Protein AF-0000000083948237 (afdb_homodimer)

Structure (mmCIF, N/CA/C/O backbone):
data_AF-0000000083948237-model_v1
#
loop_
_entity.id
_entity.type
_entity.pdbx_description
1 polymer 'Response regulator PleD'
#
loop_
_atom_site.group_PDB
_atom_site.id
_atom_site.type_symbol
_atom_site.label_atom_id
_atom_site.label_alt_id
_atom_site.label_comp_id
_atom_site.label_asym_id
_atom_site.label_entity_id
_atom_site.label_seq_id
_atom_site.pdbx_PDB_ins_code
_atom_site.Cartn_x
_atom_site.Cartn_y
_atom_site.Cartn_z
_atom_site.occupancy
_atom_site.B_iso_or_equiv
_atom_site.auth_seq_id
_atom_site.auth_comp_id
_atom_site.auth_asym_id
_atom_site.auth_atom_id
_atom_site.pdbx_PDB_model_num
ATOM 1 N N . MET A 1 1 ? 56.25 39.688 20.953 1 40.59 1 MET A N 1
ATOM 2 C CA . MET A 1 1 ? 55.594 38.75 20.031 1 40.59 1 MET A CA 1
ATOM 3 C C . MET A 1 1 ? 54.125 38.594 20.375 1 40.59 1 MET A C 1
ATOM 5 O O . MET A 1 1 ? 53.781 38.281 21.516 1 40.59 1 MET A O 1
ATOM 9 N N . ASP A 1 2 ? 53.219 39.25 19.672 1 49.72 2 ASP A N 1
ATOM 10 C CA . ASP A 1 2 ? 51.844 39.656 20.016 1 49.72 2 ASP A CA 1
ATOM 11 C C . ASP A 1 2 ? 50.938 38.438 20.062 1 49.72 2 ASP A C 1
ATOM 13 O O . ASP A 1 2 ? 50.938 37.625 19.141 1 49.72 2 ASP A O 1
ATOM 17 N N . PHE A 1 3 ? 50.406 38.031 21.172 1 62.66 3 PHE A N 1
ATOM 18 C CA . PHE A 1 3 ? 49.531 36.938 21.578 1 62.66 3 PHE A CA 1
ATOM 19 C C . PHE A 1 3 ? 48.281 36.875 20.672 1 62.66 3 PHE A C 1
ATOM 21 O O . PHE A 1 3 ? 47.75 35.781 20.422 1 62.66 3 PHE A O 1
ATOM 28 N N . ARG A 1 4 ? 47.906 37.906 20.078 1 65.44 4 ARG A N 1
ATOM 29 C CA . ARG A 1 4 ? 46.75 37.906 19.203 1 65.44 4 ARG A CA 1
ATOM 30 C C . ARG A 1 4 ? 47.031 37.25 17.875 1 65.44 4 ARG A C 1
ATOM 32 O O . ARG A 1 4 ? 46.219 36.5 17.344 1 65.44 4 ARG A O 1
ATOM 39 N N . LEU A 1 5 ? 48.156 37.469 17.359 1 60.47 5 LEU A N 1
ATOM 40 C CA . LEU A 1 5 ? 48.531 36.844 16.094 1 60.47 5 LEU A CA 1
ATOM 41 C C . LEU A 1 5 ? 48.719 35.344 16.25 1 60.47 5 LEU A C 1
ATOM 43 O O . LEU A 1 5 ? 48.344 34.562 15.367 1 60.47 5 LEU A O 1
ATOM 47 N N . LEU A 1 6 ? 49.094 34.844 17.453 1 60.16 6 LEU A N 1
ATOM 48 C CA . LEU A 1 6 ? 49.219 33.438 17.719 1 60.16 6 LEU A CA 1
ATOM 49 C C . LEU A 1 6 ? 47.844 32.781 17.875 1 60.16 6 LEU A C 1
ATOM 51 O O . LEU A 1 6 ? 47.594 31.688 17.375 1 60.16 6 LEU A O 1
ATOM 55 N N . ALA A 1 7 ? 46.938 33.531 18.453 1 64.5 7 ALA A N 1
ATOM 56 C CA . ALA A 1 7 ? 45.594 33 18.625 1 64.5 7 ALA A CA 1
ATOM 57 C C . ALA A 1 7 ? 44.875 32.938 17.281 1 64.5 7 ALA A C 1
ATOM 59 O O . ALA A 1 7 ? 44.156 31.969 17 1 64.5 7 ALA A O 1
ATOM 60 N N . LEU A 1 8 ? 45.125 33.875 16.453 1 62.09 8 LEU A N 1
ATOM 61 C CA . LEU A 1 8 ? 44.5 33.875 15.133 1 62.09 8 LEU A CA 1
ATOM 62 C C . LEU A 1 8 ? 45.125 32.812 14.25 1 62.09 8 LEU A C 1
ATOM 64 O O . LEU A 1 8 ? 44.438 32.156 13.477 1 62.09 8 LEU A O 1
ATOM 68 N N . SER A 1 9 ? 46.375 32.594 14.375 1 60.81 9 SER A N 1
ATOM 69 C CA . SER A 1 9 ? 47.031 31.547 13.617 1 60.81 9 SER A CA 1
ATOM 70 C C . SER A 1 9 ? 46.594 30.172 14.078 1 60.81 9 SER A C 1
ATOM 72 O O . SER A 1 9 ? 46.406 29.266 13.266 1 60.81 9 SER A O 1
ATOM 74 N N . LEU A 1 10 ? 46.375 30.031 15.367 1 59.34 10 LEU A N 1
ATOM 75 C CA . LEU A 1 10 ? 45.906 28.766 15.891 1 59.34 10 LEU A CA 1
ATOM 76 C C . LEU A 1 10 ? 44.469 28.516 15.469 1 59.34 10 LEU A C 1
ATOM 78 O O . LEU A 1 10 ? 44.094 27.375 15.164 1 59.34 10 LEU A O 1
ATOM 82 N N . LEU A 1 11 ? 43.719 29.531 15.375 1 58.75 11 LEU A N 1
ATOM 83 C CA . LEU A 1 11 ? 42.344 29.406 14.914 1 58.75 11 LEU A CA 1
ATOM 84 C C . LEU A 1 11 ? 42.281 29.078 13.422 1 58.75 11 LEU A C 1
ATOM 86 O O . LEU A 1 11 ? 41.469 28.25 12.984 1 58.75 11 LEU A O 1
ATOM 90 N N . LEU A 1 12 ? 43.156 29.703 12.703 1 58.56 12 LEU A N 1
ATOM 91 C CA . LEU A 1 12 ? 43.219 29.422 11.273 1 58.56 12 LEU A CA 1
ATOM 92 C C . LEU A 1 12 ? 43.781 28.016 11.016 1 58.56 12 LEU A C 1
ATOM 94 O O . LEU A 1 12 ? 43.312 27.344 10.094 1 58.56 12 LEU A O 1
ATOM 98 N N . TRP A 1 13 ? 44.656 27.609 11.828 1 56.72 13 TRP A N 1
ATOM 99 C CA . TRP A 1 13 ? 45.188 26.266 11.703 1 56.72 13 TRP A CA 1
ATOM 100 C C . TRP A 1 13 ? 44.156 25.219 12.086 1 56.72 13 TRP A C 1
ATOM 102 O O . TRP A 1 13 ? 44 24.188 11.422 1 56.72 13 TRP A O 1
ATOM 112 N N . SER A 1 14 ? 43.406 25.516 13.117 1 57.5 14 SER A N 1
ATOM 113 C CA . SER A 1 14 ? 42.344 24.578 13.516 1 57.5 14 SER A CA 1
ATOM 114 C C . SER A 1 14 ? 41.25 24.516 12.461 1 57.5 14 SER A C 1
ATOM 116 O O . SER A 1 14 ? 40.719 23.438 12.164 1 57.5 14 SER A O 1
ATOM 118 N N . PHE A 1 15 ? 41 25.656 11.875 1 60.38 15 PHE A N 1
ATOM 119 C CA . PHE A 1 15 ? 40 25.703 10.82 1 60.38 15 PHE A CA 1
ATOM 120 C C . PHE A 1 15 ? 40.5 24.969 9.57 1 60.38 15 PHE A C 1
ATOM 122 O O . PHE A 1 15 ? 39.719 24.281 8.906 1 60.38 15 PHE A O 1
ATOM 129 N N . SER A 1 16 ? 41.75 25.109 9.266 1 58.94 16 SER A N 1
ATOM 130 C CA . SER A 1 16 ? 42.312 24.438 8.102 1 58.94 16 SER A CA 1
ATOM 131 C C . SER A 1 16 ? 42.344 22.922 8.305 1 58.94 16 SER A C 1
ATOM 133 O O . SER A 1 16 ? 42.125 22.172 7.363 1 58.94 16 SER A O 1
ATOM 135 N N . CYS A 1 17 ? 42.531 22.531 9.508 1 59.34 17 CYS A N 1
ATOM 136 C CA . CYS A 1 17 ? 42.562 21.094 9.797 1 59.34 17 CYS A CA 1
ATOM 137 C C . CYS A 1 17 ? 41.188 20.484 9.695 1 59.34 17 CYS A C 1
ATOM 139 O O . CYS A 1 17 ? 41.031 19.391 9.164 1 59.34 17 CYS A O 1
ATOM 141 N N . VAL A 1 18 ? 40.219 21.281 10.109 1 61.94 18 VAL A N 1
ATOM 142 C CA . VAL A 1 18 ? 38.844 20.781 10.07 1 61.94 18 VAL A CA 1
ATOM 143 C C . VAL A 1 18 ? 38.375 20.688 8.625 1 61.94 18 VAL A C 1
ATOM 145 O O . VAL A 1 18 ? 37.719 19.734 8.242 1 61.94 18 VAL A O 1
ATOM 148 N N . LEU A 1 19 ? 38.781 21.688 7.852 1 63.91 19 LEU A N 1
ATOM 149 C CA . LEU A 1 19 ? 38.406 21.688 6.449 1 63.91 19 LEU A CA 1
ATOM 150 C C . LEU A 1 19 ? 39.094 20.578 5.684 1 63.91 19 LEU A C 1
ATOM 152 O O . LEU A 1 19 ? 38.5 19.938 4.812 1 63.91 19 LEU A O 1
ATOM 156 N N . TRP A 1 20 ? 40.312 20.359 6.039 1 71.44 20 TRP A N 1
ATOM 157 C CA . TRP A 1 20 ? 41.062 19.281 5.391 1 71.44 20 TRP A CA 1
ATOM 158 C C . TRP A 1 20 ? 40.469 17.922 5.746 1 71.44 20 TRP A C 1
ATOM 160 O O . TRP A 1 20 ? 40.344 17.047 4.883 1 71.44 20 TRP A O 1
ATOM 170 N N . ALA A 1 21 ? 39.969 17.812 6.906 1 73.31 21 ALA A N 1
ATOM 171 C CA . ALA A 1 21 ? 39.375 16.562 7.34 1 73.31 21 ALA A CA 1
ATOM 172 C C . ALA A 1 21 ? 38.031 16.328 6.648 1 73.31 21 ALA A C 1
ATOM 174 O O . ALA A 1 21 ? 37.719 15.203 6.262 1 73.31 21 ALA A O 1
ATOM 175 N N . ALA A 1 22 ? 37.375 17.406 6.402 1 76.06 22 ALA A N 1
ATOM 176 C CA . ALA A 1 22 ? 36.094 17.281 5.742 1 76.06 22 ALA A CA 1
ATOM 177 C C . ALA A 1 22 ? 36.25 16.859 4.285 1 76.06 22 ALA A C 1
ATOM 179 O O . ALA A 1 22 ? 35.5 16.016 3.793 1 76.06 22 ALA A O 1
ATOM 180 N N . GLU A 1 23 ? 37.25 17.375 3.695 1 81.88 23 GLU A N 1
ATOM 181 C CA . GLU A 1 23 ? 37.5 17.016 2.305 1 81.88 23 GLU A CA 1
ATOM 182 C C . GLU A 1 23 ? 37.969 15.578 2.186 1 81.88 23 GLU A C 1
ATOM 184 O O . GLU A 1 23 ? 37.625 14.875 1.235 1 81.88 23 GLU A O 1
ATOM 189 N N . ARG A 1 24 ? 38.719 15.172 3.119 1 85.62 24 ARG A N 1
ATOM 190 C CA . ARG A 1 24 ? 39.188 13.789 3.143 1 85.62 24 ARG A CA 1
ATOM 191 C C . ARG A 1 24 ? 38.031 12.828 3.342 1 85.62 24 ARG A C 1
ATOM 193 O O . ARG A 1 24 ? 37.969 11.766 2.717 1 85.62 24 ARG A O 1
ATOM 200 N N . LEU A 1 25 ? 37.156 13.195 4.145 1 90.19 25 LEU A N 1
ATOM 201 C CA . LEU A 1 25 ? 35.969 12.352 4.406 1 90.19 25 LEU A CA 1
ATOM 202 C C . LEU A 1 25 ? 35.062 12.297 3.189 1 90.19 25 LEU A C 1
ATOM 204 O O . LEU A 1 25 ? 34.469 11.258 2.898 1 90.19 25 LEU A O 1
ATOM 208 N N . ASP A 1 26 ? 35 13.375 2.473 1 89.31 26 ASP A N 1
ATOM 209 C CA . ASP A 1 26 ? 34.156 13.383 1.27 1 89.31 26 ASP A CA 1
ATOM 210 C C . ASP A 1 26 ? 34.75 12.484 0.187 1 89.31 26 ASP A C 1
ATOM 212 O O . ASP A 1 26 ? 34.031 11.797 -0.526 1 89.31 26 ASP A O 1
ATOM 216 N N . THR A 1 27 ? 36.031 12.531 0.095 1 90.25 27 THR A N 1
ATOM 217 C CA . THR A 1 27 ? 36.688 11.641 -0.846 1 90.25 27 THR A CA 1
ATOM 218 C C . THR A 1 27 ? 36.5 10.18 -0.432 1 90.25 27 THR A C 1
ATOM 220 O O . THR A 1 27 ? 36.312 9.305 -1.281 1 90.25 27 THR A O 1
ATOM 223 N N . LEU A 1 28 ? 36.562 9.969 0.805 1 93.31 28 LEU A N 1
ATOM 224 C CA . LEU A 1 28 ? 36.375 8.625 1.342 1 93.31 28 LEU A CA 1
ATOM 225 C C . LEU A 1 28 ? 34.969 8.117 1.076 1 93.31 28 LEU A C 1
ATOM 227 O O . LEU A 1 28 ? 34.75 6.918 0.863 1 93.31 28 LEU A O 1
ATOM 231 N N . ALA A 1 29 ? 34.031 9 1.037 1 92.38 29 ALA A N 1
ATOM 232 C CA . ALA A 1 29 ? 32.656 8.617 0.755 1 92.38 29 ALA A CA 1
ATOM 233 C C . ALA A 1 29 ? 32.531 8 -0.635 1 92.38 29 ALA A C 1
ATOM 235 O O . ALA A 1 29 ? 31.766 7.047 -0.831 1 92.38 29 ALA A O 1
ATOM 236 N N . ASN A 1 30 ? 33.25 8.492 -1.553 1 89.44 30 ASN A N 1
ATOM 237 C CA . ASN A 1 30 ? 33.25 7.934 -2.898 1 89.44 30 ASN A CA 1
ATOM 238 C C . ASN A 1 30 ? 34.031 6.613 -2.955 1 89.44 30 ASN A C 1
ATOM 240 O O . ASN A 1 30 ? 33.594 5.664 -3.611 1 89.44 30 ASN A O 1
ATOM 244 N N . THR A 1 31 ? 35.125 6.617 -2.264 1 94.31 31 THR A N 1
ATOM 245 C CA . THR A 1 31 ? 35.969 5.43 -2.23 1 94.31 31 THR A CA 1
ATOM 246 C C . THR A 1 31 ? 35.219 4.25 -1.613 1 94.31 31 THR A C 1
ATOM 248 O O . THR A 1 31 ? 35.438 3.1 -2.004 1 94.31 31 THR A O 1
ATOM 251 N N . LEU A 1 32 ? 34.375 4.547 -0.78 1 95.56 32 LEU A N 1
ATOM 252 C CA . LEU A 1 32 ? 33.594 3.527 -0.081 1 95.56 32 LEU A CA 1
ATOM 253 C C . LEU A 1 32 ? 32.844 2.641 -1.07 1 95.56 32 LEU A C 1
ATOM 255 O O . LEU A 1 32 ? 32.781 1.423 -0.887 1 95.56 32 LEU A O 1
ATOM 259 N N . TYR A 1 33 ? 32.281 3.219 -2.115 1 95.12 33 TYR A N 1
ATOM 260 C CA . TYR A 1 33 ? 31.5 2.471 -3.09 1 95.12 33 TYR A CA 1
ATOM 261 C C . TYR A 1 33 ? 32.375 1.895 -4.184 1 95.12 33 TYR A C 1
ATOM 263 O O . TYR A 1 33 ? 32.125 0.805 -4.695 1 95.12 33 TYR A O 1
ATOM 271 N N . GLN A 1 34 ? 33.531 2.58 -4.469 1 95.31 34 GLN A N 1
ATOM 272 C CA . GLN A 1 34 ? 34.406 2.188 -5.562 1 95.31 34 GLN A CA 1
ATOM 273 C C . GLN A 1 34 ? 35.375 1.104 -5.117 1 95.31 34 GLN A C 1
ATOM 275 O O . GLN A 1 34 ? 35.656 0.173 -5.875 1 95.31 34 GLN A O 1
ATOM 280 N N . TYR A 1 35 ? 35.875 1.271 -3.926 1 95.88 35 TYR A N 1
ATOM 281 C CA . TYR A 1 35 ? 36.875 0.378 -3.361 1 95.88 35 TYR A CA 1
ATOM 282 C C . TYR A 1 35 ? 36.625 0.15 -1.874 1 95.88 35 TYR A C 1
ATOM 284 O O . TYR A 1 35 ? 37.406 0.619 -1.032 1 95.88 35 TYR A O 1
ATOM 292 N N . PRO A 1 36 ? 35.719 -0.761 -1.571 1 95.62 36 PRO A N 1
ATOM 293 C CA . PRO A 1 36 ? 35.281 -0.907 -0.177 1 95.62 36 PRO A CA 1
ATOM 294 C C . PRO A 1 36 ? 36.406 -1.412 0.729 1 95.62 36 PRO A C 1
ATOM 296 O O . PRO A 1 36 ? 36.531 -0.957 1.868 1 95.62 36 PRO A O 1
ATOM 299 N N . THR A 1 37 ? 37.25 -2.34 0.298 1 95 37 THR A N 1
ATOM 300 C CA . THR A 1 37 ? 38.344 -2.861 1.107 1 95 37 THR A CA 1
ATOM 301 C C . THR A 1 37 ? 39.344 -1.764 1.418 1 95 37 THR A C 1
ATOM 303 O O . THR A 1 37 ? 39.812 -1.647 2.553 1 95 37 THR A O 1
ATOM 306 N N . LEU A 1 38 ? 39.656 -1.02 0.444 1 94.5 38 LEU A N 1
ATOM 307 C CA . LEU A 1 38 ? 40.562 0.109 0.637 1 94.5 38 LEU A CA 1
ATOM 308 C C . LEU A 1 38 ? 39.969 1.133 1.591 1 94.5 38 LEU A C 1
ATOM 310 O O . LEU A 1 38 ? 40.656 1.667 2.457 1 94.5 38 LEU A O 1
ATOM 314 N N . ALA A 1 39 ? 38.719 1.422 1.376 1 95.69 39 ALA A N 1
ATOM 315 C CA . ALA A 1 39 ? 38.031 2.391 2.225 1 95.69 39 ALA A CA 1
ATOM 316 C C . ALA A 1 39 ? 38.062 1.953 3.688 1 95.69 39 ALA A C 1
ATOM 318 O O . ALA A 1 39 ? 38.25 2.777 4.586 1 95.69 39 ALA A O 1
ATOM 319 N N . LEU A 1 40 ? 37.812 0.67 3.939 1 95.38 40 LEU A N 1
ATOM 320 C CA . LEU A 1 40 ? 37.812 0.165 5.309 1 95.38 40 LEU A CA 1
ATOM 321 C C . LEU A 1 40 ? 39.188 0.355 5.957 1 95.38 40 LEU A C 1
ATOM 323 O O . LEU A 1 40 ? 39.281 0.705 7.137 1 95.38 40 LEU A O 1
ATOM 327 N N . THR A 1 41 ? 40.25 0.146 5.223 1 94.06 41 THR A N 1
ATOM 328 C CA . THR A 1 41 ? 41.594 0.36 5.723 1 94.06 41 THR A CA 1
ATOM 329 C C . THR A 1 41 ? 41.812 1.826 6.086 1 94.06 41 THR A C 1
ATOM 331 O O . THR A 1 41 ? 42.375 2.133 7.133 1 94.06 41 THR A O 1
ATOM 334 N N . GLN A 1 42 ? 41.344 2.684 5.207 1 94.25 42 GLN A N 1
ATOM 335 C CA . GLN A 1 42 ? 41.469 4.117 5.445 1 94.25 42 GLN A CA 1
ATOM 336 C C . GLN A 1 42 ? 40.656 4.551 6.66 1 94.25 42 GLN A C 1
ATOM 338 O O . GLN A 1 42 ? 41.094 5.398 7.441 1 94.25 42 GLN A O 1
ATOM 343 N N . ILE A 1 43 ? 39.5 3.99 6.805 1 95.12 43 ILE A N 1
ATOM 344 C CA . ILE A 1 43 ? 38.656 4.301 7.938 1 95.12 43 ILE A CA 1
ATOM 345 C C . ILE A 1 43 ? 39.344 3.896 9.242 1 95.12 43 ILE A C 1
ATOM 347 O O . ILE A 1 43 ? 39.344 4.664 10.203 1 95.12 43 ILE A O 1
ATOM 351 N N . ASN A 1 44 ? 39.906 2.711 9.25 1 93.31 44 ASN A N 1
ATOM 352 C CA . ASN A 1 44 ? 40.594 2.215 10.438 1 93.31 44 ASN A CA 1
ATOM 353 C C . ASN A 1 44 ? 41.781 3.092 10.805 1 93.31 44 ASN A C 1
ATOM 355 O O . ASN A 1 44 ? 42.062 3.311 11.984 1 93.31 44 ASN A O 1
ATOM 359 N N . GLU A 1 45 ? 42.438 3.613 9.82 1 91.44 45 GLU A N 1
ATOM 360 C CA . GLU A 1 45 ? 43.562 4.516 10.055 1 91.44 45 GLU A CA 1
ATOM 361 C C . GLU A 1 45 ? 43.094 5.836 10.656 1 91.44 45 GLU A C 1
ATOM 363 O O . GLU A 1 45 ? 43.719 6.363 11.578 1 91.44 45 GLU A O 1
ATOM 368 N N . LEU A 1 46 ? 41.969 6.328 10.117 1 91.19 46 LEU A N 1
ATOM 369 C CA . LEU A 1 46 ? 41.438 7.594 10.602 1 91.19 46 LEU A CA 1
ATOM 370 C C . LEU A 1 46 ? 40.906 7.449 12.016 1 91.19 46 LEU A C 1
ATOM 372 O O . LEU A 1 46 ? 40.938 8.391 12.812 1 91.19 46 LEU A O 1
ATOM 376 N N . GLU A 1 47 ? 40.375 6.301 12.312 1 90 47 GLU A N 1
ATOM 377 C CA . GLU A 1 47 ? 39.844 6.043 13.648 1 90 47 GLU A CA 1
ATOM 378 C C . GLU A 1 47 ? 40.938 6.086 14.703 1 90 47 GLU A C 1
ATOM 380 O O . GLU A 1 47 ? 40.688 6.449 15.852 1 90 47 GLU A O 1
ATOM 385 N N . ARG A 1 48 ? 42.188 5.707 14.297 1 87.44 48 ARG A N 1
ATOM 386 C CA . ARG A 1 48 ? 43.312 5.754 15.219 1 87.44 48 ARG A CA 1
ATOM 387 C C . ARG A 1 48 ? 43.719 7.191 15.523 1 87.44 48 ARG A C 1
ATOM 389 O O . ARG A 1 48 ? 44.281 7.477 16.594 1 87.44 48 ARG A O 1
ATOM 396 N N . GLN A 1 49 ? 43.375 8.086 14.609 1 84.19 49 GLN A N 1
ATOM 397 C CA . GLN A 1 49 ? 43.656 9.5 14.797 1 84.19 49 GLN A CA 1
ATOM 398 C C . GLN A 1 49 ? 42.406 10.266 15.234 1 84.19 49 GLN A C 1
ATOM 400 O O . GLN A 1 49 ? 42.219 11.43 14.859 1 84.19 49 GLN A O 1
ATOM 405 N N . ALA A 1 50 ? 41.531 9.648 15.922 1 80.5 50 ALA A N 1
ATOM 406 C CA . ALA A 1 50 ? 40.188 10.18 16.25 1 80.5 50 ALA A CA 1
ATOM 407 C C . ALA A 1 50 ? 40.312 11.438 17.094 1 80.5 50 ALA A C 1
ATOM 409 O O . ALA A 1 50 ? 39.406 12.281 17.078 1 80.5 50 ALA A O 1
ATOM 410 N N . SER A 1 51 ? 41.375 11.562 17.859 1 78.44 51 SER A N 1
ATOM 411 C CA . SER A 1 51 ? 41.531 12.703 18.75 1 78.44 51 SER A CA 1
ATOM 412 C C . SER A 1 51 ? 41.625 14.008 17.969 1 78.44 51 SER A C 1
ATOM 414 O O . SER A 1 51 ? 41.344 15.086 18.5 1 78.44 51 SER A O 1
ATOM 416 N N . GLU A 1 52 ? 41.812 13.953 16.672 1 80.12 52 GLU A N 1
ATOM 417 C CA . GLU A 1 52 ? 41.969 15.133 15.828 1 80.12 52 GLU A CA 1
ATOM 418 C C . GLU A 1 52 ? 40.625 15.477 15.133 1 80.12 52 GLU A C 1
ATOM 420 O O . GLU A 1 52 ? 40.531 16.516 14.492 1 80.12 52 GLU A O 1
ATOM 425 N N . LEU A 1 53 ? 39.656 14.672 15.352 1 87.25 53 LEU A N 1
ATOM 426 C CA . LEU A 1 53 ? 38.375 14.852 14.656 1 87.25 53 LEU A CA 1
ATOM 427 C C . LEU A 1 53 ? 37.312 15.359 15.609 1 87.25 53 LEU A C 1
ATOM 429 O O . LEU A 1 53 ? 37.375 15.117 16.812 1 87.25 53 LEU A O 1
ATOM 433 N N . SER A 1 54 ? 36.375 16.125 15.078 1 88.12 54 SER A N 1
ATOM 434 C CA . SER A 1 54 ? 35.219 16.547 15.859 1 88.12 54 SER A CA 1
ATOM 435 C C . SER A 1 54 ? 34.312 15.359 16.172 1 88.12 54 SER A C 1
ATOM 437 O O . SER A 1 54 ? 34.438 14.305 15.539 1 88.12 54 SER A O 1
ATOM 439 N N . GLN A 1 55 ? 33.469 15.492 17.141 1 89.25 55 GLN A N 1
ATOM 440 C CA . GLN A 1 55 ? 32.531 14.43 17.5 1 89.25 55 GLN A CA 1
ATOM 441 C C . GLN A 1 55 ? 31.609 14.078 16.328 1 89.25 55 GLN A C 1
ATOM 443 O O . GLN A 1 55 ? 31.281 12.906 16.125 1 89.25 55 GLN A O 1
ATOM 448 N N . ALA A 1 56 ? 31.219 15.055 15.578 1 91.31 56 ALA A N 1
ATOM 449 C CA . ALA A 1 56 ? 30.391 14.828 14.398 1 91.31 56 ALA A CA 1
ATOM 450 C C . ALA A 1 56 ? 31.156 14.047 13.336 1 91.31 56 ALA A C 1
ATOM 452 O O . ALA A 1 56 ? 30.594 13.188 12.656 1 91.31 56 ALA A O 1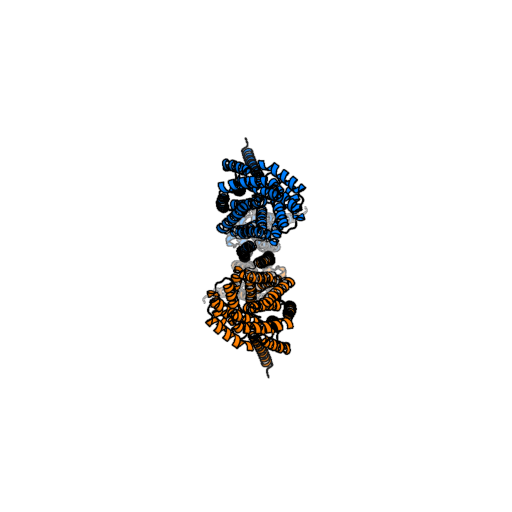
ATOM 453 N N . GLN A 1 57 ? 32.438 14.352 13.258 1 92 57 GLN A N 1
ATOM 454 C CA . GLN A 1 57 ? 33.25 13.672 12.266 1 92 57 GLN A CA 1
ATOM 455 C C . GLN A 1 57 ? 33.531 12.227 12.672 1 92 57 GLN A C 1
ATOM 457 O O . GLN A 1 57 ? 33.562 11.336 11.82 1 92 57 GLN A O 1
ATOM 462 N N . VAL A 1 58 ? 33.656 12 13.898 1 93.19 58 VAL A N 1
ATOM 463 C CA . VAL A 1 58 ? 33.844 10.641 14.398 1 93.19 58 VAL A CA 1
ATOM 464 C C . VAL A 1 58 ? 32.562 9.82 14.141 1 93.19 58 VAL A C 1
ATOM 466 O O . VAL A 1 58 ? 32.625 8.656 13.758 1 93.19 58 VAL A O 1
ATOM 469 N N . LEU A 1 59 ? 31.453 10.43 14.32 1 94.62 59 LEU A N 1
ATOM 470 C CA . LEU A 1 59 ? 30.188 9.766 14.047 1 94.62 59 LEU A CA 1
ATOM 471 C C . LEU A 1 59 ? 30.031 9.469 12.562 1 94.62 59 LEU A C 1
ATOM 473 O O . LEU A 1 59 ? 29.531 8.414 12.188 1 94.62 59 LEU A O 1
ATOM 477 N N . ARG A 1 60 ? 30.469 10.383 11.758 1 95.38 60 ARG A N 1
ATOM 478 C CA . ARG A 1 60 ? 30.438 10.18 10.312 1 95.38 60 ARG A CA 1
ATOM 479 C C . ARG A 1 60 ? 31.344 9.023 9.906 1 95.38 60 ARG A C 1
ATOM 481 O O . ARG A 1 60 ? 31 8.234 9.023 1 95.38 60 ARG A O 1
ATOM 488 N N . LEU A 1 61 ? 32.438 8.969 10.578 1 94.44 61 LEU A N 1
ATOM 489 C CA . LEU A 1 61 ? 33.375 7.871 10.312 1 94.44 61 LEU A CA 1
ATOM 490 C C . LEU A 1 61 ? 32.75 6.531 10.695 1 94.44 61 LEU A C 1
ATOM 492 O O . LEU A 1 61 ? 32.969 5.523 10.023 1 94.44 61 LEU A O 1
ATOM 496 N N . GLN A 1 62 ? 32.062 6.508 11.734 1 95.62 62 GLN A N 1
ATOM 497 C CA . GLN A 1 62 ? 31.344 5.301 12.141 1 95.62 62 GLN A CA 1
ATOM 498 C C . GLN A 1 62 ? 30.312 4.898 11.094 1 95.62 62 GLN A C 1
ATOM 500 O O . GLN A 1 62 ? 30.109 3.709 10.828 1 95.62 62 GLN A O 1
ATOM 505 N N . LEU A 1 63 ? 29.656 5.867 10.547 1 97.19 63 LEU A N 1
ATOM 506 C CA . LEU A 1 63 ? 28.703 5.613 9.469 1 97.19 63 LEU A CA 1
ATOM 507 C C . LEU A 1 63 ? 29.406 5.004 8.258 1 97.19 63 LEU A C 1
ATOM 509 O O . LEU A 1 63 ? 28.875 4.082 7.633 1 97.19 63 LEU A O 1
ATOM 513 N N . PHE A 1 64 ? 30.562 5.547 7.969 1 97.5 64 PHE A N 1
ATOM 514 C CA . PHE A 1 64 ? 31.344 5.008 6.863 1 97.5 64 PHE A CA 1
ATOM 515 C C . PHE A 1 64 ? 31.734 3.557 7.129 1 97.5 64 PHE A C 1
ATOM 517 O O . PHE A 1 64 ? 31.688 2.721 6.227 1 97.5 64 PHE A O 1
ATOM 524 N N . LYS A 1 65 ? 32.094 3.311 8.305 1 96.62 65 LYS A N 1
ATOM 525 C CA . LYS A 1 65 ? 32.438 1.941 8.664 1 96.62 65 LYS A CA 1
ATOM 526 C C . LYS A 1 65 ? 31.234 1.009 8.523 1 96.62 65 LYS A C 1
ATOM 528 O O . LYS A 1 65 ? 31.375 -0.134 8.086 1 96.62 65 LYS A O 1
ATOM 533 N N . CYS A 1 66 ? 30.125 1.474 8.945 1 97.31 66 CYS A N 1
ATOM 534 C CA . CYS A 1 66 ? 28.891 0.703 8.773 1 97.31 66 CYS A CA 1
ATOM 535 C C . CYS A 1 66 ? 28.672 0.338 7.312 1 97.31 66 CYS A C 1
ATOM 537 O O . CYS A 1 66 ? 28.422 -0.824 6.988 1 97.31 66 CYS A O 1
ATOM 539 N N . GLU A 1 67 ? 28.781 1.31 6.438 1 96.62 67 GLU A N 1
ATOM 540 C CA . GLU A 1 67 ? 28.609 1.084 5.008 1 96.62 67 GLU A CA 1
ATOM 541 C C . GLU A 1 67 ? 29.672 0.123 4.465 1 96.62 67 GLU A C 1
ATOM 543 O O . GLU A 1 67 ? 29.359 -0.733 3.633 1 96.62 67 GLU A O 1
ATOM 548 N N . ALA A 1 68 ? 30.859 0.333 4.918 1 96.44 68 ALA A N 1
ATOM 549 C CA . ALA A 1 68 ? 31.938 -0.553 4.48 1 96.44 68 ALA A CA 1
ATOM 550 C C . ALA A 1 68 ? 31.641 -2 4.863 1 96.44 68 ALA A C 1
ATOM 552 O O . ALA A 1 68 ? 31.859 -2.916 4.062 1 96.44 68 ALA A O 1
ATOM 553 N N . LEU A 1 69 ? 31.219 -2.205 6.047 1 95.56 69 LEU A N 1
ATOM 554 C CA . LEU A 1 69 ? 30.875 -3.545 6.512 1 95.56 69 LEU A CA 1
ATOM 555 C C . LEU A 1 69 ? 29.75 -4.145 5.668 1 95.56 69 LEU A C 1
ATOM 557 O O . LEU A 1 69 ? 29.781 -5.332 5.336 1 95.56 69 LEU A O 1
ATOM 561 N N . LEU A 1 70 ? 28.812 -3.355 5.277 1 95 70 LEU A N 1
ATOM 562 C CA . LEU A 1 70 ? 27.734 -3.801 4.414 1 95 70 LEU A CA 1
ATOM 563 C C . LEU A 1 70 ? 28.266 -4.281 3.068 1 95 70 LEU A C 1
ATOM 565 O O . LEU A 1 70 ? 27.891 -5.363 2.6 1 95 70 LEU A O 1
ATOM 569 N N . GLN A 1 71 ? 29.078 -3.467 2.527 1 93.19 71 GLN A N 1
ATOM 570 C CA . GLN A 1 71 ? 29.625 -3.785 1.21 1 93.19 71 GLN A CA 1
ATOM 571 C C . GLN A 1 71 ? 30.453 -5.062 1.25 1 93.19 71 GLN A C 1
ATOM 573 O O . GLN A 1 71 ? 30.484 -5.816 0.276 1 93.19 71 GLN A O 1
ATOM 578 N N . LEU A 1 72 ? 31.016 -5.285 2.379 1 93.75 72 LEU A N 1
ATOM 579 C CA . LEU A 1 72 ? 31.906 -6.426 2.504 1 93.75 72 LEU A CA 1
ATOM 580 C C . LEU A 1 72 ? 31.172 -7.641 3.059 1 93.75 72 LEU A C 1
ATOM 582 O O . LEU A 1 72 ? 31.766 -8.703 3.248 1 93.75 72 LEU A O 1
ATOM 586 N N . GLY A 1 73 ? 29.922 -7.504 3.396 1 92.56 73 GLY A N 1
ATOM 587 C CA . GLY A 1 73 ? 29.047 -8.641 3.672 1 92.56 73 GLY A CA 1
ATOM 588 C C . GLY A 1 73 ? 28.891 -8.922 5.152 1 92.56 73 GLY A C 1
ATOM 589 O O . GLY A 1 73 ? 28.266 -9.906 5.535 1 92.56 73 GLY A O 1
ATOM 590 N N . ASP A 1 74 ? 29.5 -8.141 5.961 1 94.19 74 ASP A N 1
ATOM 591 C CA . ASP A 1 74 ? 29.328 -8.32 7.398 1 94.19 74 ASP A CA 1
ATOM 592 C C . ASP A 1 74 ? 28.094 -7.574 7.898 1 94.19 74 ASP A C 1
ATOM 594 O O . ASP A 1 74 ? 28.203 -6.617 8.664 1 94.19 74 ASP A O 1
ATOM 598 N N . ASN A 1 75 ? 26.969 -8.109 7.598 1 94.62 75 ASN A N 1
ATO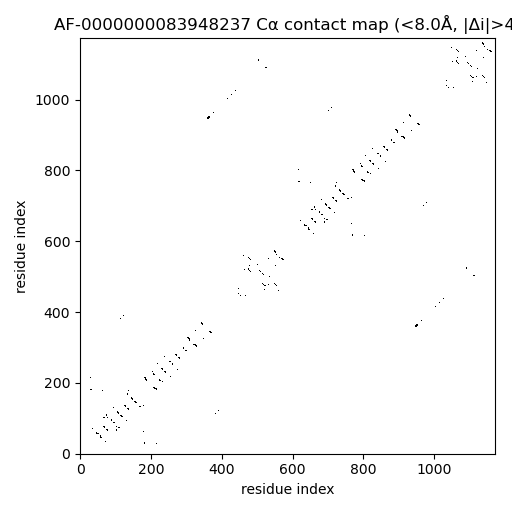M 599 C CA . ASN A 1 75 ? 25.688 -7.445 7.855 1 94.62 75 ASN A CA 1
ATOM 600 C C . ASN A 1 75 ? 25.375 -7.406 9.344 1 94.62 75 ASN A C 1
ATOM 602 O O . ASN A 1 75 ? 24.812 -6.43 9.836 1 94.62 75 ASN A O 1
ATOM 606 N N . GLY A 1 76 ? 25.703 -8.492 10.07 1 95 76 GLY A N 1
ATOM 607 C CA . GLY A 1 76 ? 25.469 -8.492 11.5 1 95 76 GLY A CA 1
ATOM 608 C C . GLY A 1 76 ? 26.234 -7.395 12.227 1 95 76 GLY A C 1
ATOM 609 O O . GLY A 1 76 ? 25.656 -6.676 13.055 1 95 76 GLY A O 1
ATOM 610 N N . ALA A 1 77 ? 27.438 -7.262 11.875 1 95.62 77 ALA A N 1
ATOM 611 C CA . ALA A 1 77 ? 28.281 -6.223 12.469 1 95.62 77 ALA A CA 1
ATOM 612 C C . ALA A 1 77 ? 27.781 -4.832 12.086 1 95.62 77 ALA A C 1
ATOM 614 O O . ALA A 1 77 ? 27.844 -3.898 12.891 1 95.62 77 ALA A O 1
ATOM 615 N N . ALA A 1 78 ? 27.328 -4.695 10.883 1 96.94 78 ALA A N 1
ATOM 616 C CA . ALA A 1 78 ? 26.812 -3.414 10.414 1 96.94 78 ALA A CA 1
ATOM 617 C C . ALA A 1 78 ? 25.578 -3 11.219 1 96.94 78 ALA A C 1
ATOM 619 O O . ALA A 1 78 ? 25.438 -1.833 11.594 1 96.94 78 ALA A O 1
ATOM 620 N N . ILE A 1 79 ? 24.703 -3.938 11.477 1 97.06 79 ILE A N 1
ATOM 621 C CA . ILE A 1 79 ? 23.484 -3.656 12.25 1 97.06 79 ILE A CA 1
ATOM 622 C C . ILE A 1 79 ? 23.875 -3.182 13.648 1 97.06 79 ILE A C 1
ATOM 624 O O . ILE A 1 79 ? 23.359 -2.17 14.133 1 97.06 79 ILE A O 1
ATOM 628 N N . ASN A 1 80 ? 24.812 -3.91 14.266 1 96.31 80 ASN A N 1
ATOM 629 C CA . ASN A 1 80 ? 25.266 -3.541 15.602 1 96.31 80 ASN A CA 1
ATOM 630 C C . ASN A 1 80 ? 25.875 -2.148 15.617 1 96.31 80 ASN A C 1
ATOM 632 O O . ASN A 1 80 ? 25.594 -1.346 16.516 1 96.31 80 ASN A O 1
ATOM 636 N N . LEU A 1 81 ? 26.656 -1.919 14.688 1 96.62 81 LEU A N 1
ATOM 637 C CA . LEU A 1 81 ? 27.328 -0.624 14.602 1 96.62 81 LEU A CA 1
ATOM 638 C C . LEU A 1 81 ? 26.312 0.491 14.344 1 96.62 81 LEU A C 1
ATOM 640 O O . LEU A 1 81 ? 26.469 1.595 14.875 1 96.62 81 LEU A O 1
ATOM 644 N N . ALA A 1 82 ? 25.375 0.237 13.469 1 97.62 82 ALA A N 1
ATOM 645 C CA . ALA A 1 82 ? 24.344 1.225 13.172 1 97.62 82 ALA A CA 1
ATOM 646 C C . ALA A 1 82 ? 23.531 1.55 14.422 1 97.62 82 ALA A C 1
ATOM 648 O O . ALA A 1 82 ? 23.188 2.711 14.656 1 97.62 82 ALA A O 1
ATOM 649 N N . GLU A 1 83 ? 23.203 0.548 15.227 1 96.19 83 GLU A N 1
ATOM 650 C CA . GLU A 1 83 ? 22.453 0.766 16.453 1 96.19 83 GLU A CA 1
ATOM 651 C C . GLU A 1 83 ? 23.234 1.621 17.438 1 96.19 83 GLU A C 1
ATOM 653 O O . GLU A 1 83 ? 22.688 2.529 18.062 1 96.19 83 GLU A O 1
ATOM 658 N N . LEU A 1 84 ? 24.469 1.351 17.547 1 95.31 84 LEU A N 1
ATOM 659 C CA . LEU A 1 84 ? 25.344 2.156 18.391 1 95.31 84 LEU A CA 1
ATOM 660 C C . LEU A 1 84 ? 25.453 3.584 17.859 1 95.31 84 LEU A C 1
ATOM 662 O O . LEU A 1 84 ? 25.484 4.539 18.641 1 95.31 84 LEU A O 1
ATOM 666 N N . GLY A 1 85 ? 25.562 3.666 16.562 1 96 85 GLY A N 1
ATOM 667 C CA . GLY A 1 85 ? 25.609 4.984 15.945 1 96 85 GLY A CA 1
ATOM 668 C C . GLY A 1 85 ? 24.375 5.812 16.203 1 96 85 GLY A C 1
ATOM 669 O O . GLY A 1 85 ? 24.469 7.016 16.469 1 96 85 GLY A O 1
ATOM 670 N N . GLU A 1 86 ? 23.219 5.215 16.125 1 94.88 86 GLU A N 1
ATOM 671 C CA . GLU A 1 86 ? 21.969 5.898 16.422 1 94.88 86 GLU A CA 1
ATOM 672 C C . GLU A 1 86 ? 21.938 6.418 17.859 1 94.88 86 GLU A C 1
ATOM 674 O O . GLU A 1 86 ? 21.5 7.543 18.109 1 94.88 86 GLU A O 1
ATOM 679 N N . ALA A 1 87 ? 22.391 5.574 18.781 1 92.81 87 ALA A N 1
ATOM 680 C CA . ALA A 1 87 ? 22.438 5.973 20.188 1 92.81 87 ALA A CA 1
ATOM 681 C C . ALA A 1 87 ? 23.375 7.156 20.391 1 92.81 87 ALA A C 1
ATOM 683 O O . ALA A 1 87 ? 23.062 8.094 21.125 1 92.81 87 ALA A O 1
ATOM 684 N N . ARG A 1 88 ? 24.469 7.117 19.812 1 93.94 88 ARG A N 1
ATOM 685 C CA . ARG A 1 88 ? 25.453 8.195 19.922 1 93.94 88 ARG A CA 1
ATOM 686 C C . ARG A 1 88 ? 24.922 9.477 19.297 1 93.94 88 ARG A C 1
ATOM 688 O O . ARG A 1 88 ? 25.172 10.578 19.797 1 93.94 88 ARG A O 1
ATOM 695 N N . ALA A 1 89 ? 24.25 9.32 18.125 1 94.31 89 ALA A N 1
ATOM 696 C CA . ALA A 1 89 ? 23.656 10.477 17.469 1 94.31 89 ALA A CA 1
ATOM 697 C C . ALA A 1 89 ? 22.672 11.188 18.406 1 94.31 89 ALA A C 1
ATOM 699 O O . ALA A 1 89 ? 22.625 12.414 18.453 1 94.31 89 ALA A O 1
ATOM 700 N N . LYS A 1 90 ? 21.969 10.453 19.141 1 90.62 90 LYS A N 1
ATOM 701 C CA . LYS A 1 90 ? 21.031 11.016 20.094 1 90.62 90 LYS A CA 1
ATOM 702 C C . LYS A 1 90 ? 21.766 11.719 21.234 1 90.62 90 LYS A C 1
ATOM 704 O O . LYS A 1 90 ? 21.375 12.805 21.656 1 90.62 90 LYS A O 1
ATOM 709 N N . GLN A 1 91 ? 22.766 11.117 21.75 1 91.56 91 GLN A N 1
ATOM 710 C CA . GLN A 1 91 ? 23.562 11.672 22.828 1 91.56 91 GLN A CA 1
ATOM 711 C C . GLN A 1 91 ? 24.188 13.008 22.422 1 91.56 91 GLN A C 1
ATOM 713 O O . GLN A 1 91 ? 24.25 13.938 23.234 1 91.56 91 GLN A O 1
ATOM 718 N N . LEU A 1 92 ? 24.578 13.086 21.188 1 92.81 92 LEU A N 1
ATOM 719 C CA . LEU A 1 92 ? 25.25 14.273 20.688 1 92.81 92 LEU A CA 1
ATOM 720 C C . LEU A 1 92 ? 24.25 15.289 20.141 1 92.81 92 LEU A C 1
ATOM 722 O O . LEU A 1 92 ? 24.641 16.344 19.625 1 92.81 92 LEU A O 1
ATOM 726 N N . ARG A 1 93 ? 22.938 15.016 20.125 1 91.31 93 ARG A N 1
ATOM 727 C CA . ARG A 1 93 ? 21.844 15.852 19.625 1 91.31 93 ARG A CA 1
ATOM 728 C C . ARG A 1 93 ? 22.016 16.125 18.141 1 91.31 93 ARG A C 1
ATOM 730 O O . ARG A 1 93 ? 21.844 17.266 17.688 1 91.31 93 ARG A O 1
ATOM 737 N N . LEU A 1 94 ? 22.562 15.117 17.438 1 93.31 94 LEU A N 1
ATOM 738 C CA . LEU A 1 94 ? 22.641 15.133 15.984 1 93.31 94 LEU A CA 1
ATOM 739 C C . LEU A 1 94 ? 21.547 14.266 15.375 1 93.31 94 LEU A C 1
ATOM 741 O O . LEU A 1 94 ? 21.844 13.273 14.703 1 93.31 94 LEU A O 1
ATOM 745 N N . GLU A 1 95 ? 20.375 14.688 15.438 1 88.62 95 GLU A N 1
ATOM 746 C CA . GLU A 1 95 ? 19.203 13.898 15.062 1 88.62 95 GLU A CA 1
ATOM 747 C C . GLU A 1 95 ? 19.172 13.633 13.562 1 88.62 95 GLU A C 1
ATOM 749 O O . GLU A 1 95 ? 18.625 12.625 13.109 1 88.62 95 GLU A O 1
ATOM 754 N N . GLN A 1 96 ? 19.828 14.477 12.836 1 91.69 96 GLN A N 1
ATOM 755 C CA . GLN A 1 96 ? 19.828 14.312 11.391 1 91.69 96 GLN A CA 1
ATOM 756 C C . GLN A 1 96 ? 20.609 13.07 10.977 1 91.69 96 GLN A C 1
ATOM 758 O O . GLN A 1 96 ? 20.375 12.5 9.914 1 91.69 96 GLN A O 1
ATOM 763 N N . ALA A 1 97 ? 21.469 12.609 11.844 1 95.19 97 ALA A N 1
ATOM 764 C CA . ALA A 1 97 ? 22.328 11.469 11.516 1 95.19 97 ALA A CA 1
ATOM 765 C C . ALA A 1 97 ? 21.562 10.156 11.672 1 95.19 97 ALA A C 1
ATOM 767 O O . ALA A 1 97 ? 21.984 9.117 11.164 1 95.19 97 ALA A O 1
ATOM 768 N N . ASP A 1 98 ? 20.469 10.211 12.32 1 94.19 98 ASP A N 1
ATOM 769 C CA . ASP A 1 98 ? 19.672 9.008 12.602 1 94.19 98 ASP A CA 1
ATOM 770 C C . ASP A 1 98 ? 19.234 8.336 11.305 1 94.19 98 ASP A C 1
ATOM 772 O O . ASP A 1 98 ? 19.266 7.105 11.203 1 94.19 98 ASP A O 1
ATOM 776 N N . SER A 1 99 ? 18.844 9.125 10.344 1 95.69 99 SER A N 1
ATOM 777 C CA . SER A 1 99 ? 18.344 8.578 9.086 1 95.69 99 SER A CA 1
ATOM 778 C C . SER A 1 99 ? 19.422 7.754 8.383 1 95.69 99 SER A C 1
ATOM 780 O O . SER A 1 99 ? 19.109 6.711 7.789 1 95.69 99 SER A O 1
ATOM 782 N N . TYR A 1 100 ? 20.625 8.148 8.469 1 97.94 100 TYR A N 1
ATOM 783 C CA . TYR A 1 100 ? 21.719 7.457 7.797 1 97.94 100 TYR A CA 1
ATOM 784 C C . TYR A 1 100 ? 21.969 6.09 8.422 1 97.94 100 TYR A C 1
ATOM 786 O O . TYR A 1 100 ? 22.188 5.105 7.707 1 97.94 100 TYR A O 1
ATOM 794 N N . PHE A 1 101 ? 21.922 6.047 9.68 1 97.81 101 PHE A N 1
ATOM 795 C CA . PHE A 1 101 ? 22.141 4.777 10.367 1 97.81 101 PHE A CA 1
ATOM 796 C C . PHE A 1 101 ? 20.953 3.85 10.172 1 97.81 101 PHE A C 1
ATOM 798 O O . PHE A 1 101 ? 21.109 2.631 10.094 1 97.81 101 PHE A O 1
ATOM 805 N N . GLN A 1 102 ? 19.766 4.383 10.086 1 96.75 102 GLN A N 1
ATOM 806 C CA . GLN A 1 102 ? 18.594 3.578 9.758 1 96.75 102 GLN A CA 1
ATOM 807 C C . GLN A 1 102 ? 18.719 2.957 8.367 1 96.75 102 GLN A C 1
ATOM 809 O O . GLN A 1 102 ? 18.328 1.805 8.164 1 96.75 102 GLN A O 1
ATOM 814 N N . ILE A 1 103 ? 19.219 3.744 7.48 1 97.69 103 ILE A N 1
ATOM 815 C CA . ILE A 1 103 ? 19.406 3.256 6.121 1 97.69 103 ILE A CA 1
ATOM 816 C C . ILE A 1 103 ? 20.406 2.102 6.125 1 97.69 103 ILE A C 1
ATOM 818 O O . ILE A 1 103 ? 20.219 1.096 5.441 1 97.69 103 ILE A O 1
ATOM 822 N N . CYS A 1 104 ? 21.453 2.279 6.891 1 97.94 104 CYS A N 1
ATOM 823 C CA . CYS A 1 104 ? 22.453 1.223 7 1 97.94 104 CYS A CA 1
ATOM 824 C C . CYS A 1 104 ? 21.828 -0.06 7.543 1 97.94 104 CYS A C 1
ATOM 826 O O . CYS A 1 104 ? 22.062 -1.142 6.996 1 97.94 104 CYS A O 1
ATOM 828 N N . ARG A 1 105 ? 21.062 0.026 8.539 1 97.38 105 ARG A N 1
ATOM 829 C CA . ARG A 1 105 ? 20.375 -1.141 9.078 1 97.38 105 ARG A CA 1
ATOM 830 C C . ARG A 1 105 ? 19.422 -1.746 8.055 1 97.38 105 ARG A C 1
ATOM 832 O O . ARG A 1 105 ? 19.359 -2.969 7.906 1 97.38 105 ARG A O 1
ATOM 839 N N . ALA A 1 106 ? 18.719 -0.884 7.402 1 96.19 106 ALA A N 1
ATOM 840 C CA . ALA A 1 106 ? 17.75 -1.341 6.406 1 96.19 106 ALA A CA 1
ATOM 841 C C . ALA A 1 106 ? 18.438 -2.162 5.316 1 96.19 106 ALA A C 1
ATOM 843 O O . ALA A 1 106 ? 17.938 -3.209 4.91 1 96.19 106 ALA A O 1
ATOM 844 N N . ASP A 1 107 ? 19.531 -1.678 4.867 1 96.44 107 ASP A N 1
ATOM 845 C CA . ASP A 1 107 ? 20.281 -2.385 3.828 1 96.44 107 ASP A CA 1
ATOM 846 C C . ASP A 1 107 ? 20.766 -3.744 4.328 1 96.44 107 ASP A C 1
ATOM 848 O O . ASP A 1 107 ? 20.734 -4.73 3.59 1 96.44 107 ASP A O 1
ATOM 852 N N . ALA A 1 108 ? 21.219 -3.736 5.555 1 96.44 108 ALA A N 1
ATOM 853 C CA . ALA A 1 108 ? 21.656 -4.992 6.156 1 96.44 108 ALA A CA 1
ATOM 854 C C . ALA A 1 108 ? 20.516 -6.004 6.219 1 96.44 108 ALA A C 1
ATOM 856 O O . ALA A 1 108 ? 20.703 -7.176 5.875 1 96.44 108 ALA A O 1
ATOM 857 N N . TYR A 1 109 ? 19.359 -5.586 6.594 1 94.25 109 TYR A N 1
ATOM 858 C CA . TYR A 1 109 ? 18.219 -6.477 6.68 1 94.25 109 TYR A CA 1
ATOM 859 C C . TYR A 1 109 ? 17.797 -6.953 5.293 1 94.25 109 TYR A C 1
ATOM 861 O O . TYR A 1 109 ? 17.344 -8.094 5.133 1 94.25 109 TYR A O 1
ATOM 869 N N . ALA A 1 110 ? 17.859 -6.09 4.355 1 93.12 110 ALA A N 1
ATOM 870 C CA . ALA A 1 110 ? 17.562 -6.504 2.986 1 93.12 110 ALA A CA 1
ATOM 871 C C . ALA A 1 110 ? 18.484 -7.637 2.547 1 93.12 110 ALA A C 1
ATOM 873 O O . ALA A 1 110 ? 18.047 -8.578 1.883 1 93.12 110 ALA A O 1
ATOM 874 N N . ASN A 1 111 ? 19.781 -7.504 2.914 1 91.38 111 ASN A N 1
ATOM 875 C CA . ASN A 1 111 ? 20.75 -8.539 2.572 1 91.38 111 ASN A CA 1
ATOM 876 C C . ASN A 1 111 ? 20.422 -9.859 3.25 1 91.38 111 ASN A C 1
ATOM 878 O O . ASN A 1 111 ? 20.797 -10.93 2.754 1 91.38 111 ASN A O 1
ATOM 882 N N . PHE A 1 112 ? 19.766 -9.812 4.379 1 89.5 112 PHE A N 1
ATOM 883 C CA . PHE A 1 112 ? 19.297 -11.016 5.055 1 89.5 112 PHE A CA 1
ATOM 884 C C . PHE A 1 112 ? 17.953 -11.469 4.484 1 89.5 112 PHE A C 1
ATOM 886 O O . PHE A 1 112 ? 17.312 -12.383 5.023 1 89.5 112 PHE A O 1
ATOM 893 N N . ASP A 1 113 ? 17.5 -10.766 3.463 1 87.94 113 ASP A N 1
ATOM 894 C CA . ASP A 1 113 ? 16.203 -11.023 2.83 1 87.94 113 ASP A CA 1
ATOM 895 C C . ASP A 1 113 ? 15.062 -10.797 3.811 1 87.94 113 ASP A C 1
ATOM 897 O O . ASP A 1 113 ? 14.055 -11.508 3.766 1 87.94 113 ASP A O 1
ATOM 901 N N . ASP A 1 114 ? 15.312 -10 4.773 1 88.19 114 ASP A N 1
ATOM 902 C CA . ASP A 1 114 ? 14.258 -9.531 5.668 1 88.19 114 ASP A CA 1
ATOM 903 C C . ASP A 1 114 ? 13.664 -8.211 5.176 1 88.19 114 ASP A C 1
ATOM 905 O O . ASP A 1 114 ? 13.977 -7.145 5.711 1 88.19 114 ASP A O 1
ATOM 909 N N . LEU A 1 115 ? 12.781 -8.336 4.305 1 85.88 115 LEU A N 1
ATOM 910 C CA . LEU A 1 115 ? 12.234 -7.172 3.607 1 85.88 115 LEU A CA 1
ATOM 911 C C . LEU A 1 115 ? 11.297 -6.387 4.516 1 85.88 115 LEU A C 1
ATOM 913 O O . LEU A 1 115 ? 11.18 -5.168 4.387 1 85.88 115 LEU A O 1
ATOM 917 N N . LYS A 1 116 ? 10.633 -7.051 5.395 1 81.5 116 LYS A N 1
ATOM 918 C CA . LYS A 1 116 ? 9.727 -6.387 6.316 1 81.5 116 LYS A CA 1
ATOM 919 C C . LYS A 1 116 ? 10.453 -5.332 7.148 1 81.5 116 LYS A C 1
ATOM 921 O O . LYS A 1 116 ? 10.047 -4.168 7.172 1 81.5 116 LYS A O 1
ATOM 926 N N . GLN A 1 117 ? 11.492 -5.715 7.711 1 87.94 117 GLN A N 1
ATOM 927 C CA . GLN A 1 11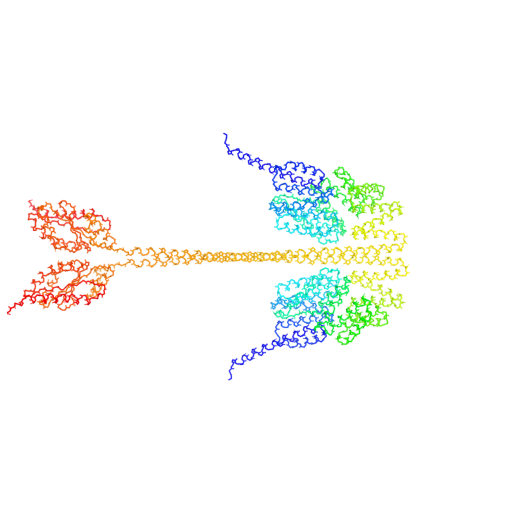7 ? 12.258 -4.793 8.547 1 87.94 117 GLN A CA 1
ATOM 928 C C . GLN A 1 117 ? 12.953 -3.73 7.695 1 87.94 117 GLN A C 1
ATOM 930 O O . GLN A 1 117 ? 13.008 -2.561 8.078 1 87.94 117 GLN A O 1
ATOM 935 N N . SER A 1 118 ? 13.438 -4.16 6.59 1 92.75 118 SER A N 1
ATOM 936 C CA . SER A 1 118 ? 14.156 -3.238 5.715 1 92.75 118 SER A CA 1
ATOM 937 C C . SER A 1 118 ? 13.25 -2.1 5.254 1 92.75 118 SER A C 1
ATOM 939 O O . SER A 1 118 ? 13.602 -0.925 5.398 1 92.75 118 SER A O 1
ATOM 941 N N . LEU A 1 119 ? 12.148 -2.424 4.812 1 86.94 119 LEU A N 1
ATOM 942 C CA . LEU A 1 119 ? 11.242 -1.422 4.262 1 86.94 119 LEU A CA 1
ATOM 943 C C . LEU A 1 119 ? 10.711 -0.506 5.363 1 86.94 119 LEU A C 1
ATOM 945 O O . LEU A 1 119 ? 10.539 0.696 5.145 1 86.94 119 LEU A O 1
ATOM 949 N N . LEU A 1 120 ? 10.469 -1.049 6.527 1 82.88 120 LEU A N 1
ATOM 950 C CA . LEU A 1 120 ? 10.023 -0.242 7.66 1 82.88 120 LEU A CA 1
ATOM 951 C C . LEU A 1 120 ? 11.078 0.801 8.023 1 82.88 120 LEU A C 1
ATOM 953 O O . LEU A 1 120 ? 10.75 1.969 8.25 1 82.88 120 LEU A O 1
ATOM 957 N N . LEU A 1 121 ? 12.219 0.349 8.07 1 90.56 121 LEU A N 1
ATOM 958 C CA . LEU A 1 121 ? 13.312 1.243 8.422 1 90.56 121 LEU A CA 1
ATOM 959 C C . LEU A 1 121 ? 13.516 2.303 7.34 1 90.56 121 LEU A C 1
ATOM 961 O O . LEU A 1 121 ? 13.797 3.463 7.652 1 90.56 121 LEU A O 1
ATOM 965 N N . LEU A 1 122 ? 13.391 1.948 6.102 1 92.25 122 LEU A N 1
ATOM 966 C CA . LEU A 1 122 ? 13.578 2.895 5.004 1 92.25 122 LEU A CA 1
ATOM 967 C C . LEU A 1 122 ? 12.492 3.969 5.031 1 92.25 122 LEU A C 1
ATOM 969 O O . LEU A 1 122 ? 12.773 5.148 4.801 1 92.25 122 LEU A O 1
ATOM 973 N N . ASP A 1 123 ? 11.328 3.621 5.324 1 84.19 123 ASP A N 1
ATOM 974 C CA . ASP A 1 123 ? 10.242 4.598 5.43 1 84.19 123 ASP A CA 1
ATOM 975 C C . ASP A 1 123 ? 10.508 5.59 6.559 1 84.19 123 ASP A C 1
ATOM 977 O O . ASP A 1 123 ? 10.289 6.793 6.402 1 84.19 123 ASP A O 1
ATOM 981 N N . GLY A 1 124 ? 10.914 5.004 7.633 1 84.06 124 GLY A N 1
ATOM 982 C CA . GLY A 1 124 ? 11.297 5.871 8.734 1 84.06 124 GLY A CA 1
ATOM 983 C C . GLY A 1 124 ? 12.43 6.82 8.391 1 84.06 124 GLY A C 1
ATOM 984 O O . GLY A 1 124 ? 12.391 8 8.742 1 84.06 124 GLY A O 1
ATOM 985 N N . ALA A 1 125 ? 13.359 6.328 7.723 1 92.44 125 ALA A N 1
ATOM 986 C CA . ALA A 1 125 ? 14.516 7.133 7.328 1 92.44 125 ALA A CA 1
ATOM 987 C C . ALA A 1 125 ? 14.109 8.242 6.367 1 92.44 125 ALA A C 1
ATOM 989 O O . ALA A 1 125 ? 14.625 9.359 6.438 1 92.44 125 ALA A O 1
ATOM 990 N N . ILE A 1 126 ? 13.266 7.941 5.441 1 88.56 126 ILE A N 1
ATOM 991 C CA . ILE A 1 126 ? 12.797 8.922 4.469 1 88.56 126 ILE A CA 1
ATOM 992 C C . ILE A 1 126 ? 12.07 10.055 5.188 1 88.56 126 ILE A C 1
ATOM 994 O O . ILE A 1 126 ? 12.328 11.234 4.918 1 88.56 126 ILE A O 1
ATOM 998 N N . GLU A 1 127 ? 11.289 9.703 6.102 1 81.19 127 GLU A N 1
ATOM 999 C CA . GLU A 1 127 ? 10.562 10.711 6.879 1 81.19 127 GLU A CA 1
ATOM 1000 C C . GLU A 1 127 ? 11.523 11.594 7.668 1 81.19 127 GLU A C 1
ATOM 1002 O O . GLU A 1 127 ? 11.375 12.82 7.68 1 81.19 127 GLU A O 1
ATOM 1007 N N . GLN A 1 128 ? 12.414 10.977 8.281 1 85.31 128 GLN A N 1
ATOM 1008 C CA . GLN A 1 128 ? 13.391 11.727 9.07 1 85.31 128 GLN A CA 1
ATOM 1009 C C . GLN A 1 128 ? 14.258 12.602 8.18 1 85.31 128 GLN A C 1
ATOM 1011 O O . GLN A 1 128 ? 14.586 13.734 8.547 1 85.31 128 GLN A O 1
ATOM 1016 N N . ALA A 1 129 ? 14.625 12.07 7.062 1 91.38 129 ALA A N 1
ATOM 1017 C CA . ALA A 1 129 ? 15.445 12.836 6.125 1 91.38 129 ALA A CA 1
ATOM 1018 C C . ALA A 1 129 ? 14.703 14.078 5.637 1 91.38 129 ALA A C 1
ATOM 1020 O O . ALA A 1 129 ? 15.297 15.141 5.477 1 91.38 129 ALA A O 1
ATOM 1021 N N . LYS A 1 130 ? 13.477 13.938 5.395 1 82.75 130 LYS A N 1
ATOM 1022 C CA . LYS A 1 130 ? 12.656 15.078 4.98 1 82.75 130 LYS A CA 1
ATOM 1023 C C . LYS A 1 130 ? 12.531 16.094 6.113 1 82.75 130 LYS A C 1
ATOM 1025 O O . LYS A 1 130 ? 12.688 17.297 5.891 1 82.75 130 LYS A O 1
ATOM 1030 N N . ARG A 1 131 ? 12.297 15.609 7.297 1 79.44 131 ARG A N 1
ATOM 1031 C CA . ARG A 1 131 ? 12.109 16.453 8.469 1 79.44 131 ARG A CA 1
ATOM 1032 C C . ARG A 1 131 ? 13.352 17.297 8.75 1 79.44 131 ARG A C 1
ATOM 1034 O O . ARG A 1 131 ? 13.242 18.469 9.117 1 79.44 131 ARG A O 1
ATOM 1041 N N . HIS A 1 132 ? 14.453 16.672 8.57 1 89.06 132 HIS A N 1
ATOM 1042 C CA . HIS A 1 132 ? 15.695 17.359 8.922 1 89.06 132 HIS A CA 1
ATOM 1043 C C . HIS A 1 132 ? 16.391 17.906 7.676 1 89.06 132 HIS A C 1
ATOM 1045 O O . HIS A 1 132 ? 17.547 18.297 7.734 1 89.06 132 HIS A O 1
ATOM 1051 N N . ASN A 1 133 ? 15.75 17.859 6.523 1 88.19 133 ASN A N 1
ATOM 1052 C CA . ASN A 1 133 ? 16.25 18.391 5.258 1 88.19 133 ASN A CA 1
ATOM 1053 C C . ASN A 1 133 ? 17.625 17.797 4.914 1 88.19 133 ASN A C 1
ATOM 1055 O O . ASN A 1 133 ? 18.594 18.531 4.707 1 88.19 133 ASN A O 1
ATOM 1059 N N . GLN A 1 134 ? 17.641 16.453 4.848 1 94.25 134 GLN A N 1
ATOM 1060 C CA . GLN A 1 134 ? 18.844 15.703 4.516 1 94.25 134 GLN A CA 1
ATOM 1061 C C . GLN A 1 134 ? 18.719 15.047 3.143 1 94.25 134 GLN A C 1
ATOM 1063 O O . GLN A 1 134 ? 18.438 13.852 3.041 1 94.25 134 GLN A O 1
ATOM 1068 N N . PRO A 1 135 ? 19.031 15.742 2.09 1 93.25 135 PRO A N 1
ATOM 1069 C CA . PRO A 1 135 ? 18.891 15.172 0.748 1 93.25 135 PRO A CA 1
ATOM 1070 C C . PRO A 1 135 ? 19.812 13.984 0.509 1 93.25 135 PRO A C 1
ATOM 1072 O O . PRO A 1 135 ? 19.469 13.062 -0.235 1 93.25 135 PRO A O 1
ATOM 1075 N N . GLN A 1 136 ? 20.969 13.961 1.109 1 96.94 136 GLN A N 1
ATOM 1076 C CA . GLN A 1 136 ? 21.891 12.844 0.941 1 96.94 136 GLN A CA 1
ATOM 1077 C C . GLN A 1 136 ? 21.281 11.547 1.466 1 96.94 136 GLN A C 1
ATOM 1079 O O . GLN A 1 136 ? 21.328 10.516 0.79 1 96.94 136 GLN A O 1
ATOM 1084 N N . ALA A 1 137 ? 20.672 11.586 2.604 1 97.06 137 ALA A N 1
ATOM 1085 C CA . ALA A 1 137 ? 19.984 10.422 3.168 1 97.06 137 ALA A CA 1
ATOM 1086 C C . ALA A 1 137 ? 18.734 10.078 2.365 1 97.06 137 ALA A C 1
ATOM 1088 O O . ALA A 1 137 ? 18.422 8.898 2.156 1 97.06 137 ALA A O 1
ATOM 1089 N N . LEU A 1 138 ? 18.047 11.102 1.934 1 94.44 138 LEU A N 1
ATOM 1090 C CA . LEU A 1 138 ? 16.797 10.906 1.209 1 94.44 138 LEU A CA 1
ATOM 1091 C C . LEU A 1 138 ? 17.031 10.164 -0.1 1 94.44 138 LEU A C 1
ATOM 1093 O O . LEU A 1 138 ? 16.312 9.211 -0.417 1 94.44 138 LEU A O 1
ATOM 1097 N N . VAL A 1 139 ? 18 10.57 -0.784 1 95.44 139 VAL A N 1
ATOM 1098 C CA . VAL A 1 139 ? 18.312 9.938 -2.062 1 95.44 139 VAL A CA 1
ATOM 1099 C C . VAL A 1 139 ? 18.688 8.477 -1.84 1 95.44 139 VAL A C 1
ATOM 1101 O O . VAL A 1 139 ? 18.219 7.594 -2.568 1 95.44 139 VAL A O 1
ATOM 1104 N N . ASN A 1 140 ? 19.469 8.188 -0.865 1 97.31 140 ASN A N 1
ATOM 1105 C CA . ASN A 1 140 ? 19.906 6.82 -0.609 1 97.31 140 ASN A CA 1
ATOM 1106 C C . ASN A 1 140 ? 18.734 5.926 -0.185 1 97.31 140 ASN A C 1
ATOM 1108 O O . ASN A 1 140 ? 18.641 4.785 -0.64 1 97.31 140 ASN A O 1
ATOM 1112 N N . ALA A 1 141 ? 17.953 6.453 0.672 1 96.06 141 ALA A N 1
ATOM 1113 C CA . ALA A 1 141 ? 16.797 5.688 1.138 1 96.06 141 ALA A CA 1
ATOM 1114 C C . ALA A 1 141 ? 15.828 5.406 -0.007 1 96.06 141 ALA A C 1
ATOM 1116 O O . ALA A 1 141 ? 15.328 4.289 -0.137 1 96.06 141 ALA A O 1
ATOM 1117 N N . LEU A 1 142 ? 15.594 6.398 -0.81 1 91.88 142 LEU A N 1
ATOM 1118 C CA . LEU A 1 142 ? 14.703 6.242 -1.95 1 91.88 142 LEU A CA 1
ATOM 1119 C C . LEU A 1 142 ? 15.266 5.238 -2.951 1 91.88 142 LEU A C 1
ATOM 1121 O O . LEU A 1 142 ? 14.523 4.422 -3.504 1 91.88 142 LEU A O 1
ATOM 1125 N N . ARG A 1 143 ? 16.5 5.348 -3.154 1 96.5 143 ARG A N 1
ATOM 1126 C CA . ARG A 1 143 ? 17.141 4.418 -4.074 1 96.5 143 ARG A CA 1
ATOM 1127 C C . ARG A 1 143 ? 16.984 2.977 -3.598 1 96.5 143 ARG A C 1
ATOM 1129 O O . ARG A 1 143 ? 16.547 2.111 -4.359 1 96.5 143 ARG A O 1
ATOM 1136 N N . LEU A 1 144 ? 17.359 2.73 -2.367 1 96.62 144 LEU A N 1
ATOM 1137 C CA . LEU A 1 144 ? 17.281 1.381 -1.817 1 96.62 144 LEU A CA 1
ATOM 1138 C C . LEU A 1 144 ? 15.852 0.865 -1.814 1 96.62 144 LEU A C 1
ATOM 1140 O O . LEU A 1 144 ? 15.602 -0.299 -2.139 1 96.62 144 LEU A O 1
ATOM 1144 N N . LYS A 1 145 ? 14.953 1.706 -1.47 1 91.44 145 LYS A N 1
ATOM 1145 C CA . LYS A 1 145 ? 13.547 1.318 -1.488 1 91.44 145 LYS A CA 1
ATOM 1146 C C . LYS A 1 145 ? 13.086 0.99 -2.906 1 91.44 145 LYS A C 1
ATOM 1148 O O . LYS A 1 145 ? 12.391 -0.003 -3.123 1 91.44 145 LYS A O 1
ATOM 1153 N N . GLY A 1 146 ? 13.461 1.871 -3.812 1 89.75 146 GLY A N 1
ATOM 1154 C CA . GLY A 1 146 ? 13.125 1.615 -5.203 1 89.75 146 GLY A CA 1
ATOM 1155 C C . GLY A 1 146 ? 13.656 0.288 -5.711 1 89.75 146 GLY A C 1
ATOM 1156 O O . GLY A 1 146 ? 12.953 -0.432 -6.43 1 89.75 146 GLY A O 1
ATOM 1157 N N . GLN A 1 147 ? 14.844 -0.011 -5.332 1 94.31 147 GLN A N 1
ATOM 1158 C CA . GLN A 1 147 ? 15.438 -1.284 -5.719 1 94.31 147 GLN A CA 1
ATOM 1159 C C . GLN A 1 147 ? 14.664 -2.459 -5.125 1 94.31 147 GLN A C 1
ATOM 1161 O O . GLN A 1 147 ? 14.383 -3.438 -5.82 1 94.31 147 GLN A O 1
ATOM 1166 N N . LEU A 1 148 ? 14.375 -2.348 -3.879 1 89.56 148 LEU A N 1
ATOM 1167 C CA . LEU A 1 148 ? 13.656 -3.42 -3.201 1 89.56 148 LEU A CA 1
ATOM 1168 C C . LEU A 1 148 ? 12.25 -3.588 -3.781 1 89.56 148 LEU A C 1
ATOM 1170 O O . LEU A 1 148 ? 11.789 -4.715 -3.975 1 89.56 148 LEU A O 1
ATOM 1174 N N . GLU A 1 149 ? 11.617 -2.484 -4.102 1 82.88 149 GLU A N 1
ATOM 1175 C CA . GLU A 1 149 ? 10.289 -2.525 -4.715 1 82.88 149 GLU A CA 1
ATOM 1176 C C . GLU A 1 149 ? 10.344 -3.166 -6.098 1 82.88 149 GLU A C 1
ATOM 1178 O O . GLU A 1 149 ? 9.43 -3.906 -6.477 1 82.88 149 GLU A O 1
ATOM 1183 N N . ASN A 1 150 ? 11.352 -2.848 -6.797 1 86.19 150 ASN A N 1
ATOM 1184 C CA . ASN A 1 150 ? 11.547 -3.502 -8.086 1 86.19 150 ASN A CA 1
ATOM 1185 C C . ASN A 1 150 ? 11.664 -5.016 -7.934 1 86.19 150 ASN A C 1
ATOM 1187 O O . ASN A 1 150 ? 11.031 -5.77 -8.672 1 86.19 150 ASN A O 1
ATOM 1191 N N . ASP A 1 151 ? 12.453 -5.398 -6.969 1 83.94 151 ASP A N 1
ATOM 1192 C CA . ASP A 1 151 ? 12.672 -6.82 -6.734 1 83.94 151 ASP A CA 1
ATOM 1193 C C . ASP A 1 151 ? 11.359 -7.52 -6.367 1 83.94 151 ASP A C 1
ATOM 1195 O O . ASP A 1 151 ? 11.18 -8.703 -6.656 1 83.94 151 ASP A O 1
ATOM 1199 N N . LEU A 1 152 ? 10.492 -6.766 -5.859 1 73.56 152 LEU A N 1
ATOM 1200 C CA . LEU A 1 152 ? 9.219 -7.32 -5.41 1 73.56 152 LEU A CA 1
ATOM 1201 C C . LEU A 1 152 ? 8.164 -7.23 -6.512 1 73.56 152 LEU A C 1
ATOM 1203 O O . LEU A 1 152 ? 7.031 -7.672 -6.332 1 73.56 152 LEU A O 1
ATOM 1207 N N . GLY A 1 153 ? 8.562 -6.555 -7.598 1 74.38 153 GLY A N 1
ATOM 1208 C CA . GLY A 1 153 ? 7.652 -6.449 -8.727 1 74.38 153 GLY A CA 1
ATOM 1209 C C . GLY A 1 153 ? 6.711 -5.262 -8.625 1 74.38 153 GLY A C 1
ATOM 1210 O O . GLY A 1 153 ? 5.746 -5.164 -9.383 1 74.38 153 GLY A O 1
ATOM 1211 N N . ASN A 1 154 ? 6.957 -4.465 -7.672 1 74.31 154 ASN A N 1
ATOM 1212 C CA . ASN A 1 154 ? 6.184 -3.234 -7.547 1 74.31 154 ASN A CA 1
ATOM 1213 C C . ASN A 1 154 ? 6.777 -2.117 -8.406 1 74.31 154 ASN A C 1
ATOM 1215 O O . ASN A 1 154 ? 7.312 -1.143 -7.875 1 74.31 154 ASN A O 1
ATOM 1219 N N . TYR A 1 155 ? 6.508 -2.191 -9.625 1 74.31 155 TYR A N 1
ATOM 1220 C CA . TYR A 1 155 ? 7.234 -1.355 -10.578 1 74.31 155 TYR A CA 1
ATOM 1221 C C . TYR A 1 155 ? 6.777 0.096 -10.484 1 74.31 155 TYR A C 1
ATOM 1223 O O . TYR A 1 155 ? 7.582 1.018 -10.625 1 74.31 155 TYR A O 1
ATOM 1231 N N . GLY A 1 156 ? 5.562 0.304 -10.297 1 70 156 GLY A N 1
ATOM 1232 C CA . GLY A 1 156 ? 5.07 1.667 -10.188 1 70 156 GLY A CA 1
ATOM 1233 C C . GLY A 1 156 ? 5.707 2.443 -9.055 1 70 156 GLY A C 1
ATOM 1234 O O . GLY A 1 156 ? 6.188 3.561 -9.25 1 70 156 GLY A O 1
ATOM 1235 N N . THR A 1 157 ? 5.766 1.853 -7.875 1 73.5 157 THR A N 1
ATOM 1236 C CA . THR A 1 157 ? 6.375 2.48 -6.707 1 73.5 157 THR A CA 1
ATOM 1237 C C . THR A 1 157 ? 7.879 2.656 -6.914 1 73.5 157 THR A C 1
ATOM 1239 O O . THR A 1 157 ? 8.445 3.672 -6.508 1 73.5 157 THR A O 1
ATOM 1242 N N . ALA A 1 158 ? 8.422 1.674 -7.508 1 84.06 158 ALA A N 1
ATOM 1243 C CA . ALA A 1 158 ? 9.852 1.734 -7.773 1 84.06 158 ALA A CA 1
ATOM 1244 C C . ALA A 1 158 ? 10.195 2.912 -8.68 1 84.06 158 ALA A C 1
ATOM 1246 O O . ALA A 1 158 ? 11.164 3.635 -8.438 1 84.06 158 ALA A O 1
ATOM 1247 N N . ILE A 1 159 ? 9.422 3.117 -9.75 1 79.5 159 ILE A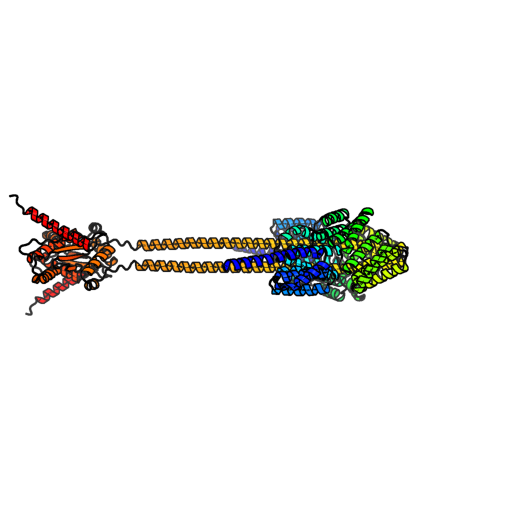 N 1
ATOM 1248 C CA . ILE A 1 159 ? 9.656 4.207 -10.688 1 79.5 159 ILE A CA 1
ATOM 1249 C C . ILE A 1 159 ? 9.539 5.547 -9.969 1 79.5 159 ILE A C 1
ATOM 1251 O O . ILE A 1 159 ? 10.367 6.438 -10.164 1 79.5 159 ILE A O 1
ATOM 1255 N N . GLU A 1 160 ? 8.586 5.676 -9.156 1 75.44 160 GLU A N 1
ATOM 1256 C CA . GLU A 1 160 ? 8.367 6.926 -8.438 1 75.44 160 GLU A CA 1
ATOM 1257 C C . GLU A 1 160 ? 9.531 7.238 -7.504 1 75.44 160 GLU A C 1
ATOM 1259 O O . GLU A 1 160 ? 10.031 8.367 -7.48 1 75.44 160 GLU A O 1
ATOM 1264 N N . ASP A 1 161 ? 9.875 6.266 -6.656 1 85.38 161 ASP A N 1
ATOM 1265 C CA . ASP A 1 161 ? 10.961 6.461 -5.707 1 85.38 161 ASP A CA 1
ATOM 1266 C C . ASP A 1 161 ? 12.266 6.801 -6.426 1 85.38 161 ASP A C 1
ATOM 1268 O O . ASP A 1 161 ? 12.969 7.734 -6.035 1 85.38 161 ASP A O 1
ATOM 1272 N N . LEU A 1 162 ? 12.57 6.086 -7.527 1 90.44 162 LEU A N 1
ATOM 1273 C CA . LEU A 1 162 ? 13.828 6.293 -8.234 1 90.44 162 LEU A CA 1
ATOM 1274 C C . LEU A 1 162 ? 13.812 7.613 -8.992 1 90.44 162 LEU A C 1
ATOM 1276 O O . LEU A 1 162 ? 14.836 8.297 -9.07 1 90.44 162 LEU A O 1
ATOM 1280 N N . ARG A 1 163 ? 12.727 7.965 -9.594 1 83.75 163 ARG A N 1
ATOM 1281 C CA . ARG A 1 163 ? 12.617 9.258 -10.258 1 83.75 163 ARG A CA 1
ATOM 1282 C C . ARG A 1 163 ? 12.789 10.398 -9.266 1 83.75 163 ARG A C 1
ATOM 1284 O O . ARG A 1 163 ? 13.453 11.398 -9.555 1 83.75 163 ARG A O 1
ATOM 1291 N N . LEU A 1 164 ? 12.141 10.211 -8.125 1 83.5 164 LEU A N 1
ATOM 1292 C CA . LEU A 1 164 ? 12.289 11.219 -7.078 1 83.5 164 LEU A CA 1
ATOM 1293 C C . LEU A 1 164 ? 13.742 11.32 -6.617 1 83.5 164 LEU A C 1
ATOM 1295 O O . LEU A 1 164 ? 14.25 12.414 -6.383 1 83.5 164 LEU A O 1
ATOM 1299 N N . ALA A 1 165 ? 14.359 10.227 -6.414 1 92.31 165 ALA A N 1
ATOM 1300 C CA . ALA A 1 165 ? 15.773 10.219 -6.043 1 92.31 165 ALA A CA 1
ATOM 1301 C C . ALA A 1 165 ? 16.609 10.977 -7.07 1 92.31 165 ALA A C 1
ATOM 1303 O O . ALA A 1 165 ? 17.5 11.758 -6.707 1 92.31 165 ALA A O 1
ATOM 1304 N N . LEU A 1 166 ? 16.344 10.781 -8.359 1 88.75 166 LEU A N 1
ATOM 1305 C CA . LEU A 1 166 ? 17.078 11.445 -9.43 1 88.75 166 LEU A CA 1
ATOM 1306 C C . LEU A 1 166 ? 16.812 12.945 -9.438 1 88.75 166 LEU A C 1
ATOM 1308 O O . LEU A 1 166 ? 17.719 13.742 -9.688 1 88.75 166 LEU A O 1
ATOM 1312 N N . ASP A 1 167 ? 15.586 13.312 -9.156 1 82.44 167 ASP A N 1
ATOM 1313 C CA . ASP A 1 167 ? 15.203 14.719 -9.117 1 82.44 167 ASP A CA 1
ATOM 1314 C C . ASP A 1 167 ? 15.898 15.445 -7.973 1 82.44 167 ASP A C 1
ATOM 1316 O O . ASP A 1 167 ? 16.25 16.625 -8.094 1 82.44 167 ASP A O 1
ATOM 1320 N N . ILE A 1 168 ? 16.078 14.742 -6.863 1 88.88 168 ILE A N 1
ATOM 1321 C CA . ILE A 1 168 ? 16.625 15.344 -5.652 1 88.88 168 ILE A CA 1
ATOM 1322 C C . ILE A 1 168 ? 18.156 15.289 -5.688 1 88.88 168 ILE A C 1
ATOM 1324 O O . ILE A 1 168 ? 18.828 16.031 -4.969 1 88.88 168 ILE A O 1
ATOM 1328 N N . TYR A 1 169 ? 18.781 14.5 -6.504 1 93.06 169 TYR A N 1
ATOM 1329 C CA . TYR A 1 169 ? 20.203 14.195 -6.461 1 93.06 169 TYR A CA 1
ATOM 1330 C C . TYR A 1 169 ? 21.031 15.461 -6.574 1 93.06 169 TYR A C 1
ATOM 1332 O O . TYR A 1 169 ? 22.047 15.617 -5.875 1 93.06 169 TYR A O 1
ATOM 1340 N N . PRO A 1 170 ? 20.578 16.469 -7.422 1 88.81 170 PRO A N 1
ATOM 1341 C CA . PRO A 1 170 ? 21.406 17.688 -7.516 1 88.81 170 PRO A CA 1
ATOM 1342 C C . PRO A 1 170 ? 21.484 18.438 -6.195 1 88.81 170 PRO A C 1
ATOM 1344 O O . PRO A 1 170 ? 22.453 19.172 -5.961 1 88.81 170 PRO A O 1
ATOM 1347 N N . ASP A 1 171 ? 20.594 18.188 -5.285 1 87.88 171 ASP A N 1
ATOM 1348 C CA . ASP A 1 171 ? 20.531 18.906 -4.02 1 87.88 171 ASP A CA 1
ATOM 1349 C C . ASP A 1 171 ? 21.516 18.328 -3.006 1 87.88 171 ASP A C 1
ATOM 1351 O O . ASP A 1 171 ? 21.797 18.953 -1.976 1 87.88 171 ASP A O 1
ATOM 1355 N N . ILE A 1 172 ? 22.188 17.219 -3.279 1 93.12 172 ILE A N 1
ATOM 1356 C CA . ILE A 1 172 ? 23.062 16.562 -2.305 1 93.12 172 ILE A CA 1
ATOM 1357 C C . ILE A 1 172 ? 24.297 17.438 -2.053 1 93.12 172 ILE A C 1
ATOM 1359 O O . ILE A 1 172 ? 24.828 17.453 -0.945 1 93.12 172 ILE A O 1
ATOM 1363 N N . SER A 1 173 ? 24.641 18.172 -3.086 1 89.81 173 SER A N 1
ATOM 1364 C CA . SER A 1 173 ? 25.859 18.984 -2.988 1 89.81 173 SER A CA 1
ATOM 1365 C C . SER A 1 173 ? 25.625 20.219 -2.141 1 89.81 173 SER A C 1
ATOM 1367 O O . SER A 1 173 ? 26.578 20.812 -1.627 1 89.81 173 SER A O 1
ATOM 1369 N N . SER A 1 174 ? 24.359 20.562 -1.979 1 87.62 174 SER A N 1
ATOM 1370 C CA . SER A 1 174 ? 24.047 21.797 -1.241 1 87.62 174 SER A CA 1
ATOM 1371 C C . SER A 1 174 ? 23.906 21.516 0.252 1 87.62 174 SER A C 1
ATOM 1373 O O . SER A 1 174 ? 23.875 22.438 1.061 1 87.62 174 SER A O 1
ATOM 1375 N N . GLN A 1 175 ? 24.016 20.203 0.616 1 91.06 175 GLN A N 1
ATOM 1376 C CA . GLN A 1 175 ? 23.828 19.844 2.018 1 91.06 175 GLN A CA 1
ATOM 1377 C C . GLN A 1 175 ? 25.109 20.062 2.816 1 91.06 175 GLN A C 1
ATOM 1379 O O . GLN A 1 175 ? 26.188 19.641 2.404 1 91.06 175 GLN A O 1
ATOM 1384 N N . ASN A 1 176 ? 24.859 20.906 3.99 1 87.44 176 ASN A N 1
ATOM 1385 C CA . ASN A 1 176 ? 25.938 21.125 4.957 1 87.44 176 ASN A CA 1
ATOM 1386 C C . ASN A 1 176 ? 25.438 20.922 6.391 1 87.44 176 ASN A C 1
ATOM 1388 O O . ASN A 1 176 ? 24.453 21.531 6.797 1 87.44 176 ASN A O 1
ATOM 1392 N N . PRO A 1 177 ? 26.219 20.016 7.152 1 88.81 177 PRO A N 1
ATOM 1393 C CA . PRO A 1 177 ? 27.375 19.172 6.859 1 88.81 177 PRO A CA 1
ATOM 1394 C C . PRO A 1 177 ? 27.016 17.953 6.004 1 88.81 177 PRO A C 1
ATOM 1396 O O . PRO A 1 177 ? 25.859 17.531 5.984 1 88.81 177 PRO A O 1
ATOM 1399 N N . SER A 1 178 ? 28.078 17.406 5.332 1 92.75 178 SER A N 1
ATOM 1400 C CA . SER A 1 178 ? 27.906 16.203 4.52 1 92.75 178 SER A CA 1
ATOM 1401 C C . SER A 1 178 ? 28 14.945 5.371 1 92.75 178 SER A C 1
ATOM 1403 O O . SER A 1 178 ? 28.719 14.906 6.363 1 92.75 178 SER A O 1
ATOM 1405 N N . TRP A 1 179 ? 27.281 14.031 5 1 95.5 179 TRP A N 1
ATOM 1406 C CA . TRP A 1 179 ? 27.312 12.727 5.648 1 95.5 179 TRP A CA 1
ATOM 1407 C C . TRP A 1 179 ? 27.656 11.625 4.648 1 95.5 179 TRP A C 1
ATOM 1409 O O . TRP A 1 179 ? 28.812 11.492 4.238 1 95.5 179 TRP A O 1
ATOM 1419 N N . LEU A 1 180 ? 26.719 10.906 4.094 1 96.06 180 LEU A N 1
ATOM 1420 C CA . LEU A 1 180 ? 26.969 9.852 3.113 1 96.06 180 LEU A CA 1
ATOM 1421 C C . LEU A 1 180 ? 25.875 9.844 2.041 1 96.06 180 LEU A C 1
ATOM 1423 O O . LEU A 1 180 ? 24.703 10.047 2.344 1 96.06 180 LEU A O 1
ATOM 1427 N N . TRP A 1 181 ? 26.297 9.68 0.828 1 94.5 181 TRP A N 1
ATOM 1428 C CA . TRP A 1 181 ? 25.375 9.578 -0.294 1 94.5 181 TRP A CA 1
ATOM 1429 C C . TRP A 1 181 ? 25.844 8.516 -1.285 1 94.5 181 TRP A C 1
ATOM 1431 O O . TRP A 1 181 ? 27.031 8.219 -1.377 1 94.5 181 TRP A O 1
ATOM 1441 N N . PRO A 1 182 ? 24.922 7.891 -1.987 1 95.75 182 PRO A N 1
ATOM 1442 C CA . PRO A 1 182 ? 25.312 6.926 -3.016 1 95.75 182 PRO A CA 1
ATOM 1443 C C . PRO A 1 182 ? 25.781 7.594 -4.309 1 95.75 182 PRO A C 1
ATOM 1445 O O . PRO A 1 182 ? 25.375 8.727 -4.598 1 95.75 182 PRO A O 1
ATOM 1448 N N . PRO A 1 183 ? 26.594 6.914 -5.086 1 95.62 183 PRO A N 1
ATOM 1449 C CA . PRO A 1 183 ? 26.938 7.449 -6.406 1 95.62 183 PRO A CA 1
ATOM 1450 C C . PRO A 1 183 ? 25.719 7.582 -7.328 1 95.62 183 PRO A C 1
ATOM 1452 O O . PRO A 1 183 ? 24.844 6.723 -7.312 1 95.62 183 PRO A O 1
ATOM 1455 N N . LEU A 1 184 ? 25.75 8.625 -8.141 1 95.56 184 LEU A N 1
ATOM 1456 C CA . LEU A 1 184 ? 24.688 8.812 -9.125 1 95.56 184 LEU A CA 1
ATOM 1457 C C . LEU A 1 184 ? 24.609 7.609 -10.062 1 95.56 184 LEU A C 1
ATOM 1459 O O . LEU A 1 184 ? 23.516 7.234 -10.5 1 95.56 184 LEU A O 1
ATOM 1463 N N . ALA A 1 185 ? 25.703 7.023 -10.273 1 96.88 185 ALA A N 1
ATOM 1464 C CA . ALA A 1 185 ? 25.797 5.84 -11.125 1 96.88 185 ALA A CA 1
ATOM 1465 C C . ALA A 1 185 ? 24.875 4.727 -10.625 1 96.88 185 ALA A C 1
ATOM 1467 O O . ALA A 1 185 ? 24.25 4.031 -11.422 1 96.88 185 ALA A O 1
ATOM 1468 N N . TYR A 1 186 ? 24.844 4.559 -9.344 1 96.94 186 TYR A N 1
ATOM 1469 C CA . TYR A 1 186 ? 24.016 3.506 -8.773 1 96.94 186 TYR A CA 1
ATOM 1470 C C . TYR A 1 186 ? 22.531 3.842 -8.914 1 96.94 186 TYR A C 1
ATOM 1472 O O . TYR A 1 186 ? 21.703 2.949 -9.094 1 96.94 186 TYR A O 1
ATOM 1480 N N . VAL A 1 187 ? 22.156 5.078 -8.836 1 96.06 187 VAL A N 1
ATOM 1481 C CA . VAL A 1 187 ? 20.766 5.461 -9.031 1 96.06 187 VAL A CA 1
ATOM 1482 C C . VAL A 1 187 ? 20.328 5.156 -10.469 1 96.06 187 VAL A C 1
ATOM 1484 O O . VAL A 1 187 ? 19.281 4.57 -10.695 1 96.06 187 VAL A O 1
ATOM 1487 N N . TYR A 1 188 ? 21.172 5.531 -11.391 1 95.69 188 TYR A N 1
ATOM 1488 C CA . TYR A 1 188 ? 20.906 5.191 -12.789 1 95.69 188 TYR A CA 1
ATOM 1489 C C . TYR A 1 188 ? 20.875 3.68 -12.984 1 95.69 188 TYR A C 1
ATOM 1491 O O . TYR A 1 188 ? 20.047 3.166 -13.727 1 95.69 188 TYR A O 1
ATOM 1499 N N . GLY A 1 189 ? 21.812 3.014 -12.336 1 97.44 189 GLY A N 1
ATOM 1500 C CA . GLY A 1 189 ? 21.828 1.562 -12.414 1 97.44 189 GLY A CA 1
ATOM 1501 C C . GLY A 1 189 ? 20.547 0.919 -11.93 1 97.44 189 GLY A C 1
ATOM 1502 O O . GLY A 1 189 ? 20.031 -0.012 -12.562 1 97.44 189 GLY A O 1
ATOM 1503 N N . ASP A 1 190 ? 20.047 1.396 -10.805 1 97.12 190 ASP A N 1
ATOM 1504 C CA . ASP A 1 190 ? 18.797 0.873 -10.266 1 97.12 190 ASP A CA 1
ATOM 1505 C C . ASP A 1 190 ? 17.625 1.164 -11.195 1 97.12 190 ASP A C 1
ATOM 1507 O O . ASP A 1 190 ? 16.719 0.337 -11.344 1 97.12 190 ASP A O 1
ATOM 1511 N N . MET A 1 191 ? 17.625 2.318 -11.805 1 93.19 191 MET A N 1
ATOM 1512 C CA . MET A 1 191 ? 16.609 2.627 -12.805 1 93.19 191 MET A CA 1
ATOM 1513 C C . MET A 1 191 ? 16.703 1.671 -13.992 1 93.19 191 MET A C 1
ATOM 1515 O O . MET A 1 191 ? 15.695 1.217 -14.516 1 93.19 191 MET A O 1
ATOM 1519 N N . ALA A 1 192 ? 17.891 1.419 -14.398 1 95.81 192 ALA A N 1
ATOM 1520 C CA . ALA A 1 192 ? 18.109 0.479 -15.492 1 95.81 192 ALA A CA 1
ATOM 1521 C C . ALA A 1 192 ? 17.578 -0.905 -15.148 1 95.81 192 ALA A C 1
ATOM 1523 O O . ALA A 1 192 ? 16.953 -1.566 -15.984 1 95.81 192 ALA A O 1
ATOM 1524 N N . SER A 1 193 ? 17.922 -1.328 -13.945 1 96.38 193 SER A N 1
ATOM 1525 C CA . SER A 1 193 ? 17.422 -2.619 -13.484 1 96.38 193 SER A CA 1
ATOM 1526 C C . SER A 1 193 ? 15.891 -2.666 -13.523 1 96.38 193 SER A C 1
ATOM 1528 O O . SER A 1 193 ? 15.305 -3.686 -13.891 1 96.38 193 SER A O 1
ATOM 1530 N N . LEU A 1 194 ? 15.281 -1.589 -13.125 1 90.81 194 LEU A N 1
ATOM 1531 C CA . LEU A 1 194 ? 13.828 -1.484 -13.164 1 90.81 194 LEU A CA 1
ATOM 1532 C C . LEU A 1 194 ? 13.312 -1.583 -14.594 1 90.81 194 LEU A C 1
ATOM 1534 O O . LEU A 1 194 ? 12.344 -2.299 -14.859 1 90.81 194 LEU A O 1
ATOM 1538 N N . MET A 1 195 ? 13.938 -0.878 -15.523 1 89.62 195 MET A N 1
ATOM 1539 C CA . MET A 1 195 ? 13.523 -0.916 -16.922 1 89.62 195 MET A CA 1
ATOM 1540 C C . MET A 1 195 ? 13.711 -2.312 -17.516 1 89.62 195 MET A C 1
ATOM 1542 O O . MET A 1 195 ? 12.891 -2.771 -18.297 1 89.62 195 MET A O 1
ATOM 1546 N N . TYR A 1 196 ? 14.75 -2.951 -17.094 1 92.44 196 TYR A N 1
ATOM 1547 C CA . TYR A 1 196 ? 14.977 -4.332 -17.5 1 92.44 196 TYR A CA 1
ATOM 1548 C C . TYR A 1 196 ? 13.852 -5.238 -17.031 1 92.44 196 TYR A C 1
ATOM 1550 O O . TYR A 1 196 ? 13.336 -6.059 -17.797 1 92.44 196 TYR A O 1
ATOM 1558 N N . SER A 1 197 ? 13.445 -5.082 -15.773 1 88.19 197 SER A N 1
ATOM 1559 C CA . SER A 1 197 ? 12.414 -5.922 -15.164 1 88.19 197 SER A CA 1
ATOM 1560 C C . SER A 1 197 ? 11.062 -5.715 -15.844 1 88.19 197 SER A C 1
ATOM 1562 O O . SER A 1 197 ? 10.258 -6.641 -15.93 1 88.19 197 SER A O 1
ATOM 1564 N N . THR A 1 198 ? 10.852 -4.531 -16.375 1 81.06 198 THR A N 1
ATOM 1565 C CA . THR A 1 198 ? 9.586 -4.227 -17.031 1 81.06 198 THR A CA 1
ATOM 1566 C C . THR A 1 198 ? 9.648 -4.57 -18.516 1 81.06 198 THR A C 1
ATOM 1568 O O . THR A 1 198 ? 8.664 -4.406 -19.234 1 81.06 198 THR A O 1
ATOM 1571 N N . GLY A 1 199 ? 10.828 -4.965 -19 1 86.94 199 GLY A N 1
ATOM 1572 C CA . GLY A 1 199 ? 10.984 -5.422 -20.375 1 86.94 199 GLY A CA 1
ATOM 1573 C C . GLY A 1 199 ? 11.391 -4.316 -21.328 1 86.94 199 GLY A C 1
ATOM 1574 O O . GLY A 1 199 ? 11.516 -4.543 -22.531 1 86.94 199 GLY A O 1
ATOM 1575 N N . ASP A 1 200 ? 11.539 -3.17 -20.828 1 89.88 200 ASP A N 1
ATOM 1576 C CA . ASP A 1 200 ? 11.992 -2.061 -21.656 1 89.88 200 ASP A CA 1
ATOM 1577 C C . ASP A 1 200 ? 13.516 -2.045 -21.766 1 89.88 200 ASP A C 1
ATOM 1579 O O . ASP A 1 200 ? 14.18 -1.212 -21.156 1 89.88 200 ASP A O 1
ATOM 1583 N N . LEU A 1 201 ? 14.062 -2.812 -22.641 1 93 201 LEU A N 1
ATOM 1584 C CA . LEU A 1 201 ? 15.5 -3.031 -22.75 1 93 201 LEU A CA 1
ATOM 1585 C C . LEU A 1 201 ? 16.203 -1.794 -23.312 1 93 201 LEU A C 1
ATOM 1587 O O . LEU A 1 201 ? 17.344 -1.52 -22.969 1 93 201 LEU A O 1
ATOM 1591 N N . ARG A 1 202 ? 15.469 -1.072 -24.156 1 89.62 202 ARG A N 1
ATOM 1592 C CA . ARG A 1 202 ? 16.062 0.144 -24.719 1 89.62 202 ARG A CA 1
ATOM 1593 C C . ARG A 1 202 ? 16.344 1.167 -23.625 1 89.62 202 ARG A C 1
ATOM 1595 O O . ARG A 1 202 ? 17.422 1.747 -23.578 1 89.62 202 ARG A O 1
ATOM 1602 N N . GLN A 1 203 ? 15.414 1.365 -22.75 1 91.94 203 GLN A N 1
ATOM 1603 C CA . GLN A 1 203 ? 15.594 2.303 -21.641 1 91.94 203 GLN A CA 1
ATOM 1604 C C . GLN A 1 203 ? 16.609 1.773 -20.625 1 91.94 203 GLN A C 1
ATOM 1606 O O . GLN A 1 203 ? 17.344 2.549 -20.016 1 91.94 203 GLN A O 1
ATOM 1611 N N . ALA A 1 204 ? 16.578 0.473 -20.391 1 95.81 204 ALA A N 1
ATOM 1612 C CA . ALA A 1 204 ? 17.594 -0.111 -19.516 1 95.81 204 ALA A CA 1
ATOM 1613 C C . ALA A 1 204 ? 19 0.211 -20.016 1 95.81 204 ALA A C 1
ATOM 1615 O O . ALA A 1 204 ? 19.844 0.65 -19.25 1 95.81 204 ALA A O 1
ATOM 1616 N N . ALA A 1 205 ? 19.172 0.069 -21.344 1 95.62 205 ALA A N 1
ATOM 1617 C CA . ALA A 1 205 ? 20.469 0.358 -21.953 1 95.62 205 ALA A CA 1
ATOM 1618 C C . ALA A 1 205 ? 20.797 1.844 -21.844 1 95.62 205 ALA A C 1
ATOM 1620 O O . ALA A 1 205 ? 21.953 2.211 -21.609 1 95.62 205 ALA A O 1
ATOM 1621 N N . TYR A 1 206 ? 19.844 2.633 -22.031 1 93.38 206 TYR A N 1
ATOM 1622 C CA . TYR A 1 206 ? 20.016 4.078 -21.953 1 93.38 206 TYR A CA 1
ATOM 1623 C C . TYR A 1 206 ? 20.5 4.496 -20.578 1 93.38 206 TYR A C 1
ATOM 1625 O O . TYR A 1 206 ? 21.484 5.23 -20.453 1 93.38 206 TYR A O 1
ATOM 1633 N N . TYR A 1 207 ? 19.859 4.02 -19.562 1 95.5 207 TYR A N 1
ATOM 1634 C CA . TYR A 1 207 ? 20.234 4.398 -18.203 1 95.5 207 TYR A CA 1
ATOM 1635 C C . TYR A 1 207 ? 21.594 3.826 -17.812 1 95.5 207 TYR A C 1
ATOM 1637 O O . TYR A 1 207 ? 22.344 4.445 -17.062 1 95.5 207 TYR A O 1
ATOM 1645 N N . LEU A 1 208 ? 21.891 2.676 -18.312 1 97.44 208 LEU A N 1
ATOM 1646 C CA . LEU A 1 208 ? 23.219 2.111 -18.031 1 97.44 208 LEU A CA 1
ATOM 1647 C C . LEU A 1 208 ? 24.312 2.943 -18.703 1 97.44 208 LEU A C 1
ATOM 1649 O O . LEU A 1 208 ? 25.406 3.088 -18.141 1 97.44 208 LEU A O 1
ATOM 1653 N N . LYS A 1 209 ? 24 3.441 -19.875 1 96.25 209 LYS A N 1
ATOM 1654 C CA . LYS A 1 209 ? 24.953 4.344 -20.516 1 96.25 209 LYS A CA 1
ATOM 1655 C C . LYS A 1 209 ? 25.172 5.602 -19.672 1 96.25 209 LYS A C 1
ATOM 1657 O O . LYS A 1 209 ? 26.312 6.027 -19.469 1 96.25 209 LYS A O 1
ATOM 1662 N N . LEU A 1 210 ? 24.094 6.172 -19.219 1 95.19 210 LEU A N 1
ATOM 1663 C CA . LEU A 1 210 ? 24.203 7.332 -18.344 1 95.19 210 LEU A CA 1
ATOM 1664 C C . LEU A 1 210 ? 25.031 7.008 -17.109 1 95.19 210 LEU A C 1
ATOM 1666 O O . LEU A 1 210 ? 25.859 7.812 -16.688 1 95.19 210 LEU A O 1
ATOM 1670 N N . ALA A 1 211 ? 24.797 5.805 -16.531 1 97.38 211 ALA A N 1
ATOM 1671 C CA . ALA A 1 211 ? 25.5 5.379 -15.32 1 97.38 211 ALA A CA 1
ATOM 1672 C C . ALA A 1 211 ? 27 5.262 -15.578 1 97.38 211 ALA A C 1
ATOM 1674 O O . ALA A 1 211 ? 27.812 5.75 -14.789 1 97.38 211 ALA A O 1
ATOM 1675 N N . LEU A 1 212 ? 27.344 4.719 -16.672 1 97.38 212 LEU A N 1
ATOM 1676 C CA . LEU A 1 212 ? 28.734 4.453 -17 1 97.38 212 LEU A CA 1
ATOM 1677 C C . LEU A 1 212 ? 29.453 5.742 -17.375 1 97.38 212 LEU A C 1
ATOM 1679 O O . LEU A 1 212 ? 30.688 5.82 -17.297 1 97.38 212 LEU A O 1
ATOM 1683 N N . ASP A 1 213 ? 28.703 6.762 -17.766 1 96.38 213 ASP A N 1
ATOM 1684 C CA . ASP A 1 213 ? 29.297 8.031 -18.188 1 96.38 213 ASP A CA 1
ATOM 1685 C C . ASP A 1 213 ? 29.531 8.953 -17 1 96.38 213 ASP A C 1
ATOM 1687 O O . ASP A 1 213 ? 30.172 10 -17.141 1 96.38 213 ASP A O 1
ATOM 1691 N N . THR A 1 214 ? 29.062 8.531 -15.852 1 94.69 214 THR A N 1
ATOM 1692 C CA . THR A 1 214 ? 29.297 9.359 -14.672 1 94.69 214 THR A CA 1
ATOM 1693 C C . THR A 1 214 ? 30.766 9.273 -14.227 1 94.69 214 THR A C 1
ATOM 1695 O O . THR A 1 214 ? 31.422 8.25 -14.43 1 94.69 214 THR A O 1
ATOM 1698 N N . ASP A 1 215 ? 31.219 10.32 -13.531 1 92.06 215 ASP A N 1
ATOM 1699 C CA . ASP A 1 215 ? 32.594 10.359 -13.047 1 92.06 215 ASP A CA 1
ATOM 1700 C C . ASP A 1 215 ? 32.812 9.367 -11.914 1 92.06 215 ASP A C 1
ATOM 1702 O O . ASP A 1 215 ? 33.938 8.93 -11.672 1 92.06 215 ASP A O 1
ATOM 1706 N N . GLU A 1 216 ? 31.812 8.953 -11.312 1 92.12 216 GLU A N 1
ATOM 1707 C CA . GLU A 1 216 ? 31.906 8.078 -10.148 1 92.12 216 GLU A CA 1
ATOM 1708 C C . GLU A 1 216 ? 31.953 6.613 -10.555 1 92.12 216 GLU A C 1
ATOM 1710 O O . GLU A 1 216 ? 32.188 5.734 -9.727 1 92.12 216 GLU A O 1
ATOM 1715 N N . ALA A 1 217 ? 31.797 6.344 -11.828 1 96 217 ALA A N 1
ATOM 1716 C CA . ALA A 1 217 ? 31.781 4.965 -12.305 1 96 217 ALA A CA 1
ATOM 1717 C C . ALA A 1 217 ? 33.188 4.422 -12.445 1 96 217 ALA A C 1
ATOM 1719 O O . ALA A 1 217 ? 33.719 4.289 -13.562 1 96 217 ALA A O 1
ATOM 1720 N N . LYS A 1 218 ? 33.781 4.09 -11.367 1 95.81 218 LYS A N 1
ATOM 1721 C CA . LYS A 1 218 ? 35.125 3.518 -11.289 1 95.81 218 LYS A CA 1
ATOM 1722 C C . LYS A 1 218 ? 35.156 2.314 -10.352 1 95.81 218 LYS A C 1
ATOM 1724 O O . LYS A 1 218 ? 34.25 2.145 -9.523 1 95.81 218 LYS A O 1
ATOM 1729 N N . GLY A 1 219 ? 36.125 1.403 -10.555 1 95.75 219 GLY A N 1
ATOM 1730 C CA . GLY A 1 219 ? 36.312 0.262 -9.672 1 95.75 219 GLY A CA 1
ATOM 1731 C C . GLY A 1 219 ? 35.125 -0.679 -9.664 1 95.75 219 GLY A C 1
ATOM 1732 O O . GLY A 1 219 ? 34.656 -1.098 -10.719 1 95.75 219 GLY A O 1
ATOM 1733 N N . LYS A 1 220 ? 34.656 -0.976 -8.484 1 96.06 220 LYS A N 1
ATOM 1734 C CA . LYS A 1 220 ? 33.562 -1.911 -8.312 1 96.06 220 LYS A CA 1
ATOM 1735 C C . LYS A 1 220 ? 32.281 -1.386 -8.977 1 96.06 220 LYS A C 1
ATOM 1737 O O . LYS A 1 220 ? 31.531 -2.154 -9.57 1 96.06 220 LYS A O 1
ATOM 1742 N N . VAL A 1 221 ? 32.062 -0.062 -8.852 1 96.81 221 VAL A N 1
ATOM 1743 C CA . VAL A 1 221 ? 30.875 0.547 -9.414 1 96.81 221 VAL A CA 1
ATOM 1744 C C . VAL A 1 221 ? 30.828 0.3 -10.922 1 96.81 221 VAL A C 1
ATOM 1746 O O . VAL A 1 221 ? 29.812 -0.144 -11.453 1 96.81 221 VAL A O 1
ATOM 1749 N N . ARG A 1 222 ? 31.922 0.533 -11.555 1 97.12 222 ARG A N 1
ATOM 1750 C CA . ARG A 1 222 ? 31.984 0.32 -13 1 97.12 222 ARG A CA 1
ATOM 1751 C C . ARG A 1 222 ? 31.859 -1.161 -13.336 1 97.12 222 ARG A C 1
ATOM 1753 O O . ARG A 1 222 ? 31.172 -1.526 -14.297 1 97.12 222 ARG A O 1
ATOM 1760 N N . HIS A 1 223 ? 32.531 -1.983 -12.609 1 97.5 223 HIS A N 1
ATOM 1761 C CA . HIS A 1 223 ? 32.5 -3.428 -12.805 1 97.5 223 HIS A CA 1
ATOM 1762 C C . HIS A 1 223 ? 31.047 -3.93 -12.789 1 97.5 223 HIS A C 1
ATOM 1764 O O . HIS A 1 223 ? 30.625 -4.637 -13.711 1 97.5 223 HIS A O 1
ATOM 1770 N N . VAL A 1 224 ? 30.312 -3.576 -11.773 1 96.88 224 VAL A N 1
ATOM 1771 C CA . VAL A 1 224 ? 28.938 -4.039 -11.586 1 96.88 224 VAL A CA 1
ATOM 1772 C C . VAL A 1 224 ? 28.047 -3.496 -12.711 1 96.88 224 VAL A C 1
ATOM 1774 O O . VAL A 1 224 ? 27.219 -4.223 -13.258 1 96.88 224 VAL A O 1
ATOM 1777 N N . LEU A 1 225 ? 28.234 -2.258 -13.039 1 97.88 225 LEU A N 1
ATOM 1778 C CA . LEU A 1 225 ? 27.438 -1.636 -14.086 1 97.88 225 LEU A CA 1
ATOM 1779 C C . LEU A 1 225 ? 27.703 -2.285 -15.438 1 97.88 225 LEU A C 1
ATOM 1781 O O . LEU A 1 225 ? 26.781 -2.441 -16.25 1 97.88 225 LEU A O 1
ATOM 1785 N N . LEU A 1 226 ? 28.922 -2.639 -15.68 1 98 226 LEU A N 1
ATOM 1786 C CA . LEU A 1 226 ? 29.266 -3.311 -16.922 1 98 226 LEU A CA 1
ATOM 1787 C C . LEU A 1 226 ? 28.609 -4.688 -17 1 98 226 LEU A C 1
ATOM 1789 O O . LEU A 1 226 ? 28.172 -5.109 -18.078 1 98 226 LEU A O 1
ATOM 1793 N N . LEU A 1 227 ? 28.641 -5.359 -15.914 1 97.62 227 LEU A N 1
ATOM 1794 C CA . LEU A 1 227 ? 27.969 -6.652 -15.891 1 97.62 227 LEU A CA 1
ATOM 1795 C C . LEU A 1 227 ? 26.469 -6.5 -16.188 1 97.62 227 LEU A C 1
ATOM 1797 O O . LEU A 1 227 ? 25.906 -7.293 -16.938 1 97.62 227 LEU A O 1
ATOM 1801 N N . MET A 1 228 ? 25.844 -5.535 -15.594 1 97.5 228 MET A N 1
ATOM 1802 C CA . MET A 1 228 ? 24.438 -5.258 -15.867 1 97.5 228 MET A CA 1
ATOM 1803 C C . MET A 1 228 ? 24.219 -4.969 -17.344 1 97.5 228 MET A C 1
ATOM 1805 O O . MET A 1 228 ? 23.266 -5.477 -17.953 1 97.5 228 MET A O 1
ATOM 1809 N N . ALA A 1 229 ? 25.109 -4.184 -17.875 1 97.56 229 ALA A N 1
ATOM 1810 C CA . ALA A 1 229 ? 25 -3.822 -19.281 1 97.56 229 ALA A CA 1
ATOM 1811 C C . ALA A 1 229 ? 25.156 -5.051 -20.172 1 97.56 229 ALA A C 1
ATOM 1813 O O . ALA A 1 229 ? 24.484 -5.168 -21.203 1 97.56 229 ALA A O 1
ATOM 1814 N N . ALA A 1 230 ? 26.047 -5.898 -19.766 1 97.69 230 ALA A N 1
ATOM 1815 C CA . ALA A 1 230 ? 26.234 -7.133 -20.531 1 97.69 230 ALA A CA 1
ATOM 1816 C C . ALA A 1 230 ? 24.969 -7.98 -20.516 1 97.69 230 ALA A C 1
ATOM 1818 O O . ALA A 1 230 ? 24.594 -8.562 -21.547 1 97.69 230 ALA A O 1
ATOM 1819 N N . ARG A 1 231 ? 24.344 -8.062 -19.422 1 96.25 231 ARG A N 1
ATOM 1820 C CA . ARG A 1 231 ? 23.109 -8.82 -19.297 1 96.25 231 ARG A CA 1
ATOM 1821 C C . ARG A 1 231 ? 22.016 -8.219 -20.188 1 96.25 231 ARG A C 1
ATOM 1823 O O . ARG A 1 231 ? 21.25 -8.945 -20.828 1 96.25 231 ARG A O 1
ATOM 1830 N N . VAL A 1 232 ? 21.891 -6.902 -20.188 1 96 232 VAL A N 1
ATOM 1831 C CA . VAL A 1 232 ? 20.906 -6.215 -21.016 1 96 232 VAL A CA 1
ATOM 1832 C C . VAL A 1 232 ? 21.203 -6.469 -22.484 1 96 232 VAL A C 1
ATOM 1834 O O . VAL A 1 232 ? 20.281 -6.703 -23.281 1 96 232 VAL A O 1
ATOM 1837 N N . ALA A 1 233 ? 22.453 -6.434 -22.844 1 96.38 233 ALA A N 1
ATOM 1838 C CA . ALA A 1 233 ? 22.844 -6.707 -24.234 1 96.38 233 ALA A CA 1
ATOM 1839 C C . ALA A 1 233 ? 22.469 -8.125 -24.641 1 96.38 233 ALA A C 1
ATOM 1841 O O . ALA A 1 233 ? 22.016 -8.359 -25.766 1 96.38 233 ALA A O 1
ATOM 1842 N N . LEU A 1 234 ? 22.672 -9.023 -23.766 1 95.38 234 LEU A N 1
ATOM 1843 C CA . LEU A 1 234 ? 22.281 -10.406 -24.031 1 95.38 234 LEU A CA 1
ATOM 1844 C C . LEU A 1 234 ? 20.781 -10.516 -24.281 1 95.38 234 LEU A C 1
ATOM 1846 O O . LEU A 1 234 ? 20.344 -11.234 -25.172 1 95.38 234 LEU A O 1
ATOM 1850 N N . ALA A 1 235 ? 20.047 -9.859 -23.438 1 93.94 235 ALA A N 1
ATOM 1851 C CA . ALA A 1 235 ? 18.594 -9.883 -23.562 1 93.94 235 ALA A CA 1
ATOM 1852 C C . ALA A 1 235 ? 18.156 -9.273 -24.891 1 93.94 235 ALA A C 1
ATOM 1854 O O . ALA A 1 235 ? 17.125 -9.656 -25.453 1 93.94 235 ALA A O 1
ATOM 1855 N N . GLN A 1 236 ? 18.984 -8.406 -25.422 1 93.5 236 GLN A N 1
ATOM 1856 C CA . GLN A 1 236 ? 18.719 -7.781 -26.719 1 93.5 236 GLN A CA 1
ATOM 1857 C C . GLN A 1 236 ? 19.266 -8.625 -27.859 1 93.5 236 GLN A C 1
ATOM 1859 O O . GLN A 1 236 ? 19.281 -8.188 -29.016 1 93.5 236 GLN A O 1
ATOM 1864 N N . GLU A 1 237 ? 19.859 -9.789 -27.562 1 93.75 237 GLU A N 1
ATOM 1865 C CA . GLU A 1 237 ? 20.438 -10.734 -28.516 1 93.75 237 GLU A CA 1
ATOM 1866 C C . GLU A 1 237 ? 21.625 -10.117 -29.25 1 93.75 237 GLU A C 1
ATOM 1868 O O . GLU A 1 237 ? 21.859 -10.422 -30.422 1 93.75 237 GLU A O 1
ATOM 1873 N N . ASP A 1 238 ? 22.172 -9.18 -28.609 1 94.56 238 ASP A N 1
ATOM 1874 C CA . ASP A 1 238 ? 23.406 -8.602 -29.125 1 94.56 238 ASP A CA 1
ATOM 1875 C C . ASP A 1 238 ? 24.625 -9.258 -28.469 1 94.56 238 ASP A C 1
ATOM 1877 O O . ASP A 1 238 ? 25.25 -8.68 -27.578 1 94.56 238 ASP A O 1
ATOM 1881 N N . MET A 1 239 ? 25.094 -10.305 -29 1 94.25 239 MET A N 1
ATOM 1882 C CA . MET A 1 239 ? 26.141 -11.133 -28.406 1 94.25 239 MET A CA 1
ATOM 1883 C C . MET A 1 239 ? 27.484 -10.43 -28.453 1 94.25 239 MET A C 1
ATOM 1885 O O . MET A 1 239 ? 28.297 -10.562 -27.547 1 94.25 239 MET A O 1
ATOM 1889 N N . ALA A 1 240 ? 27.719 -9.727 -29.469 1 94.75 240 ALA A N 1
ATOM 1890 C CA . ALA A 1 240 ? 29 -9.039 -29.625 1 94.75 240 ALA A CA 1
ATOM 1891 C C . ALA A 1 240 ? 29.188 -7.977 -28.547 1 94.75 240 ALA A C 1
ATOM 1893 O O . ALA A 1 240 ? 30.25 -7.883 -27.938 1 94.75 240 ALA A O 1
ATOM 1894 N N . GLN A 1 241 ? 28.203 -7.188 -28.391 1 95.75 241 GLN A N 1
ATOM 1895 C CA . GLN A 1 241 ? 28.266 -6.156 -27.344 1 95.75 241 GLN A CA 1
ATOM 1896 C C . GLN A 1 241 ? 28.375 -6.777 -25.969 1 95.75 241 GLN A C 1
ATOM 1898 O O . GLN A 1 241 ? 29.125 -6.281 -25.109 1 95.75 241 GLN A O 1
ATOM 1903 N N . ALA A 1 242 ? 27.609 -7.785 -25.688 1 96.69 242 ALA A N 1
ATOM 1904 C CA . ALA A 1 242 ? 27.688 -8.484 -24.406 1 96.69 242 ALA A CA 1
ATOM 1905 C C . ALA A 1 242 ? 29.109 -8.969 -24.141 1 96.69 242 ALA A C 1
ATOM 1907 O O . ALA A 1 242 ? 29.609 -8.836 -23.031 1 96.69 242 ALA A O 1
ATOM 1908 N N . ASP A 1 243 ? 29.703 -9.5 -25.156 1 95.56 243 ASP A N 1
ATOM 1909 C CA . ASP A 1 243 ? 31.062 -10 -25.031 1 95.56 243 ASP A CA 1
ATOM 1910 C C . ASP A 1 243 ? 32.031 -8.867 -24.703 1 95.56 243 ASP A C 1
ATOM 1912 O O . ASP A 1 243 ? 32.906 -9.016 -23.844 1 95.56 243 ASP A O 1
ATOM 1916 N N . SER A 1 244 ? 31.938 -7.809 -25.422 1 97.25 244 SER A N 1
ATOM 1917 C CA . SER A 1 244 ? 32.812 -6.66 -25.203 1 97.25 244 SER A CA 1
ATOM 1918 C C . SER A 1 244 ? 32.656 -6.105 -23.797 1 97.25 244 SER A C 1
ATOM 1920 O O . SER A 1 244 ? 33.656 -5.84 -23.109 1 97.25 244 SER A O 1
ATOM 1922 N N . LEU A 1 245 ? 31.453 -5.938 -23.406 1 97.75 245 LEU A N 1
ATOM 1923 C CA . LEU A 1 245 ? 31.172 -5.398 -22.078 1 97.75 245 LEU A CA 1
ATOM 1924 C C . LEU A 1 245 ? 31.656 -6.344 -20.984 1 97.75 245 LEU A C 1
ATOM 1926 O O . LEU A 1 245 ? 32.219 -5.898 -19.984 1 97.75 245 LEU A O 1
ATOM 1930 N N . LEU A 1 246 ? 31.438 -7.629 -21.188 1 97.56 246 LEU A N 1
ATOM 1931 C CA . LEU A 1 246 ? 31.906 -8.625 -20.234 1 97.56 246 LEU A CA 1
ATOM 1932 C C . LEU A 1 246 ? 33.438 -8.594 -20.109 1 97.56 246 LEU A C 1
ATOM 1934 O O . LEU A 1 246 ? 33.969 -8.688 -19 1 97.56 246 LEU A O 1
ATOM 1938 N N . LYS A 1 247 ? 34.062 -8.477 -21.234 1 97.25 247 LYS A N 1
ATOM 1939 C CA . LYS A 1 247 ? 35.531 -8.391 -21.234 1 97.25 247 LYS A CA 1
ATOM 1940 C C . LYS A 1 247 ? 36 -7.172 -20.438 1 97.25 247 LYS A C 1
ATOM 1942 O O . LYS A 1 247 ? 36.969 -7.262 -19.672 1 97.25 247 LYS A O 1
ATOM 1947 N N . GLN A 1 248 ? 35.375 -6.066 -20.688 1 97.69 248 GLN A N 1
ATOM 1948 C CA . GLN A 1 248 ? 35.719 -4.852 -19.953 1 97.69 248 GLN A CA 1
ATOM 1949 C C . GLN A 1 248 ? 35.531 -5.035 -18.453 1 97.69 248 GLN A C 1
ATOM 1951 O O . GLN A 1 248 ? 36.344 -4.566 -17.656 1 97.69 248 GLN A O 1
ATOM 1956 N N . SER A 1 249 ? 34.438 -5.684 -18.125 1 97.81 249 SER A N 1
ATOM 1957 C CA . SER A 1 249 ? 34.156 -5.922 -16.703 1 97.81 249 SER A CA 1
ATOM 1958 C C . SER A 1 249 ? 35.219 -6.832 -16.078 1 97.81 249 SER A C 1
ATOM 1960 O O . SER A 1 249 ? 35.688 -6.586 -14.969 1 97.81 249 SER A O 1
ATOM 1962 N N . LYS A 1 250 ? 35.625 -7.863 -16.734 1 97.06 250 LYS A N 1
ATOM 1963 C CA . LYS A 1 250 ? 36.594 -8.836 -16.234 1 97.06 250 LYS A CA 1
ATOM 1964 C C . LYS A 1 250 ? 37.938 -8.195 -15.992 1 97.06 250 LYS A C 1
ATOM 1966 O O . LYS A 1 250 ? 38.656 -8.586 -15.078 1 97.06 250 LYS A O 1
ATOM 1971 N N . ILE A 1 251 ? 38.25 -7.203 -16.781 1 97.06 251 ILE A N 1
ATOM 1972 C CA . ILE A 1 251 ? 39.5 -6.477 -16.641 1 97.06 251 ILE A CA 1
ATOM 1973 C C . ILE A 1 251 ? 39.531 -5.801 -15.266 1 97.06 251 ILE A C 1
ATOM 1975 O O . ILE A 1 251 ? 40.625 -5.625 -14.688 1 97.06 251 ILE A O 1
ATOM 1979 N N . LEU A 1 252 ? 38.406 -5.555 -14.688 1 96.81 252 LEU A N 1
ATOM 1980 C CA . LEU A 1 252 ? 38.312 -4.816 -13.438 1 96.81 252 LEU A CA 1
ATOM 1981 C C . LEU A 1 252 ? 38.281 -5.766 -12.242 1 96.81 252 LEU A C 1
ATOM 1983 O O . LEU A 1 252 ? 38.281 -5.324 -11.094 1 96.81 252 LEU A O 1
ATOM 1987 N N . LEU A 1 253 ? 38.344 -7.059 -12.398 1 96.31 253 LEU A N 1
ATOM 1988 C CA . LEU A 1 253 ? 38.219 -8.047 -11.336 1 96.31 253 LEU A CA 1
ATOM 1989 C C . LEU A 1 253 ? 39.312 -7.891 -10.297 1 96.31 253 LEU A C 1
ATOM 1991 O O . LEU A 1 253 ? 39.062 -8.039 -9.094 1 96.31 253 LEU A O 1
ATOM 1995 N N . PRO A 1 254 ? 40.5 -7.496 -10.727 1 94.19 254 PRO A N 1
ATOM 1996 C CA . PRO A 1 254 ? 41.562 -7.34 -9.742 1 94.19 254 PRO A CA 1
ATOM 1997 C C . PRO A 1 254 ? 41.312 -6.191 -8.766 1 94.19 254 PRO A C 1
ATOM 1999 O O . PRO A 1 254 ? 41.906 -6.137 -7.691 1 94.19 254 PRO A O 1
ATOM 2002 N N . GLU A 1 255 ? 40.406 -5.328 -9.148 1 93.31 255 GLU A N 1
ATOM 2003 C CA . GLU A 1 255 ? 40.094 -4.184 -8.297 1 93.31 255 GLU A CA 1
ATOM 2004 C C . GLU A 1 255 ? 39.094 -4.562 -7.203 1 93.31 255 GLU A C 1
ATOM 2006 O O . GLU A 1 255 ? 38.875 -3.799 -6.262 1 93.31 255 GLU A O 1
ATOM 2011 N N . ILE A 1 256 ? 38.531 -5.742 -7.312 1 93.44 256 ILE A N 1
ATOM 2012 C CA . ILE A 1 256 ? 37.625 -6.238 -6.301 1 93.44 256 ILE A CA 1
ATOM 2013 C C . ILE A 1 256 ? 38.406 -6.887 -5.16 1 93.44 256 ILE A C 1
ATOM 2015 O O . ILE A 1 256 ? 39.094 -7.895 -5.359 1 93.44 256 ILE A O 1
ATOM 2019 N N . GLY A 1 257 ? 38.281 -6.359 -4.023 1 86.88 257 GLY A N 1
ATOM 2020 C CA . GLY A 1 257 ? 39.25 -6.652 -2.982 1 86.88 257 GLY A CA 1
ATOM 2021 C C . GLY A 1 257 ? 38.812 -7.773 -2.061 1 86.88 257 GLY A C 1
ATOM 2022 O O . GLY A 1 257 ? 39.656 -8.445 -1.453 1 86.88 257 GLY A O 1
ATOM 2023 N N . SER A 1 258 ? 37.531 -8.047 -1.878 1 92.19 258 SER A N 1
ATOM 2024 C CA . SER A 1 258 ? 37.094 -9.047 -0.902 1 92.19 258 SER A CA 1
ATOM 2025 C C . SER A 1 258 ? 36.656 -10.336 -1.585 1 92.19 258 SER A C 1
ATOM 2027 O O . SER A 1 258 ? 36.125 -10.312 -2.686 1 92.19 258 SER A O 1
ATOM 2029 N N . PRO A 1 259 ? 36.938 -11.492 -0.875 1 93.81 259 PRO A N 1
ATOM 2030 C CA . PRO A 1 259 ? 36.5 -12.773 -1.451 1 93.81 259 PRO A CA 1
ATOM 2031 C C . PRO A 1 259 ? 35 -12.836 -1.707 1 93.81 259 PRO A C 1
ATOM 2033 O O . PRO A 1 259 ? 34.562 -13.414 -2.705 1 93.81 259 PRO A O 1
ATOM 2036 N N . LEU A 1 260 ? 34.281 -12.289 -0.835 1 94.75 260 LEU A N 1
ATOM 2037 C CA . LEU A 1 260 ? 32.844 -12.328 -1.005 1 94.75 260 LEU A CA 1
ATOM 2038 C C . LEU A 1 260 ? 32.406 -11.523 -2.227 1 94.75 260 LEU A C 1
ATOM 2040 O O . LEU A 1 260 ? 31.562 -11.969 -3.008 1 94.75 260 LEU A O 1
ATOM 2044 N N . GLU A 1 261 ? 32.906 -10.359 -2.367 1 94.75 261 GLU A N 1
ATOM 2045 C CA . GLU A 1 261 ? 32.594 -9.539 -3.535 1 94.75 261 GLU A CA 1
ATOM 2046 C C . GLU A 1 261 ? 33 -10.25 -4.828 1 94.75 261 GLU A C 1
ATOM 2048 O O . GLU A 1 261 ? 32.312 -10.172 -5.832 1 94.75 261 GLU A O 1
ATOM 2053 N N . LEU A 1 262 ? 34.125 -10.867 -4.746 1 95.56 262 LEU A N 1
ATOM 2054 C CA . LEU A 1 262 ? 34.594 -11.617 -5.91 1 95.56 262 LEU A CA 1
ATOM 2055 C C . LEU A 1 262 ? 33.625 -12.766 -6.223 1 95.56 262 LEU A C 1
ATOM 2057 O O . LEU A 1 262 ? 33.312 -13.016 -7.391 1 95.56 262 LEU A O 1
ATOM 2061 N N . ALA A 1 263 ? 33.281 -13.469 -5.164 1 96.94 263 ALA A N 1
ATOM 2062 C CA . ALA A 1 263 ? 32.312 -14.562 -5.355 1 96.94 263 ALA A CA 1
ATOM 2063 C C . ALA A 1 263 ? 31.047 -14.062 -6.008 1 96.94 263 ALA A C 1
ATOM 2065 O O . ALA A 1 263 ? 30.5 -14.719 -6.898 1 96.94 263 ALA A O 1
ATOM 2066 N N . ASN A 1 264 ? 30.531 -12.961 -5.555 1 95.88 264 ASN A N 1
ATOM 2067 C CA . ASN A 1 264 ? 29.344 -12.367 -6.156 1 95.88 264 ASN A CA 1
ATOM 2068 C C . ASN A 1 264 ? 29.562 -12.039 -7.633 1 95.88 264 ASN A C 1
ATOM 2070 O O . ASN A 1 264 ? 28.672 -12.266 -8.461 1 95.88 264 ASN A O 1
ATOM 2074 N N . SER A 1 265 ? 30.703 -11.477 -7.941 1 96.69 265 SER A N 1
ATOM 2075 C CA . SER A 1 265 ? 31.047 -11.172 -9.32 1 96.69 265 SER A CA 1
ATOM 2076 C C . SER A 1 265 ? 31.125 -12.438 -10.172 1 96.69 265 SER A C 1
ATOM 2078 O O . SER A 1 265 ? 30.594 -12.477 -11.281 1 96.69 265 SER A O 1
ATOM 2080 N N . TYR A 1 266 ? 31.781 -13.43 -9.602 1 97.69 266 TYR A N 1
ATOM 2081 C CA . TYR A 1 266 ? 31.922 -14.688 -10.328 1 97.69 266 TYR A CA 1
ATOM 2082 C C . TYR A 1 266 ? 30.547 -15.289 -10.625 1 97.69 266 TYR A C 1
ATOM 2084 O O . TYR A 1 266 ? 30.312 -15.812 -11.719 1 97.69 266 TYR A O 1
ATOM 2092 N N . SER A 1 267 ? 29.672 -15.25 -9.688 1 97.31 267 SER A N 1
ATOM 2093 C CA . SER A 1 267 ? 28.328 -15.773 -9.891 1 97.31 267 SER A CA 1
ATOM 2094 C C . SER A 1 267 ? 27.609 -15.039 -11.023 1 97.31 267 SER A C 1
ATOM 2096 O O . SER A 1 267 ? 26.969 -15.664 -11.867 1 97.31 267 SER A O 1
ATOM 2098 N N . GLN A 1 268 ? 27.75 -13.758 -11.039 1 96.25 268 GLN A N 1
ATOM 2099 C CA . GLN A 1 268 ? 27.109 -12.969 -12.078 1 96.25 268 GLN A CA 1
ATOM 2100 C C . GLN A 1 268 ? 27.719 -13.242 -13.445 1 96.25 268 GLN A C 1
ATOM 2102 O O . GLN A 1 268 ? 27.016 -13.344 -14.445 1 96.25 268 GLN A O 1
ATOM 2107 N N . ILE A 1 269 ? 29 -13.297 -13.492 1 97.5 269 ILE A N 1
ATOM 2108 C CA . ILE A 1 269 ? 29.688 -13.609 -14.742 1 97.5 269 ILE A CA 1
ATOM 2109 C C . ILE A 1 269 ? 29.281 -15 -15.219 1 97.5 269 ILE A C 1
ATOM 2111 O O . ILE A 1 269 ? 29.094 -15.219 -16.422 1 97.5 269 ILE A O 1
ATOM 2115 N N . ALA A 1 270 ? 29.172 -15.906 -14.258 1 97.5 270 ALA A N 1
ATOM 2116 C CA . ALA A 1 270 ? 28.781 -17.266 -14.602 1 97.5 270 ALA A CA 1
ATOM 2117 C C . ALA A 1 270 ? 27.406 -17.297 -15.273 1 97.5 270 ALA A C 1
ATOM 2119 O O . ALA A 1 270 ? 27.172 -18.062 -16.203 1 97.5 270 ALA A O 1
ATOM 2120 N N . VAL A 1 271 ? 26.5 -16.516 -14.789 1 96 271 VAL A N 1
ATOM 2121 C CA . VAL A 1 271 ? 25.172 -16.422 -15.383 1 96 271 VAL A CA 1
ATOM 2122 C C . VAL A 1 271 ? 25.281 -15.984 -16.844 1 96 271 VAL A C 1
ATOM 2124 O O . VAL A 1 271 ? 24.625 -16.547 -17.719 1 96 271 VAL A O 1
ATOM 2127 N N . ILE A 1 272 ? 26.094 -14.992 -17.094 1 95.94 272 ILE A N 1
ATOM 2128 C CA . ILE A 1 272 ? 26.266 -14.453 -18.438 1 95.94 272 ILE A CA 1
ATOM 2129 C C . ILE A 1 272 ? 26.938 -15.492 -19.328 1 95.94 272 ILE A C 1
ATOM 2131 O O . ILE A 1 272 ? 26.531 -15.711 -20.469 1 95.94 272 ILE A O 1
ATOM 2135 N N . GLU A 1 273 ? 27.922 -16.141 -18.797 1 96.81 273 GLU A N 1
ATOM 2136 C CA . GLU A 1 273 ? 28.641 -17.156 -19.547 1 96.81 273 GLU A CA 1
ATOM 2137 C C . GLU A 1 273 ? 27.734 -18.344 -19.875 1 96.81 273 GLU A C 1
ATOM 2139 O O . GLU A 1 273 ? 27.828 -18.938 -20.953 1 96.81 273 GLU A O 1
ATOM 2144 N N . LEU A 1 274 ? 26.938 -18.719 -18.969 1 96.12 274 LEU A N 1
ATOM 2145 C CA . LEU A 1 274 ? 25.969 -19.781 -19.219 1 96.12 274 LEU A CA 1
ATOM 2146 C C . LEU A 1 274 ? 25.047 -19.406 -20.375 1 96.12 274 LEU A C 1
ATOM 2148 O O . LEU A 1 274 ? 24.797 -20.219 -21.266 1 96.12 274 LEU A O 1
ATOM 2152 N N . ALA A 1 275 ? 24.562 -18.203 -20.344 1 94 275 ALA A N 1
ATOM 2153 C CA . ALA A 1 275 ? 23.672 -17.734 -21.391 1 94 275 ALA A CA 1
ATOM 2154 C C . ALA A 1 275 ? 24.375 -17.719 -22.75 1 94 275 ALA A C 1
ATOM 2156 O O . ALA A 1 275 ? 23.734 -17.906 -23.797 1 94 275 ALA A O 1
ATOM 2157 N N . ARG A 1 276 ? 25.625 -17.578 -22.719 1 93.31 276 ARG A N 1
ATOM 2158 C CA . ARG A 1 276 ? 26.438 -17.531 -23.938 1 93.31 276 ARG A CA 1
ATOM 2159 C C . ARG A 1 276 ? 26.828 -18.938 -24.391 1 93.31 276 ARG A C 1
ATOM 2161 O O . ARG A 1 276 ? 27.453 -19.094 -25.438 1 93.31 276 ARG A O 1
ATOM 2168 N N . GLY A 1 277 ? 26.516 -19.953 -23.609 1 93.5 277 GLY A N 1
ATOM 2169 C CA . GLY A 1 277 ? 26.797 -21.328 -23.984 1 93.5 277 GLY A CA 1
ATOM 2170 C C . GLY A 1 277 ? 28.156 -21.812 -23.516 1 93.5 277 GLY A C 1
ATOM 2171 O O . GLY A 1 277 ? 28.578 -22.922 -23.859 1 93.5 277 GLY A O 1
ATOM 2172 N N . ARG A 1 278 ? 28.844 -20.984 -22.812 1 95.94 278 ARG A N 1
ATOM 2173 C CA . ARG A 1 278 ? 30.141 -21.375 -22.281 1 95.94 278 ARG A CA 1
ATOM 2174 C C . ARG A 1 278 ? 30.016 -22.047 -20.922 1 95.94 278 ARG A C 1
ATOM 2176 O O . ARG A 1 278 ? 30.422 -21.469 -19.906 1 95.94 278 ARG A O 1
ATOM 2183 N N . THR A 1 279 ? 29.656 -23.25 -20.859 1 97.44 279 THR A N 1
ATOM 2184 C CA . THR A 1 279 ? 29.25 -23.953 -19.656 1 97.44 279 THR A CA 1
ATOM 2185 C C . THR A 1 279 ? 30.469 -24.297 -18.797 1 97.44 279 THR A C 1
ATOM 2187 O O . THR A 1 279 ? 30.391 -24.328 -17.562 1 97.44 279 THR A O 1
ATOM 2190 N N . GLU A 1 280 ? 31.625 -24.562 -19.406 1 97.38 280 GLU A N 1
ATOM 2191 C CA . GLU A 1 280 ? 32.812 -24.906 -18.641 1 97.38 280 GLU A CA 1
ATOM 2192 C C . GLU A 1 280 ? 33.281 -23.734 -17.797 1 97.38 280 GLU A C 1
ATOM 2194 O O . GLU A 1 280 ? 33.625 -23.922 -16.625 1 97.38 280 GLU A O 1
ATOM 2199 N N . ILE A 1 281 ? 33.344 -22.594 -18.406 1 97.38 281 ILE A N 1
ATOM 2200 C CA . ILE A 1 281 ? 33.75 -21.391 -17.688 1 97.38 281 ILE A CA 1
ATOM 2201 C C . ILE A 1 281 ? 32.75 -21.094 -16.578 1 97.38 281 ILE A C 1
ATOM 2203 O O . ILE A 1 281 ? 33.125 -20.781 -15.453 1 97.38 281 ILE A O 1
ATOM 2207 N N . ALA A 1 282 ? 31.469 -21.156 -16.906 1 97.94 282 ALA A N 1
ATOM 2208 C CA . ALA A 1 282 ? 30.422 -20.938 -15.914 1 97.94 282 ALA A CA 1
ATOM 2209 C C . ALA A 1 282 ? 30.562 -21.906 -14.742 1 97.94 282 ALA A C 1
ATOM 2211 O O . ALA A 1 282 ? 30.406 -21.5 -13.586 1 97.94 282 ALA A O 1
ATOM 2212 N N . ASP A 1 283 ? 30.828 -23.141 -15.047 1 98.06 283 ASP A N 1
ATOM 2213 C CA . ASP A 1 283 ? 31 -24.188 -14.039 1 98.06 283 ASP A CA 1
ATOM 2214 C C . ASP A 1 283 ? 32.125 -23.844 -13.062 1 98.06 283 ASP A C 1
ATOM 2216 O O . ASP A 1 283 ? 31.938 -23.922 -11.852 1 98.06 283 ASP A O 1
ATOM 2220 N N . GLU A 1 284 ? 33.188 -23.453 -13.602 1 97.94 284 GLU A N 1
ATOM 2221 C CA . GLU A 1 284 ? 34.344 -23.094 -12.781 1 97.94 284 GLU A CA 1
ATOM 2222 C C . GLU A 1 284 ? 34.031 -21.906 -11.875 1 97.94 284 GLU A C 1
ATOM 2224 O O . GLU A 1 284 ? 34.344 -21.922 -10.68 1 97.94 284 GLU A O 1
ATOM 2229 N N . LEU A 1 285 ? 33.5 -20.891 -12.438 1 98.06 285 LEU A N 1
ATOM 2230 C CA . LEU A 1 285 ? 33.219 -19.672 -11.703 1 98.06 285 LEU A CA 1
ATOM 2231 C C . LEU A 1 285 ? 32.188 -19.922 -10.594 1 98.06 285 LEU A C 1
ATOM 2233 O O . LEU A 1 285 ? 32.375 -19.438 -9.469 1 98.06 285 LEU A O 1
ATOM 2237 N N . VAL A 1 286 ? 31.141 -20.703 -10.875 1 98.25 286 VAL A N 1
ATOM 2238 C CA . VAL A 1 286 ? 30.125 -21.016 -9.867 1 98.25 286 VAL A CA 1
ATOM 2239 C C . VAL A 1 286 ? 30.75 -21.844 -8.75 1 98.25 286 VAL A C 1
ATOM 2241 O O . VAL A 1 286 ? 30.438 -21.641 -7.574 1 98.25 286 VAL A O 1
ATOM 2244 N N . GLY A 1 287 ? 31.594 -22.75 -9.164 1 97.75 287 GLY A N 1
ATOM 2245 C CA . GLY A 1 287 ? 32.281 -23.562 -8.172 1 97.75 287 GLY A CA 1
ATOM 2246 C C . GLY A 1 287 ? 33.094 -22.734 -7.18 1 97.75 287 GLY A C 1
ATOM 2247 O O . GLY A 1 287 ? 33.031 -22.969 -5.973 1 97.75 287 GLY A O 1
ATOM 2248 N N . ILE A 1 288 ? 33.812 -21.75 -7.676 1 97.62 288 ILE A N 1
ATOM 2249 C CA . ILE A 1 288 ? 34.594 -20.875 -6.82 1 97.62 288 ILE A CA 1
ATOM 2250 C C . ILE A 1 288 ? 33.656 -20.078 -5.91 1 97.62 288 ILE A C 1
ATOM 2252 O O . ILE A 1 288 ? 33.938 -19.922 -4.715 1 97.62 288 ILE A O 1
ATOM 2256 N N . ALA A 1 289 ? 32.594 -19.578 -6.496 1 97.94 289 ALA A N 1
ATOM 2257 C CA . ALA A 1 289 ? 31.641 -18.797 -5.715 1 97.94 289 ALA A CA 1
ATOM 2258 C C . ALA A 1 289 ? 31.016 -19.641 -4.598 1 97.94 289 ALA A C 1
ATOM 2260 O O . ALA A 1 289 ? 30.906 -19.172 -3.457 1 97.94 289 ALA A O 1
ATOM 2261 N N . LEU A 1 290 ? 30.641 -20.859 -4.906 1 98 290 LEU A N 1
ATOM 2262 C CA . LEU A 1 290 ? 30.016 -21.75 -3.941 1 98 290 LEU A CA 1
ATOM 2263 C C . LEU A 1 290 ? 30.953 -22.016 -2.762 1 98 290 LEU A C 1
ATOM 2265 O O . LEU A 1 290 ? 30.516 -22.016 -1.608 1 98 290 LEU A O 1
ATOM 2269 N N . GLN A 1 291 ? 32.156 -22.219 -3.049 1 97.56 291 GLN A N 1
ATOM 2270 C CA . GLN A 1 291 ? 33.156 -22.453 -1.998 1 97.56 291 GLN A CA 1
ATOM 2271 C C . GLN A 1 291 ? 33.25 -21.266 -1.064 1 97.56 291 GLN A C 1
ATOM 2273 O O . GLN A 1 291 ? 33.344 -21.422 0.156 1 97.56 291 GLN A O 1
ATOM 2278 N N . THR A 1 292 ? 33.281 -20.141 -1.648 1 97.25 292 THR A N 1
ATOM 2279 C CA . THR A 1 292 ? 33.406 -18.906 -0.86 1 97.25 292 THR A CA 1
ATOM 2280 C C . THR A 1 292 ? 32.156 -18.719 -0.007 1 97.25 292 THR A C 1
ATOM 2282 O O . THR A 1 292 ? 32.25 -18.375 1.175 1 97.25 292 THR A O 1
ATOM 2285 N N . TYR A 1 293 ? 30.938 -18.891 -0.606 1 96.94 293 TYR A N 1
ATOM 2286 C CA . TYR A 1 293 ? 29.688 -18.734 0.125 1 96.94 293 TYR A CA 1
ATOM 2287 C C . TYR A 1 293 ? 29.594 -19.703 1.289 1 96.94 293 TYR A C 1
ATOM 2289 O O . TYR A 1 293 ? 29.141 -19.344 2.375 1 96.94 293 TYR A O 1
ATOM 2297 N N . GLU A 1 294 ? 30.031 -20.922 1.101 1 96.06 294 GLU A N 1
ATOM 2298 C CA . GLU A 1 294 ? 30.031 -21.938 2.148 1 96.06 294 GLU A CA 1
ATOM 2299 C C . GLU A 1 294 ? 30.969 -21.562 3.285 1 96.06 294 GLU A C 1
ATOM 2301 O O . GLU A 1 294 ? 30.594 -21.609 4.457 1 96.06 294 GLU A O 1
ATOM 2306 N N . LYS A 1 295 ? 32.156 -21.156 2.893 1 94.81 295 LYS A N 1
ATOM 2307 C CA . LYS A 1 295 ? 33.188 -20.797 3.877 1 94.81 295 LYS A CA 1
ATOM 2308 C C . LYS A 1 295 ? 32.75 -19.594 4.715 1 94.81 295 LYS A C 1
ATOM 2310 O O . LYS A 1 295 ? 33.031 -19.516 5.906 1 94.81 295 LYS A O 1
ATOM 2315 N N . GLN A 1 296 ? 32.062 -18.75 4.086 1 93.56 296 GLN A N 1
ATOM 2316 C CA . GLN A 1 296 ? 31.703 -17.516 4.77 1 93.56 296 GLN A CA 1
ATOM 2317 C C . GLN A 1 296 ? 30.297 -17.594 5.352 1 93.56 296 GLN A C 1
ATOM 2319 O O . GLN A 1 296 ? 29.766 -16.625 5.895 1 93.56 296 GLN A O 1
ATOM 2324 N N . GLY A 1 297 ? 29.672 -18.656 5.23 1 92.5 297 GLY A N 1
ATOM 2325 C CA . GLY A 1 297 ? 28.375 -18.891 5.828 1 92.5 297 GLY A CA 1
ATOM 2326 C C . GLY A 1 297 ? 27.266 -18.078 5.191 1 92.5 297 GLY A C 1
ATOM 2327 O O . GLY A 1 297 ? 26.344 -17.609 5.875 1 92.5 297 GLY A O 1
ATOM 2328 N N . LYS A 1 298 ? 27.391 -17.766 3.855 1 93.88 298 LYS A N 1
ATOM 2329 C CA . LYS A 1 298 ? 26.344 -17.047 3.137 1 93.88 298 LYS A CA 1
ATOM 2330 C C . LYS A 1 298 ? 25.312 -18 2.551 1 93.88 298 LYS A C 1
ATOM 2332 O O . LYS A 1 298 ? 25.375 -18.328 1.362 1 93.88 298 LYS A O 1
ATOM 2337 N N . VAL A 1 299 ? 24.312 -18.312 3.346 1 93.88 299 VAL A N 1
ATOM 2338 C CA . VAL A 1 299 ? 23.422 -19.422 3.07 1 93.88 299 VAL A CA 1
ATOM 2339 C C . VAL A 1 299 ? 22.531 -19.094 1.882 1 93.88 299 VAL A C 1
ATOM 2341 O O . VAL A 1 299 ? 22.25 -19.953 1.045 1 93.88 299 VAL A O 1
ATOM 2344 N N . ASN A 1 300 ? 22.016 -17.906 1.782 1 93.31 300 ASN A N 1
ATOM 2345 C CA . ASN A 1 300 ? 21.141 -17.531 0.667 1 93.31 300 ASN A CA 1
ATOM 2346 C C . ASN A 1 300 ? 21.906 -17.547 -0.659 1 93.31 300 ASN A C 1
ATOM 2348 O O . ASN A 1 300 ? 21.391 -18.062 -1.657 1 93.31 300 ASN A O 1
ATOM 2352 N N . ASN A 1 301 ? 23.078 -16.984 -0.603 1 94.75 301 ASN A N 1
ATOM 2353 C CA . ASN A 1 301 ? 23.906 -16.969 -1.799 1 94.75 301 ASN A CA 1
ATOM 2354 C C . ASN A 1 301 ? 24.281 -18.391 -2.232 1 94.75 301 ASN A C 1
ATOM 2356 O O . ASN A 1 301 ? 24.328 -18.688 -3.43 1 94.75 301 ASN A O 1
ATOM 2360 N N . TYR A 1 302 ? 24.547 -19.172 -1.241 1 96.69 302 TYR A N 1
ATOM 2361 C CA . TYR A 1 302 ? 24.891 -20.562 -1.529 1 96.69 302 TYR A CA 1
ATOM 2362 C C . TYR A 1 302 ? 23.734 -21.266 -2.225 1 96.69 302 TYR A C 1
ATOM 2364 O O . TYR A 1 302 ? 23.938 -21.984 -3.211 1 96.69 302 TYR A O 1
ATOM 2372 N N . MET A 1 303 ? 22.562 -21.062 -1.736 1 96.94 303 MET A N 1
ATOM 2373 C CA . MET A 1 303 ? 21.359 -21.656 -2.328 1 96.94 303 MET A CA 1
ATOM 2374 C C . MET A 1 303 ? 21.188 -21.203 -3.77 1 96.94 303 MET A C 1
ATOM 2376 O O . MET A 1 303 ? 20.969 -22.016 -4.668 1 96.94 303 MET A O 1
ATOM 2380 N N . ARG A 1 304 ? 21.328 -19.938 -4.043 1 96.88 304 ARG A N 1
ATOM 2381 C CA . ARG A 1 304 ? 21.156 -19.375 -5.379 1 96.88 304 ARG A CA 1
ATOM 2382 C C . ARG A 1 304 ? 22.25 -19.875 -6.328 1 96.88 304 ARG A C 1
ATOM 2384 O O . ARG A 1 304 ? 21.969 -20.172 -7.492 1 96.88 304 ARG A O 1
ATOM 2391 N N . ALA A 1 305 ? 23.453 -19.969 -5.789 1 97.5 305 ALA A N 1
ATOM 2392 C CA . ALA A 1 305 ? 24.547 -20.484 -6.594 1 97.5 305 ALA A CA 1
ATOM 2393 C C . ALA A 1 305 ? 24.359 -21.969 -6.891 1 97.5 305 ALA A C 1
ATOM 2395 O O . ALA A 1 305 ? 24.734 -22.453 -7.965 1 97.5 305 ALA A O 1
ATOM 2396 N N . THR A 1 306 ? 23.812 -22.688 -5.926 1 98.19 306 THR A N 1
ATOM 2397 C CA . THR A 1 306 ? 23.5 -24.094 -6.164 1 98.19 306 THR A CA 1
ATOM 2398 C C . THR A 1 306 ? 22.484 -24.234 -7.305 1 98.19 306 THR A C 1
ATOM 2400 O O . THR A 1 306 ? 22.641 -25.109 -8.164 1 98.19 306 THR A O 1
ATOM 2403 N N . ARG A 1 307 ? 21.5 -23.438 -7.281 1 98 307 ARG A N 1
ATOM 2404 C CA . ARG A 1 307 ? 20.531 -23.422 -8.367 1 98 307 ARG A CA 1
ATOM 2405 C C . ARG A 1 307 ? 21.188 -23.109 -9.703 1 98 307 ARG A C 1
ATOM 2407 O O . ARG A 1 307 ? 20.875 -23.719 -10.719 1 98 307 ARG A O 1
ATOM 2414 N N . LEU A 1 308 ? 22.109 -22.156 -9.664 1 97.69 308 LEU A N 1
ATOM 2415 C CA . LEU A 1 308 ? 22.859 -21.797 -10.875 1 97.69 308 LEU A CA 1
ATOM 2416 C C . LEU A 1 308 ? 23.703 -22.969 -11.359 1 97.69 308 LEU A C 1
ATOM 2418 O O . LEU A 1 308 ? 23.766 -23.25 -12.555 1 97.69 308 LEU A O 1
ATOM 2422 N N . LEU A 1 309 ? 24.375 -23.625 -10.453 1 98.25 309 LEU A N 1
ATOM 2423 C CA . LEU A 1 309 ? 25.156 -24.797 -10.805 1 98.25 309 LEU A CA 1
ATOM 2424 C C . LEU A 1 309 ? 24.281 -25.875 -11.438 1 98.25 309 LEU A C 1
ATOM 2426 O O . LEU A 1 309 ? 24.703 -26.547 -12.375 1 98.25 309 LEU A O 1
ATOM 2430 N N . ALA A 1 310 ? 23.125 -26.031 -10.867 1 98.25 310 ALA A N 1
ATOM 2431 C CA . ALA A 1 310 ? 22.172 -26.984 -11.43 1 98.25 310 ALA A CA 1
ATOM 2432 C C . ALA A 1 310 ? 21.875 -26.672 -12.891 1 98.25 310 ALA A C 1
ATOM 2434 O O . ALA A 1 310 ? 21.859 -27.578 -13.734 1 98.25 310 ALA A O 1
ATOM 2435 N N . ARG A 1 311 ? 21.625 -25.469 -13.164 1 97.69 311 ARG A N 1
ATOM 2436 C CA . ARG A 1 311 ? 21.344 -25.047 -14.539 1 97.69 311 ARG A CA 1
ATOM 2437 C C . ARG A 1 311 ? 22.531 -25.297 -15.445 1 97.69 311 ARG A C 1
ATOM 2439 O O . ARG A 1 311 ? 22.375 -25.672 -16.609 1 97.69 311 ARG A O 1
ATOM 2446 N N . VAL A 1 312 ? 23.734 -25.078 -14.961 1 97.94 312 VAL A N 1
ATOM 2447 C CA . VAL A 1 312 ? 24.953 -25.328 -15.719 1 97.94 312 VAL A CA 1
ATOM 2448 C C . VAL A 1 312 ? 25.047 -26.828 -16.031 1 97.94 312 VAL A C 1
ATOM 2450 O O . VAL A 1 312 ? 25.359 -27.203 -17.172 1 97.94 312 VAL A O 1
ATOM 2453 N N . ARG A 1 313 ? 24.781 -27.625 -15.055 1 98 313 ARG A N 1
ATOM 2454 C CA . ARG A 1 313 ? 24.844 -29.062 -15.25 1 98 313 ARG A CA 1
ATOM 2455 C C . ARG A 1 313 ? 23.828 -29.531 -16.297 1 98 313 ARG A C 1
ATOM 2457 O O . ARG A 1 313 ? 24.141 -30.375 -17.125 1 98 313 ARG A O 1
ATOM 2464 N N . LEU A 1 314 ? 22.672 -29.031 -16.188 1 96.94 314 LEU A N 1
ATOM 2465 C CA . LEU A 1 314 ? 21.641 -29.391 -17.172 1 96.94 314 LEU A CA 1
ATOM 2466 C C . LEU A 1 314 ? 22.062 -28.969 -18.578 1 96.94 314 LEU A C 1
ATOM 2468 O O . LEU A 1 314 ? 21.844 -29.719 -19.531 1 96.94 314 LEU A O 1
ATOM 2472 N N . ALA A 1 315 ? 22.641 -27.828 -18.688 1 96.31 315 ALA A N 1
ATOM 2473 C CA . ALA A 1 315 ? 23.125 -27.359 -19.984 1 96.31 315 ALA A CA 1
ATOM 2474 C C . ALA A 1 315 ? 24.25 -28.25 -20.516 1 96.31 315 ALA A C 1
ATOM 2476 O O . ALA A 1 315 ? 24.438 -28.391 -21.719 1 96.31 315 ALA A O 1
ATOM 2477 N N . GLN A 1 316 ? 24.969 -28.906 -19.609 1 97.19 316 GLN A N 1
ATOM 2478 C CA . GLN A 1 316 ? 26.031 -29.828 -19.953 1 97.19 316 GLN A CA 1
ATOM 2479 C C . GLN A 1 316 ? 25.484 -31.234 -20.219 1 97.19 316 GLN A C 1
ATOM 2481 O O . GLN A 1 316 ? 26.25 -32.188 -20.375 1 97.19 316 GLN A O 1
ATOM 2486 N N . ARG A 1 317 ? 24.172 -31.391 -20.141 1 95.56 317 ARG A N 1
ATOM 2487 C CA . ARG A 1 317 ? 23.469 -32.656 -20.391 1 95.56 317 ARG A CA 1
ATOM 2488 C C . ARG A 1 317 ? 23.75 -33.656 -19.297 1 95.56 317 ARG A C 1
ATOM 2490 O O . ARG A 1 317 ? 23.75 -34.875 -19.547 1 95.56 317 ARG A O 1
ATOM 2497 N N . ASN A 1 318 ? 24.188 -33.125 -18.234 1 96.94 318 ASN A N 1
ATOM 2498 C CA . ASN A 1 318 ? 24.234 -33.938 -17.016 1 96.94 318 ASN A CA 1
ATOM 2499 C C . ASN A 1 318 ? 22.938 -33.844 -16.219 1 96.94 318 ASN A C 1
ATOM 2501 O O . ASN A 1 318 ? 22.922 -33.25 -15.133 1 96.94 318 ASN A O 1
ATOM 2505 N N . ASP A 1 319 ? 21.938 -34.5 -16.609 1 96.25 319 ASP A N 1
ATOM 2506 C CA . ASP A 1 319 ? 20.578 -34.344 -16.109 1 96.25 319 ASP A CA 1
ATOM 2507 C C . ASP A 1 319 ? 20.453 -34.844 -14.672 1 96.25 319 ASP A C 1
ATOM 2509 O O . ASP A 1 319 ? 19.797 -34.219 -13.844 1 96.25 319 ASP A O 1
ATOM 2513 N N . ASP A 1 320 ? 21.109 -35.938 -14.367 1 96.69 320 ASP A N 1
ATOM 2514 C CA . ASP A 1 320 ? 20.984 -36.531 -13.031 1 96.69 320 ASP A CA 1
ATOM 2515 C C . ASP A 1 320 ? 21.5 -35.562 -11.961 1 96.69 320 ASP A C 1
ATOM 2517 O O . ASP A 1 320 ? 20.797 -35.281 -10.984 1 96.69 320 ASP A O 1
ATOM 2521 N N . GLU A 1 321 ? 22.656 -35.031 -12.242 1 97.25 321 GLU A N 1
ATOM 2522 C CA . GLU A 1 321 ? 23.219 -34.094 -11.273 1 97.25 321 GLU A CA 1
ATOM 2523 C C . GLU A 1 321 ? 22.453 -32.781 -11.266 1 97.25 321 GLU A C 1
ATOM 2525 O O . GLU A 1 321 ? 22.266 -32.188 -10.203 1 97.25 321 GLU A O 1
ATOM 2530 N N . GLY A 1 322 ? 22.078 -32.312 -12.414 1 97.88 322 GLY A N 1
ATOM 2531 C CA . GLY A 1 322 ? 21.344 -31.062 -12.516 1 97.88 322 GLY A CA 1
ATOM 2532 C C . GLY A 1 322 ? 20.047 -31.062 -11.727 1 97.88 322 GLY A C 1
ATOM 2533 O O . GLY A 1 322 ? 19.781 -30.156 -10.938 1 97.88 322 GLY A O 1
ATOM 2534 N N . ILE A 1 323 ? 19.266 -32.125 -11.891 1 97.31 323 ILE A N 1
ATOM 2535 C CA . ILE A 1 323 ? 17.984 -32.219 -11.211 1 97.31 323 ILE A CA 1
ATOM 2536 C C . ILE A 1 323 ? 18.203 -32.375 -9.711 1 97.31 323 ILE A C 1
ATOM 2538 O O . ILE A 1 323 ? 17.438 -31.844 -8.898 1 97.31 323 ILE A O 1
ATOM 2542 N N . ARG A 1 324 ? 19.203 -33.188 -9.367 1 97.56 324 ARG A N 1
ATOM 2543 C CA . ARG A 1 324 ? 19.516 -33.375 -7.953 1 97.56 324 ARG A CA 1
ATOM 2544 C C . ARG A 1 324 ? 19.844 -32.031 -7.293 1 97.56 324 ARG A C 1
ATOM 2546 O O . ARG A 1 324 ? 19.375 -31.75 -6.195 1 97.56 324 ARG A O 1
ATOM 2553 N N . LEU A 1 325 ? 20.641 -31.25 -7.977 1 98 325 LEU A N 1
ATOM 2554 C CA . LEU A 1 325 ? 21.031 -29.938 -7.457 1 98 325 LEU A CA 1
ATOM 2555 C C . LEU A 1 325 ? 19.828 -29 -7.391 1 98 325 LEU A C 1
ATOM 2557 O O . LEU A 1 325 ? 19.719 -28.203 -6.461 1 98 325 LEU A O 1
ATOM 2561 N N . LEU A 1 326 ? 18.953 -29.016 -8.375 1 97.88 326 LEU A N 1
ATOM 2562 C CA . LEU A 1 326 ? 17.734 -28.219 -8.328 1 97.88 326 LEU A CA 1
ATOM 2563 C C . LEU A 1 326 ? 16.875 -28.578 -7.117 1 97.88 326 LEU A C 1
ATOM 2565 O O . LEU A 1 326 ? 16.359 -27.703 -6.43 1 97.88 326 LEU A O 1
ATOM 2569 N N . MET A 1 327 ? 16.766 -29.859 -6.895 1 97.56 327 MET A N 1
ATOM 2570 C CA . MET A 1 327 ? 15.984 -30.312 -5.75 1 97.56 327 MET A CA 1
ATOM 2571 C C . MET A 1 327 ? 16.625 -29.875 -4.438 1 97.56 327 MET A C 1
ATOM 2573 O O . MET A 1 327 ? 15.93 -29.484 -3.5 1 97.56 327 MET A O 1
ATOM 2577 N N . GLN A 1 328 ? 17.906 -29.969 -4.441 1 97.62 328 GLN A N 1
ATOM 2578 C CA . GLN A 1 328 ? 18.641 -29.5 -3.271 1 97.62 328 GLN A CA 1
ATOM 2579 C C . GLN A 1 328 ? 18.391 -28 -3.035 1 97.62 328 GLN A C 1
ATOM 2581 O O . GLN A 1 328 ? 18.125 -27.594 -1.904 1 97.62 328 GLN A O 1
ATOM 2586 N N . ALA A 1 329 ? 18.484 -27.203 -4.078 1 97.81 329 ALA A N 1
ATOM 2587 C CA . ALA A 1 329 ? 18.25 -25.766 -3.975 1 97.81 329 ALA A CA 1
ATOM 2588 C C . ALA A 1 329 ? 16.828 -25.469 -3.504 1 97.81 329 ALA A C 1
ATOM 2590 O O . ALA A 1 329 ? 16.609 -24.562 -2.711 1 97.81 329 ALA A O 1
ATOM 2591 N N . ALA A 1 330 ? 15.852 -26.219 -4.012 1 97.5 330 ALA A N 1
ATOM 2592 C CA . ALA A 1 330 ? 14.461 -26.031 -3.605 1 97.5 330 ALA A CA 1
ATOM 2593 C C . ALA A 1 330 ? 14.281 -26.328 -2.119 1 97.5 330 ALA A C 1
ATOM 2595 O O . ALA A 1 330 ? 13.578 -25.609 -1.415 1 97.5 330 ALA A O 1
ATOM 2596 N N . GLN A 1 331 ? 14.898 -27.391 -1.667 1 97 331 GLN A N 1
ATOM 2597 C CA . GLN A 1 331 ? 14.828 -27.766 -0.258 1 97 331 GLN A CA 1
ATOM 2598 C C . GLN A 1 331 ? 15.461 -26.688 0.625 1 97 331 GLN A C 1
ATOM 2600 O O . GLN A 1 331 ? 14.93 -26.359 1.686 1 97 331 GLN A O 1
ATOM 2605 N N . GLN A 1 332 ? 16.594 -26.219 0.156 1 96.62 332 GLN A N 1
ATOM 2606 C CA . GLN A 1 332 ? 17.266 -25.156 0.892 1 96.62 332 GLN A CA 1
ATOM 2607 C C . GLN A 1 332 ? 16.391 -23.906 0.973 1 96.62 332 GLN A C 1
ATOM 2609 O O . GLN A 1 332 ? 16.312 -23.266 2.023 1 96.62 332 GLN A O 1
ATOM 2614 N N . ALA A 1 333 ? 15.773 -23.516 -0.122 1 96.19 333 ALA A N 1
ATOM 2615 C CA . ALA A 1 333 ? 14.883 -22.344 -0.148 1 96.19 333 ALA A CA 1
ATOM 2616 C C . ALA A 1 333 ? 13.719 -22.531 0.824 1 96.19 333 ALA A C 1
ATOM 2618 O O . ALA A 1 333 ? 13.305 -21.578 1.487 1 96.19 333 ALA A O 1
ATOM 2619 N N . GLU A 1 334 ? 13.195 -23.703 0.939 1 95.62 334 GLU A N 1
ATOM 2620 C CA . GLU A 1 334 ? 12.109 -24.016 1.867 1 95.62 334 GLU A CA 1
ATOM 2621 C C . GLU A 1 334 ? 12.57 -23.859 3.316 1 95.62 334 GLU A C 1
ATOM 2623 O O . GLU A 1 334 ? 11.844 -23.312 4.148 1 95.62 334 GLU A O 1
ATOM 2628 N N . GLN A 1 335 ? 13.758 -24.375 3.584 1 94.88 335 GLN A N 1
ATOM 2629 C CA . GLN A 1 335 ? 14.305 -24.297 4.934 1 94.88 335 GLN A CA 1
ATOM 2630 C C . GLN A 1 335 ? 14.531 -22.844 5.352 1 94.88 335 GLN A C 1
ATOM 2632 O O . GLN A 1 335 ? 14.352 -22.5 6.523 1 94.88 335 GLN A O 1
ATOM 2637 N N . LEU A 1 336 ? 14.93 -22.094 4.355 1 92.12 336 LEU A N 1
ATOM 2638 C CA . LEU A 1 336 ? 15.195 -20.688 4.621 1 92.12 336 LEU A CA 1
ATOM 2639 C C . LEU A 1 336 ? 13.906 -19.875 4.594 1 92.12 336 LEU A C 1
ATOM 2641 O O . LEU A 1 336 ? 13.922 -18.656 4.82 1 92.12 336 LEU A O 1
ATOM 2645 N N . GLN A 1 337 ? 12.703 -20.5 4.242 1 90.38 337 GLN A N 1
ATOM 2646 C CA . GLN A 1 337 ? 11.383 -19.875 4.191 1 90.38 337 GLN A CA 1
ATOM 2647 C C . GLN A 1 337 ? 11.344 -18.734 3.184 1 90.38 337 GLN A C 1
ATOM 2649 O O . GLN A 1 337 ? 10.797 -17.672 3.467 1 90.38 337 GLN A O 1
ATOM 2654 N N . LEU A 1 338 ? 12.039 -18.953 2.051 1 91 338 LEU A N 1
ATOM 2655 C CA . LEU A 1 338 ? 12.008 -18 0.941 1 91 338 LEU A CA 1
ATOM 2656 C C . LEU A 1 338 ? 11.078 -18.484 -0.163 1 91 338 LEU A C 1
ATOM 2658 O O . LEU A 1 338 ? 11.523 -19.109 -1.127 1 91 338 LEU A O 1
ATOM 2662 N N . ALA A 1 339 ? 9.805 -18.078 -0.033 1 90.75 339 ALA A N 1
ATOM 2663 C CA . ALA A 1 339 ? 8.75 -18.625 -0.882 1 90.75 339 ALA A CA 1
ATOM 2664 C C . ALA A 1 339 ? 8.969 -18.25 -2.344 1 90.75 339 ALA A C 1
ATOM 2666 O O . ALA A 1 339 ? 8.648 -19.031 -3.248 1 90.75 339 ALA A O 1
ATOM 2667 N N . ASP A 1 340 ? 9.477 -17.094 -2.611 1 89.5 340 ASP A N 1
ATOM 2668 C CA . ASP A 1 340 ? 9.719 -16.672 -3.984 1 89.5 340 ASP A CA 1
ATOM 2669 C C . ASP A 1 340 ? 10.805 -17.516 -4.641 1 89.5 340 ASP A C 1
ATOM 2671 O O . ASP A 1 340 ? 10.711 -17.844 -5.824 1 89.5 340 ASP A O 1
ATOM 2675 N N . GLU A 1 341 ? 11.805 -17.812 -3.854 1 93.38 341 GLU A N 1
ATOM 2676 C CA . GLU A 1 341 ? 12.898 -18.656 -4.348 1 93.38 341 GLU A CA 1
ATOM 2677 C C . GLU A 1 341 ? 12.43 -20.078 -4.582 1 93.38 341 GLU A C 1
ATOM 2679 O O . GLU A 1 341 ? 12.875 -20.75 -5.523 1 93.38 341 GLU A O 1
ATOM 2684 N N . VAL A 1 342 ? 11.57 -20.547 -3.713 1 96.19 342 VAL A N 1
ATOM 2685 C CA . VAL A 1 342 ? 10.992 -21.875 -3.912 1 96.19 342 VAL A CA 1
ATOM 2686 C C . VAL A 1 342 ? 10.195 -21.906 -5.211 1 96.19 342 VAL A C 1
ATOM 2688 O O . VAL A 1 342 ? 10.344 -22.828 -6.02 1 96.19 342 VAL A O 1
ATOM 2691 N N . ALA A 1 343 ? 9.367 -20.891 -5.395 1 95.19 343 ALA A N 1
ATOM 2692 C CA . ALA A 1 343 ? 8.531 -20.812 -6.59 1 95.19 343 ALA A CA 1
ATOM 2693 C C . ALA A 1 343 ? 9.375 -20.828 -7.859 1 95.19 343 ALA A C 1
ATOM 2695 O O . ALA A 1 343 ? 9.078 -21.578 -8.797 1 95.19 343 ALA A O 1
ATOM 2696 N N . TYR A 1 344 ? 10.422 -20.109 -7.859 1 93.88 344 TYR A N 1
ATOM 2697 C CA . TYR A 1 344 ? 11.289 -20.016 -9.031 1 93.88 344 TYR A CA 1
ATOM 2698 C C . TYR A 1 344 ? 11.984 -21.344 -9.305 1 93.88 344 TYR A C 1
ATOM 2700 O O . TYR A 1 344 ? 12.023 -21.797 -10.453 1 93.88 344 TYR A O 1
ATOM 2708 N N . THR A 1 345 ? 12.5 -21.969 -8.266 1 97.44 345 THR A N 1
ATOM 2709 C CA . THR A 1 345 ? 13.219 -23.219 -8.438 1 97.44 345 THR A CA 1
ATOM 2710 C C . THR A 1 345 ? 12.281 -24.328 -8.898 1 97.44 345 THR A C 1
ATOM 2712 O O . THR A 1 345 ? 12.625 -25.109 -9.773 1 97.44 345 THR A O 1
ATOM 2715 N N . GLN A 1 346 ? 11.148 -24.359 -8.328 1 97.44 346 GLN A N 1
ATOM 2716 C CA . GLN A 1 346 ? 10.172 -25.359 -8.734 1 97.44 346 GLN A CA 1
ATOM 2717 C C . GLN A 1 346 ? 9.719 -25.141 -10.172 1 97.44 346 GLN A C 1
ATOM 2719 O O . GLN A 1 346 ? 9.438 -26.094 -10.891 1 97.44 346 GLN A O 1
ATOM 2724 N N . GLN A 1 347 ? 9.633 -23.938 -10.555 1 96.44 347 GLN A N 1
ATOM 2725 C CA . GLN A 1 347 ? 9.312 -23.641 -11.953 1 96.44 347 GLN A CA 1
ATOM 2726 C C . GLN A 1 347 ? 10.383 -24.203 -12.883 1 96.44 347 GLN A C 1
ATOM 2728 O O . GLN A 1 347 ? 10.062 -24.75 -13.938 1 96.44 347 GLN A O 1
ATOM 2733 N N . LEU A 1 348 ? 11.617 -24.047 -12.516 1 96.62 348 LEU A N 1
ATOM 2734 C CA . LEU A 1 348 ? 12.703 -24.609 -13.312 1 96.62 348 LEU A CA 1
ATOM 2735 C C . LEU A 1 348 ? 12.594 -26.125 -13.406 1 96.62 348 LEU A C 1
ATOM 2737 O O . LEU A 1 348 ? 12.812 -26.703 -14.477 1 96.62 348 LEU A O 1
ATOM 2741 N N . ILE A 1 349 ? 12.273 -26.797 -12.312 1 97.38 349 ILE A N 1
ATOM 2742 C CA . ILE A 1 349 ? 12.094 -28.234 -12.281 1 97.38 349 ILE A CA 1
ATOM 2743 C C . ILE A 1 349 ? 10.945 -28.641 -13.203 1 97.38 349 ILE A C 1
ATOM 2745 O O . ILE A 1 349 ? 11.07 -29.578 -13.984 1 97.38 349 ILE A O 1
ATOM 2749 N N . SER A 1 350 ? 9.891 -27.875 -13.094 1 97.38 350 SER A N 1
ATOM 2750 C CA . SER A 1 350 ? 8.734 -28.141 -13.938 1 97.38 350 SER A CA 1
ATOM 2751 C C . SER A 1 350 ? 9.086 -28.016 -15.422 1 97.38 350 SER A C 1
ATOM 2753 O O . SER A 1 350 ? 8.719 -28.875 -16.219 1 97.38 350 SER A O 1
ATOM 2755 N N . ASP A 1 351 ? 9.773 -27.016 -15.797 1 95.94 351 ASP A N 1
ATOM 2756 C CA . ASP A 1 351 ? 10.164 -26.781 -17.188 1 95.94 351 ASP A CA 1
ATOM 2757 C C . ASP A 1 351 ? 11.047 -27.922 -17.703 1 95.94 351 ASP A C 1
ATOM 2759 O O . ASP A 1 351 ? 10.906 -28.344 -18.844 1 95.94 351 ASP A O 1
ATOM 2763 N N . TYR A 1 352 ? 11.969 -28.453 -16.812 1 96.19 352 TYR A N 1
ATOM 2764 C CA . TYR A 1 352 ? 12.859 -29.547 -17.172 1 96.19 352 TYR A CA 1
ATOM 2765 C C . TYR A 1 352 ? 12.062 -30.781 -17.562 1 96.19 352 TYR A C 1
ATOM 2767 O O . TYR A 1 352 ? 12.297 -31.375 -18.625 1 96.19 352 TYR A O 1
ATOM 2775 N N . TYR A 1 353 ? 11.109 -31.109 -16.797 1 96.88 353 TYR A N 1
ATOM 2776 C CA . TYR A 1 353 ? 10.328 -32.312 -17.047 1 96.88 353 TYR A CA 1
ATOM 2777 C C . TYR A 1 353 ? 9.375 -32.125 -18.219 1 96.88 353 TYR A C 1
ATOM 2779 O O . TYR A 1 353 ? 9.148 -33.031 -19.016 1 96.88 353 TYR A O 1
ATOM 2787 N N . ALA A 1 354 ? 8.797 -30.969 -18.328 1 96.38 354 ALA A N 1
ATOM 2788 C CA . ALA A 1 354 ? 7.875 -30.688 -19.438 1 96.38 354 ALA A CA 1
ATOM 2789 C C . ALA A 1 354 ? 8.586 -30.766 -20.781 1 96.38 354 ALA A C 1
ATOM 2791 O O . ALA A 1 354 ? 8.016 -31.281 -21.75 1 96.38 354 ALA A O 1
ATOM 2792 N N . GLU A 1 355 ? 9.812 -30.25 -20.891 1 94.94 355 GLU A N 1
ATOM 2793 C CA . GLU A 1 355 ? 10.594 -30.297 -22.125 1 94.94 355 GLU A CA 1
ATOM 2794 C C . GLU A 1 355 ? 10.883 -31.75 -22.531 1 94.94 355 GLU A C 1
ATOM 2796 O O . GLU A 1 355 ? 11.062 -32.031 -23.719 1 94.94 355 GLU A O 1
ATOM 2801 N N . ARG A 1 356 ? 10.852 -32.656 -21.625 1 95.19 356 ARG A N 1
ATOM 2802 C CA . ARG A 1 356 ? 11.125 -34.062 -21.875 1 95.19 356 ARG A CA 1
ATOM 2803 C C . ARG A 1 356 ? 9.836 -34.875 -21.938 1 95.19 356 ARG A C 1
ATOM 2805 O O . ARG A 1 356 ? 9.859 -36.125 -21.938 1 95.19 356 ARG A O 1
ATOM 2812 N N . ALA A 1 357 ? 8.711 -34.188 -21.859 1 95.69 357 ALA A N 1
ATOM 2813 C CA . ALA A 1 357 ? 7.375 -34.75 -22 1 95.69 357 ALA A CA 1
ATOM 2814 C C . ALA A 1 357 ? 7.043 -35.688 -20.844 1 95.69 357 ALA A C 1
ATOM 2816 O O . ALA A 1 357 ? 6.336 -36.688 -21.016 1 95.69 357 ALA A O 1
ATOM 2817 N N . GLU A 1 358 ? 7.777 -35.562 -19.75 1 96.5 358 GLU A N 1
ATOM 2818 C CA . GLU A 1 358 ? 7.387 -36.188 -18.5 1 96.5 358 GLU A CA 1
ATOM 2819 C C . GLU A 1 358 ? 6.422 -35.312 -17.719 1 96.5 358 GLU A C 1
ATOM 2821 O O . GLU A 1 358 ? 6.836 -34.594 -16.797 1 96.5 358 GLU A O 1
ATOM 2826 N N . PHE A 1 359 ? 5.18 -35.531 -17.938 1 96.69 359 PHE A N 1
ATOM 2827 C CA . PHE A 1 359 ? 4.219 -34.5 -17.547 1 96.69 359 PHE A CA 1
ATOM 2828 C C . PHE A 1 359 ? 3.75 -34.719 -16.109 1 96.69 359 PHE A C 1
ATOM 2830 O O . PHE A 1 359 ? 3.24 -33.812 -15.469 1 96.69 359 PHE A O 1
ATOM 2837 N N . LYS A 1 360 ? 3.857 -35.875 -15.547 1 96.5 360 LYS A N 1
ATOM 2838 C CA . LYS A 1 360 ? 3.463 -36.062 -14.156 1 96.5 360 LYS A CA 1
ATOM 2839 C C . LYS A 1 360 ? 4.363 -35.25 -13.219 1 96.5 360 LYS A C 1
ATOM 2841 O O . LYS A 1 360 ? 3.883 -34.406 -12.469 1 96.5 360 LYS A O 1
ATOM 2846 N N . PRO A 1 361 ? 5.656 -35.5 -13.297 1 96.56 361 PRO A N 1
ATOM 2847 C CA . PRO A 1 361 ? 6.512 -34.688 -12.445 1 96.56 361 PRO A CA 1
ATOM 2848 C C . PRO A 1 361 ? 6.473 -33.188 -12.82 1 96.56 361 PRO A C 1
ATOM 2850 O O . PRO A 1 361 ? 6.617 -32.344 -11.953 1 96.56 361 PRO A O 1
ATOM 2853 N N . ALA A 1 362 ? 6.25 -32.844 -14.062 1 97.25 362 ALA A N 1
ATOM 2854 C CA . ALA A 1 362 ? 6.109 -31.453 -14.484 1 97.25 362 ALA A CA 1
ATOM 2855 C C . ALA A 1 362 ? 4.918 -30.797 -13.797 1 97.25 362 ALA A C 1
ATOM 2857 O O . ALA A 1 362 ? 5.016 -29.672 -13.312 1 97.25 362 ALA A O 1
ATOM 2858 N N . TYR A 1 363 ? 3.846 -31.547 -13.797 1 96.81 363 TYR A N 1
ATOM 2859 C CA . TYR A 1 363 ? 2.631 -31.062 -13.164 1 96.81 363 TYR A CA 1
ATOM 2860 C C . TYR A 1 363 ? 2.836 -30.859 -11.664 1 96.81 363 TYR A C 1
ATOM 2862 O O . TYR A 1 363 ? 2.453 -29.828 -11.109 1 96.81 363 TYR A O 1
ATOM 2870 N N . GLU A 1 364 ? 3.414 -31.812 -11.008 1 96.62 364 GLU A N 1
ATOM 2871 C CA . GLU A 1 364 ? 3.633 -31.75 -9.562 1 96.62 364 GLU A CA 1
ATOM 2872 C C . GLU A 1 364 ? 4.523 -30.562 -9.203 1 96.62 364 GLU A C 1
ATOM 2874 O O . GLU A 1 364 ? 4.23 -29.812 -8.258 1 96.62 364 GLU A O 1
ATOM 2879 N N . ALA A 1 365 ? 5.559 -30.344 -9.953 1 97.06 365 ALA A N 1
ATOM 2880 C CA . ALA A 1 365 ? 6.469 -29.219 -9.711 1 97.06 365 ALA A CA 1
ATOM 2881 C C . ALA A 1 365 ? 5.781 -27.891 -9.977 1 97.06 365 ALA A C 1
ATOM 2883 O O . ALA A 1 365 ? 6 -26.906 -9.25 1 97.06 365 ALA A O 1
ATOM 2884 N N . MET A 1 366 ? 5.004 -27.844 -10.992 1 96.31 366 MET A N 1
ATOM 2885 C CA . MET A 1 366 ? 4.273 -26.625 -11.312 1 96.31 366 MET A CA 1
ATOM 2886 C C . MET A 1 366 ? 3.287 -26.266 -10.203 1 96.31 366 MET A C 1
ATOM 2888 O O . MET A 1 366 ? 3.121 -25.094 -9.867 1 96.31 366 MET A O 1
ATOM 2892 N N . LYS A 1 367 ? 2.617 -27.266 -9.711 1 95.44 367 LYS A N 1
ATOM 2893 C CA . LYS A 1 367 ? 1.691 -27.062 -8.602 1 95.44 367 LYS A CA 1
ATOM 2894 C C . LYS A 1 367 ? 2.412 -26.484 -7.383 1 95.44 367 LYS A C 1
ATOM 2896 O O . LYS A 1 367 ? 1.925 -25.547 -6.75 1 95.44 367 LYS A O 1
ATOM 2901 N N . LEU A 1 368 ? 3.537 -27.047 -7.109 1 95.44 368 LEU A N 1
ATOM 2902 C CA . LEU A 1 368 ? 4.332 -26.547 -5.992 1 95.44 368 LEU A CA 1
ATOM 2903 C C . LEU A 1 368 ? 4.809 -25.125 -6.254 1 95.44 368 LEU A C 1
ATOM 2905 O O . LEU A 1 368 ? 4.836 -24.297 -5.34 1 95.44 368 LEU A O 1
ATOM 2909 N N . ALA A 1 369 ? 5.211 -24.828 -7.484 1 96.06 369 ALA A N 1
ATOM 2910 C CA . ALA A 1 369 ? 5.633 -23.484 -7.859 1 96.06 369 ALA A CA 1
ATOM 2911 C C . ALA A 1 369 ? 4.504 -22.484 -7.648 1 96.06 369 ALA A C 1
ATOM 2913 O O . ALA A 1 369 ? 4.723 -21.391 -7.098 1 96.06 369 ALA A O 1
ATOM 2914 N N . ALA A 1 370 ? 3.365 -22.844 -8.062 1 93.81 370 ALA A N 1
ATOM 2915 C CA . ALA A 1 370 ? 2.203 -21.969 -7.941 1 93.81 370 ALA A CA 1
ATOM 2916 C C . ALA A 1 370 ? 1.854 -21.719 -6.477 1 93.81 370 ALA A C 1
ATOM 2918 O O . ALA A 1 370 ? 1.523 -20.594 -6.094 1 93.81 370 ALA A O 1
ATOM 2919 N N . GLN A 1 371 ? 1.89 -22.75 -5.738 1 92.69 371 GLN A N 1
ATOM 2920 C CA . GLN A 1 371 ? 1.604 -22.625 -4.312 1 92.69 371 GLN A CA 1
ATOM 2921 C C . GLN A 1 371 ? 2.619 -21.703 -3.629 1 92.69 371 GLN A C 1
ATOM 2923 O O . GLN A 1 371 ? 2.25 -20.859 -2.818 1 92.69 371 GLN A O 1
ATOM 2928 N N . ALA A 1 372 ? 3.844 -21.906 -3.936 1 93.5 372 ALA A N 1
ATOM 2929 C CA . ALA A 1 372 ? 4.906 -21.094 -3.357 1 93.5 372 ALA A CA 1
ATOM 2930 C C . ALA A 1 372 ? 4.777 -19.641 -3.799 1 93.5 372 ALA A C 1
ATOM 2932 O O . ALA A 1 372 ? 5.031 -18.719 -3.016 1 93.5 372 ALA A O 1
ATOM 2933 N N . ALA A 1 373 ? 4.457 -19.438 -5.008 1 90.62 373 ALA A N 1
ATOM 2934 C CA . ALA A 1 373 ? 4.258 -18.094 -5.52 1 90.62 373 ALA A CA 1
ATOM 2935 C C . ALA A 1 373 ? 3.123 -17.391 -4.785 1 90.62 373 ALA A C 1
ATOM 2937 O O . ALA A 1 373 ? 3.223 -16.203 -4.465 1 90.62 373 ALA A O 1
ATOM 2938 N N . ALA A 1 374 ? 2.07 -18.094 -4.562 1 86.06 374 ALA A N 1
ATOM 2939 C CA . ALA A 1 374 ? 0.942 -17.547 -3.82 1 86.06 374 ALA A CA 1
ATOM 2940 C C . ALA A 1 374 ? 1.356 -17.156 -2.402 1 86.06 374 ALA A C 1
ATOM 2942 O O . ALA A 1 374 ? 0.951 -16.109 -1.892 1 86.06 374 ALA A O 1
ATOM 2943 N N . GLU A 1 375 ? 2.102 -17.969 -1.839 1 86.56 375 GLU A N 1
ATOM 2944 C CA . GLU A 1 375 ? 2.592 -17.688 -0.493 1 86.56 375 GLU A CA 1
ATOM 2945 C C . GLU A 1 375 ? 3.498 -16.469 -0.484 1 86.56 375 GLU A C 1
ATOM 2947 O O . GLU A 1 375 ? 3.414 -15.633 0.422 1 86.56 375 GLU A O 1
ATOM 2952 N N . ALA A 1 376 ? 4.363 -16.406 -1.419 1 85 376 ALA A N 1
ATOM 2953 C CA . ALA A 1 376 ? 5.254 -15.242 -1.533 1 85 376 ALA A CA 1
ATOM 2954 C C . ALA A 1 376 ? 4.457 -13.953 -1.674 1 85 376 ALA A C 1
ATOM 2956 O O . ALA A 1 376 ? 4.789 -12.938 -1.053 1 85 376 ALA A O 1
ATOM 2957 N N . GLN A 1 377 ? 3.459 -14.023 -2.396 1 79.25 377 GLN A N 1
ATOM 2958 C CA . GLN A 1 377 ? 2.615 -12.852 -2.617 1 79.25 377 GLN A CA 1
ATOM 2959 C C . GLN A 1 377 ? 1.881 -12.453 -1.339 1 79.25 377 GLN A C 1
ATOM 2961 O O . GLN A 1 377 ? 1.747 -11.266 -1.037 1 79.25 377 GLN A O 1
ATOM 2966 N N . LYS A 1 378 ? 1.413 -13.391 -0.69 1 76.06 378 LYS A N 1
ATOM 2967 C CA . LYS A 1 378 ? 0.745 -13.133 0.582 1 76.06 378 LYS A CA 1
ATOM 2968 C C . LYS A 1 378 ? 1.682 -12.43 1.562 1 76.06 378 LYS A C 1
ATOM 2970 O O . LYS A 1 378 ? 1.286 -11.477 2.234 1 76.06 378 LYS A O 1
ATOM 2975 N N . GLN A 1 379 ? 2.865 -12.891 1.655 1 74.38 379 GLN A N 1
ATOM 2976 C CA . GLN A 1 379 ? 3.857 -12.289 2.543 1 74.38 379 GLN A CA 1
ATOM 2977 C C . GLN A 1 379 ? 4.172 -10.859 2.129 1 74.38 379 GLN A C 1
ATOM 2979 O O . GLN A 1 379 ? 4.285 -9.969 2.979 1 74.38 379 GLN A O 1
ATOM 2984 N N . LEU A 1 380 ? 4.266 -10.688 0.875 1 73.94 380 LEU A N 1
ATOM 2985 C CA . LEU A 1 380 ? 4.574 -9.359 0.35 1 73.94 380 LEU A CA 1
ATOM 2986 C C . LEU A 1 380 ? 3.434 -8.383 0.632 1 73.94 380 LEU A C 1
ATOM 2988 O O . LEU A 1 380 ? 3.672 -7.246 1.045 1 73.94 380 LEU A O 1
ATOM 2992 N N . ASN A 1 381 ? 2.262 -8.797 0.425 1 70.38 381 ASN A N 1
ATOM 2993 C CA . ASN A 1 381 ? 1.094 -7.961 0.674 1 70.38 381 ASN A CA 1
ATOM 2994 C C . ASN A 1 381 ? 0.987 -7.574 2.146 1 70.38 381 ASN A C 1
ATOM 2996 O O . ASN A 1 381 ? 0.677 -6.426 2.469 1 70.38 381 ASN A O 1
ATOM 3000 N N . ASN A 1 382 ? 1.267 -8.445 2.934 1 68.12 382 ASN A N 1
ATOM 3001 C CA . ASN A 1 382 ? 1.233 -8.156 4.363 1 68.12 382 ASN A CA 1
ATOM 3002 C C . ASN A 1 382 ? 2.289 -7.125 4.754 1 68.12 382 ASN A C 1
ATOM 3004 O O . ASN A 1 382 ? 2.021 -6.227 5.551 1 68.12 382 ASN A O 1
ATOM 3008 N N . THR A 1 383 ? 3.387 -7.25 4.203 1 67.44 383 THR A N 1
ATOM 3009 C CA . THR A 1 383 ? 4.473 -6.316 4.488 1 67.44 383 THR A CA 1
ATOM 3010 C C . THR A 1 383 ? 4.125 -4.918 3.988 1 67.44 383 THR A C 1
ATOM 3012 O O . THR A 1 383 ? 4.336 -3.932 4.695 1 67.44 383 THR A O 1
ATOM 3015 N N . ARG A 1 384 ? 3.65 -4.805 2.885 1 66.38 384 ARG A N 1
ATOM 3016 C CA . ARG A 1 384 ? 3.285 -3.514 2.311 1 66.38 384 ARG A CA 1
ATOM 3017 C C . ARG A 1 384 ? 2.188 -2.84 3.127 1 66.38 384 ARG A C 1
ATOM 3019 O O . ARG A 1 384 ? 2.232 -1.63 3.359 1 66.38 384 ARG A O 1
ATOM 3026 N N . PHE A 1 385 ? 1.255 -3.521 3.5 1 62.84 385 PHE A N 1
ATOM 3027 C CA . PHE A 1 385 ? 0.166 -2.977 4.301 1 62.84 385 PHE A CA 1
ATOM 3028 C C . PHE A 1 385 ? 0.694 -2.387 5.605 1 62.84 385 PHE A C 1
ATOM 3030 O O . PHE A 1 385 ? 0.293 -1.29 6 1 62.84 385 PHE A O 1
ATOM 3037 N N . MET A 1 386 ? 1.598 -3.125 6.141 1 60.66 386 MET A N 1
ATOM 3038 C CA . MET A 1 386 ? 2.156 -2.645 7.402 1 60.66 386 MET A CA 1
ATOM 3039 C C . MET A 1 386 ? 2.949 -1.359 7.188 1 60.66 386 MET A C 1
ATOM 3041 O O . MET A 1 386 ? 2.922 -0.462 8.031 1 60.66 386 MET A O 1
ATOM 3045 N N . GLN A 1 387 ? 3.578 -1.27 6.113 1 65.44 387 GLN A N 1
ATOM 3046 C CA . GLN A 1 387 ? 4.355 -0.082 5.773 1 65.44 387 GLN A CA 1
ATOM 3047 C C . GLN A 1 387 ? 3.447 1.13 5.578 1 65.44 387 GLN A C 1
ATOM 3049 O O . GLN A 1 387 ? 3.721 2.207 6.109 1 65.44 387 GLN A O 1
ATOM 3054 N N . TYR A 1 388 ? 2.445 1.002 4.852 1 61 388 TYR A N 1
ATOM 3055 C CA . TYR A 1 388 ? 1.541 2.115 4.586 1 61 388 TYR A CA 1
ATOM 3056 C C . TYR A 1 388 ? 0.832 2.559 5.859 1 61 388 TYR A C 1
ATOM 3058 O O . TYR A 1 388 ? 0.662 3.756 6.098 1 61 388 TYR A O 1
ATOM 3066 N N . LYS A 1 389 ? 0.523 1.595 6.598 1 58.16 389 LYS A N 1
ATOM 3067 C CA . LYS A 1 389 ? -0.11 1.911 7.875 1 58.16 389 LYS A CA 1
ATOM 3068 C C . LYS A 1 389 ? 0.819 2.736 8.766 1 58.16 389 LYS A C 1
ATOM 3070 O O . LYS A 1 389 ? 0.386 3.699 9.398 1 58.16 389 LYS A O 1
ATOM 3075 N N . ALA A 1 390 ? 1.994 2.316 8.75 1 56.69 390 ALA A N 1
ATOM 3076 C CA . ALA A 1 390 ? 2.973 3.041 9.555 1 56.69 390 ALA A CA 1
ATOM 3077 C C . ALA A 1 390 ? 3.135 4.477 9.062 1 56.69 390 ALA A C 1
ATOM 3079 O O . ALA A 1 390 ? 3.203 5.41 9.859 1 56.69 390 ALA A O 1
ATOM 3080 N N . ARG A 1 391 ? 3.109 4.672 7.863 1 62.75 391 ARG A N 1
ATOM 3081 C CA . ARG A 1 391 ? 3.279 5.992 7.273 1 62.75 391 ARG A CA 1
ATOM 3082 C C . ARG A 1 391 ? 2.061 6.871 7.535 1 62.75 391 ARG A C 1
ATOM 3084 O O . ARG A 1 391 ? 2.197 8.055 7.852 1 62.75 391 ARG A O 1
ATOM 3091 N N . LEU A 1 392 ? 0.93 6.359 7.359 1 56.5 392 LEU A N 1
ATOM 3092 C CA . LEU A 1 392 ? -0.307 7.094 7.602 1 56.5 392 LEU A CA 1
ATOM 3093 C C . LEU A 1 392 ? -0.422 7.504 9.062 1 56.5 392 LEU A C 1
ATOM 3095 O O . LEU A 1 392 ? -0.831 8.625 9.367 1 56.5 392 LEU A O 1
ATOM 3099 N N . SER A 1 393 ? -0.022 6.602 9.867 1 55.94 393 SER A N 1
ATOM 3100 C CA . SER A 1 393 ? -0.056 6.895 11.289 1 55.94 393 SER A CA 1
ATOM 3101 C C . SER A 1 393 ? 0.913 8.016 11.648 1 55.94 393 SER A C 1
ATOM 3103 O O . SER A 1 393 ? 0.595 8.883 12.469 1 55.94 393 SER A O 1
ATOM 3105 N N . GLN A 1 394 ? 2.008 7.984 11.062 1 59.09 394 GLN A N 1
ATOM 3106 C CA . GLN A 1 394 ? 2.998 9.031 11.297 1 59.09 394 GLN A CA 1
ATOM 3107 C C . GLN A 1 394 ? 2.496 10.383 10.812 1 59.09 394 GLN A C 1
ATOM 3109 O O . GLN A 1 394 ? 2.662 11.398 11.492 1 59.09 394 GLN A O 1
ATOM 3114 N N . GLN A 1 395 ? 1.91 10.383 9.711 1 59.91 395 GLN A N 1
ATOM 3115 C CA . GLN A 1 395 ? 1.386 11.633 9.164 1 59.91 395 GLN A CA 1
ATOM 3116 C C . GLN A 1 395 ? 0.246 12.172 10.023 1 59.91 395 GLN A C 1
ATOM 3118 O O . GLN A 1 395 ? 0.122 13.383 10.211 1 59.91 395 GLN A O 1
ATOM 3123 N N . GLU A 1 396 ? -0.549 11.297 10.453 1 57.47 396 GLU A N 1
ATOM 3124 C CA . GLU A 1 396 ? -1.632 11.695 11.344 1 57.47 396 GLU A CA 1
ATOM 3125 C C . GLU A 1 396 ? -1.088 12.281 12.648 1 57.47 396 GLU A C 1
ATOM 3127 O O . GLU A 1 396 ? -1.618 13.273 13.156 1 57.47 396 GLU A O 1
ATOM 3132 N N . GLN A 1 397 ? -0.06 11.68 13.102 1 57.62 397 GLN A N 1
ATOM 3133 C CA . GLN A 1 397 ? 0.566 12.195 14.312 1 57.62 397 GLN A CA 1
ATOM 3134 C C . GLN A 1 397 ? 1.166 13.578 14.07 1 57.62 397 GLN A C 1
ATOM 3136 O O . GLN A 1 397 ? 1.046 14.469 14.914 1 57.62 397 GLN A O 1
ATOM 3141 N N . LEU A 1 398 ? 1.734 13.711 12.977 1 60.59 398 LEU A N 1
ATOM 3142 C CA . LEU A 1 398 ? 2.316 15.008 12.625 1 60.59 398 LEU A CA 1
ATOM 3143 C C . LEU A 1 398 ? 1.235 16.078 12.5 1 60.59 398 LEU A C 1
ATOM 3145 O O . LEU A 1 398 ? 1.439 17.219 12.898 1 60.59 398 LEU A O 1
ATOM 3149 N N . GLN A 1 399 ? 0.158 15.734 11.984 1 60.59 399 GLN A N 1
ATOM 3150 C CA . GLN A 1 399 ? -0.96 16.656 11.867 1 60.59 399 GLN A CA 1
ATOM 3151 C C . GLN A 1 399 ? -1.481 17.078 13.242 1 60.59 399 GLN A C 1
ATOM 3153 O O . GLN A 1 399 ? -1.775 18.25 13.477 1 60.59 399 GLN A O 1
ATOM 3158 N N . VAL A 1 400 ? -1.571 16.031 14.016 1 59.72 400 VAL A N 1
ATOM 3159 C CA . VAL A 1 400 ? -2.041 16.312 15.375 1 59.72 400 VAL A CA 1
ATOM 3160 C C . VAL A 1 400 ? -1.048 17.234 16.078 1 59.72 400 VAL A C 1
ATOM 3162 O O . VAL A 1 400 ? -1.445 18.188 16.766 1 59.72 400 VAL A O 1
ATOM 3165 N N . GLU A 1 401 ? 0.204 16.969 15.898 1 61.53 401 GLU A N 1
ATOM 3166 C CA . GLU A 1 401 ? 1.245 17.781 16.516 1 61.53 401 GLU A CA 1
ATOM 3167 C C . GLU A 1 401 ? 1.237 19.203 15.953 1 61.53 401 GLU A C 1
ATOM 3169 O O . GLU A 1 401 ? 1.382 20.172 16.703 1 61.53 401 GLU A O 1
ATOM 3174 N N . THR A 1 402 ? 1.08 19.234 14.742 1 61.16 402 THR A N 1
ATOM 3175 C CA . THR A 1 402 ? 1.026 20.531 14.102 1 61.16 402 THR A CA 1
ATOM 3176 C C . THR A 1 402 ? -0.184 21.328 14.594 1 61.16 402 THR A C 1
ATOM 3178 O O . THR A 1 402 ? -0.083 22.531 14.852 1 61.16 402 THR A O 1
ATOM 3181 N N . GLN A 1 403 ? -1.281 20.625 14.688 1 59.78 403 GLN A N 1
ATOM 3182 C CA . GLN A 1 403 ? -2.482 21.281 15.195 1 59.78 403 GLN A CA 1
ATOM 3183 C C . GLN A 1 403 ? -2.299 21.719 16.641 1 59.78 403 GLN A C 1
ATOM 3185 O O . GLN A 1 403 ? -2.75 22.797 17.031 1 59.78 403 GLN A O 1
ATOM 3190 N N . GLN A 1 404 ? -1.623 20.844 17.328 1 60.66 404 GLN A N 1
ATOM 3191 C CA . GLN A 1 404 ? -1.332 21.203 18.703 1 60.66 404 GLN A CA 1
ATOM 3192 C C . GLN A 1 404 ? -0.382 22.391 18.797 1 60.66 404 GLN A C 1
ATOM 3194 O O . GLN A 1 404 ? -0.566 23.281 19.625 1 60.66 404 GLN A O 1
ATOM 3199 N N . ASN A 1 405 ? 0.581 22.391 17.953 1 60.72 405 ASN A N 1
ATOM 3200 C CA . ASN A 1 405 ? 1.527 23.5 17.922 1 60.72 405 ASN A CA 1
ATOM 3201 C C . ASN A 1 405 ? 0.85 24.812 17.516 1 60.72 405 ASN A C 1
ATOM 3203 O O . ASN A 1 405 ? 1.162 25.875 18.047 1 60.72 405 ASN A O 1
ATOM 3207 N N . ILE A 1 406 ? -0.051 24.672 16.656 1 59.47 406 ILE A N 1
ATOM 3208 C CA . ILE A 1 406 ? -0.821 25.844 16.25 1 59.47 406 ILE A CA 1
ATOM 3209 C C . ILE A 1 406 ? -1.647 26.359 17.438 1 59.47 406 ILE A C 1
ATOM 3211 O O . ILE A 1 406 ? -1.719 27.562 17.672 1 59.47 406 ILE A O 1
ATOM 3215 N N . ARG A 1 407 ? -2.215 25.391 18.109 1 62.5 407 ARG A N 1
ATOM 3216 C CA . ARG A 1 407 ? -3.014 25.766 19.266 1 62.5 407 ARG A CA 1
ATOM 3217 C C . ARG A 1 407 ? -2.148 26.438 20.344 1 62.5 407 ARG A C 1
ATOM 3219 O O . ARG A 1 407 ? -2.551 27.438 20.938 1 62.5 407 ARG A O 1
ATOM 3226 N N . LEU A 1 408 ? -0.969 25.938 20.5 1 61.12 408 LEU A N 1
ATOM 3227 C CA . LEU A 1 408 ? -0.055 26.5 21.484 1 61.12 408 LEU A CA 1
ATOM 3228 C C . LEU A 1 408 ? 0.456 27.859 21.047 1 61.12 408 LEU A C 1
ATOM 3230 O O . LEU A 1 408 ? 0.551 28.781 21.859 1 61.12 408 LEU A O 1
ATOM 3234 N N . ALA A 1 409 ? 0.746 27.969 19.844 1 60.59 409 ALA A N 1
ATOM 3235 C CA . ALA A 1 409 ? 1.215 29.25 19.312 1 60.59 409 ALA A CA 1
ATOM 3236 C C . ALA A 1 409 ? 0.128 30.312 19.406 1 60.59 409 ALA A C 1
ATOM 3238 O O . ALA A 1 409 ? 0.409 31.469 19.734 1 60.59 409 ALA A O 1
ATOM 3239 N N . SER A 1 410 ? -1.035 29.891 19.109 1 60.62 410 SER A N 1
ATOM 3240 C CA . SER A 1 410 ? -2.16 30.812 19.234 1 60.62 410 SER A CA 1
ATOM 3241 C C . SER A 1 410 ? -2.389 31.219 20.672 1 60.62 410 SER A C 1
ATOM 3243 O O . SER A 1 410 ? -2.689 32.375 20.953 1 60.62 410 SER A O 1
ATOM 3245 N N . ALA A 1 411 ? -2.176 30.266 21.516 1 61.84 411 ALA A N 1
ATOM 3246 C CA . ALA A 1 411 ? -2.314 30.562 22.938 1 61.84 411 ALA A CA 1
ATOM 3247 C C . ALA A 1 411 ? -1.212 31.5 23.406 1 61.84 411 ALA A C 1
ATOM 3249 O O . ALA A 1 411 ? -1.468 32.438 24.188 1 61.84 411 ALA A O 1
ATOM 3250 N N . ASP A 1 412 ? -0.038 31.266 22.984 1 61.69 412 ASP A N 1
ATOM 3251 C CA . ASP A 1 412 ? 1.091 32.125 23.328 1 61.69 412 ASP A CA 1
ATOM 3252 C C . ASP A 1 412 ? 0.886 33.531 22.797 1 61.69 412 ASP A C 1
ATOM 3254 O O . ASP A 1 412 ? 1.173 34.531 23.5 1 61.69 412 ASP A O 1
ATOM 3258 N N . GLN A 1 413 ? 0.378 33.531 21.641 1 60.31 413 GLN A N 1
ATOM 3259 C CA . GLN A 1 413 ? 0.119 34.844 21.031 1 60.31 413 GLN A CA 1
ATOM 3260 C C . GLN A 1 413 ? -0.967 35.594 21.797 1 60.31 413 GLN A C 1
ATOM 3262 O O . GLN A 1 413 ? -0.876 36.812 22 1 60.31 413 GLN A O 1
ATOM 3267 N N . ARG A 1 414 ? -1.904 34.844 22.188 1 62.31 414 ARG A N 1
ATOM 3268 C CA . ARG A 1 414 ? -2.955 35.469 23 1 62.31 414 ARG A CA 1
ATOM 3269 C C . ARG A 1 414 ? -2.402 35.969 24.328 1 62.31 414 ARG A C 1
ATOM 3271 O O . ARG A 1 414 ? -2.783 37.062 24.797 1 62.31 414 ARG A O 1
ATOM 3278 N N . SER A 1 415 ? -1.513 35.219 24.812 1 63.06 415 SER A N 1
ATOM 3279 C CA . SER A 1 415 ? -0.911 35.625 26.078 1 63.06 415 SER A CA 1
ATOM 3280 C C . SER A 1 415 ? -0.033 36.844 25.922 1 63.06 415 SER A C 1
ATOM 3282 O O . SER A 1 415 ? -0.06 37.75 26.75 1 63.06 415 SER A O 1
ATOM 3284 N N . LYS A 1 416 ? 0.652 36.844 24.859 1 64 416 LYS A N 1
ATOM 3285 C CA . LYS A 1 416 ? 1.504 38 24.594 1 64 416 LYS A CA 1
ATOM 3286 C C . LYS A 1 416 ? 0.669 39.25 24.344 1 64 416 LYS A C 1
ATOM 3288 O O . LYS A 1 416 ? 1.025 40.344 24.797 1 64 416 LYS A O 1
ATOM 3293 N N . LEU A 1 417 ? -0.385 39.062 23.703 1 61.88 417 LEU A N 1
ATOM 3294 C CA . LEU A 1 417 ? -1.301 40.156 23.484 1 61.88 417 LEU A CA 1
ATOM 3295 C C . LEU A 1 417 ? -1.874 40.656 24.797 1 61.88 417 LEU A C 1
ATOM 3297 O O . LEU A 1 417 ? -1.964 41.875 25.016 1 61.88 417 LEU A O 1
ATOM 3301 N N . SER A 1 418 ? -2.166 39.781 25.594 1 63.91 418 SER A N 1
ATOM 3302 C CA . SER A 1 418 ? -2.697 40.156 26.891 1 63.91 418 SER A CA 1
ATOM 3303 C C . SER A 1 418 ? -1.646 40.875 27.734 1 63.91 418 SER A C 1
ATOM 3305 O O . SER A 1 418 ? -1.954 41.844 28.422 1 63.91 418 SER A O 1
ATOM 3307 N N . GLN A 1 419 ? -0.446 40.438 27.625 1 63.81 419 GLN A N 1
ATOM 3308 C CA . GLN A 1 419 ? 0.636 41.125 28.344 1 63.81 419 GLN A CA 1
ATOM 3309 C C . GLN A 1 419 ? 0.893 42.5 27.797 1 63.81 419 GLN A C 1
ATOM 3311 O O . GLN A 1 419 ? 1.135 43.438 28.562 1 63.81 419 GLN A O 1
ATOM 3316 N N . ALA A 1 420 ? 0.793 42.5 26.531 1 62.72 420 ALA A N 1
ATOM 3317 C CA . ALA A 1 420 ? 0.977 43.781 25.906 1 62.72 420 ALA A CA 1
ATOM 3318 C C . ALA A 1 420 ? -0.103 44.781 26.359 1 62.72 420 ALA A C 1
ATOM 3320 O O . ALA A 1 420 ? 0.191 45.938 26.688 1 62.72 420 ALA A O 1
ATOM 3321 N N . TYR A 1 421 ? -1.256 44.219 26.438 1 64.25 421 TYR A N 1
ATOM 3322 C CA . TYR A 1 421 ? -2.348 45.062 26.922 1 64.25 421 TYR A CA 1
ATOM 3323 C C . TYR A 1 421 ? -2.127 45.469 28.375 1 64.25 421 TYR A C 1
ATOM 3325 O O . TYR A 1 421 ? -2.412 46.594 28.766 1 64.25 421 TYR A O 1
ATOM 3333 N N . GLY A 1 422 ? -1.569 44.531 29.062 1 62.44 422 GLY A N 1
ATOM 3334 C CA . GLY A 1 422 ? -1.267 44.812 30.453 1 62.44 422 GLY A CA 1
ATOM 3335 C C . GLY A 1 422 ? -0.197 45.906 30.609 1 62.44 422 GLY A C 1
ATOM 3336 O O . GLY A 1 422 ? -0.363 46.844 31.391 1 62.44 422 GLY A O 1
ATOM 3337 N N . THR A 1 423 ? 0.816 45.812 29.891 1 65.31 423 THR A N 1
ATOM 3338 C CA . THR A 1 423 ? 1.906 46.781 29.969 1 65.31 423 THR A CA 1
ATOM 3339 C C . THR A 1 423 ? 1.435 48.188 29.531 1 65.31 423 THR A C 1
ATOM 3341 O O . THR A 1 423 ? 1.792 49.188 30.141 1 65.31 423 THR A O 1
ATOM 3344 N N . ILE A 1 424 ? 0.619 48.156 28.578 1 63.25 424 ILE A N 1
ATOM 3345 C CA . ILE A 1 424 ? 0.092 49.406 28.078 1 63.25 424 ILE A CA 1
ATOM 3346 C C . ILE A 1 424 ? -0.792 50.062 29.141 1 63.25 424 ILE A C 1
ATOM 3348 O O . ILE A 1 424 ? -0.734 51.281 29.359 1 63.25 424 ILE A O 1
ATOM 3352 N N . SER A 1 425 ? -1.521 49.219 29.781 1 67.69 425 SER A N 1
ATOM 3353 C CA . SER A 1 425 ? -2.4 49.719 30.828 1 67.69 425 SER A CA 1
ATOM 3354 C C . SER A 1 425 ? -1.601 50.344 31.969 1 67.69 425 SER A C 1
ATOM 3356 O O . SER A 1 425 ? -1.956 51.406 32.5 1 67.69 425 SER A O 1
ATOM 3358 N N . VAL A 1 426 ? -0.454 49.875 32.312 1 67.75 426 VAL A N 1
ATOM 3359 C CA . VAL A 1 426 ? 0.388 50.375 33.375 1 67.75 426 VAL A CA 1
ATOM 3360 C C . VAL A 1 426 ? 1.055 51.688 32.969 1 67.75 426 VAL A C 1
ATOM 3362 O O . VAL A 1 426 ? 1.114 52.656 33.75 1 67.75 426 VAL A O 1
ATOM 3365 N N . LEU A 1 427 ? 1.427 51.656 31.75 1 67.19 427 LEU A N 1
ATOM 3366 C CA . LEU A 1 427 ? 2.074 52.875 31.234 1 67.19 427 LEU A CA 1
ATOM 3367 C C . LEU A 1 427 ? 1.087 54.031 31.156 1 67.19 427 LEU A C 1
ATOM 3369 O O . LEU A 1 427 ? 1.435 55.156 31.484 1 67.19 427 LEU A O 1
ATOM 3373 N N . ALA A 1 428 ? -0.125 53.625 30.797 1 68.06 428 ALA A N 1
ATOM 3374 C CA . ALA A 1 428 ? -1.174 54.656 30.75 1 68.06 428 ALA A CA 1
ATOM 3375 C C . ALA A 1 428 ? -1.461 55.219 32.125 1 68.06 428 ALA A C 1
ATOM 3377 O O . ALA A 1 428 ? -1.594 56.438 32.312 1 68.06 428 ALA A O 1
ATOM 3378 N N . LEU A 1 429 ? -1.4 54.406 33.062 1 70.44 429 LEU A N 1
ATOM 3379 C CA . LEU A 1 429 ? -1.646 54.844 34.438 1 70.44 429 LEU A CA 1
ATOM 3380 C C . LEU A 1 429 ? -0.493 55.688 34.969 1 70.44 429 LEU A C 1
ATOM 3382 O O . LEU A 1 429 ? -0.715 56.656 35.688 1 70.44 429 LEU A O 1
ATOM 3386 N N . ALA A 1 430 ? 0.682 55.375 34.531 1 70.19 430 ALA A N 1
ATOM 3387 C CA . ALA A 1 430 ? 1.866 56.125 34.938 1 70.19 430 ALA A CA 1
ATOM 3388 C C . ALA A 1 430 ? 1.873 57.531 34.344 1 70.19 430 ALA A C 1
ATOM 3390 O O . ALA A 1 430 ? 2.197 58.5 35.031 1 70.19 430 ALA A O 1
ATOM 3391 N N . ILE A 1 431 ? 1.396 57.594 33.219 1 68.06 431 ILE A N 1
ATOM 3392 C CA . ILE A 1 431 ? 1.349 58.875 32.531 1 68.06 431 ILE A CA 1
ATOM 3393 C C . ILE A 1 431 ? 0.273 59.781 33.156 1 68.06 431 ILE A C 1
ATOM 3395 O O . ILE A 1 431 ? 0.504 60.969 33.406 1 68.06 431 ILE A O 1
ATOM 3399 N N . ILE A 1 432 ? -0.827 59.062 33.469 1 68.88 432 ILE A N 1
ATOM 3400 C CA . ILE A 1 432 ? -1.92 59.781 34.125 1 68.88 432 ILE A CA 1
ATOM 3401 C C . ILE A 1 432 ? -1.469 60.312 35.5 1 68.88 432 ILE A C 1
ATOM 3403 O O . ILE A 1 432 ? -1.722 61.469 35.844 1 68.88 432 ILE A O 1
ATOM 3407 N N . GLY A 1 433 ? -0.725 59.531 36.156 1 66.69 433 GLY A N 1
ATOM 3408 C CA . GLY A 1 433 ? -0.211 59.938 37.469 1 66.69 433 GLY A CA 1
ATOM 3409 C C . GLY A 1 433 ? 0.807 61.062 37.406 1 66.69 433 GLY A C 1
ATOM 3410 O O . GLY A 1 433 ? 0.751 62 38.188 1 66.69 433 GLY A O 1
ATOM 3411 N N . ALA A 1 434 ? 1.609 61.031 36.469 1 69.31 434 ALA A N 1
ATOM 3412 C CA . ALA A 1 434 ? 2.629 62.062 36.281 1 69.31 434 ALA A CA 1
ATOM 3413 C C . ALA A 1 434 ? 1.998 63.406 35.906 1 69.31 434 ALA A C 1
ATOM 3415 O O . ALA A 1 434 ? 2.414 64.438 36.375 1 69.31 434 ALA A O 1
ATOM 3416 N N . LEU A 1 435 ? 0.969 63.312 35.188 1 63.66 435 LEU A N 1
ATOM 3417 C CA . LEU A 1 435 ? 0.261 64.5 34.75 1 63.66 435 LEU A CA 1
ATOM 3418 C C . LEU A 1 435 ? -0.453 65.188 35.938 1 63.66 435 LEU A C 1
ATOM 3420 O O . LEU A 1 435 ? -0.406 66.375 36.062 1 63.66 435 LEU A O 1
ATOM 3424 N N . ILE A 1 436 ? -1.003 64.438 36.75 1 66.12 436 ILE A N 1
ATOM 3425 C CA . ILE A 1 436 ? -1.685 64.938 37.938 1 66.12 436 ILE A CA 1
ATOM 3426 C C . ILE A 1 436 ? -0.669 65.562 38.875 1 66.12 436 ILE A C 1
ATOM 3428 O O . ILE A 1 436 ? -0.918 66.625 39.438 1 66.12 436 ILE A O 1
ATOM 3432 N N . TRP A 1 437 ? 0.495 65 38.938 1 62.47 437 TRP A N 1
ATOM 3433 C CA . TRP A 1 437 ? 1.569 65.5 39.812 1 62.47 437 TRP A CA 1
ATOM 3434 C C . TRP A 1 437 ? 2.104 66.875 39.312 1 62.47 437 TRP A C 1
ATOM 3436 O O . TRP A 1 437 ? 2.311 67.75 40.094 1 62.47 437 TRP A O 1
ATOM 3446 N N . LEU A 1 438 ? 2.105 67.062 38.125 1 61.38 438 LEU A N 1
ATOM 3447 C CA . LEU A 1 438 ? 2.621 68.312 37.531 1 61.38 438 LEU A CA 1
ATOM 3448 C C . LEU A 1 438 ? 1.624 69.438 37.688 1 61.38 438 LEU A C 1
ATOM 3450 O O . LEU A 1 438 ? 2.012 70.562 37.938 1 61.38 438 LEU A O 1
ATOM 3454 N N . VAL A 1 439 ? 0.388 69.188 37.562 1 59.03 439 VAL A N 1
ATOM 3455 C CA . VAL A 1 439 ? -0.659 70.188 37.656 1 59.03 439 VAL A CA 1
ATOM 3456 C C . VAL A 1 439 ? -0.823 70.625 39.125 1 59.03 439 VAL A C 1
ATOM 3458 O O . VAL A 1 439 ? -1.027 71.812 39.406 1 59.03 439 VAL A O 1
ATOM 3461 N N . SER A 1 440 ? -0.663 69.812 40 1 56.97 440 SER A N 1
ATOM 3462 C CA . SER A 1 440 ? -0.833 70.125 41.406 1 56.97 440 SER A CA 1
ATOM 3463 C C . SER A 1 440 ? 0.293 71 41.938 1 56.97 440 SER A C 1
ATOM 3465 O O . SER A 1 440 ? 0.107 71.75 42.875 1 56.97 440 SER A O 1
ATOM 3467 N N . ARG A 1 441 ? 1.389 71.125 41.5 1 53.53 441 ARG A N 1
ATOM 3468 C CA . ARG A 1 441 ? 2.531 71.875 41.938 1 53.53 441 ARG A CA 1
ATOM 3469 C C . ARG A 1 441 ? 2.412 73.312 41.5 1 53.53 441 ARG A C 1
ATOM 3471 O O . ARG A 1 441 ? 2.875 74.25 42.188 1 53.53 441 ARG A O 1
ATOM 3478 N N . ARG A 1 442 ? 1.804 73.688 40.469 1 48.81 442 ARG A N 1
ATOM 3479 C CA . ARG A 1 442 ? 1.779 75.062 40 1 48.81 442 ARG A CA 1
ATOM 3480 C C . ARG A 1 442 ? 0.903 75.938 40.875 1 48.81 442 ARG A C 1
ATOM 3482 O O . ARG A 1 442 ? 1.183 77.125 41.031 1 48.81 442 ARG A O 1
ATOM 3489 N N . ASN A 1 443 ? -0.108 75.375 41.344 1 47.84 443 ASN A N 1
ATOM 3490 C CA . ASN A 1 443 ? -1.077 76.312 41.938 1 47.84 443 ASN A CA 1
ATOM 3491 C C . ASN A 1 443 ? -0.603 76.875 43.281 1 47.84 443 ASN A C 1
ATOM 3493 O O . ASN A 1 443 ? -1.244 77.75 43.844 1 47.84 443 ASN A O 1
ATOM 3497 N N . ARG A 1 444 ? 0.428 76.438 43.938 1 45.34 444 ARG A N 1
ATOM 3498 C CA . ARG A 1 444 ? 0.523 76.938 45.312 1 45.34 444 ARG A CA 1
ATOM 3499 C C . ARG A 1 444 ? 1.346 78.188 45.375 1 45.34 444 ARG A C 1
ATOM 3501 O O . ARG A 1 444 ? 2.529 78.188 45.719 1 45.34 444 ARG A O 1
ATOM 3508 N N . TRP A 1 445 ? 1.271 79.062 44.5 1 40.41 445 TRP A N 1
ATOM 3509 C CA . TRP A 1 445 ? 1.96 80.312 44.812 1 40.41 445 TRP A CA 1
ATOM 3510 C C . TRP A 1 445 ? 1.331 81 46 1 40.41 445 TRP A C 1
ATOM 3512 O O . TRP A 1 445 ? 0.148 81.312 46 1 40.41 445 TRP A O 1
ATOM 3522 N N . GLN A 1 446 ? 1.612 80.625 47.188 1 43.97 446 GLN A N 1
ATOM 3523 C CA . GLN A 1 446 ? 1.21 81.312 48.406 1 43.97 446 GLN A CA 1
ATOM 3524 C C . GLN A 1 446 ? 2.088 82.562 48.625 1 43.97 446 GLN A C 1
ATOM 3526 O O . GLN 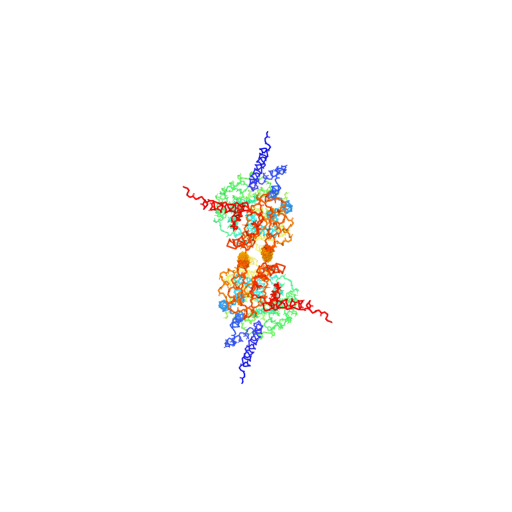A 1 446 ? 3.305 82.5 48.438 1 43.97 446 GLN A O 1
ATOM 3531 N N . GLN A 1 447 ? 1.583 83.75 48.688 1 47.72 447 GLN A N 1
ATOM 3532 C CA . GLN A 1 447 ? 2.203 85 49.125 1 47.72 447 GLN A CA 1
ATOM 3533 C C . GLN A 1 447 ? 2.975 84.812 50.438 1 47.72 447 GLN A C 1
ATOM 3535 O O . GLN A 1 447 ? 2.477 84.125 51.344 1 47.72 447 GLN A O 1
ATOM 3540 N N . PRO A 1 448 ? 4.211 84.875 50.406 1 49.81 448 PRO A N 1
ATOM 3541 C CA . PRO A 1 448 ? 4.918 84.75 51.688 1 49.81 448 PRO A CA 1
ATOM 3542 C C . PRO A 1 448 ? 4.285 85.562 52.812 1 49.81 448 PRO A C 1
ATOM 3544 O O . PRO A 1 448 ? 3.793 86.688 52.562 1 49.81 448 PRO A O 1
ATOM 3547 N N . SER A 1 449 ? 3.875 85 53.875 1 53.84 449 SER A N 1
ATOM 3548 C CA . SER A 1 449 ? 3.316 85.688 55.031 1 53.84 449 SER A CA 1
ATOM 3549 C C . SER A 1 449 ? 4.207 86.812 55.469 1 53.84 449 SER A C 1
ATOM 3551 O O . SER A 1 449 ? 5.434 86.75 55.406 1 53.84 449 SER A O 1
ATOM 3553 N N . THR A 1 450 ? 3.625 88 55.781 1 57.16 450 THR A N 1
ATOM 3554 C CA . THR A 1 450 ? 4.285 89.188 56.281 1 57.16 450 THR A CA 1
ATOM 3555 C C . THR A 1 450 ? 5.223 88.875 57.438 1 57.16 450 THR A C 1
ATOM 3557 O O . THR A 1 450 ? 6.312 89.438 57.531 1 57.16 450 THR A O 1
ATOM 3560 N N . VAL A 1 451 ? 4.824 87.875 58.25 1 58.81 451 VAL A N 1
ATOM 3561 C CA . VAL A 1 451 ? 5.609 87.562 59.406 1 58.81 451 VAL A CA 1
ATOM 3562 C C . VAL A 1 451 ? 6.895 86.812 58.969 1 58.81 451 VAL A C 1
ATOM 3564 O O . VAL A 1 451 ? 7.953 87.062 59.562 1 58.81 451 VAL A O 1
ATOM 3567 N N . ALA A 1 452 ? 6.84 86.188 57.938 1 61.31 452 ALA A N 1
ATOM 3568 C CA . ALA A 1 452 ? 8.016 85.438 57.5 1 61.31 452 ALA A CA 1
ATOM 3569 C C . ALA A 1 452 ? 9.031 86.375 56.844 1 61.31 452 ALA A C 1
ATOM 3571 O O . ALA A 1 452 ? 10.242 86.188 56.938 1 61.31 452 ALA A O 1
ATOM 3572 N N . LEU A 1 453 ? 8.594 87.375 56.25 1 64.25 453 LEU A N 1
ATOM 3573 C CA . LEU A 1 453 ? 9.477 88.375 55.594 1 64.25 453 LEU A CA 1
ATOM 3574 C C . LEU A 1 453 ? 10.188 89.25 56.625 1 64.25 453 LEU A C 1
ATOM 3576 O O . LEU A 1 453 ? 11.32 89.625 56.438 1 64.25 453 LEU A O 1
ATOM 3580 N N . GLU A 1 454 ? 9.484 89.5 57.75 1 64.56 454 GLU A N 1
ATOM 3581 C CA . GLU A 1 454 ? 10.023 90.312 58.812 1 64.56 454 GLU A CA 1
ATOM 3582 C C . GLU A 1 454 ? 11.258 89.688 59.438 1 64.56 454 GLU A C 1
ATOM 3584 O O . GLU A 1 454 ? 12.102 90.438 60 1 64.56 454 GLU A O 1
ATOM 3589 N N . LYS A 1 455 ? 11.445 88.438 59.344 1 65.25 455 LYS A N 1
ATOM 3590 C CA . LYS A 1 455 ? 12.578 87.75 59.938 1 65.25 455 LYS A CA 1
ATOM 3591 C C . LYS A 1 455 ? 13.805 87.812 59.031 1 65.25 455 LYS A C 1
ATOM 3593 O O . LYS A 1 455 ? 14.914 87.5 59.469 1 65.25 455 LYS A O 1
ATOM 3598 N N . LEU A 1 456 ? 13.688 88.312 57.906 1 72.38 456 LEU A N 1
ATOM 3599 C CA . LEU A 1 456 ? 14.812 88.312 56.969 1 72.38 456 LEU A CA 1
ATOM 3600 C C . LEU A 1 456 ? 15.539 89.688 57.062 1 72.38 456 LEU A C 1
ATOM 3602 O O . LEU A 1 456 ? 14.945 90.688 57.438 1 72.38 456 LEU A O 1
ATOM 3606 N N . PRO A 1 457 ? 16.797 89.625 56.719 1 75.75 457 PRO A N 1
ATOM 3607 C CA . PRO A 1 457 ? 17.516 90.938 56.625 1 75.75 457 PRO A CA 1
ATOM 3608 C C . PRO A 1 457 ? 16.922 91.812 55.562 1 75.75 457 PRO A C 1
ATOM 3610 O O . PRO A 1 457 ? 16.266 91.375 54.625 1 75.75 457 PRO A O 1
ATOM 3613 N N . ALA A 1 458 ? 17.109 93.125 55.719 1 75.75 458 ALA A N 1
ATOM 3614 C CA . ALA A 1 458 ? 16.469 94.125 54.906 1 75.75 458 ALA A CA 1
ATOM 3615 C C . ALA A 1 458 ? 16.672 93.875 53.438 1 75.75 458 ALA A C 1
ATOM 3617 O O . ALA A 1 458 ? 15.711 93.938 52.656 1 75.75 458 ALA A O 1
ATOM 3618 N N . ALA A 1 459 ? 17.812 93.5 53.062 1 77.06 459 ALA A N 1
ATOM 3619 C CA . ALA A 1 459 ? 18.125 93.25 51.656 1 77.06 459 ALA A CA 1
ATOM 3620 C C . ALA A 1 459 ? 17.359 92.062 51.125 1 77.06 459 ALA A C 1
ATOM 3622 O O . ALA A 1 459 ? 16.859 92.062 50 1 77.06 459 ALA A O 1
ATOM 3623 N N . GLN A 1 460 ? 17.234 91.125 51.906 1 79.38 460 GLN A N 1
ATOM 3624 C CA . GLN A 1 460 ? 16.562 89.875 51.5 1 79.38 460 GLN A CA 1
ATOM 3625 C C . GLN A 1 460 ? 15.047 90.062 51.469 1 79.38 460 GLN A C 1
ATOM 3627 O O . GLN A 1 460 ? 14.359 89.5 50.625 1 79.38 460 GLN A O 1
ATOM 3632 N N . GLN A 1 461 ? 14.617 90.938 52.375 1 80.56 461 GLN A N 1
ATOM 3633 C CA . GLN A 1 461 ? 13.195 91.25 52.375 1 80.56 461 GLN A CA 1
ATOM 3634 C C . GLN A 1 461 ? 12.797 92 51.094 1 80.56 461 GLN A C 1
ATOM 3636 O O . GLN A 1 461 ? 11.758 91.688 50.5 1 80.56 461 GLN A O 1
ATOM 3641 N N . LEU A 1 462 ? 13.641 92.812 50.688 1 82.19 462 LEU A N 1
ATOM 3642 C CA . LEU A 1 462 ? 13.398 93.562 49.469 1 82.19 462 LEU A CA 1
ATOM 3643 C C . LEU A 1 462 ? 13.375 92.688 48.25 1 82.19 462 LEU A C 1
ATOM 3645 O O . LEU A 1 462 ? 12.484 92.812 47.375 1 82.19 462 LEU A O 1
ATOM 3649 N N . ASP A 1 463 ? 14.273 91.688 48.219 1 82.19 463 ASP A N 1
ATOM 3650 C CA . ASP A 1 463 ? 14.375 90.812 47.094 1 82.19 463 ASP A CA 1
ATOM 3651 C C . ASP A 1 463 ? 13.172 89.875 47.062 1 82.19 463 ASP A C 1
ATOM 3653 O O . ASP A 1 463 ? 12.656 89.562 45.969 1 82.19 463 ASP A O 1
ATOM 3657 N N . ALA A 1 464 ? 12.82 89.5 48.219 1 81.5 464 ALA A N 1
ATOM 3658 C CA . ALA A 1 464 ? 11.68 88.625 48.312 1 81.5 464 ALA A CA 1
ATOM 3659 C C . ALA A 1 464 ? 10.398 89.312 47.844 1 81.5 464 ALA A C 1
ATOM 3661 O O . ALA A 1 464 ? 9.578 88.688 47.156 1 81.5 464 ALA A O 1
ATOM 3662 N N . MET A 1 465 ? 10.266 90.562 48.125 1 82.69 465 MET A N 1
ATOM 3663 C CA . MET A 1 465 ? 9.086 91.312 47.75 1 82.69 465 MET A CA 1
ATOM 3664 C C . MET A 1 465 ? 9.094 91.562 46.219 1 82.69 465 MET A C 1
ATOM 3666 O O . MET A 1 465 ? 8.047 91.5 45.594 1 82.69 465 MET A O 1
ATOM 3670 N N . LEU A 1 466 ? 10.211 91.812 45.75 1 85.88 466 LEU A N 1
ATOM 3671 C CA . LEU A 1 466 ? 10.352 92.062 44.312 1 85.88 466 LEU A CA 1
ATOM 3672 C C . LEU A 1 466 ? 10.023 90.75 43.531 1 85.88 466 LEU A C 1
ATOM 3674 O O . LEU A 1 466 ? 9.305 90.812 42.531 1 85.88 466 LEU A O 1
ATOM 3678 N N . SER A 1 467 ? 10.555 89.688 44.031 1 82.31 467 SER A N 1
ATOM 3679 C CA . SER A 1 467 ? 10.312 88.375 43.375 1 82.31 467 SER A CA 1
ATOM 3680 C C . SER A 1 467 ? 8.836 88 43.438 1 82.31 467 SER A C 1
ATOM 3682 O O . SER A 1 467 ? 8.281 87.5 42.469 1 82.31 467 SER A O 1
ATOM 3684 N N . SER A 1 468 ? 8.289 88.25 44.594 1 78.5 468 SER A N 1
ATOM 3685 C CA . SER A 1 468 ? 6.871 88 44.75 1 78.5 468 SER A CA 1
ATOM 3686 C C . SER A 1 468 ? 6.023 88.812 43.812 1 78.5 468 SER A C 1
ATOM 3688 O O . SER A 1 468 ? 5.055 88.312 43.219 1 78.5 468 SER A O 1
ATOM 3690 N N . ALA A 1 469 ? 6.387 90.062 43.594 1 80.25 469 ALA A N 1
ATOM 3691 C CA . ALA A 1 469 ? 5.66 90.938 42.688 1 80.25 469 ALA A CA 1
ATOM 3692 C C . ALA A 1 469 ? 5.812 90.5 41.25 1 80.25 469 ALA A C 1
ATOM 3694 O O . ALA A 1 469 ? 4.852 90.562 40.469 1 80.25 469 ALA A O 1
ATOM 3695 N N . LYS A 1 470 ? 6.926 90.062 40.906 1 79.38 470 LYS A N 1
ATOM 3696 C CA . LYS A 1 470 ? 7.184 89.625 39.531 1 79.38 470 LYS A CA 1
ATOM 3697 C C . LYS A 1 470 ? 6.395 88.312 39.25 1 79.38 470 LYS A C 1
ATOM 3699 O O . LYS A 1 470 ? 5.793 88.188 38.188 1 79.38 470 LYS A O 1
ATOM 3704 N N . LYS A 1 471 ? 6.359 87.5 40.25 1 71.19 471 LYS A N 1
ATOM 3705 C CA . LYS A 1 471 ? 5.66 86.25 40.094 1 71.19 471 LYS A CA 1
ATOM 3706 C C . LYS A 1 471 ? 4.145 86.438 40.094 1 71.19 471 LYS A C 1
ATOM 3708 O O . LYS A 1 471 ? 3.428 85.812 39.344 1 71.19 471 LYS A O 1
ATOM 3713 N N . GLY A 1 472 ? 3.701 87.25 40.938 1 69.38 472 GLY A N 1
ATOM 3714 C CA . GLY A 1 472 ? 2.281 87.562 41.062 1 69.38 472 GLY A CA 1
ATOM 3715 C C . GLY A 1 472 ? 1.773 88.562 40.062 1 69.38 472 GLY A C 1
ATOM 3716 O O . GLY A 1 472 ? 0.565 88.75 39.938 1 69.38 472 GLY A O 1
ATOM 3717 N N . ASN A 1 473 ? 2.617 89.125 39.281 1 74.69 473 ASN A N 1
ATOM 3718 C CA . ASN A 1 473 ? 2.311 90.062 38.25 1 74.69 473 ASN A CA 1
ATOM 3719 C C . ASN A 1 473 ? 1.517 91.25 38.812 1 74.69 473 ASN A C 1
ATOM 3721 O O . ASN A 1 473 ? 0.482 91.625 38.25 1 74.69 473 ASN A O 1
ATOM 3725 N N . TYR A 1 474 ? 1.886 91.688 39.969 1 76.69 474 TYR A N 1
ATOM 3726 C CA . TYR A 1 474 ? 1.267 92.938 40.5 1 76.69 474 TYR A CA 1
ATOM 3727 C C . TYR A 1 474 ? 2.271 94.062 40.594 1 76.69 474 TYR A C 1
ATOM 3729 O O . TYR A 1 474 ? 3.48 93.812 40.656 1 76.69 474 TYR A O 1
ATOM 3737 N N . PRO A 1 475 ? 1.759 95.25 40.562 1 83.31 475 PRO A N 1
ATOM 3738 C CA . PRO A 1 475 ? 2.672 96.438 40.562 1 83.31 475 PRO A CA 1
ATOM 3739 C C . PRO A 1 475 ? 3.344 96.625 41.906 1 83.31 475 PRO A C 1
ATOM 3741 O O . PRO A 1 475 ? 2.732 96.375 42.938 1 83.31 475 PRO A O 1
ATOM 3744 N N . LEU A 1 476 ? 4.594 96.938 41.906 1 88.25 476 LEU A N 1
ATOM 3745 C CA . LEU A 1 476 ? 5.398 97.312 43.062 1 88.25 476 LEU A CA 1
ATOM 3746 C C . LEU A 1 476 ? 6.219 98.562 42.812 1 88.25 476 LEU A C 1
ATOM 3748 O O . LEU A 1 476 ? 6.84 98.688 41.75 1 88.25 476 LEU A O 1
ATOM 3752 N N . SER A 1 477 ? 6.051 99.5 43.594 1 92.12 477 SER A N 1
ATOM 3753 C CA . SER A 1 477 ? 6.828 100.75 43.469 1 92.12 477 SER A CA 1
ATOM 3754 C C . SER A 1 477 ? 7.742 100.938 44.656 1 92.12 477 SER A C 1
ATOM 3756 O O . SER A 1 477 ? 7.477 100.438 45.75 1 92.12 477 SER A O 1
ATOM 3758 N N . LEU A 1 478 ? 8.773 101.688 44.469 1 93.81 478 LEU A N 1
ATOM 3759 C CA . LEU A 1 478 ? 9.797 101.938 45.469 1 93.81 478 LEU A CA 1
ATOM 3760 C C . LEU A 1 478 ? 10 103.438 45.656 1 93.81 478 LEU A C 1
ATOM 3762 O O . LEU A 1 478 ? 10.055 104.188 44.656 1 93.81 478 LEU A O 1
ATOM 3766 N N . LEU A 1 479 ? 9.984 103.875 46.906 1 94.12 479 LEU A N 1
ATOM 3767 C CA . LEU A 1 479 ? 10.328 105.25 47.25 1 94.12 479 LEU A CA 1
ATOM 3768 C C . LEU A 1 479 ? 11.711 105.375 47.875 1 94.12 479 LEU A C 1
ATOM 3770 O O . LEU A 1 479 ? 12.062 104.5 48.719 1 94.12 479 LEU A O 1
ATOM 3774 N N . LEU A 1 480 ? 12.523 106.25 47.5 1 93.5 480 LEU A N 1
ATOM 3775 C CA . LEU A 1 480 ? 13.859 106.438 48.031 1 93.5 480 LEU A CA 1
ATOM 3776 C C . LEU A 1 480 ? 13.938 107.75 48.75 1 93.5 480 LEU A C 1
ATOM 3778 O O . LEU A 1 480 ? 13.633 108.812 48.188 1 93.5 480 LEU A O 1
ATOM 3782 N N . LEU A 1 481 ? 14.258 107.688 50.031 1 90.5 481 LEU A N 1
ATOM 3783 C CA . LEU A 1 481 ? 14.383 108.812 50.875 1 90.5 481 LEU A CA 1
ATOM 3784 C C . LEU A 1 481 ? 15.828 109.062 51.312 1 90.5 481 LEU A C 1
ATOM 3786 O O . LEU A 1 481 ? 16.484 108.125 51.781 1 90.5 481 LEU A O 1
ATOM 3790 N N . SER A 1 482 ? 16.375 110.188 51.125 1 85.38 482 SER A N 1
ATOM 3791 C CA . SER A 1 482 ? 17.703 110.562 51.594 1 85.38 482 SER A CA 1
ATOM 3792 C C . SER A 1 482 ? 17.656 111.125 53.031 1 85.38 482 SER A C 1
ATOM 3794 O O . SER A 1 482 ? 16.844 112 53.312 1 85.38 482 SER A O 1
ATOM 3796 N N . THR A 1 483 ? 18.438 110.562 53.875 1 82.38 483 THR A N 1
ATOM 3797 C CA . THR A 1 483 ? 18.469 111 55.281 1 82.38 483 THR A CA 1
ATOM 3798 C C . THR A 1 483 ? 19.812 111.625 55.594 1 82.38 483 THR A C 1
ATOM 3800 O O . THR A 1 483 ? 20.203 111.75 56.75 1 82.38 483 THR A O 1
ATOM 3803 N N . SER A 1 484 ? 20.5 112.188 54.625 1 80.88 484 SER A N 1
ATOM 3804 C CA . SER A 1 484 ? 21.828 112.75 54.812 1 80.88 484 SER A CA 1
ATOM 3805 C C . SER A 1 484 ? 21.766 114.062 55.656 1 80.88 484 SER A C 1
ATOM 3807 O O . SER A 1 484 ? 22.719 114.375 56.375 1 80.88 484 SER A O 1
ATOM 3809 N N . HIS A 1 485 ? 20.688 114.75 55.656 1 82.25 485 HIS A N 1
ATOM 3810 C CA . HIS A 1 485 ? 20.609 116.062 56.375 1 82.25 485 HIS A CA 1
ATOM 3811 C C . HIS A 1 485 ? 19.812 115.875 57.656 1 82.25 485 HIS A C 1
ATOM 3813 O O . HIS A 1 485 ? 19.453 116.875 58.281 1 82.25 485 HIS A O 1
ATOM 3819 N N . ILE A 1 486 ? 19.562 114.688 58.031 1 82.25 486 ILE A N 1
ATOM 3820 C CA . ILE A 1 486 ? 18.812 114.438 59.25 1 82.25 486 ILE A CA 1
ATOM 3821 C C . ILE A 1 486 ? 19.766 113.875 60.312 1 82.25 486 ILE A C 1
ATOM 3823 O O . ILE A 1 486 ? 20.641 113.062 60.031 1 82.25 486 ILE A O 1
ATOM 3827 N N . ARG A 1 487 ? 19.703 114.562 61.438 1 81.5 487 ARG A N 1
ATOM 3828 C CA . ARG A 1 487 ? 20.547 114.125 62.531 1 81.5 487 ARG A CA 1
ATOM 3829 C C . ARG A 1 487 ? 20.25 112.625 62.906 1 81.5 487 ARG A C 1
ATOM 3831 O O . ARG A 1 487 ? 19.094 112.25 62.906 1 81.5 487 ARG A O 1
ATOM 3838 N N . GLN A 1 488 ? 21.203 111.875 63.188 1 78.38 488 GLN A N 1
ATOM 3839 C CA . GLN A 1 488 ? 21.125 110.438 63.469 1 78.38 488 GLN A CA 1
ATOM 3840 C C . GLN A 1 488 ? 20.188 110.188 64.625 1 78.38 488 GLN A C 1
ATOM 3842 O O . GLN A 1 488 ? 19.469 109.188 64.625 1 78.38 488 GLN A O 1
ATOM 3847 N N . VAL A 1 489 ? 20.109 111.062 65.625 1 80.56 489 VAL A N 1
ATOM 3848 C CA . VAL A 1 489 ? 19.297 110.875 66.812 1 80.56 489 VAL A CA 1
ATOM 3849 C C . VAL A 1 489 ? 17.828 111 66.438 1 80.56 489 VAL A C 1
ATOM 3851 O O . VAL A 1 489 ? 16.969 110.438 67.125 1 80.56 489 VAL A O 1
ATOM 3854 N N . ASP A 1 490 ? 17.578 111.562 65.375 1 84.69 490 ASP A N 1
ATOM 3855 C CA . ASP A 1 490 ? 16.203 111.875 65 1 84.69 490 ASP A CA 1
ATOM 3856 C C . ASP A 1 490 ? 15.672 110.812 64 1 84.69 490 ASP A C 1
ATOM 3858 O O . ASP A 1 490 ? 14.5 110.875 63.625 1 84.69 490 ASP A O 1
ATOM 3862 N N . LEU A 1 491 ? 16.516 110 63.625 1 86.44 491 LEU A N 1
ATOM 3863 C CA . LEU A 1 491 ? 16.141 109 62.594 1 86.44 491 LEU A CA 1
ATOM 3864 C C . LEU A 1 491 ? 15.102 108.062 63.094 1 86.44 491 LEU A C 1
ATOM 3866 O O . LEU A 1 491 ? 14.203 107.625 62.375 1 86.44 491 LEU A O 1
ATOM 3870 N N . SER A 1 492 ? 15.227 107.75 64.312 1 86.69 492 SER A N 1
ATOM 3871 C CA . SER A 1 492 ? 14.266 106.812 64.938 1 86.69 492 SER A CA 1
ATOM 3872 C C . SER A 1 492 ? 12.883 107.438 65 1 86.69 492 SER A C 1
ATOM 3874 O O . SER A 1 492 ? 11.867 106.812 64.812 1 86.69 492 SER A O 1
ATOM 3876 N N . ALA A 1 493 ? 12.898 108.625 65.312 1 86.56 493 ALA A N 1
ATOM 3877 C CA . ALA A 1 493 ? 11.641 109.375 65.438 1 86.56 493 ALA A CA 1
ATOM 3878 C C . ALA A 1 493 ? 11 109.562 64.062 1 86.56 493 ALA A C 1
ATOM 3880 O O . ALA A 1 493 ? 9.781 109.5 63.906 1 86.56 493 ALA A O 1
ATOM 3881 N N . LEU A 1 494 ? 11.805 109.812 63.062 1 88.81 494 LEU A N 1
ATOM 3882 C CA . LEU A 1 494 ? 11.32 109.938 61.719 1 88.81 494 LEU A CA 1
ATOM 3883 C C . LEU A 1 494 ? 10.734 108.625 61.219 1 88.81 494 LEU A C 1
ATOM 3885 O O . LEU A 1 494 ? 9.672 108.625 60.594 1 88.81 494 LEU A O 1
ATOM 3889 N N . GLN A 1 495 ? 11.414 107.562 61.5 1 87.44 495 GLN A N 1
ATOM 3890 C CA . GLN A 1 495 ? 10.938 106.25 61.094 1 87.44 495 GLN A CA 1
ATOM 3891 C C . GLN A 1 495 ? 9.562 105.938 61.688 1 87.44 495 GLN A C 1
ATOM 3893 O O . GLN A 1 495 ? 8.68 105.438 60.969 1 87.44 495 GLN A O 1
ATOM 3898 N N . ARG A 1 496 ? 9.375 106.375 62.844 1 86.88 496 ARG A N 1
ATOM 3899 C CA . ARG A 1 496 ? 8.094 106.125 63.5 1 86.88 496 ARG A CA 1
ATOM 3900 C C . ARG A 1 496 ? 7 107 62.875 1 86.88 496 ARG A C 1
ATOM 3902 O O . ARG A 1 496 ? 5.871 106.562 62.688 1 86.88 496 ARG A O 1
ATOM 3909 N N . ALA A 1 497 ? 7.379 108.125 62.594 1 87.38 497 ALA A N 1
ATOM 3910 C CA . ALA A 1 497 ? 6.426 109.062 61.969 1 87.38 497 ALA A CA 1
ATOM 3911 C C . ALA A 1 497 ? 6.008 108.562 60.594 1 87.38 497 ALA A C 1
ATOM 3913 O O . ALA A 1 497 ? 4.832 108.688 60.219 1 87.38 497 ALA A O 1
ATOM 3914 N N . LEU A 1 498 ? 6.93 108 59.875 1 89.06 498 LEU A N 1
ATOM 3915 C CA . LEU A 1 498 ? 6.648 107.5 58.531 1 89.06 498 LEU A CA 1
ATOM 3916 C C . LEU A 1 498 ? 5.785 106.25 58.594 1 89.06 498 LEU A C 1
ATOM 3918 O O . LEU A 1 498 ? 4.844 106.062 57.812 1 89.06 498 LEU A O 1
ATOM 3922 N N . GLU A 1 499 ? 6.098 105.438 59.531 1 86.38 499 GLU A N 1
ATOM 3923 C CA . GLU A 1 499 ? 5.375 104.188 59.719 1 86.38 499 GLU A CA 1
ATOM 3924 C C . GLU A 1 499 ? 3.908 104.438 60.031 1 86.38 499 GLU A C 1
ATOM 3926 O O . GLU A 1 499 ? 3.041 103.625 59.656 1 86.38 499 GLU A O 1
ATOM 3931 N N . GLN A 1 500 ? 3.666 105.5 60.656 1 81.12 500 GLN A N 1
ATOM 3932 C CA . GLN A 1 500 ? 2.297 105.875 61.062 1 81.12 500 GLN A CA 1
ATOM 3933 C C . GLN A 1 500 ? 1.473 106.25 59.812 1 81.12 500 GLN A C 1
ATOM 3935 O O . GLN A 1 500 ? 0.249 106.125 59.812 1 81.12 500 GLN A O 1
ATOM 3940 N N . LYS A 1 501 ? 2.086 106.625 58.75 1 82 501 LYS A N 1
ATOM 3941 C CA . LYS A 1 501 ? 1.392 107.062 57.531 1 82 501 LYS A CA 1
ATOM 3942 C C . LYS A 1 501 ? 1.35 106 56.5 1 82 501 LYS A C 1
ATOM 3944 O O . LYS A 1 501 ? 0.537 106 55.562 1 82 501 LYS A O 1
ATOM 3949 N N . LEU A 1 502 ? 2.219 105 56.688 1 86.19 502 LEU A N 1
ATOM 3950 C CA . LEU A 1 502 ? 2.297 103.875 55.75 1 86.19 502 LEU A CA 1
ATOM 3951 C C . LEU A 1 502 ? 1.286 102.812 56.094 1 86.19 502 LEU A C 1
ATOM 3953 O O . LEU A 1 502 ? 0.796 102.75 57.219 1 86.19 502 LEU A O 1
ATOM 3957 N N . ARG A 1 503 ? 0.98 102.062 55.094 1 82.5 503 ARG A N 1
ATOM 3958 C CA . ARG A 1 503 ? 0.027 100.938 55.281 1 82.5 503 ARG A CA 1
ATOM 3959 C C . ARG A 1 503 ? 0.73 99.688 55.75 1 82.5 503 ARG A C 1
ATOM 3961 O O . ARG A 1 503 ? 1.961 99.625 55.812 1 82.5 503 ARG A O 1
ATOM 3968 N N . GLU A 1 504 ? -0.112 98.625 56.156 1 78.88 504 GLU A N 1
ATOM 3969 C CA . GLU A 1 504 ? 0.337 97.375 56.688 1 78.88 504 GLU A CA 1
ATOM 3970 C C . GLU A 1 504 ? 1.238 96.625 55.688 1 78.88 504 GLU A C 1
ATOM 3972 O O . GLU A 1 504 ? 2.213 96 56.094 1 78.88 504 GLU A O 1
ATOM 3977 N N . GLN A 1 505 ? 1.062 96.75 54.406 1 78.31 505 GLN A N 1
ATOM 3978 C CA . GLN A 1 505 ? 1.807 96.062 53.375 1 78.31 505 GLN A CA 1
ATOM 3979 C C . GLN A 1 505 ? 3.076 96.812 52.969 1 78.31 505 GLN A C 1
ATOM 3981 O O . GLN A 1 505 ? 3.965 96.188 52.344 1 78.31 505 GLN A O 1
ATOM 3986 N N . ASP A 1 506 ? 3.125 98.062 53.344 1 85.94 506 ASP A N 1
ATOM 3987 C CA . ASP A 1 506 ? 4.297 98.875 53.031 1 85.94 506 ASP A CA 1
ATOM 3988 C C . ASP A 1 506 ? 5.473 98.5 53.938 1 85.94 506 ASP A C 1
ATOM 3990 O O . ASP A 1 506 ? 5.273 98.125 55.094 1 85.94 506 ASP A O 1
ATOM 3994 N N . ARG A 1 507 ? 6.609 98.5 53.344 1 87.19 507 ARG A N 1
ATOM 3995 C CA . ARG A 1 507 ? 7.797 98.188 54.156 1 87.19 507 ARG A CA 1
ATOM 3996 C C . ARG A 1 507 ? 8.805 99.375 54.062 1 87.19 507 ARG A C 1
ATOM 3998 O O . ARG A 1 507 ? 9.141 99.812 52.969 1 87.19 507 ARG A O 1
ATOM 4005 N N . LEU A 1 508 ? 9.07 99.812 55.25 1 88.88 508 LEU A N 1
ATOM 4006 C CA . LEU A 1 508 ? 10.125 100.812 55.406 1 88.88 508 LEU A CA 1
ATOM 4007 C C . LEU A 1 508 ? 11.43 100.188 55.844 1 88.88 508 LEU A C 1
ATOM 4009 O O . LEU A 1 508 ? 11.477 99.5 56.844 1 88.88 508 LEU A O 1
ATOM 4013 N N . LEU A 1 509 ? 12.406 100.312 55.031 1 86.56 509 LEU A N 1
ATOM 4014 C CA . LEU A 1 509 ? 13.688 99.688 55.375 1 86.56 509 LEU A CA 1
ATOM 4015 C C . LEU A 1 509 ? 14.828 100.688 55.219 1 86.56 509 LEU A C 1
ATOM 4017 O O . LEU A 1 509 ? 14.758 101.625 54.375 1 86.56 509 LEU A O 1
ATOM 4021 N N . ARG A 1 510 ? 15.828 100.562 56.156 1 83.62 510 ARG A N 1
ATOM 4022 C CA . ARG A 1 510 ? 17.062 101.312 56 1 83.62 510 ARG A CA 1
ATOM 4023 C C . ARG A 1 510 ? 17.969 100.625 54.969 1 83.62 510 ARG A C 1
ATOM 4025 O O . ARG A 1 510 ? 18.344 99.5 55.094 1 83.62 510 ARG A O 1
ATOM 4032 N N . TYR A 1 511 ? 18.172 101.188 53.844 1 80.75 511 TYR A N 1
ATOM 4033 C CA . TYR A 1 511 ? 18.969 100.625 52.719 1 80.75 511 TYR A CA 1
ATOM 4034 C C . TYR A 1 511 ? 20.453 100.938 52.906 1 80.75 511 TYR A C 1
ATOM 4036 O O . TYR A 1 511 ? 21.312 100.125 52.688 1 80.75 511 TYR A O 1
ATOM 4044 N N . SER A 1 512 ? 20.828 102.125 53.312 1 81.5 512 SER A N 1
ATOM 4045 C CA . SER A 1 512 ? 22.188 102.562 53.625 1 81.5 512 SER A CA 1
ATOM 4046 C C . SER A 1 512 ? 22.219 103.5 54.812 1 81.5 512 SER A C 1
ATOM 4048 O O . SER A 1 512 ? 21.172 103.75 55.469 1 81.5 512 SER A O 1
ATOM 4050 N N . MET A 1 513 ? 23.406 104 55.188 1 80.38 513 MET A N 1
ATOM 4051 C CA . MET A 1 513 ? 23.562 104.938 56.312 1 80.38 513 MET A CA 1
ATOM 4052 C C . MET A 1 513 ? 22.812 106.25 56.062 1 80.38 513 MET A C 1
ATOM 4054 O O . MET A 1 513 ? 22.297 106.875 57 1 80.38 513 MET A O 1
ATOM 4058 N N . ASP A 1 514 ? 22.609 106.562 54.75 1 84.69 514 ASP A N 1
ATOM 4059 C CA . ASP A 1 514 ? 22.016 107.875 54.469 1 84.69 514 ASP A CA 1
ATOM 4060 C C . ASP A 1 514 ? 20.75 107.688 53.625 1 84.69 514 ASP A C 1
ATOM 4062 O O . ASP A 1 514 ? 20.219 108.688 53.125 1 84.69 514 ASP A O 1
ATOM 4066 N N . GLU A 1 515 ? 20.281 106.5 53.469 1 88.56 515 GLU A N 1
ATOM 4067 C CA . GLU A 1 515 ? 19.125 106.312 52.594 1 88.56 515 GLU A CA 1
ATOM 4068 C C . GLU A 1 515 ? 18.125 105.312 53.188 1 88.56 515 GLU A C 1
ATOM 4070 O O . GLU A 1 515 ? 18.531 104.312 53.781 1 88.56 515 GLU A O 1
ATOM 4075 N N . MET A 1 516 ? 16.906 105.688 53.125 1 90.12 516 MET A N 1
ATOM 4076 C CA . MET A 1 516 ? 15.805 104.812 53.5 1 90.12 516 MET A CA 1
ATOM 4077 C C . MET A 1 516 ? 14.961 104.438 52.281 1 90.12 516 MET A C 1
ATOM 4079 O O . MET A 1 516 ? 14.781 105.25 51.375 1 90.12 516 MET A O 1
ATOM 4083 N N . VAL A 1 517 ? 14.508 103.188 52.219 1 91.19 517 VAL A N 1
ATOM 4084 C CA . VAL A 1 517 ? 13.703 102.688 51.125 1 91.19 517 VAL A CA 1
ATOM 4085 C C . VAL A 1 517 ? 12.32 102.312 51.625 1 91.19 517 VAL A C 1
ATOM 4087 O O . VAL A 1 517 ? 12.203 101.688 52.688 1 91.19 517 VAL A O 1
ATOM 4090 N N . ILE A 1 518 ? 11.289 102.688 50.906 1 92 518 ILE A N 1
ATOM 4091 C CA . ILE A 1 518 ? 9.922 102.312 51.156 1 92 518 ILE A CA 1
ATOM 4092 C C . ILE A 1 518 ? 9.391 101.5 49.969 1 92 518 ILE A C 1
ATOM 4094 O O . ILE A 1 518 ? 9.398 101.938 48.844 1 92 518 ILE A O 1
ATOM 4098 N N . LEU A 1 519 ? 9.016 100.312 50.25 1 90.69 519 LEU A N 1
ATOM 4099 C CA . LEU A 1 519 ? 8.391 99.438 49.25 1 90.69 519 LEU A CA 1
ATOM 4100 C C . LEU A 1 519 ? 6.867 99.5 49.344 1 90.69 519 LEU A C 1
ATOM 4102 O O . LEU A 1 519 ? 6.316 99.375 50.438 1 90.69 519 LEU A O 1
ATOM 4106 N N . LEU A 1 520 ? 6.254 99.812 48.25 1 89.88 520 LEU A N 1
ATOM 4107 C CA . LEU A 1 520 ? 4.805 99.875 48.156 1 89.88 520 LEU A CA 1
ATOM 4108 C C . LEU A 1 520 ? 4.242 98.812 47.25 1 89.88 520 LEU A C 1
ATOM 4110 O O . LEU A 1 520 ? 4.141 98.938 46.031 1 89.88 520 LEU A O 1
ATOM 4114 N N . PRO A 1 521 ? 3.918 97.688 47.875 1 85.38 521 PRO A N 1
ATOM 4115 C CA . PRO A 1 521 ? 3.301 96.625 47.062 1 85.38 521 PRO A CA 1
ATOM 4116 C C . PRO A 1 521 ? 1.926 97.062 46.531 1 85.38 521 PRO A C 1
ATOM 4118 O O . PRO A 1 521 ? 1.239 97.875 47.125 1 85.38 521 PRO A O 1
ATOM 4121 N N . TYR A 1 522 ? 1.481 96.625 45.312 1 80.44 522 TYR A N 1
ATOM 4122 C CA . TYR A 1 522 ? 0.197 96.812 44.656 1 80.44 522 TYR A CA 1
ATOM 4123 C C . TYR A 1 522 ? -0.031 98.312 44.344 1 80.44 522 TYR A C 1
ATOM 4125 O O . TYR A 1 522 ? -1.165 98.812 44.375 1 80.44 522 TYR A O 1
ATOM 4133 N N . THR A 1 523 ? 1.063 98.938 44.125 1 85.69 523 THR A N 1
ATOM 4134 C CA . THR A 1 523 ? 0.993 100.375 43.875 1 85.69 523 THR A CA 1
ATOM 4135 C C . THR A 1 523 ? 1.694 100.75 42.562 1 85.69 523 THR A C 1
ATOM 4137 O O . THR A 1 523 ? 2.834 100.312 42.344 1 85.69 523 THR A O 1
ATOM 4140 N N . SER A 1 524 ? 0.996 101.438 41.75 1 85.31 524 SER A N 1
ATOM 4141 C CA . SER A 1 524 ? 1.562 101.938 40.5 1 85.31 524 SER A CA 1
ATOM 4142 C C . SER A 1 524 ? 2.441 103.188 40.688 1 85.31 524 SER A C 1
ATOM 4144 O O . SER A 1 524 ? 2.584 103.625 41.812 1 85.31 524 SER A O 1
ATOM 4146 N N . VAL A 1 525 ? 3.039 103.625 39.625 1 86.25 525 VAL A N 1
ATOM 4147 C CA . VAL A 1 525 ? 3.875 104.812 39.688 1 86.25 525 VAL A CA 1
ATOM 4148 C C . VAL A 1 525 ? 3.039 106 40.125 1 86.25 525 VAL A C 1
ATOM 4150 O O . VAL A 1 525 ? 3.504 106.812 40.906 1 86.25 525 VAL A O 1
ATOM 4153 N N . GLN A 1 526 ? 1.814 106.062 39.656 1 82.75 526 GLN A N 1
ATOM 4154 C CA . GLN A 1 526 ? 0.933 107.188 40 1 82.75 526 GLN A CA 1
ATOM 4155 C C . GLN A 1 526 ? 0.555 107.125 41.5 1 82.75 526 GLN A C 1
ATOM 4157 O O . GLN A 1 526 ? 0.551 108.125 42.156 1 82.75 526 GLN A O 1
ATOM 4162 N N . GLY A 1 527 ? 0.304 105.875 41.938 1 85.06 527 GLY A N 1
ATOM 4163 C CA . GLY A 1 527 ? 0.025 105.75 43.344 1 85.06 527 GLY A CA 1
ATOM 4164 C C . GLY A 1 527 ? 1.212 106.062 44.25 1 85.06 527 GLY A C 1
ATOM 4165 O O . GLY A 1 527 ? 1.052 106.625 45.312 1 85.06 527 GLY A O 1
ATOM 4166 N N . ALA A 1 528 ? 2.322 105.688 43.75 1 90.81 528 ALA A N 1
ATOM 4167 C CA . ALA A 1 528 ? 3.545 105.938 44.5 1 90.81 528 ALA A CA 1
ATOM 4168 C C . ALA A 1 528 ? 3.818 107.438 44.625 1 90.81 528 ALA A C 1
ATOM 4170 O O . ALA A 1 528 ? 4.277 107.938 45.656 1 90.81 528 ALA A O 1
ATOM 4171 N N . LEU A 1 529 ? 3.475 108.188 43.594 1 87.06 529 LEU A N 1
ATOM 4172 C CA . LEU A 1 529 ? 3.631 109.625 43.625 1 87.06 529 LEU A CA 1
ATOM 4173 C C . LEU A 1 529 ? 2.691 110.25 44.625 1 87.06 529 LEU A C 1
ATOM 4175 O O . LEU A 1 529 ? 3.074 111.25 45.344 1 87.06 529 LEU A O 1
ATOM 4179 N N . GLN A 1 530 ? 1.576 109.688 44.719 1 85.75 530 GLN A N 1
ATOM 4180 C CA . GLN A 1 530 ? 0.612 110.188 45.688 1 85.75 530 GLN A CA 1
ATOM 4181 C C . GLN A 1 530 ? 1.093 109.938 47.125 1 85.75 530 GLN A C 1
ATOM 4183 O O . GLN A 1 530 ? 0.983 110.812 47.969 1 85.75 530 GLN A O 1
ATOM 4188 N N . VAL A 1 531 ? 1.649 108.812 47.344 1 88.88 531 VAL A N 1
ATOM 4189 C CA . VAL A 1 531 ? 2.182 108.5 48.656 1 88.88 531 VAL A CA 1
ATOM 4190 C C . VAL A 1 531 ? 3.379 109.375 48.969 1 88.88 531 VAL A C 1
ATOM 4192 O O . VAL A 1 531 ? 3.521 109.875 50.094 1 88.88 531 VAL A O 1
ATOM 4195 N N . SER A 1 532 ? 4.094 109.562 48 1 89.88 532 SER A N 1
ATOM 4196 C CA . SER A 1 532 ? 5.254 110.438 48.188 1 89.88 532 SER A CA 1
ATOM 4197 C C . SER A 1 532 ? 4.828 111.812 48.594 1 89.88 532 SER A C 1
ATOM 4199 O O . SER A 1 532 ? 5.461 112.438 49.438 1 89.88 532 SER A O 1
ATOM 4201 N N . GLU A 1 533 ? 3.799 112.375 48 1 86.75 533 GLU A N 1
ATOM 4202 C CA . GLU A 1 533 ? 3.297 113.688 48.344 1 86.75 533 GLU A CA 1
ATOM 4203 C C . GLU A 1 533 ? 2.762 113.75 49.75 1 86.75 533 GLU A C 1
ATOM 4205 O O . GLU A 1 533 ? 2.861 114.812 50.406 1 86.75 533 GLU A O 1
ATOM 4210 N N . GLN A 1 534 ? 2.326 112.688 50.188 1 85.69 534 GLN A N 1
ATOM 4211 C CA . GLN A 1 534 ? 1.805 112.625 51.531 1 85.69 534 GLN A CA 1
ATOM 4212 C C . GLN A 1 534 ? 2.936 112.562 52.562 1 85.69 534 GLN A C 1
ATOM 4214 O O . GLN A 1 534 ? 2.785 113 53.688 1 85.69 534 GLN A O 1
ATOM 4219 N N . LEU A 1 535 ? 4.008 112 52.188 1 88.88 535 LEU A N 1
ATOM 4220 C CA . LEU A 1 535 ? 5.133 111.812 53.094 1 88.88 535 LEU A CA 1
ATOM 4221 C C . LEU A 1 535 ? 6.016 113 53.156 1 88.88 535 LEU A C 1
ATOM 4223 O O . LEU A 1 535 ? 6.711 113.25 54.125 1 88.88 535 LEU A O 1
ATOM 4227 N N . LYS A 1 536 ? 5.973 113.875 52.219 1 87.62 536 LYS A N 1
ATOM 4228 C CA . LYS A 1 536 ? 6.844 115.062 52.094 1 87.62 536 LYS A CA 1
ATOM 4229 C C . LYS A 1 536 ? 6.695 115.938 53.281 1 87.62 536 LYS A C 1
ATOM 4231 O O . LYS A 1 536 ? 7.691 116.375 53.906 1 87.62 536 LYS A O 1
ATOM 4236 N N . PRO A 1 537 ? 5.438 116.25 53.656 1 86.31 537 PRO A N 1
ATOM 4237 C CA . PRO A 1 537 ? 5.305 117.125 54.812 1 86.31 537 PRO A CA 1
ATOM 4238 C C . PRO A 1 537 ? 5.895 116.562 56.094 1 86.31 537 PRO A C 1
ATOM 4240 O O . PRO A 1 537 ? 6.402 117.25 56.938 1 86.31 537 PRO A O 1
ATOM 4243 N N . ILE A 1 538 ? 5.902 115.312 56.219 1 87 538 ILE A N 1
ATOM 4244 C CA . ILE A 1 538 ? 6.426 114.625 57.406 1 87 538 ILE A CA 1
ATOM 4245 C C . ILE A 1 538 ? 7.949 114.688 57.438 1 87 538 ILE A C 1
ATOM 4247 O O . ILE A 1 538 ? 8.547 115 58.469 1 87 538 ILE A O 1
ATOM 4251 N N . VAL A 1 539 ? 8.562 114.5 56.375 1 87.31 539 VAL A N 1
ATOM 4252 C CA . VAL A 1 539 ? 10.016 114.562 56.281 1 87.31 539 VAL A CA 1
ATOM 4253 C C . VAL A 1 539 ? 10.508 116 56.375 1 87.31 539 VAL A C 1
ATOM 4255 O O . VAL A 1 539 ? 11.547 116.25 56.969 1 87.31 539 VAL A O 1
ATOM 4258 N N . GLN A 1 540 ? 9.68 116.875 55.875 1 85.5 540 GLN A N 1
ATOM 4259 C CA . GLN A 1 540 ? 10.039 118.25 55.906 1 85.5 540 GLN A CA 1
ATOM 4260 C C . GLN A 1 540 ? 10.117 118.812 57.312 1 85.5 540 GLN A C 1
ATOM 4262 O O . GLN A 1 540 ? 10.914 119.688 57.625 1 85.5 540 GLN A O 1
ATOM 4267 N N . ASN A 1 541 ? 9.352 118.25 58.188 1 84.06 541 ASN A N 1
ATOM 4268 C CA . ASN A 1 541 ? 9.359 118.688 59.562 1 84.06 541 ASN A CA 1
ATOM 4269 C C . ASN A 1 541 ? 10.695 118.375 60.25 1 84.06 541 ASN A C 1
ATOM 4271 O O . ASN A 1 541 ? 11.062 119 61.25 1 84.06 541 ASN A O 1
ATOM 4275 N N . TRP A 1 542 ? 11.391 117.5 59.75 1 82.06 542 TRP A N 1
ATOM 4276 C CA . TRP A 1 542 ? 12.633 117.062 60.375 1 82.06 542 TRP A CA 1
ATOM 4277 C C . TRP A 1 542 ? 13.844 117.625 59.625 1 82.06 542 TRP A C 1
ATOM 4279 O O . TRP A 1 542 ? 14.977 117.562 60.094 1 82.06 542 TRP A O 1
ATOM 4289 N N . GLN A 1 543 ? 13.586 118.188 58.438 1 77.06 543 GLN A N 1
ATOM 4290 C CA . GLN A 1 543 ? 14.648 118.812 57.656 1 77.06 543 GLN A CA 1
ATOM 4291 C C . GLN A 1 543 ? 14.344 120.312 57.406 1 77.06 543 GLN A C 1
ATOM 4293 O O . GLN A 1 543 ? 13.641 120.625 56.438 1 77.06 543 GLN A O 1
ATOM 4298 N N . VAL A 1 544 ? 14.516 121.188 58.281 1 64.62 544 VAL A N 1
ATOM 4299 C CA . VAL A 1 544 ? 14.094 122.625 58.281 1 64.62 544 VAL A CA 1
ATOM 4300 C C . VAL A 1 544 ? 14.703 123.312 57.062 1 64.62 544 VAL A C 1
ATOM 4302 O O . VAL A 1 544 ? 14.023 124.062 56.406 1 64.62 544 VAL A O 1
ATOM 4305 N N . ALA A 1 545 ? 15.938 123.312 56.75 1 69.44 545 ALA A N 1
ATOM 4306 C CA . ALA A 1 545 ? 16.609 124.25 55.812 1 69.44 545 ALA A CA 1
ATOM 4307 C C . ALA A 1 545 ? 16.797 123.625 54.438 1 69.44 545 ALA A C 1
ATOM 4309 O O . ALA A 1 545 ? 17.25 124.25 53.5 1 69.44 545 ALA A O 1
ATOM 4310 N N . HIS A 1 546 ? 16.328 122.25 54.219 1 74 546 HIS A N 1
ATOM 4311 C CA . HIS A 1 546 ? 16.609 121.562 52.938 1 74 546 HIS A CA 1
ATOM 4312 C C . HIS A 1 546 ? 15.359 120.938 52.344 1 74 546 HIS A C 1
ATOM 4314 O O . HIS A 1 546 ? 14.469 120.5 53.062 1 74 546 HIS A O 1
ATOM 4320 N N . ALA A 1 547 ? 15.227 121.062 51 1 76.88 547 ALA A N 1
ATOM 4321 C CA . ALA A 1 547 ? 14.102 120.438 50.281 1 76.88 547 ALA A CA 1
ATOM 4322 C C . ALA A 1 547 ? 14.141 118.938 50.344 1 76.88 547 ALA A C 1
ATOM 4324 O O . ALA A 1 547 ? 15.203 118.312 50.188 1 76.88 547 ALA A O 1
ATOM 4325 N N . VAL A 1 548 ? 13.039 118.25 50.719 1 77.75 548 VAL A N 1
ATOM 4326 C CA . VAL A 1 548 ? 12.922 116.812 50.812 1 77.75 548 VAL A CA 1
ATOM 4327 C C . VAL A 1 548 ? 12.641 116.25 49.406 1 77.75 548 VAL A C 1
ATOM 4329 O O . VAL A 1 548 ? 11.695 116.625 48.75 1 77.75 548 VAL A O 1
ATOM 4332 N N . ARG A 1 549 ? 13.539 115.438 48.875 1 82 549 ARG A N 1
ATOM 4333 C CA . ARG A 1 549 ? 13.32 114.75 47.594 1 82 549 ARG A CA 1
ATOM 4334 C C . ARG A 1 549 ? 13.117 113.25 47.75 1 82 549 ARG A C 1
ATOM 4336 O O . ARG A 1 549 ? 13.984 112.562 48.281 1 82 549 ARG A O 1
ATOM 4343 N N . ILE A 1 550 ? 11.984 112.875 47.438 1 89.5 550 ILE A N 1
ATOM 4344 C CA . ILE A 1 550 ? 11.664 111.5 47.469 1 89.5 550 ILE A CA 1
ATOM 4345 C C . ILE A 1 550 ? 11.695 110.938 46.031 1 89.5 550 ILE A C 1
ATOM 4347 O O . ILE A 1 550 ? 10.969 111.375 45.156 1 89.5 550 ILE A O 1
ATOM 4351 N N . GLY A 1 551 ? 12.672 109.938 45.688 1 92.69 551 GLY A N 1
ATOM 4352 C CA . GLY A 1 551 ? 12.727 109.25 44.438 1 92.69 551 GLY A CA 1
ATOM 4353 C C . GLY A 1 551 ? 11.664 108.188 44.281 1 92.69 551 GLY A C 1
ATOM 4354 O O . GLY A 1 551 ? 11.344 107.5 45.219 1 92.69 551 GLY A O 1
ATOM 4355 N N . VAL A 1 552 ? 11.031 108.188 43.094 1 93.44 552 VAL A N 1
ATOM 4356 C CA . VAL A 1 552 ? 9.984 107.188 42.844 1 93.44 552 VAL A CA 1
ATOM 4357 C C . VAL A 1 552 ? 10.375 106.312 41.625 1 93.44 552 VAL A C 1
ATOM 4359 O O . VAL A 1 552 ? 10.906 106.812 40.656 1 93.44 552 VAL A O 1
ATOM 4362 N N . ALA A 1 553 ? 10.234 104.938 41.781 1 92.88 553 ALA A N 1
ATOM 4363 C CA . ALA A 1 553 ? 10.43 104 40.688 1 92.88 553 ALA A CA 1
ATOM 4364 C C . ALA A 1 553 ? 9.453 102.812 40.75 1 92.88 553 ALA A C 1
ATOM 4366 O O . ALA A 1 553 ? 9.148 102.312 41.844 1 92.88 553 ALA A O 1
ATOM 4367 N N . SER A 1 554 ? 8.898 102.438 39.719 1 92.44 554 SER A N 1
ATOM 4368 C CA . SER A 1 554 ? 8 101.312 39.656 1 92.44 554 SER A CA 1
ATOM 4369 C C . SER A 1 554 ? 8.711 100.062 39.031 1 92.44 554 SER A C 1
ATOM 4371 O O . SER A 1 554 ? 9.539 100.25 38.125 1 92.44 554 SER A O 1
ATOM 4373 N N . LEU A 1 555 ? 8.359 98.938 39.531 1 88.88 555 LEU A N 1
ATOM 4374 C CA . LEU A 1 555 ? 8.984 97.688 39.156 1 88.88 555 LEU A CA 1
ATOM 4375 C C . LEU A 1 555 ? 8.625 97.312 37.688 1 88.88 555 LEU A C 1
ATOM 4377 O O . LEU A 1 555 ? 7.465 97.438 37.312 1 88.88 555 LEU A O 1
ATOM 4381 N N . GLN A 1 556 ? 9.609 97.062 36.812 1 84.5 556 GLN A N 1
ATOM 4382 C CA . GLN A 1 556 ? 9.484 96.5 35.469 1 84.5 556 GLN A CA 1
ATOM 4383 C C . GLN A 1 556 ? 10.055 95.062 35.438 1 84.5 556 GLN A C 1
ATOM 4385 O O . GLN A 1 556 ? 10.852 94.688 36.312 1 84.5 556 GLN A O 1
ATOM 4390 N N . GLN A 1 557 ? 9.633 94.188 34.531 1 79.94 557 GLN A N 1
ATOM 4391 C CA . GLN A 1 557 ? 9.953 92.75 34.438 1 79.94 557 GLN A CA 1
ATOM 4392 C C . GLN A 1 557 ? 11.461 92.562 34.5 1 79.94 557 GLN A C 1
ATOM 4394 O O . GLN A 1 557 ? 11.93 91.625 35.219 1 79.94 557 GLN A O 1
ATOM 4399 N N . PRO A 1 558 ? 12.297 93.25 33.875 1 77.38 558 PRO A N 1
ATOM 4400 C CA . PRO A 1 558 ? 13.742 93 33.906 1 77.38 558 PRO A CA 1
ATOM 4401 C C . PRO A 1 558 ? 14.422 93.625 35.125 1 77.38 558 PRO A C 1
ATOM 4403 O O . PRO A 1 558 ? 15.609 93.375 35.375 1 77.38 558 PRO A O 1
ATOM 4406 N N . ASP A 1 559 ? 13.758 94.25 36.156 1 84.06 559 ASP A N 1
ATOM 4407 C CA . ASP A 1 559 ? 14.359 95.062 37.219 1 84.06 559 ASP A CA 1
ATOM 4408 C C . ASP A 1 559 ? 14.891 94.125 38.344 1 84.06 559 ASP A C 1
ATOM 4410 O O . ASP A 1 559 ? 14.266 93.125 38.656 1 84.06 559 ASP A O 1
ATOM 4414 N N . THR A 1 560 ? 16.094 94.375 38.75 1 84.94 560 THR A N 1
ATOM 4415 C CA . THR A 1 560 ? 16.609 93.875 40.031 1 84.94 560 THR A CA 1
ATOM 4416 C C . THR A 1 560 ? 16.453 94.938 41.125 1 84.94 560 THR A C 1
ATOM 4418 O O . THR A 1 560 ? 16.078 96.125 40.844 1 84.94 560 THR A O 1
ATOM 4421 N N . LEU A 1 561 ? 16.688 94.562 42.312 1 86.31 561 LEU A N 1
ATOM 4422 C CA . LEU A 1 561 ? 16.625 95.5 43.406 1 86.31 561 LEU A CA 1
ATOM 4423 C C . LEU A 1 561 ? 17.531 96.688 43.156 1 86.31 561 LEU A C 1
ATOM 4425 O O . LEU A 1 561 ? 17.141 97.812 43.344 1 86.31 561 LEU A O 1
ATOM 4429 N N . ASP A 1 562 ? 18.703 96.438 42.688 1 86.94 562 ASP A N 1
ATOM 4430 C CA . ASP A 1 562 ? 19.703 97.438 42.438 1 86.94 562 ASP A CA 1
ATOM 4431 C C . ASP A 1 562 ? 19.25 98.438 41.344 1 86.94 562 ASP A C 1
ATOM 4433 O O . ASP A 1 562 ? 19.391 99.625 41.469 1 86.94 562 ASP A O 1
ATOM 4437 N N . SER A 1 563 ? 18.719 97.812 40.312 1 88.94 563 SER A N 1
ATOM 4438 C CA . SER A 1 563 ? 18.281 98.625 39.188 1 88.94 563 SER A CA 1
ATOM 4439 C C . SER A 1 563 ? 17.078 99.5 39.562 1 88.94 563 SER A C 1
ATOM 4441 O O . SER A 1 563 ? 16.969 100.625 39.125 1 88.94 563 SER A O 1
ATOM 4443 N N . LEU A 1 564 ? 16.203 99 40.375 1 91.06 564 LEU A N 1
ATOM 4444 C CA . LEU A 1 564 ? 15.031 99.75 40.844 1 91.06 564 LEU A CA 1
ATOM 4445 C C . LEU A 1 564 ? 15.43 100.875 41.719 1 91.06 564 LEU A C 1
ATOM 4447 O O . LEU A 1 564 ? 14.914 102 41.562 1 91.06 564 LEU A O 1
ATOM 4451 N N . VAL A 1 565 ? 16.328 100.688 42.562 1 89.81 565 VAL A N 1
ATOM 4452 C CA . VAL A 1 565 ? 16.828 101.688 43.469 1 89.81 565 VAL A CA 1
ATOM 4453 C C . VAL A 1 565 ? 17.562 102.812 42.688 1 89.81 565 VAL A C 1
ATOM 4455 O O . VAL A 1 565 ? 17.406 104 42.938 1 89.81 565 VAL A O 1
ATOM 4458 N N . LYS A 1 566 ? 18.375 102.438 41.75 1 88.94 566 LYS A N 1
ATOM 4459 C CA . LYS A 1 566 ? 19.109 103.375 40.875 1 88.94 566 LYS A CA 1
ATOM 4460 C C . LYS A 1 566 ? 18.141 104.25 40.125 1 88.94 566 LYS A C 1
ATOM 4462 O O . LYS A 1 566 ? 18.375 105.5 40 1 88.94 566 LYS A O 1
ATOM 4467 N N . ARG A 1 567 ? 17.109 103.688 39.656 1 90.25 567 ARG A N 1
ATOM 4468 C CA . ARG A 1 567 ? 16.125 104.438 38.938 1 90.25 567 ARG A CA 1
ATOM 4469 C C . ARG A 1 567 ? 15.422 105.438 39.844 1 90.25 567 ARG A C 1
ATOM 4471 O O . ARG A 1 567 ? 15.133 106.562 39.469 1 90.25 567 ARG A O 1
ATOM 4478 N N . ALA A 1 568 ? 15.125 104.938 40.969 1 92.56 568 ALA A N 1
ATOM 4479 C CA . ALA A 1 568 ? 14.555 105.875 41.969 1 92.56 568 ALA A CA 1
ATOM 4480 C C . ALA A 1 568 ? 15.531 106.938 42.312 1 92.56 568 ALA A C 1
ATOM 4482 O O . ALA A 1 568 ? 15.125 108.125 42.5 1 92.56 568 ALA A O 1
ATOM 4483 N N . GLY A 1 569 ? 16.781 106.688 42.375 1 88.5 569 GLY A N 1
ATOM 4484 C CA . GLY A 1 569 ? 17.828 107.688 42.594 1 88.5 569 GLY A CA 1
ATOM 4485 C C . GLY A 1 569 ? 17.938 108.688 41.469 1 88.5 569 GLY A C 1
ATOM 4486 O O . GLY A 1 569 ? 18.094 109.875 41.75 1 88.5 569 GLY A O 1
ATOM 4487 N N . VAL A 1 570 ? 17.844 108.188 40.375 1 88 570 VAL A N 1
ATOM 4488 C CA . VAL A 1 570 ? 17.891 109.062 39.219 1 88 570 VAL A CA 1
ATOM 4489 C C . VAL A 1 570 ? 16.688 110.062 39.219 1 88 570 VAL A C 1
ATOM 4491 O O . VAL A 1 570 ? 16.828 111.25 38.938 1 88 570 VAL A O 1
ATOM 4494 N N . ASN A 1 571 ? 15.523 109.438 39.562 1 88.69 571 ASN A N 1
ATOM 4495 C CA . ASN A 1 571 ? 14.328 110.25 39.719 1 88.69 571 ASN A CA 1
ATOM 4496 C C . ASN A 1 571 ? 14.523 111.375 40.781 1 88.69 571 ASN A C 1
ATOM 4498 O O . ASN A 1 571 ? 14.109 112.5 40.594 1 88.69 571 ASN A O 1
ATOM 4502 N N . GLN A 1 572 ? 15.141 111 41.781 1 87.75 572 GLN A N 1
ATOM 4503 C CA . GLN A 1 572 ? 15.453 111.938 42.875 1 87.75 572 GLN A CA 1
ATOM 4504 C C . GLN A 1 572 ? 16.375 113.062 42.375 1 87.75 572 GLN A C 1
ATOM 4506 O O . GLN A 1 572 ? 16.141 114.188 42.656 1 87.75 572 GLN A O 1
ATOM 4511 N N . LEU A 1 573 ? 17.438 112.75 41.656 1 83.5 573 LEU A N 1
ATOM 4512 C CA . LEU A 1 573 ? 18.406 113.688 41.125 1 83.5 573 LEU A CA 1
ATOM 4513 C C . LEU A 1 573 ? 17.766 114.625 40.125 1 83.5 573 LEU A C 1
ATOM 4515 O O . LEU A 1 573 ? 18.094 115.812 40.062 1 83.5 573 LEU A O 1
ATOM 4519 N N . SER A 1 574 ? 16.906 114.062 39.406 1 83.75 574 SER A N 1
ATOM 4520 C CA . SER A 1 574 ? 16.219 114.875 38.406 1 83.75 574 SER A CA 1
ATOM 4521 C C . SER A 1 574 ? 15.352 115.938 39.094 1 83.75 574 SER A C 1
ATOM 4523 O O . SER A 1 574 ? 15.258 117.062 38.594 1 83.75 574 SER A O 1
ATOM 4525 N N . GLN A 1 575 ? 14.797 115.562 40.156 1 81.06 575 GLN A N 1
ATOM 4526 C CA . GLN A 1 575 ? 14.008 116.5 40.938 1 81.06 575 GLN A CA 1
ATOM 4527 C C . GLN A 1 575 ? 14.898 117.625 41.531 1 81.06 575 GLN A C 1
ATOM 4529 O O . GLN A 1 575 ? 14.477 118.75 41.625 1 81.06 575 GLN A O 1
ATOM 4534 N N . GLN A 1 576 ? 16.031 117.25 41.844 1 76.12 576 GLN A N 1
ATOM 4535 C CA . GLN A 1 576 ? 17 118.188 42.375 1 76.12 576 GLN A CA 1
ATOM 4536 C C . GLN A 1 576 ? 17.453 119.188 41.281 1 76.12 576 GLN A C 1
ATOM 4538 O O . GLN A 1 576 ? 17.547 120.375 41.531 1 76.12 576 GLN A O 1
ATOM 4543 N N . LYS A 1 577 ? 17.688 118.75 40.188 1 75 577 LYS A N 1
ATOM 4544 C CA . LYS A 1 577 ? 18.125 119.562 39.094 1 75 577 LYS A CA 1
ATOM 4545 C C . LYS A 1 577 ? 17.016 120.5 38.625 1 75 577 LYS A C 1
ATOM 4547 O O . LYS A 1 577 ? 17.266 121.688 38.344 1 75 577 LYS A O 1
ATOM 4552 N N . ALA A 1 578 ? 15.875 120 38.719 1 71.5 578 ALA A N 1
ATOM 4553 C CA . ALA A 1 578 ? 14.742 120.812 38.344 1 71.5 578 ALA A CA 1
ATOM 4554 C C . ALA A 1 578 ? 14.492 121.938 39.344 1 71.5 578 ALA A C 1
ATOM 4556 O O . ALA A 1 578 ? 14.148 123.062 38.969 1 71.5 578 ALA A O 1
ATOM 4557 N N . ALA A 1 579 ? 14.742 121.75 40.562 1 67.5 579 ALA A N 1
ATOM 4558 C CA . ALA A 1 579 ? 14.578 122.75 41.625 1 67.5 579 ALA A CA 1
ATOM 4559 C C . ALA A 1 579 ? 15.727 123.75 41.562 1 67.5 579 ALA A C 1
ATOM 4561 O O . ALA A 1 579 ? 15.516 124.938 41.844 1 67.5 579 ALA A O 1
ATOM 4562 N N . GLU A 1 580 ? 16.922 123.375 41.312 1 64.62 580 GLU A N 1
ATOM 4563 C CA . GLU A 1 580 ? 18.062 124.25 41.188 1 64.62 580 GLU A CA 1
ATOM 4564 C C . GLU A 1 580 ? 17.953 125.125 39.969 1 64.62 580 GLU A C 1
ATOM 4566 O O . GLU A 1 580 ? 18.375 126.312 40 1 64.62 580 GLU A O 1
ATOM 4571 N N . GLN A 1 581 ? 17.469 124.625 38.938 1 59.25 581 GLN A N 1
ATOM 4572 C CA . GLN A 1 581 ? 17.312 125.5 37.75 1 59.25 581 GLN A CA 1
ATOM 4573 C C . GLN A 1 581 ? 16.234 126.562 37.969 1 59.25 581 GLN A C 1
ATOM 4575 O O . GLN A 1 581 ? 16.328 127.625 37.406 1 59.25 581 GLN A O 1
ATOM 4580 N N . HIS A 1 582 ? 15.359 126.312 38.688 1 55.38 582 HIS A N 1
ATOM 4581 C CA . HIS A 1 582 ? 14.344 127.312 38.906 1 55.38 582 HIS A CA 1
ATOM 4582 C C . HIS A 1 582 ? 14.852 128.375 39.875 1 55.38 582 HIS A C 1
ATOM 4584 O O . HIS A 1 582 ? 14.273 129.5 39.938 1 55.38 582 HIS A O 1
ATOM 4590 N N . GLN A 1 583 ? 15.781 128.25 40.656 1 49.16 583 GLN A N 1
ATOM 4591 C CA . GLN A 1 583 ? 16.312 129.25 41.531 1 49.16 583 GLN A CA 1
ATOM 4592 C C . GLN A 1 583 ? 17.406 130.125 40.812 1 49.16 583 GLN A C 1
ATOM 4594 O O . GLN A 1 583 ? 17.891 131.125 41.344 1 49.16 583 GLN A O 1
ATOM 4599 N N . SER A 1 584 ? 18.031 129.625 39.875 1 45.81 584 SER A N 1
ATOM 4600 C CA . SER A 1 584 ? 19.031 130.5 39.281 1 45.81 584 SER A CA 1
ATOM 4601 C C . SER A 1 584 ? 18.375 131.75 38.531 1 45.81 584 SER A C 1
ATOM 4603 O O . SER A 1 584 ? 17.688 131.5 37.531 1 45.81 584 SER A O 1
ATOM 4605 N N . PRO A 1 585 ? 18.125 132.75 39.281 1 43.5 585 PRO A N 1
ATOM 4606 C CA . PRO A 1 585 ? 17.766 134 38.562 1 43.5 585 PRO A CA 1
ATOM 4607 C C . PRO A 1 585 ? 18.797 134.375 37.5 1 43.5 585 PRO A C 1
ATOM 4609 O O . PRO A 1 585 ? 19.969 134 37.625 1 43.5 585 PRO A O 1
ATOM 4612 N N . ALA A 1 586 ? 18.328 134.625 36.344 1 43.44 586 ALA A N 1
ATOM 4613 C CA . ALA A 1 586 ? 19.094 135.5 35.438 1 43.44 586 ALA A CA 1
ATOM 4614 C C . ALA A 1 586 ? 19.672 136.625 36.156 1 43.44 586 ALA A C 1
ATOM 4616 O O . ALA A 1 586 ? 18.922 137.5 36.688 1 43.44 586 ALA A O 1
ATOM 4617 N N . ARG A 1 587 ? 20.844 136.625 36.781 1 30.62 587 ARG A N 1
ATOM 4618 C CA . ARG A 1 587 ? 21.594 137.875 36.688 1 30.62 587 ARG A CA 1
ATOM 4619 C C . ARG A 1 587 ? 21.953 138.125 35.219 1 30.62 587 ARG A C 1
ATOM 4621 O O . ARG A 1 587 ? 22.344 137.25 34.5 1 30.62 587 ARG A O 1
ATOM 4628 N N . MET B 1 1 ? -59.469 37.062 16.219 1 41.19 1 MET B N 1
ATOM 4629 C CA . MET B 1 1 ? -58.75 35.812 16.031 1 41.19 1 MET B CA 1
ATOM 4630 C C . MET B 1 1 ? -57.281 36.062 15.75 1 41.19 1 MET B C 1
ATOM 4632 O O . MET B 1 1 ? -56.938 36.781 14.812 1 41.19 1 MET B O 1
ATOM 4636 N N . ASP B 1 2 ? -56.375 35.969 16.75 1 49.78 2 ASP B N 1
ATOM 4637 C CA . ASP B 1 2 ? -55.062 36.594 16.875 1 49.78 2 ASP B CA 1
ATOM 4638 C C . ASP B 1 2 ? -54.062 35.938 15.922 1 49.78 2 ASP B C 1
ATOM 4640 O O . ASP B 1 2 ? -53.969 34.688 15.859 1 49.78 2 ASP B O 1
ATOM 4644 N N . PHE B 1 3 ? -53.531 36.594 14.938 1 62.94 3 PHE B N 1
ATOM 4645 C CA . PHE B 1 3 ? -52.594 36.281 13.859 1 62.94 3 PHE B CA 1
ATOM 4646 C C . PHE B 1 3 ? -51.344 35.625 14.406 1 62.94 3 PHE B C 1
ATOM 4648 O O . PHE B 1 3 ? -50.719 34.812 13.727 1 62.94 3 PHE B O 1
ATOM 4655 N N . ARG B 1 4 ? -51 35.812 15.594 1 65.62 4 ARG B N 1
ATOM 4656 C CA . ARG B 1 4 ? -49.812 35.219 16.203 1 65.62 4 ARG B CA 1
ATOM 4657 C C . ARG B 1 4 ? -50 33.719 16.469 1 65.62 4 ARG B C 1
ATOM 4659 O O . ARG B 1 4 ? -49.094 32.938 16.25 1 65.62 4 ARG B O 1
ATOM 4666 N N . LEU B 1 5 ? -51.156 33.406 16.922 1 60.75 5 LEU B N 1
ATOM 4667 C CA . LEU B 1 5 ? -51.438 32 17.203 1 60.75 5 LEU B CA 1
ATOM 4668 C C . LEU B 1 5 ? -51.531 31.188 15.922 1 60.75 5 LEU B C 1
ATOM 4670 O O . LEU B 1 5 ? -51.062 30.031 15.875 1 60.75 5 LEU B O 1
ATOM 4674 N N . LEU B 1 6 ? -51.906 31.812 14.789 1 60.03 6 LEU B N 1
ATOM 4675 C CA . LEU B 1 6 ? -51.938 31.141 13.492 1 60.03 6 LEU B CA 1
ATOM 4676 C C . LEU B 1 6 ? -50.5 30.969 12.953 1 60.03 6 LEU B C 1
ATOM 4678 O O . LEU B 1 6 ? -50.188 29.906 12.398 1 60.03 6 LEU B O 1
ATOM 4682 N N . ALA B 1 7 ? -49.688 31.922 13.18 1 64.5 7 ALA B N 1
ATOM 4683 C CA . ALA B 1 7 ? -48.312 31.828 12.734 1 64.5 7 ALA B CA 1
ATOM 4684 C C . ALA B 1 7 ? -47.531 30.781 13.531 1 64.5 7 ALA B C 1
ATOM 4686 O O . ALA B 1 7 ? -46.75 30 12.961 1 64.5 7 ALA B O 1
ATOM 4687 N N . LEU B 1 8 ? -47.812 30.703 14.781 1 62.19 8 LEU B N 1
ATOM 4688 C CA . LEU B 1 8 ? -47.188 29.703 15.617 1 62.19 8 LEU B CA 1
ATOM 4689 C C . LEU B 1 8 ? -47.688 28.297 15.289 1 62.19 8 LEU B C 1
ATOM 4691 O O . LEU B 1 8 ? -46.938 27.344 15.273 1 62.19 8 LEU B O 1
ATOM 4695 N N . SER B 1 9 ? -48.906 28.188 15.008 1 61.16 9 SER B N 1
ATOM 4696 C CA . SER B 1 9 ? -49.5 26.906 14.625 1 61.16 9 SER B CA 1
ATOM 4697 C C . SER B 1 9 ? -48.969 26.453 13.266 1 61.16 9 SER B C 1
ATOM 4699 O O . SER B 1 9 ? -48.688 25.266 13.07 1 61.16 9 SER B O 1
ATOM 4701 N N . LEU B 1 10 ? -48.781 27.391 12.383 1 58.91 10 LEU B N 1
ATOM 4702 C CA . LEU B 1 10 ? -48.219 27.062 11.078 1 58.91 10 LEU B CA 1
ATOM 4703 C C . LEU B 1 10 ? -46.75 26.672 11.195 1 58.91 10 LEU B C 1
ATOM 4705 O O . LEU B 1 10 ? -46.281 25.766 10.5 1 58.91 10 LEU B O 1
ATOM 4709 N N . LEU B 1 11 ? -46.062 27.281 12.07 1 58.88 11 LEU B N 1
ATOM 4710 C CA . LEU B 1 11 ? -44.688 26.938 12.297 1 58.88 11 LEU B CA 1
ATOM 4711 C C . LEU B 1 11 ? -44.562 25.562 12.969 1 58.88 11 LEU B C 1
ATOM 4713 O O . LEU B 1 11 ? -43.688 24.781 12.625 1 58.88 11 LEU B O 1
ATOM 4717 N N . LEU B 1 12 ? -45.438 25.328 13.859 1 58.78 12 LEU B N 1
ATOM 4718 C CA . LEU B 1 12 ? -45.438 24.031 14.531 1 58.78 12 LEU B CA 1
ATOM 4719 C C . LEU B 1 12 ? -45.875 22.922 13.562 1 58.78 12 LEU B C 1
ATOM 4721 O O . LEU B 1 12 ? -45.344 21.812 13.609 1 58.78 12 LEU B O 1
ATOM 4725 N N . TRP B 1 13 ? -46.781 23.25 12.711 1 56.59 13 TRP B N 1
ATOM 4726 C CA . TRP B 1 13 ? -47.188 22.297 11.703 1 56.59 13 TRP B CA 1
ATOM 4727 C C . TRP B 1 13 ? -46.094 22.031 10.695 1 56.59 13 TRP B C 1
ATOM 4729 O O . TRP B 1 13 ? -45.844 20.891 10.297 1 56.59 13 TRP B O 1
ATOM 4739 N N . SER B 1 14 ? -45.406 23.062 10.32 1 57.5 14 SER B N 1
ATOM 4740 C CA . SER B 1 14 ? -44.281 22.891 9.391 1 57.5 14 SER B CA 1
ATOM 4741 C C . SER B 1 14 ? -43.156 22.094 10.031 1 57.5 14 SER B C 1
ATOM 4743 O O . SER B 1 14 ? -42.531 21.234 9.383 1 57.5 14 SER B O 1
ATOM 4745 N N . PHE B 1 15 ? -43 22.344 11.281 1 60.38 15 PHE B N 1
ATOM 4746 C CA . PHE B 1 15 ? -41.969 21.625 12.008 1 60.38 15 PHE B CA 1
ATOM 4747 C C . PHE B 1 15 ? -42.344 20.156 12.188 1 60.38 15 PHE B C 1
ATOM 4749 O O . PHE B 1 15 ? -41.5 19.266 12.086 1 60.38 15 PHE B O 1
ATOM 4756 N N . SER B 1 16 ? -43.594 19.922 12.445 1 58.84 16 SER B N 1
ATOM 4757 C CA . SER B 1 16 ? -44.094 18.547 12.617 1 58.84 16 SER B CA 1
ATOM 4758 C C . SER B 1 16 ? -44 17.781 11.305 1 58.84 16 SER B C 1
ATOM 4760 O O . SER B 1 16 ? -43.688 16.594 11.297 1 58.84 16 SER B O 1
ATOM 4762 N N . CYS B 1 17 ? -44.188 18.469 10.242 1 59.31 17 CYS B N 1
ATOM 4763 C CA . CYS B 1 17 ? -44.125 17.812 8.938 1 59.31 17 CYS B CA 1
ATOM 4764 C C . CYS B 1 17 ? -42.688 17.453 8.578 1 59.31 17 CYS B C 1
ATOM 4766 O O . CYS B 1 17 ? -42.438 16.375 8.047 1 59.31 17 CYS B O 1
ATOM 4768 N N . VAL B 1 18 ? -41.812 18.344 8.977 1 62.31 18 VAL B N 1
ATOM 4769 C CA . VAL B 1 18 ? -40.406 18.094 8.656 1 62.31 18 VAL B CA 1
ATOM 4770 C C . VAL B 1 18 ? -39.875 16.953 9.508 1 62.31 18 VAL B C 1
ATOM 4772 O O . VAL B 1 18 ? -39.156 16.094 9.008 1 62.31 18 VAL B O 1
ATOM 4775 N N . LEU B 1 19 ? -40.344 16.922 10.742 1 64.06 19 LEU B N 1
ATOM 4776 C CA . LEU B 1 19 ? -39.906 15.844 11.625 1 64.06 19 LEU B CA 1
ATOM 4777 C C . LEU B 1 19 ? -40.469 14.508 11.203 1 64.06 19 LEU B C 1
ATOM 4779 O O . LEU B 1 19 ? -39.812 13.477 11.258 1 64.06 19 LEU B O 1
ATOM 4783 N N . TRP B 1 20 ? -41.688 14.57 10.758 1 71.56 20 TRP B N 1
ATOM 4784 C CA . TRP B 1 20 ? -42.344 13.352 10.289 1 71.56 20 TRP B CA 1
ATOM 4785 C C . TRP B 1 20 ? -41.688 12.828 9.016 1 71.56 20 TRP B C 1
ATOM 4787 O O . TRP B 1 20 ? -41.438 11.625 8.875 1 71.56 20 TRP B O 1
ATOM 4797 N N . ALA B 1 21 ? -41.219 13.719 8.25 1 73.88 21 ALA B N 1
ATOM 4798 C CA . ALA B 1 21 ? -40.531 13.328 7.012 1 73.88 21 ALA B CA 1
ATOM 4799 C C . ALA B 1 21 ? -39.156 12.734 7.301 1 73.88 21 ALA B C 1
ATOM 4801 O O . ALA B 1 21 ? -38.75 11.766 6.668 1 73.88 21 ALA B O 1
ATOM 4802 N N . ALA B 1 22 ? -38.594 13.242 8.32 1 76.75 22 ALA B N 1
ATOM 4803 C CA . ALA B 1 22 ? -37.25 12.75 8.688 1 76.75 22 ALA B CA 1
ATOM 4804 C C . ALA B 1 22 ? -37.344 11.328 9.234 1 76.75 22 ALA B C 1
ATOM 4806 O O . ALA B 1 22 ? -36.5 10.484 8.906 1 76.75 22 ALA B O 1
ATOM 4807 N N . GLU B 1 23 ? -38.344 11.117 9.977 1 82.25 23 GLU B N 1
ATOM 4808 C CA . GLU B 1 23 ? -38.531 9.789 10.547 1 82.25 23 GLU B CA 1
ATOM 4809 C C . GLU B 1 23 ? -38.875 8.773 9.461 1 82.25 23 GLU B C 1
ATOM 4811 O O . GLU B 1 23 ? -38.438 7.625 9.508 1 82.25 23 GLU B O 1
ATOM 4816 N N . ARG B 1 24 ? -39.625 9.195 8.555 1 85.62 24 ARG B N 1
ATOM 4817 C CA . ARG B 1 24 ? -40 8.328 7.434 1 85.62 24 ARG B CA 1
ATOM 4818 C C . ARG B 1 24 ? -38.781 7.977 6.59 1 85.62 24 ARG B C 1
ATOM 4820 O O . ARG B 1 24 ? -38.625 6.836 6.148 1 85.62 24 ARG B O 1
ATOM 4827 N N . LEU B 1 25 ? -37.938 8.906 6.422 1 90.38 25 LEU B N 1
ATOM 4828 C CA . LEU B 1 25 ? -36.75 8.672 5.633 1 90.38 25 LEU B CA 1
ATOM 4829 C C . LEU B 1 25 ? -35.781 7.754 6.375 1 90.38 25 LEU B C 1
ATOM 4831 O O . LEU B 1 25 ? -35.094 6.926 5.758 1 90.38 25 LEU B O 1
ATOM 4835 N N . ASP B 1 26 ? -35.75 7.855 7.664 1 89.44 26 ASP B N 1
ATOM 4836 C CA . ASP B 1 26 ? -34.875 6.98 8.445 1 89.44 26 ASP B CA 1
ATOM 4837 C C . ASP B 1 26 ? -35.375 5.531 8.383 1 89.44 26 ASP B C 1
ATOM 4839 O O . ASP B 1 26 ? -34.562 4.602 8.305 1 89.44 26 ASP B O 1
ATOM 4843 N N . THR B 1 27 ? -36.625 5.395 8.43 1 90.44 27 THR B N 1
ATOM 4844 C CA . THR B 1 27 ? -37.188 4.059 8.289 1 90.44 27 THR B CA 1
ATOM 4845 C C . THR B 1 27 ? -36.938 3.504 6.895 1 90.44 27 THR B C 1
ATOM 4847 O O . THR B 1 27 ? -36.656 2.311 6.734 1 90.44 27 THR B O 1
ATOM 4850 N N . LEU B 1 28 ? -37 4.332 5.961 1 93.44 28 LEU B N 1
ATOM 4851 C CA . LEU B 1 28 ? -36.75 3.943 4.578 1 93.44 28 LEU B CA 1
ATOM 4852 C C . LEU B 1 28 ? -35.312 3.521 4.387 1 93.44 28 LEU B C 1
ATOM 4854 O O . LEU B 1 28 ? -35 2.631 3.586 1 93.44 28 LEU B O 1
ATOM 4858 N N . ALA B 1 29 ? -34.438 4.102 5.145 1 92.44 29 ALA B N 1
ATOM 4859 C CA . ALA B 1 29 ? -33.031 3.746 5.066 1 92.44 29 ALA B CA 1
ATOM 4860 C C . ALA B 1 29 ? -32.812 2.283 5.438 1 92.44 29 ALA B C 1
ATOM 4862 O O . ALA B 1 29 ? -31.969 1.603 4.836 1 92.44 29 ALA B O 1
ATOM 4863 N N . ASN B 1 30 ? -33.562 1.811 6.359 1 89.5 30 ASN B N 1
ATOM 4864 C CA . ASN B 1 30 ? -33.469 0.406 6.746 1 89.5 30 ASN B CA 1
ATOM 4865 C C . ASN B 1 30 ? -34.125 -0.5 5.715 1 89.5 30 ASN B C 1
ATOM 4867 O O . ASN B 1 30 ? -33.625 -1.567 5.387 1 89.5 30 ASN B O 1
ATOM 4871 N N . THR B 1 31 ? -35.25 -0.033 5.258 1 94.31 31 THR B N 1
ATOM 4872 C CA . THR B 1 31 ? -36 -0.792 4.277 1 94.31 31 THR B CA 1
ATOM 4873 C C . THR B 1 31 ? -35.219 -0.98 2.99 1 94.31 31 THR B C 1
ATOM 4875 O O . THR B 1 31 ? -35.344 -2.006 2.318 1 94.31 31 THR B O 1
ATOM 4878 N N . LEU B 1 32 ? -34.406 -0.077 2.738 1 95.62 32 LEU B N 1
ATOM 4879 C CA . LEU B 1 32 ? -33.594 -0.1 1.529 1 95.62 32 LEU B CA 1
ATOM 4880 C C . LEU B 1 32 ? -32.75 -1.371 1.465 1 95.62 32 LEU B C 1
ATOM 4882 O O . LEU B 1 32 ? -32.594 -1.967 0.396 1 95.62 32 LEU B O 1
ATOM 4886 N N . TYR B 1 33 ? -32.188 -1.804 2.586 1 95.19 33 TYR B N 1
ATOM 4887 C CA . TYR B 1 33 ? -31.328 -2.977 2.623 1 95.19 33 TYR B CA 1
ATOM 4888 C C . TYR B 1 33 ? -32.156 -4.25 2.814 1 95.19 33 TYR B C 1
ATOM 4890 O O . TYR B 1 33 ? -31.797 -5.305 2.281 1 95.19 33 TYR B O 1
ATOM 4898 N N . GLN B 1 34 ? -33.312 -4.125 3.488 1 95.31 34 GLN B N 1
ATOM 4899 C CA . GLN B 1 34 ? -34.125 -5.289 3.826 1 95.31 34 GLN B CA 1
ATOM 4900 C C . GLN B 1 34 ? -35.031 -5.676 2.67 1 95.31 34 GLN B C 1
ATOM 4902 O O . GLN B 1 34 ? -35.25 -6.859 2.396 1 95.31 34 GLN B O 1
ATOM 4907 N N . TYR B 1 35 ? -35.562 -4.668 2.055 1 95.94 35 TYR B N 1
ATOM 4908 C CA . TYR B 1 35 ? -36.531 -4.844 0.975 1 95.94 35 TYR B CA 1
ATOM 4909 C C . TYR B 1 35 ? -36.344 -3.795 -0.114 1 95.94 35 TYR B C 1
ATOM 4911 O O . TYR B 1 35 ? -37.156 -2.898 -0.286 1 95.94 35 TYR B O 1
ATOM 4919 N N . PRO B 1 36 ? -35.375 -4.051 -0.991 1 95.69 36 PRO B N 1
ATOM 4920 C CA . PRO B 1 36 ? -34.969 -3.016 -1.953 1 95.69 36 PRO B CA 1
ATOM 4921 C C . PRO B 1 36 ? -36.094 -2.691 -2.943 1 95.69 36 PRO B C 1
ATOM 4923 O O . PRO B 1 36 ? -36.312 -1.525 -3.293 1 95.69 36 PRO B O 1
ATOM 4926 N N . THR B 1 37 ? -36.875 -3.654 -3.438 1 95.06 37 THR B N 1
ATOM 4927 C CA . THR B 1 37 ? -37.938 -3.418 -4.379 1 95.06 37 THR B CA 1
ATOM 4928 C C . THR B 1 37 ? -39.031 -2.568 -3.74 1 95.06 37 THR B C 1
ATOM 4930 O O . THR B 1 37 ? -39.562 -1.641 -4.363 1 95.06 37 THR B O 1
ATOM 4933 N N . LEU B 1 38 ? -39.375 -2.895 -2.557 1 94.56 38 LEU B N 1
ATOM 4934 C CA . LEU B 1 38 ? -40.344 -2.111 -1.816 1 94.56 38 LEU B CA 1
ATOM 4935 C C . LEU B 1 38 ? -39.844 -0.691 -1.58 1 94.56 38 LEU B C 1
ATOM 4937 O O . LEU B 1 38 ? -40.594 0.27 -1.717 1 94.56 38 LEU B O 1
ATOM 4941 N N . ALA B 1 39 ? -38.625 -0.609 -1.185 1 95.81 39 ALA B N 1
ATOM 4942 C CA . ALA B 1 39 ? -38.031 0.701 -0.926 1 95.81 39 ALA B CA 1
ATOM 4943 C C . ALA B 1 39 ? -38.062 1.58 -2.172 1 95.81 39 ALA B C 1
ATOM 4945 O O . ALA B 1 39 ? -38.344 2.777 -2.084 1 95.81 39 ALA B O 1
ATOM 4946 N N . LEU B 1 40 ? -37.75 1.009 -3.336 1 95.38 40 LEU B N 1
ATOM 4947 C CA . LEU B 1 40 ? -37.781 1.773 -4.578 1 95.38 40 LEU B CA 1
ATOM 4948 C C . LEU B 1 40 ? -39.156 2.309 -4.871 1 95.38 40 LEU B C 1
ATOM 4950 O O . LEU B 1 40 ? -39.312 3.445 -5.324 1 95.38 40 LEU B O 1
ATOM 4954 N N . THR B 1 41 ? -40.188 1.53 -4.602 1 94.12 41 THR B N 1
ATOM 4955 C CA . THR B 1 41 ? -41.562 1.962 -4.785 1 94.12 41 THR B CA 1
ATOM 4956 C C . THR B 1 41 ? -41.906 3.133 -3.859 1 94.12 41 THR B C 1
ATOM 4958 O O . THR B 1 41 ? -42.531 4.105 -4.281 1 94.12 41 THR B O 1
ATOM 4961 N N . GLN B 1 42 ? -41.438 3.002 -2.629 1 94.31 42 GLN B N 1
ATOM 4962 C CA . GLN B 1 42 ? -41.688 4.059 -1.656 1 94.31 42 GLN B CA 1
ATOM 4963 C C . GLN B 1 42 ? -40.938 5.34 -2.035 1 94.31 42 GLN B C 1
ATOM 4965 O O . GLN B 1 42 ? -41.469 6.441 -1.865 1 94.31 42 GLN B O 1
ATOM 4970 N N . ILE B 1 43 ? -39.781 5.188 -2.531 1 95.12 43 ILE B N 1
ATOM 4971 C CA . ILE B 1 43 ? -38.969 6.328 -2.959 1 95.12 43 ILE B CA 1
ATOM 4972 C C . ILE B 1 43 ? -39.688 7.055 -4.102 1 95.12 43 ILE B C 1
ATOM 4974 O O . ILE B 1 43 ? -39.781 8.281 -4.09 1 95.12 43 ILE B O 1
ATOM 4978 N N . ASN B 1 44 ? -40.188 6.289 -5.062 1 93.44 44 ASN B N 1
ATOM 4979 C CA . ASN B 1 44 ? -40.875 6.871 -6.207 1 93.44 44 ASN B CA 1
ATOM 4980 C C . ASN B 1 44 ? -42.125 7.613 -5.781 1 93.44 44 ASN B C 1
ATOM 4982 O O . ASN B 1 44 ? -42.469 8.656 -6.344 1 93.44 44 ASN B O 1
ATOM 4986 N N . GLU B 1 45 ? -42.781 7.125 -4.789 1 91.56 45 GLU B N 1
ATOM 4987 C CA . GLU B 1 45 ? -43.969 7.785 -4.258 1 91.56 45 GLU B CA 1
ATOM 4988 C C . GLU B 1 45 ? -43.625 9.102 -3.578 1 91.56 45 GLU B C 1
ATOM 4990 O O . GLU B 1 45 ? -44.312 10.109 -3.756 1 91.56 45 GLU B O 1
ATOM 4995 N N . LEU B 1 46 ? -42.5 9.062 -2.822 1 91.38 46 LEU B N 1
ATOM 4996 C CA . LEU B 1 46 ? -42.094 10.258 -2.109 1 91.38 46 LEU B CA 1
ATOM 4997 C C . LEU B 1 46 ? -41.562 11.32 -3.082 1 91.38 46 LEU B C 1
ATOM 4999 O O . LEU B 1 46 ? -41.719 12.516 -2.834 1 91.38 46 LEU B O 1
ATOM 5003 N N . GLU B 1 47 ? -40.969 10.875 -4.145 1 90.12 47 GLU B N 1
ATOM 5004 C CA . GLU B 1 47 ? -40.469 11.797 -5.156 1 90.12 47 GLU B CA 1
ATOM 5005 C C . GLU B 1 47 ? -41.625 12.578 -5.809 1 90.12 47 GLU B C 1
ATOM 5007 O O . GLU B 1 47 ? -41.438 13.719 -6.227 1 90.12 47 GLU B O 1
ATOM 5012 N N . ARG B 1 48 ? -42.844 11.938 -5.891 1 87.56 48 ARG B N 1
ATOM 5013 C CA . ARG B 1 48 ? -44 12.609 -6.461 1 87.56 48 ARG B CA 1
ATOM 5014 C C . ARG B 1 48 ? -44.5 13.703 -5.531 1 87.56 48 ARG B C 1
ATOM 5016 O O . ARG B 1 48 ? -45.094 14.68 -5.984 1 87.56 48 ARG B O 1
ATOM 5023 N N . GLN B 1 49 ? -44.188 13.57 -4.258 1 84.44 49 GLN B N 1
ATOM 5024 C CA . GLN B 1 49 ? -44.562 14.57 -3.27 1 84.44 49 GLN B CA 1
ATOM 5025 C C . GLN B 1 49 ? -43.406 15.477 -2.9 1 84.44 49 GLN B C 1
ATOM 5027 O O . GLN B 1 49 ? -43.281 15.914 -1.754 1 84.44 49 GLN B O 1
ATOM 5032 N N . ALA B 1 50 ? -42.5 15.688 -3.787 1 80.56 50 ALA B N 1
ATOM 5033 C CA . ALA B 1 50 ? -41.219 16.359 -3.527 1 80.56 50 ALA B CA 1
ATOM 5034 C C . ALA B 1 50 ? -41.438 17.797 -3.068 1 80.56 50 ALA B C 1
ATOM 5036 O O . ALA B 1 50 ? -40.625 18.359 -2.35 1 80.56 50 ALA B O 1
ATOM 5037 N N . SER B 1 51 ? -42.562 18.406 -3.471 1 78.62 51 SER B N 1
ATOM 5038 C CA . SER B 1 51 ? -42.844 19.797 -3.125 1 78.62 51 SER B CA 1
ATOM 5039 C C . SER B 1 51 ? -42.969 19.969 -1.617 1 78.62 51 SER B C 1
ATOM 5041 O O . SER B 1 51 ? -42.781 21.062 -1.095 1 78.62 51 SER B O 1
ATOM 5043 N N . GLU B 1 52 ? -43.125 18.891 -0.87 1 80.25 52 GLU B N 1
ATOM 5044 C CA . GLU B 1 52 ? -43.312 18.953 0.577 1 80.25 52 GLU B CA 1
ATOM 5045 C C . GLU B 1 52 ? -42 18.703 1.313 1 80.25 52 GLU B C 1
ATOM 5047 O O . GLU B 1 52 ? -41.938 18.859 2.537 1 80.25 52 GLU B O 1
ATOM 5052 N N . LEU B 1 53 ? -40.969 18.453 0.579 1 87.38 53 LEU B N 1
ATOM 5053 C CA . LEU B 1 53 ? -39.688 18.109 1.193 1 87.38 53 LEU B CA 1
ATOM 5054 C C . LEU B 1 53 ? -38.688 19.25 1.043 1 87.38 53 LEU B C 1
ATOM 5056 O O . LEU B 1 53 ? -38.75 20.031 0.101 1 87.38 53 LEU B O 1
ATOM 5060 N N . SER B 1 54 ? -37.781 19.375 2.01 1 88.31 54 SER B N 1
ATOM 5061 C CA . SER B 1 54 ? -36.688 20.328 1.893 1 88.31 54 SER B CA 1
ATOM 5062 C C . SER B 1 54 ? -35.719 19.906 0.798 1 88.31 54 SER B C 1
ATOM 5064 O O . SER B 1 54 ? -35.75 18.75 0.348 1 88.31 54 SER B O 1
ATOM 5066 N N . GLN B 1 55 ? -34.906 20.797 0.323 1 89.38 55 GLN B N 1
ATOM 5067 C CA . GLN B 1 55 ? -33.906 20.5 -0.7 1 89.38 55 GLN B CA 1
ATOM 5068 C C . GLN B 1 55 ? -32.938 19.422 -0.226 1 89.38 55 GLN B C 1
ATOM 5070 O O . GLN B 1 55 ? -32.531 18.562 -1.011 1 89.38 55 GLN B O 1
ATOM 5075 N N . ALA B 1 56 ? -32.594 19.453 1.021 1 91.38 56 ALA B N 1
ATOM 5076 C CA . ALA B 1 56 ? -31.703 18.453 1.594 1 91.38 56 ALA B CA 1
ATOM 5077 C C . ALA B 1 56 ? -32.375 17.078 1.61 1 91.38 56 ALA B C 1
ATOM 5079 O O . ALA B 1 56 ? -31.719 16.062 1.372 1 91.38 56 ALA B O 1
ATOM 5080 N N . GLN B 1 57 ? -33.656 17.125 1.854 1 92.06 57 GLN B N 1
ATOM 5081 C CA . GLN B 1 57 ? -34.406 15.859 1.903 1 92.06 57 GLN B CA 1
ATOM 5082 C C . GLN B 1 57 ? -34.594 15.273 0.507 1 92.06 57 GLN B C 1
ATOM 5084 O O . GLN B 1 57 ? -34.562 14.055 0.33 1 92.06 57 GLN B O 1
ATOM 5089 N N . VAL B 1 58 ? -34.75 16.094 -0.429 1 93.25 58 VAL B N 1
ATOM 5090 C CA . VAL B 1 58 ? -34.844 15.641 -1.812 1 93.25 58 VAL B CA 1
ATOM 5091 C C . VAL B 1 58 ? -33.531 15.023 -2.252 1 93.25 58 VAL B C 1
ATOM 5093 O O . VAL B 1 58 ? -33.5 14.008 -2.941 1 93.25 58 VAL B O 1
ATOM 5096 N N . LEU B 1 59 ? -32.469 15.617 -1.848 1 94.62 59 LEU B N 1
ATOM 5097 C CA . LEU B 1 59 ? -31.141 15.086 -2.16 1 94.62 59 LEU B CA 1
ATOM 5098 C C . LEU B 1 59 ? -30.906 13.742 -1.473 1 94.62 59 LEU B C 1
ATOM 5100 O O . LEU B 1 59 ? -30.312 12.836 -2.057 1 94.62 59 LEU B O 1
ATOM 5104 N N . ARG B 1 60 ? -31.375 13.641 -0.274 1 95.38 60 ARG B N 1
ATOM 5105 C CA . ARG B 1 60 ? -31.281 12.383 0.457 1 95.38 60 ARG B CA 1
ATOM 5106 C C . ARG B 1 60 ? -32.094 11.289 -0.226 1 95.38 60 ARG B C 1
ATOM 5108 O O . ARG B 1 60 ? -31.656 10.141 -0.299 1 95.38 60 ARG B O 1
ATOM 5115 N N . LEU B 1 61 ? -33.219 11.703 -0.724 1 94.44 61 LEU B N 1
ATOM 5116 C CA . LEU B 1 61 ? -34.031 10.758 -1.456 1 94.44 61 LEU B CA 1
ATOM 5117 C C . LEU B 1 61 ? -33.344 10.281 -2.725 1 94.44 61 LEU B C 1
ATOM 5119 O O . LEU B 1 61 ? -33.469 9.117 -3.111 1 94.44 61 LEU B O 1
ATOM 5123 N N . GLN B 1 62 ? -32.688 11.133 -3.373 1 95.69 62 GLN B N 1
ATOM 5124 C CA . GLN B 1 62 ? -31.906 10.758 -4.547 1 95.69 62 GLN B CA 1
ATOM 5125 C C . GLN B 1 62 ? -30.812 9.758 -4.184 1 95.69 62 GLN B C 1
ATOM 5127 O O . GLN B 1 62 ? -30.531 8.836 -4.953 1 95.69 62 GLN B O 1
ATOM 5132 N N . LEU B 1 63 ? -30.203 9.969 -3.051 1 97.19 63 LEU B N 1
ATOM 5133 C CA . LEU B 1 63 ? -29.203 9.031 -2.553 1 97.19 63 LEU B CA 1
ATOM 5134 C C . LEU B 1 63 ? -29.828 7.656 -2.311 1 97.19 63 LEU B C 1
ATOM 5136 O O . LEU B 1 63 ? -29.219 6.637 -2.635 1 97.19 63 LEU B O 1
ATOM 5140 N N . PHE B 1 64 ? -31.016 7.684 -1.748 1 97.5 64 PHE B N 1
ATOM 5141 C CA . PHE B 1 64 ? -31.719 6.43 -1.519 1 97.5 64 PHE B CA 1
ATOM 5142 C C . PHE B 1 64 ? -32 5.723 -2.836 1 97.5 64 PHE B C 1
ATOM 5144 O O . PHE B 1 64 ? -31.875 4.5 -2.936 1 97.5 64 PHE B O 1
ATOM 5151 N N . LYS B 1 65 ? -32.375 6.461 -3.768 1 96.69 65 LYS B N 1
ATOM 5152 C CA . LYS B 1 65 ? -32.656 5.887 -5.082 1 96.69 65 LYS B CA 1
ATOM 5153 C C . LYS B 1 65 ? -31.375 5.285 -5.688 1 96.69 65 LYS B C 1
ATOM 5155 O O . LYS B 1 65 ? -31.422 4.23 -6.324 1 96.69 65 LYS B O 1
ATOM 5160 N N . CYS B 1 66 ? -30.312 5.977 -5.539 1 97.31 66 CYS B N 1
ATOM 5161 C CA . CYS B 1 66 ? -29.031 5.453 -6 1 97.31 66 CYS B CA 1
ATOM 5162 C C . CYS B 1 66 ? -28.734 4.094 -5.379 1 97.31 66 CYS B C 1
ATOM 5164 O O . CYS B 1 66 ? -28.391 3.143 -6.082 1 97.31 66 CYS B O 1
ATOM 5166 N N . GLU B 1 67 ? -28.891 3.99 -4.078 1 96.69 67 GLU B N 1
ATOM 5167 C CA . GLU B 1 67 ? -28.656 2.738 -3.367 1 96.69 67 GLU B CA 1
ATOM 5168 C C . GLU B 1 67 ? -29.609 1.649 -3.824 1 96.69 67 GLU B C 1
ATOM 5170 O O . GLU B 1 67 ? -29.234 0.49 -3.977 1 96.69 67 GLU B O 1
ATOM 5175 N N . ALA B 1 68 ? -30.828 2.053 -3.98 1 96.5 68 ALA B N 1
ATOM 5176 C CA . ALA B 1 68 ? -31.828 1.09 -4.441 1 96.5 68 ALA B CA 1
ATOM 5177 C C . ALA B 1 68 ? -31.453 0.524 -5.809 1 96.5 68 ALA B C 1
ATOM 5179 O O . ALA B 1 68 ? -31.578 -0.681 -6.043 1 96.5 68 ALA B O 1
ATOM 5180 N N . LEU B 1 69 ? -31.047 1.363 -6.688 1 95.62 69 LEU B N 1
ATOM 5181 C CA . LEU B 1 69 ? -30.625 0.931 -8.016 1 95.62 69 LEU B CA 1
ATOM 5182 C C . LEU B 1 69 ? -29.438 -0.023 -7.93 1 95.62 69 LEU B C 1
ATOM 5184 O O . LEU B 1 69 ? -29.375 -1.014 -8.664 1 95.62 69 LEU B O 1
ATOM 5188 N N . LEU B 1 70 ? -28.547 0.215 -7.031 1 95 70 LEU B N 1
ATOM 5189 C CA . LEU B 1 70 ? -27.406 -0.662 -6.816 1 95 70 LEU B CA 1
ATOM 5190 C C . LEU B 1 70 ? -27.859 -2.053 -6.383 1 95 70 LEU B C 1
ATOM 5192 O O . LEU B 1 70 ? -27.406 -3.057 -6.934 1 95 70 LEU B O 1
ATOM 5196 N N . GLN B 1 71 ? -28.719 -2.027 -5.445 1 93.25 71 GLN B N 1
ATOM 5197 C CA . GLN B 1 71 ? -29.188 -3.295 -4.898 1 93.25 71 GLN B CA 1
ATOM 5198 C C . GLN B 1 71 ? -29.938 -4.105 -5.953 1 93.25 71 GLN B C 1
ATOM 5200 O O . GLN B 1 71 ? -29.875 -5.336 -5.945 1 93.25 71 GLN B O 1
ATOM 5205 N N . LEU B 1 72 ? -30.5 -3.396 -6.84 1 93.81 72 LEU B N 1
ATOM 5206 C CA . LEU B 1 72 ? -31.328 -4.059 -7.844 1 93.81 72 LEU B CA 1
ATOM 5207 C C . LEU B 1 72 ? -30.531 -4.312 -9.117 1 93.81 72 LEU B C 1
ATOM 5209 O O . LEU B 1 72 ? -31.062 -4.852 -10.094 1 93.81 72 LEU B O 1
ATOM 5213 N N . GLY B 1 73 ? -29.297 -3.875 -9.172 1 92.62 73 GLY B N 1
ATOM 5214 C CA . GLY B 1 73 ? -28.359 -4.297 -10.203 1 92.62 73 GLY B CA 1
ATOM 5215 C C . GLY B 1 73 ? -28.234 -3.293 -11.336 1 92.62 73 GLY B C 1
ATOM 5216 O O . GLY B 1 73 ? -27.562 -3.555 -12.328 1 92.62 73 GLY B O 1
ATOM 5217 N N . ASP B 1 74 ? -28.922 -2.215 -11.234 1 94.19 74 ASP B N 1
ATOM 5218 C CA . ASP B 1 74 ? -28.781 -1.179 -12.258 1 94.19 74 ASP B CA 1
ATOM 5219 C C . ASP B 1 74 ? -27.625 -0.245 -11.938 1 94.19 74 ASP B C 1
ATOM 5221 O O . ASP B 1 74 ? -27.828 0.938 -11.656 1 94.19 74 ASP B O 1
ATOM 5225 N N . ASN B 1 75 ? -26.453 -0.742 -12.133 1 94.69 75 ASN B N 1
ATOM 5226 C CA . ASN B 1 75 ? -25.234 -0.043 -11.734 1 94.69 75 ASN B CA 1
ATOM 5227 C C . ASN B 1 75 ? -24.984 1.177 -12.609 1 94.69 75 ASN B C 1
ATOM 5229 O O . ASN B 1 75 ? -24.5 2.203 -12.133 1 94.69 75 ASN B O 1
ATOM 5233 N N . GLY B 1 76 ? -25.266 1.06 -13.93 1 95.06 76 GLY B N 1
ATOM 5234 C CA . GLY B 1 76 ? -25.078 2.207 -14.805 1 95.06 76 GLY B CA 1
ATOM 5235 C C . GLY B 1 76 ? -25.938 3.393 -14.414 1 95.06 76 GLY B C 1
ATOM 5236 O O . GLY B 1 76 ? -25.453 4.523 -14.344 1 95.06 76 GLY B O 1
ATOM 5237 N N . ALA B 1 77 ? -27.156 3.109 -14.125 1 95.69 77 ALA B N 1
ATOM 5238 C CA . ALA B 1 77 ? -28.078 4.16 -13.703 1 95.69 77 ALA B CA 1
ATOM 5239 C C . ALA B 1 77 ? -27.656 4.746 -12.352 1 95.69 77 ALA B C 1
ATOM 5241 O O . ALA B 1 77 ? -27.812 5.949 -12.125 1 95.69 77 ALA B O 1
ATOM 5242 N N . ALA B 1 78 ? -27.188 3.914 -11.484 1 97 78 ALA B N 1
ATOM 5243 C CA . ALA B 1 78 ? -26.734 4.371 -10.172 1 97 78 ALA B CA 1
ATOM 5244 C C . ALA B 1 78 ? -25.562 5.344 -10.305 1 97 78 ALA B C 1
ATOM 5246 O O . ALA B 1 78 ? -25.516 6.367 -9.617 1 97 78 ALA B O 1
ATOM 5247 N N . ILE B 1 79 ? -24.625 5.027 -11.18 1 97.06 79 ILE B N 1
ATOM 5248 C CA . ILE B 1 79 ? -23.469 5.891 -11.398 1 97.06 79 ILE B CA 1
ATOM 5249 C C . ILE B 1 79 ? -23.938 7.254 -11.898 1 97.06 79 ILE B C 1
ATOM 5251 O O . ILE B 1 79 ? -23.5 8.289 -11.383 1 97.06 79 ILE B O 1
ATOM 5255 N N . ASN B 1 80 ? -24.844 7.234 -12.883 1 96.38 80 ASN B N 1
ATOM 5256 C CA . ASN B 1 80 ? -25.359 8.484 -13.43 1 96.38 80 ASN B CA 1
ATOM 5257 C C . ASN B 1 80 ? -26.078 9.312 -12.367 1 96.38 80 ASN B C 1
ATOM 5259 O O . ASN B 1 80 ? -25.875 10.523 -12.273 1 96.38 80 ASN B O 1
ATOM 5263 N N . LEU B 1 81 ? -26.828 8.656 -11.633 1 96.62 81 LEU B N 1
ATOM 5264 C CA . LEU B 1 81 ? -27.578 9.336 -10.586 1 96.62 81 LEU B CA 1
ATOM 5265 C C . LEU B 1 81 ? -26.641 9.891 -9.516 1 96.62 81 LEU B C 1
ATOM 5267 O O . LEU B 1 81 ? -26.875 10.977 -8.977 1 96.62 81 LEU B O 1
ATOM 5271 N N . ALA B 1 82 ? -25.672 9.125 -9.141 1 97.62 82 ALA B N 1
ATOM 5272 C CA . ALA B 1 82 ? -24.688 9.562 -8.148 1 97.62 82 ALA B CA 1
ATOM 5273 C C . ALA B 1 82 ? -23.938 10.805 -8.633 1 97.62 82 ALA B C 1
ATOM 5275 O O . ALA B 1 82 ? -23.688 11.727 -7.859 1 97.62 82 ALA B O 1
ATOM 5276 N N . GLU B 1 83 ? -23.578 10.836 -9.922 1 96.19 83 GLU B N 1
ATOM 5277 C CA . GLU B 1 83 ? -22.891 11.992 -10.484 1 96.19 83 GLU B CA 1
ATOM 5278 C C . GLU B 1 83 ? -23.766 13.234 -10.445 1 96.19 83 GLU B C 1
ATOM 5280 O O . GLU B 1 83 ? -23.297 14.328 -10.102 1 96.19 83 GLU B O 1
ATOM 5285 N N . LEU B 1 84 ? -24.984 13.07 -10.75 1 95.31 84 LEU B N 1
ATOM 5286 C CA . LEU B 1 84 ? -25.938 14.172 -10.664 1 95.31 84 LEU B CA 1
ATOM 5287 C C . LEU B 1 84 ? -26.109 14.625 -9.219 1 95.31 84 LEU B C 1
ATOM 5289 O O . LEU B 1 84 ? -26.25 15.82 -8.953 1 95.31 84 LEU B O 1
ATOM 5293 N N . GLY B 1 85 ? -26.188 13.641 -8.352 1 96.06 85 GLY B N 1
ATOM 5294 C CA . GLY B 1 85 ? -26.312 13.961 -6.941 1 96.06 85 GLY B CA 1
ATOM 5295 C C . GLY B 1 85 ? -25.125 14.758 -6.406 1 96.06 85 GLY B C 1
ATOM 5296 O O . GLY B 1 85 ? -25.312 15.695 -5.625 1 96.06 85 GLY B O 1
ATOM 5297 N N . GLU B 1 86 ? -23.938 14.414 -6.793 1 94.88 86 GLU B N 1
ATOM 5298 C CA . GLU B 1 86 ? -22.75 15.156 -6.391 1 94.88 86 GLU B CA 1
ATOM 5299 C C . GLU B 1 86 ? -22.812 16.609 -6.863 1 94.88 86 GLU B C 1
ATOM 5301 O O . GLU B 1 86 ? -22.453 17.516 -6.117 1 94.88 86 GLU B O 1
ATOM 5306 N N . ALA B 1 87 ? -23.219 16.781 -8.117 1 92.81 87 ALA B N 1
ATOM 5307 C CA . ALA B 1 87 ? -23.359 18.125 -8.672 1 92.81 87 ALA B CA 1
ATOM 5308 C C . ALA B 1 87 ? -24.391 18.953 -7.898 1 92.81 87 ALA B C 1
ATOM 5310 O O . ALA B 1 87 ? -24.156 20.125 -7.598 1 92.81 87 ALA B O 1
ATOM 5311 N N . ARG B 1 88 ? -25.453 18.391 -7.602 1 94 88 ARG B N 1
ATOM 5312 C CA . ARG B 1 88 ? -26.5 19.078 -6.852 1 94 88 ARG B CA 1
ATOM 5313 C C . ARG B 1 88 ? -26.031 19.406 -5.438 1 94 88 ARG B C 1
ATOM 5315 O O . ARG B 1 88 ? -26.391 20.453 -4.895 1 94 88 ARG B O 1
ATOM 5322 N N . ALA B 1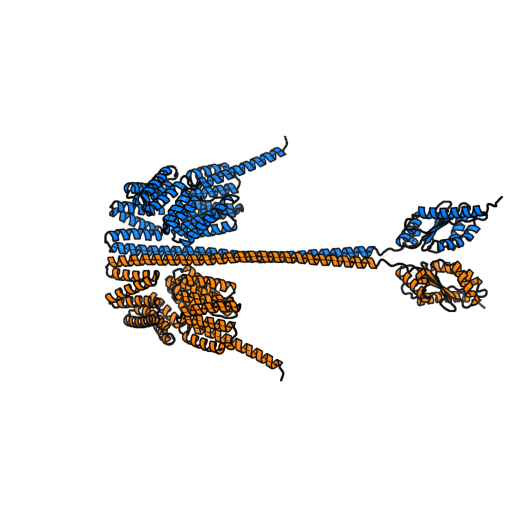 89 ? -25.344 18.438 -4.824 1 94.38 89 ALA B N 1
ATOM 5323 C CA . ALA B 1 89 ? -24.797 18.672 -3.486 1 94.38 89 ALA B CA 1
ATOM 5324 C C . ALA B 1 89 ? -23.906 19.906 -3.469 1 94.38 89 ALA B C 1
ATOM 5326 O O . ALA B 1 89 ? -23.953 20.703 -2.529 1 94.38 89 ALA B O 1
ATOM 5327 N N . LYS B 1 90 ? -23.156 20.078 -4.473 1 90.69 90 LYS B N 1
ATOM 5328 C CA . LYS B 1 90 ? -22.281 21.25 -4.598 1 90.69 90 LYS B CA 1
ATOM 5329 C C . LYS B 1 90 ? -23.109 22.531 -4.773 1 90.69 90 LYS B C 1
ATOM 5331 O O . LYS B 1 90 ? -22.812 23.547 -4.156 1 90.69 90 LYS B O 1
ATOM 5336 N N . GLN B 1 91 ? -24.094 22.5 -5.594 1 91.62 91 GLN B N 1
ATOM 5337 C CA . GLN B 1 91 ? -24.953 23.641 -5.852 1 91.62 91 GLN B CA 1
ATOM 5338 C C . GLN B 1 91 ? -25.672 24.094 -4.578 1 91.62 91 GLN B C 1
ATOM 5340 O O . GLN B 1 91 ? -25.828 25.281 -4.344 1 91.62 91 GLN B O 1
ATOM 5345 N N . LEU B 1 92 ? -26 23.125 -3.752 1 92.88 92 LEU B N 1
ATOM 5346 C CA . LEU B 1 92 ? -26.75 23.422 -2.535 1 92.88 92 LEU B CA 1
ATOM 5347 C C . LEU B 1 92 ? -25.812 23.688 -1.365 1 92.88 92 LEU B C 1
ATOM 5349 O O . LEU B 1 92 ? -26.266 23.891 -0.235 1 92.88 92 LEU B O 1
ATOM 5353 N N . ARG B 1 93 ? -24.484 23.594 -1.536 1 91.38 93 ARG B N 1
ATOM 5354 C CA . ARG B 1 93 ? -23.453 23.797 -0.527 1 91.38 93 ARG B CA 1
ATOM 5355 C C . ARG B 1 93 ? -23.578 22.781 0.6 1 91.38 93 ARG B C 1
ATOM 5357 O O . ARG B 1 93 ? -23.5 23.125 1.777 1 91.38 93 ARG B O 1
ATOM 5364 N N . LEU B 1 94 ? -24.031 21.562 0.219 1 93.31 94 LEU B N 1
ATOM 5365 C CA . LEU B 1 94 ? -24.062 20.422 1.12 1 93.31 94 LEU B CA 1
ATOM 5366 C C . LEU B 1 94 ? -22.875 19.484 0.851 1 93.31 94 LEU B C 1
ATOM 5368 O O . LEU B 1 94 ? -23.078 18.328 0.469 1 93.31 94 LEU B O 1
ATOM 5372 N N . GLU B 1 95 ? -21.734 19.875 1.172 1 88.69 95 GLU B N 1
ATOM 5373 C CA . GLU B 1 95 ? -20.5 19.188 0.819 1 88.69 95 GLU B CA 1
ATOM 5374 C C . GLU B 1 95 ? -20.406 17.844 1.542 1 88.69 95 GLU B C 1
ATOM 5376 O O . GLU B 1 95 ? -19.766 16.906 1.045 1 88.69 95 GLU B O 1
ATOM 5381 N N . GLN B 1 96 ? -21.094 17.766 2.631 1 91.75 96 GLN B N 1
ATOM 5382 C CA . GLN B 1 96 ? -21.031 16.516 3.395 1 91.75 96 GLN B CA 1
ATOM 5383 C C . GLN B 1 96 ? -21.703 15.375 2.646 1 91.75 96 GLN B C 1
ATOM 5385 O O . GLN B 1 96 ? -21.391 14.203 2.865 1 91.75 96 GLN B O 1
ATOM 5390 N N . ALA B 1 97 ? -22.562 15.711 1.727 1 95.31 97 ALA B N 1
ATOM 5391 C CA . ALA B 1 97 ? -23.312 14.688 1.003 1 95.31 97 ALA B CA 1
ATOM 5392 C C . ALA B 1 97 ? -22.469 14.062 -0.101 1 95.31 97 ALA B C 1
ATOM 5394 O O . ALA B 1 97 ? -22.812 12.992 -0.614 1 95.31 97 ALA B O 1
ATOM 5395 N N . ASP B 1 98 ? -21.406 14.672 -0.431 1 94.19 98 ASP B N 1
ATOM 5396 C CA . ASP B 1 98 ? -20.547 14.211 -1.52 1 94.19 98 ASP B CA 1
ATOM 5397 C C . ASP B 1 98 ? -20.016 12.812 -1.24 1 94.19 98 ASP B C 1
ATOM 5399 O O . ASP B 1 98 ? -19.953 11.969 -2.141 1 94.19 98 ASP B O 1
ATOM 5403 N N . SER B 1 99 ? -19.656 12.562 -0.005 1 95.62 99 SER B N 1
ATOM 5404 C CA . SER B 1 99 ? -19.078 11.273 0.359 1 95.62 99 SER B CA 1
ATOM 5405 C C . SER B 1 99 ? -20.062 10.133 0.109 1 95.62 99 SER B C 1
ATOM 5407 O O . SER B 1 99 ? -19.672 9.055 -0.337 1 95.62 99 SER B O 1
ATOM 5409 N N . TYR B 1 100 ? -21.297 10.375 0.314 1 97.94 100 TYR B N 1
ATOM 5410 C CA . TYR B 1 100 ? -22.312 9.336 0.151 1 97.94 100 TYR B CA 1
ATOM 5411 C C . TYR B 1 100 ? -22.484 8.969 -1.318 1 97.94 100 TYR B C 1
ATOM 5413 O O . TYR B 1 100 ? -22.609 7.793 -1.66 1 97.94 100 TYR B O 1
ATOM 5421 N N . PHE B 1 101 ? -22.484 9.945 -2.127 1 97.81 101 PHE B N 1
ATOM 5422 C CA . PHE B 1 101 ? -22.625 9.688 -3.555 1 97.81 101 PHE B CA 1
ATOM 5423 C C . PHE B 1 101 ? -21.375 9.047 -4.129 1 97.81 101 PHE B C 1
ATOM 5425 O O . PHE B 1 101 ? -21.453 8.227 -5.043 1 97.81 101 PHE B O 1
ATOM 5432 N N . GLN B 1 102 ? -20.219 9.391 -3.619 1 96.75 102 GLN B N 1
ATOM 5433 C CA . GLN B 1 102 ? -18.984 8.719 -4.008 1 96.75 102 GLN B CA 1
ATOM 5434 C C . GLN B 1 102 ? -19.031 7.234 -3.645 1 96.75 102 GLN B C 1
ATOM 5436 O O . GLN B 1 102 ? -18.562 6.391 -4.41 1 96.75 102 GLN B O 1
ATOM 5441 N N . ILE B 1 103 ? -19.562 6.984 -2.496 1 97.69 103 ILE B N 1
ATOM 5442 C CA . ILE B 1 103 ? -19.672 5.602 -2.047 1 97.69 103 ILE B CA 1
ATOM 5443 C C . ILE B 1 103 ? -20.594 4.824 -2.988 1 97.69 103 ILE B C 1
ATOM 5445 O O . ILE B 1 103 ? -20.297 3.686 -3.354 1 97.69 103 ILE B O 1
ATOM 5449 N N . CYS B 1 104 ? -21.656 5.465 -3.359 1 97.94 104 CYS B N 1
ATOM 5450 C CA . CYS B 1 104 ? -22.594 4.836 -4.289 1 97.94 104 CYS B CA 1
ATOM 5451 C C . CYS B 1 104 ? -21.906 4.516 -5.613 1 97.94 104 CYS B C 1
ATOM 5453 O O . CYS B 1 104 ? -22.031 3.406 -6.133 1 97.94 104 CYS B O 1
ATOM 5455 N N . ARG B 1 105 ? -21.156 5.402 -6.133 1 97.38 105 ARG B N 1
ATOM 5456 C CA . ARG B 1 105 ? -20.406 5.164 -7.363 1 97.38 105 ARG B CA 1
ATOM 5457 C C . ARG B 1 105 ? -19.391 4.051 -7.172 1 97.38 105 ARG B C 1
ATOM 5459 O O . ARG B 1 105 ? -19.219 3.193 -8.047 1 97.38 105 ARG B O 1
ATOM 5466 N N . ALA B 1 106 ? -18.734 4.121 -6.062 1 96.19 106 ALA B N 1
ATOM 5467 C CA . ALA B 1 106 ? -17.703 3.123 -5.777 1 96.19 106 ALA B CA 1
ATOM 5468 C C . ALA B 1 106 ? -18.281 1.714 -5.773 1 96.19 106 ALA B C 1
ATOM 5470 O O . ALA B 1 106 ? -17.703 0.787 -6.332 1 96.19 106 ALA B O 1
ATOM 5471 N N . ASP B 1 107 ? -19.406 1.578 -5.156 1 96.5 107 ASP B N 1
ATOM 5472 C CA . ASP B 1 107 ? -20.062 0.276 -5.098 1 96.5 107 ASP B CA 1
ATOM 5473 C C . ASP B 1 107 ? -20.469 -0.199 -6.488 1 96.5 107 ASP B C 1
ATOM 5475 O O . ASP B 1 107 ? -20.344 -1.382 -6.809 1 96.5 107 ASP B O 1
ATOM 5479 N N . ALA B 1 108 ? -20.953 0.734 -7.262 1 96.38 108 ALA B N 1
ATOM 5480 C CA . ALA B 1 108 ? -21.328 0.408 -8.633 1 96.38 108 ALA B CA 1
ATOM 5481 C C . ALA B 1 108 ? -20.125 -0.088 -9.43 1 96.38 108 ALA B C 1
ATOM 5483 O O . ALA B 1 108 ? -20.219 -1.09 -10.141 1 96.38 108 ALA B O 1
ATOM 5484 N N . TYR B 1 109 ? -19.016 0.543 -9.289 1 94.25 109 TYR B N 1
ATOM 5485 C CA . TYR B 1 109 ? -17.812 0.144 -10 1 94.25 109 TYR B CA 1
ATOM 5486 C C . TYR B 1 109 ? -17.312 -1.209 -9.508 1 94.25 109 TYR B C 1
ATOM 5488 O O . TYR B 1 109 ? -16.781 -2.002 -10.289 1 94.25 109 TYR B O 1
ATOM 5496 N N . ALA B 1 110 ? -17.406 -1.426 -8.25 1 93.06 110 ALA B N 1
ATOM 5497 C CA . ALA B 1 110 ? -17.047 -2.736 -7.719 1 93.06 110 ALA B CA 1
ATOM 5498 C C . ALA B 1 110 ? -17.875 -3.842 -8.367 1 93.06 110 ALA B C 1
ATOM 5500 O O . ALA B 1 110 ? -17.359 -4.91 -8.688 1 93.06 110 ALA B O 1
ATOM 5501 N N . ASN B 1 111 ? -19.172 -3.555 -8.531 1 91.38 111 ASN B N 1
ATOM 5502 C CA . ASN B 1 111 ? -20.062 -4.523 -9.164 1 91.38 111 ASN B CA 1
ATOM 5503 C C . ASN B 1 111 ? -19.672 -4.781 -10.617 1 91.38 111 ASN B C 1
ATOM 5505 O O . ASN B 1 111 ? -19.938 -5.855 -11.156 1 91.38 111 ASN B O 1
ATOM 5509 N N . PHE B 1 112 ? -19.047 -3.824 -11.258 1 89.44 112 PHE B N 1
ATOM 5510 C CA . PHE B 1 112 ? -18.5 -3.996 -12.602 1 89.44 112 PHE B CA 1
ATOM 5511 C C . PHE B 1 112 ? -17.125 -4.629 -12.562 1 89.44 112 PHE B C 1
ATOM 5513 O O . PHE B 1 112 ? -16.438 -4.723 -13.586 1 89.44 112 PHE B O 1
ATOM 5520 N N . ASP B 1 113 ? -16.688 -4.961 -11.359 1 87.88 113 ASP B N 1
ATOM 5521 C CA . ASP B 1 113 ? -15.367 -5.531 -11.133 1 87.88 113 ASP B CA 1
ATOM 5522 C C . ASP B 1 113 ? -14.266 -4.543 -11.516 1 87.88 113 ASP B C 1
ATOM 5524 O O . ASP B 1 113 ? -13.211 -4.941 -12.008 1 87.88 113 ASP B O 1
ATOM 5528 N N . ASP B 1 114 ? -14.609 -3.305 -11.5 1 88.12 114 ASP B N 1
ATOM 5529 C CA . ASP B 1 114 ? -13.617 -2.24 -11.648 1 88.12 114 ASP B CA 1
ATOM 5530 C C . ASP B 1 114 ? -13.102 -1.776 -10.289 1 88.12 114 ASP B C 1
ATOM 5532 O O . ASP B 1 114 ? -13.508 -0.723 -9.789 1 88.12 114 ASP B O 1
ATOM 5536 N N . LEU B 1 115 ? -12.188 -2.484 -9.812 1 85.94 115 LEU B N 1
ATOM 5537 C CA . LEU B 1 115 ? -11.703 -2.281 -8.445 1 85.94 115 LEU B CA 1
ATOM 5538 C C . LEU B 1 115 ? -10.844 -1.022 -8.359 1 85.94 115 LEU B C 1
ATOM 5540 O O . LEU B 1 115 ? -10.812 -0.364 -7.316 1 85.94 115 LEU B O 1
ATOM 5544 N N . LYS B 1 116 ? -10.172 -0.686 -9.414 1 81.44 116 LYS B N 1
ATOM 5545 C CA . LYS B 1 116 ? -9.344 0.513 -9.43 1 81.44 116 LYS B CA 1
ATOM 5546 C C . LYS B 1 116 ? -10.172 1.763 -9.141 1 81.44 116 LYS B C 1
ATOM 5548 O O . LYS B 1 116 ? -9.852 2.527 -8.227 1 81.44 116 LYS B O 1
ATOM 5553 N N . GLN B 1 117 ? -11.203 1.895 -9.828 1 87.94 117 GLN B N 1
ATOM 5554 C CA . GLN B 1 117 ? -12.055 3.062 -9.641 1 87.94 117 GLN B CA 1
ATOM 5555 C C . GLN B 1 117 ? -12.789 3.002 -8.305 1 87.94 117 GLN B C 1
ATOM 5557 O O . GLN B 1 117 ? -12.938 4.02 -7.629 1 87.94 117 GLN B O 1
ATOM 5562 N N . SER B 1 118 ? -13.203 1.839 -7.969 1 92.75 118 SER B N 1
ATOM 5563 C CA . SER B 1 118 ? -13.953 1.667 -6.73 1 92.75 118 SER B CA 1
ATOM 5564 C C . SER B 1 118 ? -13.117 2.066 -5.52 1 92.75 118 SER B C 1
ATOM 5566 O O . SER B 1 118 ? -13.547 2.879 -4.699 1 92.75 118 SER B O 1
ATOM 5568 N N . LEU B 1 119 ? -11.977 1.598 -5.473 1 86.88 119 LEU B N 1
ATOM 5569 C CA . LEU B 1 119 ? -11.125 1.845 -4.316 1 86.88 119 LEU B CA 1
ATOM 5570 C C . LEU B 1 119 ? -10.703 3.309 -4.254 1 86.88 119 LEU B C 1
ATOM 5572 O O . LEU B 1 119 ? -10.609 3.889 -3.17 1 86.88 119 LEU B O 1
ATOM 5576 N N . LEU B 1 120 ? -10.461 3.912 -5.391 1 82.88 120 LEU B N 1
ATOM 5577 C CA . LEU B 1 120 ? -10.117 5.332 -5.441 1 82.88 120 LEU B CA 1
ATOM 5578 C C . LEU B 1 120 ? -11.25 6.184 -4.879 1 82.88 120 LEU B C 1
ATOM 5580 O O . LEU B 1 120 ? -11.016 7.094 -4.086 1 82.88 120 LEU B O 1
ATOM 5584 N N . LEU B 1 121 ? -12.352 5.859 -5.297 1 90.5 121 LEU B N 1
ATOM 5585 C CA . LEU B 1 121 ? -13.523 6.609 -4.844 1 90.5 121 LEU B CA 1
ATOM 5586 C C . LEU B 1 121 ? -13.766 6.395 -3.354 1 90.5 121 LEU B C 1
ATOM 5588 O O . LEU B 1 121 ? -14.133 7.332 -2.641 1 90.5 121 LEU B O 1
ATOM 5592 N N . LEU B 1 122 ? -13.57 5.207 -2.863 1 92.12 122 LEU B N 1
ATOM 5593 C CA . LEU B 1 122 ? -13.781 4.91 -1.449 1 92.12 122 LEU B CA 1
ATOM 5594 C C . LEU B 1 122 ? -12.773 5.664 -0.583 1 92.12 122 LEU B C 1
ATOM 5596 O O . LEU B 1 122 ? -13.125 6.188 0.474 1 92.12 122 LEU B O 1
ATOM 5600 N N . ASP B 1 123 ? -11.602 5.766 -1 1 84 123 ASP B N 1
ATOM 5601 C CA . ASP B 1 123 ? -10.594 6.523 -0.263 1 84 123 ASP B CA 1
ATOM 5602 C C . ASP B 1 123 ? -10.969 8 -0.188 1 84 123 ASP B C 1
ATOM 5604 O O . ASP B 1 123 ? -10.836 8.633 0.865 1 84 123 ASP B O 1
ATOM 5608 N N . GLY B 1 124 ? -11.375 8.461 -1.323 1 84.06 124 GLY B N 1
ATOM 5609 C CA . GLY B 1 124 ? -11.844 9.836 -1.333 1 84.06 124 GLY B CA 1
ATOM 5610 C C . GLY B 1 124 ? -13.031 10.07 -0.411 1 84.06 124 GLY B C 1
ATOM 5611 O O . GLY B 1 124 ? -13.078 11.07 0.308 1 84.06 124 GLY B O 1
ATOM 5612 N N . ALA B 1 125 ? -13.898 9.18 -0.414 1 92.38 125 ALA B N 1
ATOM 5613 C CA . ALA B 1 125 ? -15.094 9.281 0.425 1 92.38 125 ALA B CA 1
ATOM 5614 C C . ALA B 1 125 ? -14.727 9.234 1.906 1 92.38 125 ALA B C 1
ATOM 5616 O O . ALA B 1 125 ? -15.32 9.938 2.723 1 92.38 125 ALA B O 1
ATOM 5617 N N . ILE B 1 126 ? -13.844 8.375 2.268 1 88.5 126 ILE B N 1
ATOM 5618 C CA . ILE B 1 126 ? -13.406 8.242 3.652 1 88.5 126 ILE B CA 1
ATOM 5619 C C . ILE B 1 126 ? -12.789 9.555 4.129 1 88.5 126 ILE B C 1
ATOM 5621 O O . ILE B 1 126 ? -13.109 10.047 5.211 1 88.5 126 ILE B O 1
ATOM 5625 N N . GLU B 1 127 ? -12.008 10.117 3.309 1 81.06 127 GLU B N 1
ATOM 5626 C CA . GLU B 1 127 ? -11.375 11.391 3.645 1 81.06 127 GLU B CA 1
ATOM 5627 C C . GLU B 1 127 ? -12.422 12.492 3.826 1 81.06 127 GLU B C 1
ATOM 5629 O O . GLU B 1 127 ? -12.359 13.266 4.785 1 81.06 127 GLU B O 1
ATOM 5634 N N . GLN B 1 128 ? -13.297 12.539 2.93 1 85.56 128 GLN B N 1
ATOM 5635 C CA . GLN B 1 128 ? -14.344 13.547 3.004 1 85.56 128 GLN B CA 1
ATOM 5636 C C . GLN B 1 128 ? -15.234 13.328 4.219 1 85.56 128 GLN B C 1
ATOM 5638 O O . GLN B 1 128 ? -15.648 14.289 4.875 1 85.56 128 GLN B O 1
ATOM 5643 N N . ALA B 1 129 ? -15.539 12.102 4.477 1 91.38 129 ALA B N 1
ATOM 5644 C CA . ALA B 1 129 ? -16.375 11.773 5.629 1 91.38 129 ALA B CA 1
ATOM 5645 C C . ALA B 1 129 ? -15.703 12.203 6.93 1 91.38 129 ALA B C 1
ATOM 5647 O O . ALA B 1 129 ? -16.359 12.695 7.848 1 91.38 129 ALA B O 1
ATOM 5648 N N . LYS B 1 130 ? -14.461 12.008 7.008 1 82.88 130 LYS B N 1
ATOM 5649 C CA . LYS B 1 130 ? -13.711 12.438 8.188 1 82.88 130 LYS B CA 1
ATOM 5650 C C . LYS B 1 130 ? -13.688 13.961 8.297 1 82.88 130 LYS B C 1
ATOM 5652 O O . LYS B 1 130 ? -13.922 14.516 9.367 1 82.88 130 LYS B O 1
ATOM 5657 N N . ARG B 1 131 ? -13.445 14.617 7.188 1 79.38 131 ARG B N 1
ATOM 5658 C CA . ARG B 1 131 ? -13.352 16.078 7.137 1 79.38 131 ARG B CA 1
ATOM 5659 C C . ARG B 1 131 ? -14.664 16.719 7.582 1 79.38 131 ARG B C 1
ATOM 5661 O O . ARG B 1 131 ? -14.648 17.734 8.289 1 79.38 131 ARG B O 1
ATOM 5668 N N . HIS B 1 132 ? -15.719 16.125 7.176 1 89.12 132 HIS B N 1
ATOM 5669 C CA . HIS B 1 132 ? -17.016 16.719 7.457 1 89.12 132 HIS B CA 1
ATOM 5670 C C . HIS B 1 132 ? -17.703 16.047 8.633 1 89.12 132 HIS B C 1
ATOM 5672 O O . HIS B 1 132 ? -18.891 16.25 8.875 1 89.12 132 HIS B O 1
ATOM 5678 N N . ASN B 1 133 ? -17.016 15.148 9.336 1 88.25 133 ASN B N 1
ATOM 5679 C CA . ASN B 1 133 ? -17.516 14.438 10.508 1 88.25 133 ASN B CA 1
ATOM 5680 C C . ASN B 1 133 ? -18.828 13.703 10.203 1 88.25 133 ASN B C 1
ATOM 5682 O O . ASN B 1 133 ? -19.828 13.93 10.875 1 88.25 133 ASN B O 1
ATOM 5686 N N . GLN B 1 134 ? -18.75 12.836 9.195 1 94.31 134 GLN B N 1
ATOM 5687 C CA . GLN B 1 134 ? -19.891 12.023 8.758 1 94.31 134 GLN B CA 1
ATOM 5688 C C . GLN B 1 134 ? -19.672 10.555 9.094 1 94.31 134 GLN B C 1
ATOM 5690 O O . GLN B 1 134 ? -19.312 9.758 8.227 1 94.31 134 GLN B O 1
ATOM 5695 N N . PRO B 1 135 ? -20 10.125 10.281 1 93.38 135 PRO B N 1
ATOM 5696 C CA . PRO B 1 135 ? -19.781 8.727 10.664 1 93.38 135 PRO B CA 1
ATOM 5697 C C . PRO B 1 135 ? -20.609 7.75 9.844 1 93.38 135 PRO B C 1
ATOM 5699 O O . PRO B 1 135 ? -20.172 6.621 9.594 1 93.38 135 PRO B O 1
ATOM 5702 N N . GLN B 1 136 ? -21.781 8.125 9.414 1 96.94 136 GLN B N 1
ATOM 5703 C CA . GLN B 1 136 ? -22.609 7.238 8.609 1 96.94 136 GLN B CA 1
ATOM 5704 C C . GLN B 1 136 ? -21.938 6.898 7.285 1 96.94 136 GLN B C 1
ATOM 5706 O O . GLN B 1 136 ? -21.891 5.73 6.891 1 96.94 136 GLN B O 1
ATOM 5711 N N . ALA B 1 137 ? -21.359 7.855 6.633 1 97.06 137 ALA B N 1
ATOM 5712 C CA . ALA B 1 137 ? -20.625 7.633 5.391 1 97.06 137 ALA B CA 1
ATOM 5713 C C . ALA B 1 137 ? -19.328 6.879 5.656 1 97.06 137 ALA B C 1
ATOM 5715 O O . ALA B 1 137 ? -18.938 6.012 4.867 1 97.06 137 ALA B O 1
ATOM 5716 N N . LEU B 1 138 ? -18.688 7.215 6.762 1 94.44 138 LEU B N 1
ATOM 5717 C CA . LEU B 1 138 ? -17.406 6.609 7.094 1 94.44 138 LEU B CA 1
ATOM 5718 C C . LEU B 1 138 ? -17.547 5.109 7.309 1 94.44 138 LEU B C 1
ATOM 5720 O O . LEU B 1 138 ? -16.766 4.32 6.773 1 94.44 138 LEU B O 1
ATOM 5724 N N . VAL B 1 139 ? -18.516 4.758 8.008 1 95.5 139 VAL B N 1
ATOM 5725 C CA . VAL B 1 139 ? -18.75 3.346 8.289 1 95.5 139 VAL B CA 1
ATOM 5726 C C . VAL B 1 139 ? -19.031 2.596 6.988 1 95.5 139 VAL B C 1
ATOM 5728 O O . VAL B 1 139 ? -18.484 1.514 6.758 1 95.5 139 VAL B O 1
ATOM 5731 N N . ASN B 1 140 ? -19.812 3.129 6.129 1 97.25 140 ASN B N 1
ATOM 5732 C CA . ASN B 1 140 ? -20.156 2.461 4.883 1 97.25 140 ASN B CA 1
ATOM 5733 C C . ASN B 1 140 ? -18.953 2.328 3.955 1 97.25 140 ASN B C 1
ATOM 5735 O O . ASN B 1 140 ? -18.75 1.28 3.342 1 97.25 140 ASN B O 1
ATOM 5739 N N . ALA B 1 141 ? -18.234 3.389 3.871 1 96.06 141 ALA B N 1
ATOM 5740 C CA . ALA B 1 141 ? -17.047 3.371 3.023 1 96.06 141 ALA B CA 1
ATOM 5741 C C . ALA B 1 141 ? -16.016 2.363 3.537 1 96.06 141 ALA B C 1
ATOM 5743 O O . ALA B 1 141 ? -15.438 1.61 2.754 1 96.06 141 ALA B O 1
ATOM 5744 N N . LEU B 1 142 ? -15.836 2.354 4.824 1 91.94 142 LEU B N 1
ATOM 5745 C CA . LEU B 1 142 ? -14.898 1.423 5.434 1 91.94 142 LEU B CA 1
ATOM 5746 C C . LEU B 1 142 ? -15.352 -0.02 5.242 1 91.94 142 LEU B C 1
ATOM 5748 O O . LEU B 1 142 ? -14.539 -0.902 4.961 1 91.94 142 LEU B O 1
ATOM 5752 N N . ARG B 1 143 ? -16.578 -0.196 5.406 1 96.56 143 ARG B N 1
ATOM 5753 C CA . ARG B 1 143 ? -17.125 -1.534 5.219 1 96.56 143 ARG B CA 1
ATOM 5754 C C . ARG B 1 143 ? -16.891 -2.033 3.799 1 96.56 143 ARG B C 1
ATOM 5756 O O . ARG B 1 143 ? -16.359 -3.133 3.602 1 96.56 143 ARG B O 1
ATOM 5763 N N . LEU B 1 144 ? -17.281 -1.249 2.834 1 96.69 144 LEU B N 1
ATOM 5764 C CA . LEU B 1 144 ? -17.141 -1.639 1.436 1 96.69 144 LEU B CA 1
ATOM 5765 C C . LEU B 1 144 ? -15.664 -1.85 1.074 1 96.69 144 LEU B C 1
ATOM 5767 O O . LEU B 1 144 ? -15.328 -2.803 0.368 1 96.69 144 LEU B O 1
ATOM 5771 N N . LYS B 1 145 ? -14.844 -1 1.559 1 91.44 145 LYS B N 1
ATOM 5772 C CA . LYS B 1 145 ? -13.406 -1.152 1.313 1 91.44 145 LYS B CA 1
ATOM 5773 C C . LYS B 1 145 ? -12.875 -2.436 1.943 1 91.44 145 LYS B C 1
ATOM 5775 O O . LYS B 1 145 ? -12.102 -3.166 1.319 1 91.44 145 LYS B O 1
ATOM 5780 N N . GLY B 1 146 ? -13.289 -2.631 3.18 1 89.69 146 GLY B N 1
ATOM 5781 C CA . GLY B 1 146 ? -12.883 -3.857 3.848 1 89.69 146 GLY B CA 1
ATOM 5782 C C . GLY B 1 146 ? -13.305 -5.109 3.1 1 89.69 146 GLY B C 1
ATOM 5783 O O . GLY B 1 146 ? -12.531 -6.066 2.998 1 89.69 146 GLY B O 1
ATOM 5784 N N . GLN B 1 147 ? -14.477 -5.086 2.588 1 94.38 147 GLN B N 1
ATOM 5785 C CA . GLN B 1 147 ? -14.969 -6.211 1.802 1 94.38 147 GLN B CA 1
ATOM 5786 C C . GLN B 1 147 ? -14.133 -6.41 0.542 1 94.38 147 GLN B C 1
ATOM 5788 O O . GLN B 1 147 ? -13.758 -7.539 0.21 1 94.38 147 GLN B O 1
ATOM 5793 N N . LEU B 1 148 ? -13.898 -5.34 -0.131 1 89.44 148 LEU B N 1
ATOM 5794 C CA . LEU B 1 148 ? -13.125 -5.41 -1.368 1 89.44 148 LEU B CA 1
ATOM 5795 C C . LEU B 1 148 ? -11.695 -5.871 -1.094 1 89.44 148 LEU B C 1
ATOM 5797 O O . LEU B 1 148 ? -11.148 -6.68 -1.844 1 89.44 148 LEU B O 1
ATOM 5801 N N . GLU B 1 149 ? -11.125 -5.402 -0.007 1 82.75 149 GLU B N 1
ATOM 5802 C CA . GLU B 1 149 ? -9.781 -5.816 0.388 1 82.75 149 GLU B CA 1
ATOM 5803 C C . GLU B 1 149 ? -9.742 -7.301 0.733 1 82.75 149 GLU B C 1
ATOM 5805 O O . GLU B 1 149 ? -8.766 -7.988 0.417 1 82.75 149 GLU B O 1
ATOM 5810 N N . ASN B 1 150 ? -10.742 -7.734 1.374 1 85.94 150 ASN B N 1
ATOM 5811 C CA . ASN B 1 150 ? -10.852 -9.164 1.646 1 85.94 150 ASN B CA 1
ATOM 5812 C C . ASN B 1 150 ? -10.867 -9.984 0.357 1 85.94 150 ASN B C 1
ATOM 5814 O O . ASN B 1 150 ? -10.156 -10.984 0.24 1 85.94 150 ASN B O 1
ATOM 5818 N N . ASP B 1 151 ? -11.656 -9.508 -0.564 1 83.25 151 ASP B N 1
ATOM 5819 C CA . ASP B 1 151 ? -11.781 -10.203 -1.84 1 83.25 151 ASP B CA 1
ATOM 5820 C C . ASP B 1 151 ? -10.445 -10.258 -2.572 1 83.25 151 ASP B C 1
ATOM 5822 O O . ASP B 1 151 ? -10.172 -11.195 -3.32 1 83.25 151 ASP B O 1
ATOM 5826 N N . LEU B 1 152 ? -9.641 -9.328 -2.258 1 73.19 152 LEU B N 1
ATOM 5827 C CA . LEU B 1 152 ? -8.352 -9.227 -2.926 1 73.19 152 LEU B CA 1
ATOM 5828 C C . LEU B 1 152 ? -7.273 -9.969 -2.139 1 73.19 152 LEU B C 1
ATOM 5830 O O . LEU B 1 152 ? -6.113 -10.008 -2.557 1 73.19 152 LEU B O 1
ATOM 5834 N N . GLY B 1 153 ? -7.684 -10.438 -0.958 1 74.06 153 GLY B N 1
ATOM 5835 C CA . GLY B 1 153 ? -6.746 -11.195 -0.146 1 74.06 153 GLY B CA 1
ATOM 5836 C C . GLY B 1 153 ? -5.898 -10.32 0.759 1 74.06 153 GLY B C 1
ATOM 5837 O O . GLY B 1 153 ? -4.922 -10.797 1.345 1 74.06 153 GLY B O 1
ATOM 5838 N N . ASN B 1 154 ? -6.223 -9.102 0.782 1 73.81 154 ASN B N 1
ATOM 5839 C CA . ASN B 1 154 ? -5.539 -8.195 1.702 1 73.81 154 ASN B CA 1
ATOM 5840 C C . ASN B 1 154 ? -6.176 -8.219 3.09 1 73.81 154 ASN B C 1
ATOM 5842 O O . ASN B 1 154 ? -6.801 -7.246 3.512 1 73.81 154 ASN B O 1
ATOM 5846 N N . TYR B 1 155 ? -5.859 -9.211 3.791 1 74.06 155 TYR B N 1
ATOM 5847 C CA . TYR B 1 155 ? -6.602 -9.492 5.016 1 74.06 155 TYR B CA 1
ATOM 5848 C C . TYR B 1 155 ? -6.25 -8.5 6.113 1 74.06 155 TYR B C 1
ATOM 5850 O O . TYR B 1 155 ? -7.113 -8.094 6.895 1 74.06 155 TYR B O 1
ATOM 5858 N N . GLY B 1 156 ? -5.066 -8.133 6.203 1 69.62 156 GLY B N 1
ATOM 5859 C CA . GLY B 1 156 ? -4.668 -7.18 7.223 1 69.62 156 GLY B CA 1
ATOM 5860 C C . GLY B 1 156 ? -5.395 -5.852 7.109 1 69.62 156 GLY B C 1
ATOM 5861 O O . GLY B 1 156 ? -5.949 -5.355 8.094 1 69.62 156 GLY B O 1
ATOM 5862 N N . THR B 1 157 ? -5.461 -5.285 5.91 1 73.25 157 THR B N 1
ATOM 5863 C CA . THR B 1 157 ? -6.156 -4.023 5.668 1 73.25 157 THR B CA 1
ATOM 5864 C C . THR B 1 157 ? -7.66 -4.188 5.887 1 73.25 157 THR B C 1
ATOM 5866 O O . THR B 1 157 ? -8.312 -3.287 6.418 1 73.25 157 THR B O 1
ATOM 5869 N N . ALA B 1 158 ? -8.109 -5.297 5.461 1 83.94 158 ALA B N 1
ATOM 5870 C CA . ALA B 1 158 ? -9.531 -5.57 5.625 1 83.94 158 ALA B CA 1
ATOM 5871 C C . ALA B 1 158 ? -9.922 -5.586 7.098 1 83.94 158 ALA B C 1
ATOM 5873 O O . ALA B 1 158 ? -10.945 -5.008 7.484 1 83.94 158 ALA B O 1
ATOM 5874 N N . ILE B 1 159 ? -9.133 -6.238 7.945 1 79.38 159 ILE B N 1
ATOM 5875 C CA . ILE B 1 159 ? -9.414 -6.328 9.375 1 79.38 159 ILE B CA 1
ATOM 5876 C C . ILE B 1 159 ? -9.406 -4.93 9.984 1 79.38 159 ILE B C 1
ATOM 5878 O O . ILE B 1 159 ? -10.289 -4.594 10.781 1 79.38 159 ILE B O 1
ATOM 5882 N N . GLU B 1 160 ? -8.492 -4.156 9.625 1 75.5 160 GLU B N 1
ATOM 5883 C CA . GLU B 1 160 ? -8.383 -2.807 10.172 1 75.5 160 GLU B CA 1
ATOM 5884 C C . GLU B 1 160 ? -9.602 -1.963 9.805 1 75.5 160 GLU B C 1
ATOM 5886 O O . GLU B 1 160 ? -10.172 -1.284 10.664 1 75.5 160 GLU B O 1
ATOM 5891 N N . ASP B 1 161 ? -9.914 -1.919 8.508 1 85.31 161 ASP B N 1
ATOM 5892 C CA . ASP B 1 161 ? -11.055 -1.128 8.039 1 85.31 161 ASP B CA 1
ATOM 5893 C C . ASP B 1 161 ? -12.344 -1.579 8.711 1 85.31 161 ASP B C 1
ATOM 5895 O O . ASP B 1 161 ? -13.133 -0.751 9.188 1 85.31 161 ASP B O 1
ATOM 5899 N N . LEU B 1 162 ? -12.555 -2.908 8.812 1 90.69 162 LEU B N 1
ATOM 5900 C CA . LEU B 1 162 ? -13.797 -3.426 9.367 1 90.69 162 LEU B CA 1
ATOM 5901 C C . LEU B 1 162 ? -13.844 -3.215 10.883 1 90.69 162 LEU B C 1
ATOM 5903 O O . LEU B 1 162 ? -14.906 -2.926 11.438 1 90.69 162 LEU B O 1
ATOM 5907 N N . ARG B 1 163 ? -12.766 -3.398 11.555 1 83.94 163 ARG B N 1
ATOM 5908 C CA . ARG B 1 163 ? -12.719 -3.119 12.992 1 83.94 163 ARG B CA 1
ATOM 5909 C C . ARG B 1 163 ? -13 -1.647 13.266 1 83.94 163 ARG B C 1
ATOM 5911 O O . ARG B 1 163 ? -13.719 -1.317 14.211 1 83.94 163 ARG B O 1
ATOM 5918 N N . LEU B 1 164 ? -12.391 -0.819 12.453 1 83.69 164 LEU B N 1
ATOM 5919 C CA . LEU B 1 164 ? -12.648 0.61 12.594 1 83.69 164 LEU B CA 1
ATOM 5920 C C . LEU B 1 164 ? -14.117 0.929 12.344 1 83.69 164 LEU B C 1
ATOM 5922 O O . LEU B 1 164 ? -14.711 1.752 13.047 1 83.69 164 LEU B O 1
ATOM 5926 N N . ALA B 1 165 ? -14.664 0.369 11.328 1 92.44 165 ALA B N 1
ATOM 5927 C CA . ALA B 1 165 ? -16.078 0.559 11.055 1 92.44 165 ALA B CA 1
ATOM 5928 C C . ALA B 1 165 ? -16.938 0.154 12.25 1 92.44 165 ALA B C 1
ATOM 5930 O O . ALA B 1 165 ? -17.875 0.86 12.625 1 92.44 165 ALA B O 1
ATOM 5931 N N . LEU B 1 166 ? -16.609 -0.958 12.898 1 88.94 166 LEU B N 1
ATOM 5932 C CA . LEU B 1 166 ? -17.344 -1.449 14.055 1 88.94 166 LEU B CA 1
ATOM 5933 C C . LEU B 1 166 ? -17.188 -0.511 15.25 1 88.94 166 LEU B C 1
ATOM 5935 O O . LEU B 1 166 ? -18.125 -0.283 16 1 88.94 166 LEU B O 1
ATOM 5939 N N . ASP B 1 167 ? -16 0.029 15.406 1 82.81 167 ASP B N 1
ATOM 5940 C CA . ASP B 1 167 ? -15.719 0.948 16.5 1 82.81 167 ASP B CA 1
ATOM 5941 C C . ASP B 1 167 ? -16.5 2.248 16.344 1 82.81 167 ASP B C 1
ATOM 5943 O O . ASP B 1 167 ? -16.938 2.846 17.344 1 82.81 167 ASP B O 1
ATOM 5947 N N . ILE B 1 168 ? -16.688 2.672 15.109 1 89.12 168 ILE B N 1
ATOM 5948 C CA . ILE B 1 168 ? -17.312 3.957 14.812 1 89.12 168 ILE B CA 1
ATOM 5949 C C . ILE B 1 168 ? -18.828 3.787 14.742 1 89.12 168 ILE B C 1
ATOM 5951 O O . ILE B 1 168 ? -19.562 4.762 14.875 1 89.12 168 ILE B O 1
ATOM 5955 N N . TYR B 1 169 ? -19.359 2.621 14.602 1 93.31 169 TYR B N 1
ATOM 5956 C CA . TYR B 1 169 ? -20.75 2.365 14.289 1 93.31 169 TYR B CA 1
ATOM 5957 C C . TYR B 1 169 ? -21.672 2.994 15.328 1 93.31 169 TYR B C 1
ATOM 5959 O O . TYR B 1 169 ? -22.703 3.572 14.992 1 93.31 169 TYR B O 1
ATOM 5967 N N . PRO B 1 170 ? -21.266 2.98 16.656 1 89 170 PRO B N 1
ATOM 5968 C CA . PRO B 1 170 ? -22.156 3.59 17.641 1 89 170 PRO B CA 1
ATOM 5969 C C . PRO B 1 170 ? -22.344 5.09 17.422 1 89 170 PRO B C 1
ATOM 5971 O O . PRO B 1 170 ? -23.375 5.652 17.812 1 89 170 PRO B O 1
ATOM 5974 N N . ASP B 1 171 ? -21.469 5.711 16.688 1 88.19 171 ASP B N 1
ATOM 5975 C CA . ASP B 1 171 ? -21.5 7.156 16.469 1 88.19 171 ASP B CA 1
ATOM 5976 C C . ASP B 1 171 ? -22.484 7.531 15.367 1 88.19 171 ASP B C 1
ATOM 5978 O O . ASP B 1 171 ? -22.828 8.703 15.211 1 88.19 171 ASP B O 1
ATOM 5982 N N . ILE B 1 172 ? -23.062 6.586 14.641 1 93.19 172 ILE B N 1
ATOM 5983 C CA . ILE B 1 172 ? -23.922 6.895 13.5 1 93.19 172 ILE B CA 1
ATOM 5984 C C . ILE B 1 172 ? -25.219 7.539 13.992 1 93.19 172 ILE B C 1
ATOM 5986 O O . ILE B 1 172 ? -25.797 8.383 13.305 1 93.19 172 ILE B O 1
ATOM 5990 N N . SER B 1 173 ? -25.578 7.164 15.195 1 89.94 173 SER B N 1
ATOM 5991 C CA . SER B 1 173 ? -26.844 7.645 15.727 1 89.94 173 SER B CA 1
ATOM 5992 C C . SER B 1 173 ? -26.734 9.094 16.188 1 89.94 173 SER B C 1
ATOM 5994 O O . SER B 1 173 ? -27.75 9.789 16.312 1 89.94 173 SER B O 1
ATOM 5996 N N . SER B 1 174 ? -25.5 9.508 16.422 1 88 174 SER B N 1
ATOM 5997 C CA . SER B 1 174 ? -25.297 10.859 16.938 1 88 174 SER B CA 1
ATOM 5998 C C . SER B 1 174 ? -25.188 11.875 15.797 1 88 174 SER B C 1
ATOM 6000 O O . SER B 1 174 ? -25.25 13.078 16.031 1 88 174 SER B O 1
ATOM 6002 N N . GLN B 1 175 ? -25.219 11.359 14.531 1 91.25 175 GLN B N 1
ATOM 6003 C CA . GLN B 1 175 ? -25.062 12.25 13.391 1 91.25 175 GLN B CA 1
ATOM 6004 C C . GLN B 1 175 ? -26.375 12.938 13.031 1 91.25 175 GLN B C 1
ATOM 6006 O O . GLN B 1 175 ? -27.406 12.273 12.914 1 91.25 175 GLN B O 1
ATOM 6011 N N . ASN B 1 176 ? -26.234 14.391 12.969 1 87.56 176 ASN B N 1
ATOM 6012 C CA . ASN B 1 176 ? -27.359 15.211 12.5 1 87.56 176 ASN B CA 1
ATOM 6013 C C . ASN B 1 176 ? -26.906 16.25 11.484 1 87.56 176 ASN B C 1
ATOM 6015 O O . ASN B 1 176 ? -25.984 17.016 11.75 1 87.56 176 ASN B O 1
ATOM 6019 N N . PRO B 1 177 ? -27.625 16.234 10.273 1 88.94 177 PRO B N 1
ATOM 6020 C CA . PRO B 1 177 ? -28.719 15.398 9.75 1 88.94 177 PRO B CA 1
ATOM 6021 C C . PRO B 1 177 ? -28.25 14.008 9.336 1 88.94 177 PRO B C 1
ATOM 6023 O O . PRO B 1 177 ? -27.078 13.805 9.055 1 88.94 177 PRO B O 1
ATOM 6026 N N . SER B 1 178 ? -29.25 13.078 9.281 1 92.88 178 SER B N 1
ATOM 6027 C CA . SER B 1 178 ? -28.969 11.711 8.852 1 92.88 178 SER B CA 1
ATOM 6028 C C . SER B 1 178 ? -29 11.602 7.328 1 92.88 178 SER B C 1
ATOM 6030 O O . SER B 1 178 ? -29.75 12.312 6.66 1 92.88 178 SER B O 1
ATOM 6032 N N . TRP B 1 179 ? -28.219 10.781 6.863 1 95.56 179 TRP B N 1
ATOM 6033 C CA . TRP B 1 179 ? -28.172 10.492 5.434 1 95.56 179 TRP B CA 1
ATOM 6034 C C . TRP B 1 179 ? -28.406 9 5.176 1 95.56 179 TRP B C 1
ATOM 6036 O O . TRP B 1 179 ? -29.547 8.516 5.285 1 95.56 179 TRP B O 1
ATOM 6046 N N . LEU B 1 180 ? -27.406 8.188 4.988 1 96.12 180 LEU B N 1
ATOM 6047 C CA . LEU B 1 180 ? -27.547 6.754 4.754 1 96.12 180 LEU B CA 1
ATOM 6048 C C . LEU B 1 180 ? -26.422 5.98 5.445 1 96.12 180 LEU B C 1
ATOM 6050 O O . LEU B 1 180 ? -25.281 6.422 5.453 1 96.12 180 LEU B O 1
ATOM 6054 N N . TRP B 1 181 ? -26.797 4.898 6.055 1 94.62 181 TRP B N 1
ATOM 6055 C CA . TRP B 1 181 ? -25.828 4.016 6.691 1 94.62 181 TRP B CA 1
ATOM 6056 C C . TRP B 1 181 ? -26.172 2.551 6.445 1 94.62 181 TRP B C 1
ATOM 6058 O O . TRP B 1 181 ? -27.344 2.217 6.23 1 94.62 181 TRP B O 1
ATOM 6068 N N . PRO B 1 182 ? -25.188 1.681 6.422 1 95.88 182 PRO B N 1
ATOM 6069 C CA . PRO B 1 182 ? -25.469 0.252 6.285 1 95.88 182 PRO B CA 1
ATOM 6070 C C . PRO B 1 182 ? -25.938 -0.387 7.594 1 95.88 182 PRO B C 1
ATOM 6072 O O . PRO B 1 182 ? -25.609 0.11 8.672 1 95.88 182 PRO B O 1
ATOM 6075 N N . PRO B 1 183 ? -26.672 -1.479 7.512 1 95.69 183 PRO B N 1
ATOM 6076 C CA . PRO B 1 183 ? -27 -2.213 8.734 1 95.69 183 PRO B CA 1
ATOM 6077 C C . PRO B 1 183 ? -25.766 -2.771 9.445 1 95.69 183 PRO B C 1
ATOM 6079 O O . PRO B 1 183 ? -24.828 -3.223 8.789 1 95.69 183 PRO B O 1
ATOM 6082 N N . LEU B 1 184 ? -25.844 -2.777 10.766 1 95.62 184 LEU B N 1
ATOM 6083 C CA . LEU B 1 184 ? -24.766 -3.365 11.555 1 95.62 184 LEU B CA 1
ATOM 6084 C C . LEU B 1 184 ? -24.562 -4.832 11.195 1 95.62 184 LEU B C 1
ATOM 6086 O O . LEU B 1 184 ? -23.438 -5.328 11.203 1 95.62 184 LEU B O 1
ATOM 6090 N N . ALA B 1 185 ? -25.594 -5.43 10.82 1 96.88 185 ALA B N 1
ATOM 6091 C CA . ALA B 1 185 ? -25.578 -6.832 10.414 1 96.88 185 ALA B CA 1
ATOM 6092 C C . ALA B 1 185 ? -24.609 -7.055 9.258 1 96.88 185 ALA B C 1
ATOM 6094 O O . ALA B 1 185 ? -23.906 -8.062 9.219 1 96.88 185 ALA B O 1
ATOM 6095 N N . TYR B 1 186 ? -24.609 -6.141 8.336 1 96.94 186 TYR B N 1
ATOM 6096 C CA . TYR B 1 186 ? -23.719 -6.281 7.184 1 96.94 186 TYR B CA 1
ATOM 6097 C C . TYR B 1 186 ? -22.266 -6.078 7.582 1 96.94 186 TYR B C 1
ATOM 6099 O O . TYR B 1 186 ? -21.375 -6.711 7.016 1 96.94 186 TYR B O 1
ATOM 6107 N N . VAL B 1 187 ? -21.969 -5.238 8.523 1 96.12 187 VAL B N 1
ATOM 6108 C CA . VAL B 1 187 ? -20.609 -5.055 8.984 1 96.12 187 VAL B CA 1
ATOM 6109 C C . VAL B 1 187 ? -20.109 -6.34 9.648 1 96.12 187 VAL B C 1
ATOM 6111 O O . VAL B 1 187 ? -19 -6.809 9.359 1 96.12 187 VAL B O 1
ATOM 6114 N N . TYR B 1 188 ? -20.953 -6.902 10.477 1 95.81 188 TYR B N 1
ATOM 6115 C CA . TYR B 1 188 ? -20.609 -8.188 11.07 1 95.81 188 TYR B CA 1
ATOM 6116 C C . TYR B 1 188 ? -20.469 -9.266 10.008 1 95.81 188 TYR B C 1
ATOM 6118 O O . TYR B 1 188 ? -19.578 -10.109 10.086 1 95.81 188 TYR B O 1
ATOM 6126 N N . GLY B 1 189 ? -21.375 -9.227 9.055 1 97.44 189 GLY B N 1
ATOM 6127 C CA . GLY B 1 189 ? -21.297 -10.18 7.957 1 97.44 189 GLY B CA 1
ATOM 6128 C C . GLY B 1 189 ? -19.984 -10.102 7.199 1 97.44 189 GLY B C 1
ATOM 6129 O O . GLY B 1 189 ? -19.391 -11.133 6.875 1 97.44 189 GLY B O 1
ATOM 6130 N N . ASP B 1 190 ? -19.547 -8.898 6.906 1 97.12 190 ASP B N 1
ATOM 6131 C CA . ASP B 1 190 ? -18.297 -8.695 6.199 1 97.12 190 ASP B CA 1
ATOM 6132 C C . ASP B 1 190 ? -17.109 -9.172 7.039 1 97.12 190 ASP B C 1
ATOM 6134 O O . ASP B 1 190 ? -16.156 -9.734 6.512 1 97.12 190 ASP B O 1
ATOM 6138 N N . MET B 1 191 ? -17.172 -8.938 8.32 1 93.25 191 MET B N 1
ATOM 6139 C CA . MET B 1 191 ? -16.141 -9.469 9.219 1 93.25 191 MET B CA 1
ATOM 6140 C C . MET B 1 191 ? -16.141 -10.992 9.195 1 93.25 191 MET B C 1
ATOM 6142 O O . MET B 1 191 ? -15.07 -11.609 9.188 1 93.25 191 MET B O 1
ATOM 6146 N N . ALA B 1 192 ? -17.281 -11.555 9.203 1 95.94 192 ALA B N 1
ATOM 6147 C CA . ALA B 1 192 ? -17.406 -13.008 9.133 1 95.94 192 ALA B CA 1
ATOM 6148 C C . ALA B 1 192 ? -16.781 -13.547 7.844 1 95.94 192 ALA B C 1
ATOM 6150 O O . ALA B 1 192 ? -16.078 -14.562 7.863 1 95.94 192 ALA B O 1
ATOM 6151 N N . SER B 1 193 ? -17.125 -12.883 6.77 1 96.38 193 SER B N 1
ATOM 6152 C CA . SER B 1 193 ? -16.562 -13.281 5.488 1 96.38 193 SER B CA 1
ATOM 6153 C C . SER B 1 193 ? -15.031 -13.227 5.523 1 96.38 193 SER B C 1
ATOM 6155 O O . SER B 1 193 ? -14.367 -14.102 4.969 1 96.38 193 SER B O 1
ATOM 6157 N N . LEU B 1 194 ? -14.516 -12.219 6.145 1 90.69 194 LEU B N 1
ATOM 6158 C CA . LEU B 1 194 ? -13.07 -12.078 6.297 1 90.69 194 LEU B CA 1
ATOM 6159 C C . LEU B 1 194 ? -12.492 -13.227 7.117 1 90.69 194 LEU B C 1
ATOM 6161 O O . LEU B 1 194 ? -11.469 -13.812 6.75 1 90.69 194 LEU B O 1
ATOM 6165 N N . MET B 1 195 ? -13.133 -13.578 8.211 1 89.75 195 MET B N 1
ATOM 6166 C CA . MET B 1 195 ? -12.672 -14.672 9.062 1 89.75 195 MET B CA 1
ATOM 6167 C C . MET B 1 195 ? -12.742 -16 8.312 1 89.75 195 MET B C 1
ATOM 6169 O O . MET B 1 195 ? -11.859 -16.844 8.469 1 89.75 195 MET B O 1
ATOM 6173 N N . TYR B 1 196 ? -13.758 -16.141 7.527 1 92.44 196 TYR B N 1
ATOM 6174 C CA . TYR B 1 196 ? -13.883 -17.328 6.688 1 92.44 196 TYR B CA 1
ATOM 6175 C C . TYR B 1 196 ? -12.711 -17.422 5.719 1 92.44 196 TYR B C 1
ATOM 6177 O O . TYR B 1 196 ? -12.117 -18.5 5.562 1 92.44 196 TYR B O 1
ATOM 6185 N N . SER B 1 197 ? -12.352 -16.312 5.082 1 87.81 197 SER B N 1
ATOM 6186 C CA . SER B 1 197 ? -11.289 -16.281 4.082 1 87.81 197 SER B CA 1
ATOM 6187 C C . SER B 1 197 ? -9.938 -16.594 4.711 1 87.81 197 SER B C 1
ATOM 6189 O O . SER B 1 197 ? -9.062 -17.156 4.055 1 87.81 197 SER B O 1
ATOM 6191 N N . THR B 1 198 ? -9.789 -16.281 5.973 1 80.94 198 THR B N 1
ATOM 6192 C CA . THR B 1 198 ? -8.523 -16.516 6.66 1 80.94 198 THR B CA 1
ATOM 6193 C C . THR B 1 198 ? -8.508 -17.891 7.301 1 80.94 198 THR B C 1
ATOM 6195 O O . THR B 1 198 ? -7.512 -18.281 7.914 1 80.94 198 THR B O 1
ATOM 6198 N N . GLY B 1 199 ? -9.641 -18.609 7.246 1 86.75 199 GLY B N 1
ATOM 6199 C CA . GLY B 1 199 ? -9.719 -19.969 7.727 1 86.75 199 GLY B CA 1
ATOM 6200 C C . GLY B 1 199 ? -10.172 -20.078 9.172 1 86.75 199 GLY B C 1
ATOM 6201 O O . GLY B 1 199 ? -10.242 -21.172 9.727 1 86.75 199 GLY B O 1
ATOM 6202 N N . ASP B 1 200 ? -10.406 -18.984 9.758 1 89.88 200 ASP B N 1
ATOM 6203 C CA . ASP B 1 200 ? -10.914 -18.984 11.125 1 89.88 200 ASP B CA 1
ATOM 6204 C C . ASP B 1 200 ? -12.43 -19.172 11.156 1 89.88 200 ASP B C 1
ATOM 6206 O O . ASP B 1 200 ? -13.172 -18.219 11.398 1 89.88 200 ASP B O 1
ATOM 6210 N N . LEU B 1 201 ? -12.891 -20.375 11.07 1 93.12 201 LEU B N 1
ATOM 6211 C CA . LEU B 1 201 ? -14.305 -20.703 10.922 1 93.12 201 LEU B CA 1
ATOM 6212 C C . LEU B 1 201 ? -15.062 -20.422 12.211 1 93.12 201 LEU B C 1
ATOM 6214 O O . LEU B 1 201 ? -16.234 -20.062 12.188 1 93.12 201 LEU B O 1
ATOM 6218 N N . ARG B 1 202 ? -14.352 -20.594 13.328 1 90 202 ARG B N 1
ATOM 6219 C CA . ARG B 1 202 ? -15 -20.328 14.609 1 90 202 ARG B CA 1
ATOM 6220 C C . ARG B 1 202 ? -15.391 -18.859 14.727 1 90 202 ARG B C 1
ATOM 6222 O O . ARG B 1 202 ? -16.516 -18.547 15.117 1 90 202 ARG B O 1
ATOM 6229 N N . GLN B 1 203 ? -14.508 -17.984 14.391 1 92.12 203 GLN B N 1
ATOM 6230 C CA . GLN B 1 203 ? -14.797 -16.547 14.445 1 92.12 203 GLN B CA 1
ATOM 6231 C C . GLN B 1 203 ? -15.805 -16.156 13.367 1 92.12 203 GLN B C 1
ATOM 6233 O O . GLN B 1 203 ? -16.609 -15.242 13.578 1 92.12 203 GLN B O 1
ATOM 6238 N N . ALA B 1 204 ? -15.695 -16.75 12.195 1 95.94 204 ALA B N 1
ATOM 6239 C CA . ALA B 1 204 ? -16.703 -16.5 11.164 1 95.94 204 ALA B CA 1
ATOM 6240 C C . ALA B 1 204 ? -18.109 -16.797 11.688 1 95.94 204 ALA B C 1
ATOM 6242 O O . ALA B 1 204 ? -19.016 -15.977 11.531 1 95.94 204 ALA B O 1
ATOM 6243 N N . ALA B 1 205 ? -18.219 -17.938 12.383 1 95.81 205 ALA B N 1
ATOM 6244 C CA . ALA B 1 205 ? -19.5 -18.328 12.945 1 95.81 205 ALA B CA 1
ATOM 6245 C C . ALA B 1 205 ? -19.938 -17.359 14.039 1 95.81 205 ALA B C 1
ATOM 6247 O O . ALA B 1 205 ? -21.125 -17.031 14.148 1 95.81 205 ALA B O 1
ATOM 6248 N N . TYR B 1 206 ? -19.047 -16.953 14.812 1 93.56 206 TYR B N 1
ATOM 6249 C CA . TYR B 1 206 ? -19.312 -16.016 15.891 1 93.56 206 TYR B CA 1
ATOM 6250 C C . TYR B 1 206 ? -19.875 -14.711 15.352 1 93.56 206 TYR B C 1
ATOM 6252 O O . TYR B 1 206 ? -20.906 -14.234 15.812 1 93.56 206 TYR B O 1
ATOM 6260 N N . TYR B 1 207 ? -19.25 -14.156 14.367 1 95.56 207 TYR B N 1
ATOM 6261 C CA . TYR B 1 207 ? -19.688 -12.883 13.812 1 95.56 207 TYR B CA 1
ATOM 6262 C C . TYR B 1 207 ? -21.016 -13.031 13.086 1 95.56 207 TYR B C 1
ATOM 6264 O O . TYR B 1 207 ? -21.844 -12.109 13.086 1 95.56 207 TYR B O 1
ATOM 6272 N N . LEU B 1 208 ? -21.219 -14.141 12.469 1 97.5 208 LEU B N 1
ATOM 6273 C CA . LEU B 1 208 ? -22.5 -14.367 11.812 1 97.5 208 LEU B CA 1
ATOM 6274 C C . LEU B 1 208 ? -23.625 -14.445 12.844 1 97.5 208 LEU B C 1
ATOM 6276 O O . LEU B 1 208 ? -24.75 -14 12.578 1 97.5 208 LEU B O 1
ATOM 6280 N N . LYS B 1 209 ? -23.312 -15.047 13.969 1 96.38 209 LYS B N 1
ATOM 6281 C CA . LYS B 1 209 ? -24.312 -15.062 15.039 1 96.38 209 LYS B CA 1
ATOM 6282 C C . LYS B 1 209 ? -24.641 -13.648 15.508 1 96.38 209 LYS B C 1
ATOM 6284 O O . LYS B 1 209 ? -25.812 -13.312 15.68 1 96.38 209 LYS B O 1
ATOM 6289 N N . LEU B 1 210 ? -23.625 -12.867 15.719 1 95.31 210 LEU B N 1
ATOM 6290 C CA . LEU B 1 210 ? -23.844 -11.469 16.094 1 95.31 210 LEU B CA 1
ATOM 6291 C C . LEU B 1 210 ? -24.703 -10.758 15.039 1 95.31 210 LEU B C 1
ATOM 6293 O O . LEU B 1 210 ? -25.594 -9.992 15.391 1 95.31 210 LEU B O 1
ATOM 6297 N N . ALA B 1 211 ? -24.406 -11.008 13.742 1 97.5 211 ALA B N 1
ATOM 6298 C CA . ALA B 1 211 ? -25.109 -10.375 12.641 1 97.5 211 ALA B CA 1
ATOM 6299 C C . ALA B 1 211 ? -26.594 -10.758 12.656 1 97.5 211 ALA B C 1
ATOM 6301 O O . ALA B 1 211 ? -27.469 -9.891 12.531 1 97.5 211 ALA B O 1
ATOM 6302 N N . LEU B 1 212 ? -26.859 -11.977 12.883 1 97.44 212 LEU B N 1
ATOM 6303 C CA . LEU B 1 212 ? -28.219 -12.5 12.836 1 97.44 212 LEU B CA 1
ATOM 6304 C C . LEU B 1 212 ? -29.016 -12.062 14.062 1 97.44 212 LEU B C 1
ATOM 6306 O O . LEU B 1 212 ? -30.25 -12.031 14.023 1 97.44 212 LEU B O 1
ATOM 6310 N N . ASP B 1 213 ? -28.312 -11.68 15.125 1 96.44 213 ASP B N 1
ATOM 6311 C CA . ASP B 1 213 ? -28.969 -11.289 16.359 1 96.44 213 ASP B CA 1
ATOM 6312 C C . ASP B 1 213 ? -29.328 -9.797 16.344 1 96.44 213 ASP B C 1
ATOM 6314 O O . ASP B 1 213 ? -30.031 -9.312 17.234 1 96.44 213 ASP B O 1
ATOM 6318 N N . THR B 1 214 ? -28.875 -9.117 15.328 1 94.81 214 THR B N 1
ATOM 6319 C CA . THR B 1 214 ? -29.203 -7.695 15.25 1 94.81 214 THR B CA 1
ATOM 6320 C C . THR B 1 214 ? -30.672 -7.504 14.859 1 94.81 214 THR B C 1
ATOM 6322 O O . THR B 1 214 ? -31.25 -8.336 14.164 1 94.81 214 THR B O 1
ATOM 6325 N N . ASP B 1 215 ? -31.219 -6.34 15.227 1 92.31 215 ASP B N 1
ATOM 6326 C CA . ASP B 1 215 ? -32.625 -6.027 14.914 1 92.31 215 ASP B CA 1
ATOM 6327 C C . ASP B 1 215 ? -32.812 -5.762 13.422 1 92.31 215 ASP B C 1
ATOM 6329 O O . ASP B 1 215 ? -33.906 -5.914 12.891 1 92.31 215 ASP B O 1
ATOM 6333 N N . GLU B 1 216 ? -31.781 -5.48 12.773 1 92.25 216 GLU B N 1
ATOM 6334 C CA . GLU B 1 216 ? -31.844 -5.105 11.367 1 92.25 216 GLU B CA 1
ATOM 6335 C C . GLU B 1 216 ? -31.781 -6.336 10.469 1 92.25 216 GLU B C 1
ATOM 6337 O O . GLU B 1 216 ? -31.984 -6.234 9.25 1 92.25 216 GLU B O 1
ATOM 6342 N N . ALA B 1 217 ? -31.562 -7.492 11.039 1 96 217 ALA B N 1
ATOM 6343 C CA . ALA B 1 217 ? -31.453 -8.719 10.25 1 96 217 ALA B CA 1
ATOM 6344 C C . ALA B 1 217 ? -32.812 -9.258 9.867 1 96 217 ALA B C 1
ATOM 6346 O O . ALA B 1 217 ? -33.281 -10.25 10.438 1 96 217 ALA B O 1
ATOM 6347 N N . LYS B 1 218 ? -33.406 -8.648 8.914 1 95.88 218 LYS B N 1
ATOM 6348 C CA . LYS B 1 218 ? -34.719 -9.031 8.375 1 95.88 218 LYS B CA 1
ATOM 6349 C C . LYS B 1 218 ? -34.688 -9.031 6.852 1 95.88 218 LYS B C 1
ATOM 6351 O O . LYS B 1 218 ? -33.812 -8.422 6.234 1 95.88 218 LYS B O 1
ATOM 6356 N N . GLY B 1 219 ? -35.594 -9.82 6.234 1 95.81 219 GLY B N 1
ATOM 6357 C CA . GLY B 1 219 ? -35.719 -9.844 4.789 1 95.81 219 GLY B CA 1
ATOM 6358 C C . GLY B 1 219 ? -34.469 -10.328 4.078 1 95.81 219 GLY B C 1
ATOM 6359 O O . GLY B 1 219 ? -33.938 -11.383 4.422 1 95.81 219 GLY B O 1
ATOM 6360 N N . LYS B 1 220 ? -34.062 -9.562 3.125 1 96.12 220 LYS B N 1
ATOM 6361 C CA . LYS B 1 220 ? -32.906 -9.922 2.318 1 96.12 220 LYS B CA 1
ATOM 6362 C C . LYS B 1 220 ? -31.641 -10.031 3.182 1 96.12 220 LYS B C 1
ATOM 6364 O O . LYS B 1 220 ? -30.812 -10.914 2.965 1 96.12 220 LYS B O 1
ATOM 6369 N N . VAL B 1 221 ? -31.531 -9.102 4.164 1 96.81 221 VAL B N 1
ATOM 6370 C CA . VAL B 1 221 ? -30.359 -9.086 5.031 1 96.81 221 VAL B CA 1
ATOM 6371 C C . VAL B 1 221 ? -30.234 -10.414 5.766 1 96.81 221 VAL B C 1
ATOM 6373 O O . VAL B 1 221 ? -29.172 -11.039 5.777 1 96.81 221 VAL B O 1
ATOM 6376 N N . ARG B 1 222 ? -31.328 -10.852 6.301 1 97.12 222 ARG B N 1
ATOM 6377 C CA . ARG B 1 222 ? -31.312 -12.117 7.02 1 97.12 222 ARG B CA 1
ATOM 6378 C C . ARG B 1 222 ? -31.078 -13.289 6.07 1 97.12 222 ARG B C 1
ATOM 6380 O O . ARG B 1 222 ? -30.344 -14.219 6.395 1 97.12 222 ARG B O 1
ATOM 6387 N N . HIS B 1 223 ? -31.734 -13.266 4.945 1 97.5 223 HIS B N 1
ATOM 6388 C CA . HIS B 1 223 ? -31.562 -14.305 3.934 1 97.5 223 HIS B CA 1
ATOM 6389 C C . HIS B 1 223 ? -30.094 -14.508 3.574 1 97.5 223 HIS B C 1
ATOM 6391 O O . HIS B 1 223 ? -29.594 -15.633 3.596 1 97.5 223 HIS B O 1
ATOM 6397 N N . VAL B 1 224 ? -29.406 -13.438 3.262 1 96.88 224 VAL B N 1
ATOM 6398 C CA . VAL B 1 224 ? -28.016 -13.477 2.826 1 96.88 224 VAL B CA 1
ATOM 6399 C C . VAL B 1 224 ? -27.125 -13.961 3.973 1 96.88 224 VAL B C 1
ATOM 6401 O O . VAL B 1 224 ? -26.234 -14.773 3.768 1 96.88 224 VAL B O 1
ATOM 6404 N N . LEU B 1 225 ? -27.406 -13.477 5.141 1 97.88 225 LEU B N 1
ATOM 6405 C CA . LEU B 1 225 ? -26.609 -13.859 6.301 1 97.88 225 LEU B CA 1
ATOM 6406 C C . LEU B 1 225 ? -26.781 -15.344 6.617 1 97.88 225 LEU B C 1
ATOM 6408 O O . LEU B 1 225 ? -25.828 -16.016 7.02 1 97.88 225 LEU B O 1
ATOM 6412 N N . LEU B 1 226 ? -27.953 -15.836 6.445 1 98 226 LEU B N 1
ATOM 6413 C CA . LEU B 1 226 ? -28.219 -17.25 6.672 1 98 226 LEU B CA 1
ATOM 6414 C C . LEU B 1 226 ? -27.469 -18.109 5.656 1 98 226 LEU B C 1
ATOM 6416 O O . LEU B 1 226 ? -26.953 -19.188 6 1 98 226 LEU B O 1
ATOM 6420 N N . LEU B 1 227 ? -27.469 -17.672 4.449 1 97.62 227 LEU B N 1
ATOM 6421 C CA . LEU B 1 227 ? -26.719 -18.406 3.439 1 97.62 227 LEU B CA 1
ATOM 6422 C C . LEU B 1 227 ? -25.234 -18.438 3.789 1 97.62 227 LEU B C 1
ATOM 6424 O O . LEU B 1 227 ? -24.578 -19.469 3.639 1 97.62 227 LEU B O 1
ATOM 6428 N N . MET B 1 228 ? -24.688 -17.328 4.215 1 97.5 228 MET B N 1
ATOM 6429 C CA . MET B 1 228 ? -23.297 -17.266 4.645 1 97.5 228 MET B CA 1
ATOM 6430 C C . MET B 1 228 ? -23.047 -18.234 5.793 1 97.5 228 MET B C 1
ATOM 6432 O O . MET B 1 228 ? -22.047 -18.953 5.793 1 97.5 228 MET B O 1
ATOM 6436 N N . ALA B 1 229 ? -23.969 -18.234 6.695 1 97.62 229 ALA B N 1
ATOM 6437 C CA . ALA B 1 229 ? -23.828 -19.125 7.852 1 97.62 229 ALA B CA 1
ATOM 6438 C C . ALA B 1 229 ? -23.875 -20.594 7.434 1 97.62 229 ALA B C 1
ATOM 6440 O O . ALA B 1 229 ? -23.156 -21.422 7.996 1 97.62 229 ALA B O 1
ATOM 6441 N N . ALA B 1 230 ? -24.719 -20.859 6.488 1 97.75 230 ALA B N 1
ATOM 6442 C CA . ALA B 1 230 ? -24.797 -22.219 5.977 1 97.75 230 ALA B CA 1
ATOM 6443 C C . ALA B 1 230 ? -23.484 -22.641 5.348 1 97.75 230 ALA B C 1
ATOM 6445 O O . ALA B 1 230 ? -23.031 -23.781 5.531 1 97.75 230 ALA B O 1
ATOM 6446 N N . ARG B 1 231 ? -22.891 -21.781 4.617 1 96.31 231 ARG B N 1
ATOM 6447 C CA . ARG B 1 231 ? -21.609 -22.062 3.996 1 96.31 231 ARG B CA 1
ATOM 6448 C C . ARG B 1 231 ? -20.531 -22.312 5.051 1 96.31 231 ARG B C 1
ATOM 6450 O O . ARG B 1 231 ? -19.688 -23.203 4.891 1 96.31 231 ARG B O 1
ATOM 6457 N N . VAL B 1 232 ? -20.5 -21.5 6.082 1 96.06 232 VAL B N 1
ATOM 6458 C CA . VAL B 1 232 ? -19.531 -21.672 7.168 1 96.06 232 VAL B CA 1
ATOM 6459 C C . VAL B 1 232 ? -19.766 -23 7.867 1 96.06 232 VAL B C 1
ATOM 6461 O O . VAL B 1 232 ? -18.812 -23.703 8.203 1 96.06 232 VAL B O 1
ATOM 6464 N N . ALA B 1 233 ? -21 -23.344 8.078 1 96.38 233 ALA B N 1
ATOM 6465 C CA . ALA B 1 233 ? -21.328 -24.625 8.703 1 96.38 233 ALA B CA 1
ATOM 6466 C C . ALA B 1 233 ? -20.844 -25.797 7.852 1 96.38 233 ALA B C 1
ATOM 6468 O O . ALA B 1 233 ? -20.344 -26.797 8.383 1 96.38 233 ALA B O 1
ATOM 6469 N N . LEU B 1 234 ? -21 -25.672 6.598 1 95.44 234 LEU B N 1
ATOM 6470 C CA . LEU B 1 234 ? -20.516 -26.703 5.691 1 95.44 234 LEU B CA 1
ATOM 6471 C C . LEU B 1 234 ? -19 -26.859 5.801 1 95.44 234 LEU B C 1
ATOM 6473 O O . LEU B 1 234 ? -18.484 -27.969 5.801 1 95.44 234 LEU B O 1
ATOM 6477 N N . ALA B 1 235 ? -18.344 -25.734 5.832 1 93.94 235 ALA B N 1
ATOM 6478 C CA . ALA B 1 235 ? -16.891 -25.75 5.945 1 93.94 235 ALA B CA 1
ATOM 6479 C C . ALA B 1 235 ? -16.453 -26.391 7.258 1 93.94 235 ALA B C 1
ATOM 6481 O O . ALA B 1 235 ? -15.383 -27 7.332 1 93.94 235 ALA B O 1
ATOM 6482 N N . GLN B 1 236 ? -17.312 -26.344 8.234 1 93.5 236 GLN B N 1
ATOM 6483 C CA . GLN B 1 236 ? -17.047 -26.969 9.531 1 93.5 236 GLN B CA 1
ATOM 6484 C C . GLN B 1 236 ? -17.5 -28.422 9.555 1 93.5 236 GLN B C 1
ATOM 6486 O O . GLN B 1 236 ? -17.5 -29.062 10.609 1 93.5 236 GLN B O 1
ATOM 6491 N N . GLU B 1 237 ? -18.016 -28.938 8.43 1 93.75 237 GLU B N 1
ATOM 6492 C CA . GLU B 1 237 ? -18.5 -30.297 8.258 1 93.75 237 GLU B CA 1
ATOM 6493 C C . GLU B 1 237 ? -19.703 -30.578 9.148 1 93.75 237 GLU B C 1
ATOM 6495 O O . GLU B 1 237 ? -19.875 -31.703 9.625 1 93.75 237 GLU B O 1
ATOM 6500 N N . ASP B 1 238 ? -20.328 -29.547 9.477 1 94.56 238 ASP B N 1
ATOM 6501 C CA . ASP B 1 238 ? -21.594 -29.672 10.211 1 94.56 238 ASP B CA 1
ATOM 6502 C C . ASP B 1 238 ? -22.781 -29.641 9.258 1 94.56 238 ASP B C 1
ATOM 6504 O O . ASP B 1 238 ? -23.469 -28.625 9.141 1 94.56 238 ASP B O 1
ATOM 6508 N N . MET B 1 239 ? -23.156 -30.734 8.734 1 94.25 239 MET B N 1
ATOM 6509 C CA . MET B 1 239 ? -24.156 -30.859 7.688 1 94.25 239 MET B CA 1
ATOM 6510 C C . MET B 1 239 ? -25.547 -30.562 8.234 1 94.25 239 MET B C 1
ATOM 6512 O O . MET B 1 239 ? -26.391 -29.969 7.539 1 94.25 239 MET B O 1
ATOM 6516 N N . ALA B 1 240 ? -25.797 -30.938 9.406 1 94.88 240 ALA B N 1
ATOM 6517 C CA . ALA B 1 240 ? -27.109 -30.734 10 1 94.88 240 ALA B CA 1
ATOM 6518 C C . ALA B 1 240 ? -27.406 -29.25 10.164 1 94.88 240 ALA B C 1
ATOM 6520 O O . ALA B 1 240 ? -28.5 -28.781 9.828 1 94.88 240 ALA B O 1
ATOM 6521 N N . GLN B 1 241 ? -26.469 -28.562 10.719 1 95.81 241 GLN B N 1
ATOM 6522 C CA . GLN B 1 241 ? -26.641 -27.125 10.891 1 95.81 241 GLN B CA 1
ATOM 6523 C C . GLN B 1 241 ? -26.766 -26.422 9.539 1 95.81 241 GLN B C 1
ATOM 6525 O O . GLN B 1 241 ? -27.578 -25.5 9.383 1 95.81 241 GLN B O 1
ATOM 6530 N N . ALA B 1 242 ? -25.938 -26.781 8.609 1 96.75 242 ALA B N 1
ATOM 6531 C CA . ALA B 1 242 ? -26.016 -26.203 7.266 1 96.75 242 ALA B CA 1
ATOM 6532 C C . ALA B 1 242 ? -27.406 -26.391 6.668 1 96.75 242 ALA B C 1
ATOM 6534 O O . ALA B 1 242 ? -27.969 -25.469 6.07 1 96.75 242 ALA B O 1
ATOM 6535 N N . ASP B 1 243 ? -27.938 -27.562 6.867 1 95.62 243 ASP B N 1
ATOM 6536 C CA . ASP B 1 243 ? -29.266 -27.859 6.348 1 95.62 243 ASP B CA 1
ATOM 6537 C C . ASP B 1 243 ? -30.328 -26.969 7.008 1 95.62 243 ASP B C 1
ATOM 6539 O O . ASP B 1 243 ? -31.219 -26.453 6.332 1 95.62 243 ASP B O 1
ATOM 6543 N N . SER B 1 244 ? -30.266 -26.875 8.281 1 97.25 244 SER B N 1
ATOM 6544 C CA . SER B 1 244 ? -31.219 -26.062 9.023 1 97.25 244 SER B CA 1
ATOM 6545 C C . SER B 1 244 ? -31.172 -24.594 8.594 1 97.25 244 SER B C 1
ATOM 6547 O O . SER B 1 244 ? -32.188 -23.969 8.352 1 97.25 244 SER B O 1
ATOM 6549 N N . LEU B 1 245 ? -29.984 -24.109 8.531 1 97.81 245 LEU B N 1
ATOM 6550 C CA . LEU B 1 245 ? -29.781 -22.719 8.148 1 97.81 245 LEU B CA 1
ATOM 6551 C C . LEU B 1 245 ? -30.25 -22.469 6.715 1 97.81 245 LEU B C 1
ATOM 6553 O O . LEU B 1 245 ? -30.859 -21.438 6.422 1 97.81 245 LEU B O 1
ATOM 6557 N N . LEU B 1 246 ? -29.938 -23.406 5.824 1 97.56 246 LEU B N 1
ATOM 6558 C CA . LEU B 1 246 ? -30.359 -23.297 4.434 1 97.56 246 LEU B CA 1
ATOM 6559 C C . LEU B 1 246 ? -31.891 -23.281 4.336 1 97.56 246 LEU B C 1
ATOM 6561 O O . LEU B 1 246 ? -32.469 -22.5 3.562 1 97.56 246 LEU B O 1
ATOM 6565 N N . LYS B 1 247 ? -32.5 -24.141 5.109 1 97.25 247 LYS B N 1
ATOM 6566 C CA . LYS B 1 247 ? -33.969 -24.188 5.125 1 97.25 247 LYS B CA 1
ATOM 6567 C C . LYS B 1 247 ? -34.562 -22.859 5.586 1 97.25 247 LYS B C 1
ATOM 6569 O O . LYS B 1 247 ? -35.531 -22.359 5.004 1 97.25 247 LYS B O 1
ATOM 6574 N N . GLN B 1 248 ? -34 -22.328 6.629 1 97.75 248 GLN B N 1
ATOM 6575 C CA . GLN B 1 248 ? -34.438 -21.031 7.125 1 97.75 248 GLN B CA 1
ATOM 6576 C C . GLN B 1 248 ? -34.281 -19.953 6.059 1 97.75 248 GLN B C 1
ATOM 6578 O O . GLN B 1 248 ? -35.156 -19.094 5.906 1 97.75 248 GLN B O 1
ATOM 6583 N N . SER B 1 249 ? -33.188 -20 5.379 1 97.81 249 SER B N 1
ATOM 6584 C CA . SER B 1 249 ? -32.938 -19.016 4.328 1 97.81 249 SER B CA 1
ATOM 6585 C C . SER B 1 249 ? -33.938 -19.156 3.197 1 97.81 249 SER B C 1
ATOM 6587 O O . SER B 1 249 ? -34.469 -18.156 2.689 1 97.81 249 SER B O 1
ATOM 6589 N N . LYS B 1 250 ? -34.25 -20.344 2.77 1 97.06 250 LYS B N 1
ATOM 6590 C CA . LYS B 1 250 ? -35.156 -20.609 1.662 1 97.06 250 LYS B CA 1
ATOM 6591 C C . LYS B 1 250 ? -36.562 -20.125 1.979 1 97.06 250 LYS B C 1
ATOM 6593 O O . LYS B 1 250 ? -37.312 -19.703 1.083 1 97.06 250 LYS B O 1
ATOM 6598 N N . ILE B 1 251 ? -36.906 -20.141 3.248 1 97.06 251 ILE B N 1
ATOM 6599 C CA . ILE B 1 251 ? -38.219 -19.672 3.688 1 97.06 251 ILE B CA 1
ATOM 6600 C C . ILE B 1 251 ? -38.344 -18.188 3.369 1 97.06 251 ILE B C 1
ATOM 6602 O O . ILE B 1 251 ? -39.469 -17.688 3.117 1 97.06 251 ILE B O 1
ATOM 6606 N N . LEU B 1 252 ? -37.25 -17.5 3.244 1 96.81 252 LEU B N 1
ATOM 6607 C CA . LEU B 1 252 ? -37.281 -16.062 3.057 1 96.81 252 LEU B CA 1
ATOM 6608 C C . LEU B 1 252 ? -37.219 -15.703 1.575 1 96.81 252 LEU B C 1
ATOM 6610 O O . LEU B 1 252 ? -37.281 -14.523 1.213 1 96.81 252 LEU B O 1
ATOM 6614 N N . LEU B 1 253 ? -37.156 -16.609 0.644 1 96.38 253 LEU B N 1
ATOM 6615 C CA . LEU B 1 253 ? -37 -16.375 -0.786 1 96.38 253 LEU B CA 1
ATOM 6616 C C . LEU B 1 253 ? -38.156 -15.531 -1.336 1 96.38 253 LEU B C 1
ATOM 6618 O O . LEU B 1 253 ? -37.938 -14.664 -2.184 1 96.38 253 LEU B O 1
ATOM 6622 N N . PRO B 1 254 ? -39.375 -15.719 -0.786 1 94.25 254 PRO B N 1
ATOM 6623 C CA . PRO B 1 254 ? -40.469 -14.922 -1.307 1 94.25 254 PRO B CA 1
ATOM 6624 C C . PRO B 1 254 ? -40.312 -13.438 -0.997 1 94.25 254 PRO B C 1
ATOM 6626 O O . PRO B 1 254 ? -40.969 -12.602 -1.635 1 94.25 254 PRO B O 1
ATOM 6629 N N . GLU B 1 255 ? -39.469 -13.148 -0.058 1 93.44 255 GLU B N 1
ATOM 6630 C CA . GLU B 1 255 ? -39.281 -11.758 0.323 1 93.44 255 GLU B CA 1
ATOM 6631 C C . GLU B 1 255 ? -38.281 -11.055 -0.618 1 93.44 255 GLU B C 1
ATOM 6633 O O . GLU B 1 255 ? -38.156 -9.836 -0.589 1 93.44 255 GLU B O 1
ATOM 6638 N N . ILE B 1 256 ? -37.656 -11.836 -1.46 1 93.5 256 ILE B N 1
ATOM 6639 C CA . ILE B 1 256 ? -36.719 -11.281 -2.445 1 93.5 256 ILE B CA 1
ATOM 6640 C C . ILE B 1 256 ? -37.5 -10.836 -3.684 1 93.5 256 ILE B C 1
ATOM 6642 O O . ILE B 1 256 ? -38.094 -11.656 -4.375 1 93.5 256 ILE B O 1
ATOM 6646 N N . GLY B 1 257 ? -37.469 -9.602 -3.961 1 87.12 257 GLY B N 1
ATOM 6647 C CA . GLY B 1 257 ? -38.438 -9.031 -4.863 1 87.12 257 GLY B CA 1
ATOM 6648 C C . GLY B 1 257 ? -37.969 -8.961 -6.301 1 87.12 257 GLY B C 1
ATOM 6649 O O . GLY B 1 257 ? -38.781 -8.953 -7.23 1 87.12 257 GLY B O 1
ATOM 6650 N N . SER B 1 258 ? -36.688 -8.914 -6.598 1 92.31 258 SER B N 1
ATOM 6651 C CA . SER B 1 258 ? -36.219 -8.727 -7.973 1 92.31 258 SER B CA 1
ATOM 6652 C C . SER B 1 258 ? -35.688 -10.023 -8.555 1 92.31 258 SER B C 1
ATOM 6654 O O . SER B 1 258 ? -35.094 -10.836 -7.832 1 92.31 258 SER B O 1
ATOM 6656 N N . PRO B 1 259 ? -35.875 -10.188 -9.898 1 93.94 259 PRO B N 1
ATOM 6657 C CA . PRO B 1 259 ? -35.344 -11.391 -10.539 1 93.94 259 PRO B CA 1
ATOM 6658 C C . PRO B 1 259 ? -33.844 -11.531 -10.383 1 93.94 259 PRO B C 1
ATOM 6660 O O . PRO B 1 259 ? -33.312 -12.641 -10.203 1 93.94 259 PRO B O 1
ATOM 6663 N N . LEU B 1 260 ? -33.188 -10.453 -10.461 1 94.81 260 LEU B N 1
ATOM 6664 C CA . LEU B 1 260 ? -31.734 -10.508 -10.336 1 94.81 260 LEU B CA 1
ATOM 6665 C C . LEU B 1 260 ? -31.312 -10.945 -8.938 1 94.81 260 LEU B C 1
ATOM 6667 O O . LEU B 1 260 ? -30.422 -11.773 -8.781 1 94.81 260 LEU B O 1
ATOM 6671 N N . GLU B 1 261 ? -31.906 -10.383 -7.953 1 94.81 261 GLU B N 1
ATOM 6672 C CA . GLU B 1 261 ? -31.609 -10.781 -6.582 1 94.81 261 GLU B CA 1
ATOM 6673 C C . GLU B 1 261 ? -31.922 -12.258 -6.352 1 94.81 261 GLU B C 1
ATOM 6675 O O . GLU B 1 261 ? -31.172 -12.945 -5.652 1 94.81 261 GLU B O 1
ATOM 6680 N N . LEU B 1 262 ? -32.969 -12.656 -6.93 1 95.62 262 LEU B N 1
ATOM 6681 C CA . LEU B 1 262 ? -33.344 -14.062 -6.82 1 95.62 262 LEU B CA 1
ATOM 6682 C C . LEU B 1 262 ? -32.312 -14.945 -7.5 1 95.62 262 LEU B C 1
ATOM 6684 O O . LEU B 1 262 ? -31.938 -16 -6.969 1 95.62 262 LEU B O 1
ATOM 6688 N N . ALA B 1 263 ? -31.938 -14.516 -8.695 1 97 263 ALA B N 1
ATOM 6689 C CA . ALA B 1 263 ? -30.906 -15.266 -9.406 1 97 263 ALA B CA 1
ATOM 6690 C C . ALA B 1 263 ? -29.641 -15.391 -8.57 1 97 263 ALA B C 1
ATOM 6692 O O . ALA B 1 263 ? -29.016 -16.453 -8.523 1 97 263 ALA B O 1
ATOM 6693 N N . ASN B 1 264 ? -29.219 -14.32 -7.965 1 95.88 264 ASN B N 1
ATOM 6694 C CA . ASN B 1 264 ? -28.062 -14.344 -7.082 1 95.88 264 ASN B CA 1
ATOM 6695 C C . ASN B 1 264 ? -28.25 -15.32 -5.93 1 95.88 264 ASN B C 1
ATOM 6697 O O . ASN B 1 264 ? -27.328 -16.047 -5.566 1 95.88 264 ASN B O 1
ATOM 6701 N N . SER B 1 265 ? -29.406 -15.297 -5.332 1 96.69 265 SER B N 1
ATOM 6702 C CA . SER B 1 265 ? -29.719 -16.219 -4.25 1 96.69 265 SER B CA 1
ATOM 6703 C C . SER B 1 265 ? -29.672 -17.672 -4.723 1 96.69 265 SER B C 1
ATOM 6705 O O . SER B 1 265 ? -29.094 -18.531 -4.055 1 96.69 265 SER B O 1
ATOM 6707 N N . TYR B 1 266 ? -30.297 -17.875 -5.875 1 97.69 266 TYR B N 1
ATOM 6708 C CA . TYR B 1 266 ? -30.312 -19.219 -6.426 1 97.69 266 TYR B CA 1
ATOM 6709 C C . TYR B 1 266 ? -28.891 -19.734 -6.672 1 97.69 266 TYR B C 1
ATOM 6711 O O . TYR B 1 266 ? -28.594 -20.891 -6.402 1 97.69 266 TYR B O 1
ATOM 6719 N N . SER B 1 267 ? -28.062 -18.906 -7.195 1 97.31 267 SER B N 1
ATOM 6720 C CA . SER B 1 267 ? -26.672 -19.297 -7.438 1 97.31 267 SER B CA 1
ATOM 6721 C C . SER B 1 267 ? -25.984 -19.688 -6.137 1 97.31 267 SER B C 1
ATOM 6723 O O . SER B 1 267 ? -25.266 -20.688 -6.082 1 97.31 267 SER B O 1
ATOM 6725 N N . GLN B 1 268 ? -26.219 -18.922 -5.121 1 96.19 268 GLN B N 1
ATOM 6726 C CA . GLN B 1 268 ? -25.578 -19.219 -3.838 1 96.19 268 GLN B CA 1
ATOM 6727 C C . GLN B 1 268 ? -26.125 -20.5 -3.23 1 96.19 268 GLN B C 1
ATOM 6729 O O . GLN B 1 268 ? -25.375 -21.297 -2.67 1 96.19 268 GLN B O 1
ATOM 6734 N N . ILE B 1 269 ? -27.391 -20.656 -3.291 1 97.5 269 ILE B N 1
ATOM 6735 C CA . ILE B 1 269 ? -28.016 -21.891 -2.785 1 97.5 269 ILE B CA 1
ATOM 6736 C C . ILE B 1 269 ? -27.5 -23.094 -3.568 1 97.5 269 ILE B C 1
ATOM 6738 O O . ILE B 1 269 ? -27.25 -24.156 -2.994 1 97.5 269 ILE B O 1
ATOM 6742 N N . ALA B 1 270 ? -27.359 -22.891 -4.879 1 97.56 270 ALA B N 1
ATOM 6743 C CA . ALA B 1 270 ? -26.844 -23.969 -5.723 1 97.56 270 ALA B CA 1
ATOM 6744 C C . ALA B 1 270 ? -25.453 -24.406 -5.277 1 97.56 270 ALA B C 1
ATOM 6746 O O . ALA B 1 270 ? -25.141 -25.609 -5.309 1 97.56 270 ALA B O 1
ATOM 6747 N N . VAL B 1 271 ? -24.641 -23.484 -4.93 1 96 271 VAL B N 1
ATOM 6748 C CA . VAL B 1 271 ? -23.297 -23.797 -4.453 1 96 271 VAL B CA 1
ATOM 6749 C C . VAL B 1 271 ? -23.375 -24.672 -3.209 1 96 271 VAL B C 1
ATOM 6751 O O . VAL B 1 271 ? -22.656 -25.672 -3.086 1 96 271 VAL B O 1
ATOM 6754 N N . ILE B 1 272 ? -24.25 -24.328 -2.303 1 95.94 272 ILE B N 1
ATOM 6755 C CA . ILE B 1 272 ? -24.422 -25.062 -1.057 1 95.94 272 ILE B CA 1
ATOM 6756 C C . ILE B 1 272 ? -24.984 -26.453 -1.352 1 95.94 272 ILE B C 1
ATOM 6758 O O . ILE B 1 272 ? -24.516 -27.453 -0.802 1 95.94 272 ILE B O 1
ATOM 6762 N N . GLU B 1 273 ? -25.922 -26.5 -2.223 1 96.88 273 GLU B N 1
ATOM 6763 C CA . GLU B 1 273 ? -26.547 -27.766 -2.576 1 96.88 273 GLU B CA 1
ATOM 6764 C C . GLU B 1 273 ? -25.562 -28.688 -3.281 1 96.88 273 GLU B C 1
ATOM 6766 O O . GLU B 1 273 ? -25.578 -29.906 -3.076 1 96.88 273 GLU B O 1
ATOM 6771 N N . LEU B 1 274 ? -24.766 -28.141 -4.102 1 96.06 274 LEU B N 1
ATOM 6772 C CA . LEU B 1 274 ? -23.719 -28.922 -4.746 1 96.06 274 LEU B CA 1
ATOM 6773 C C . LEU B 1 274 ? -22.781 -29.547 -3.711 1 96.06 274 LEU B C 1
ATOM 6775 O O . LEU B 1 274 ? -22.453 -30.734 -3.799 1 96.06 274 LEU B O 1
ATOM 6779 N N . ALA B 1 275 ? -22.391 -28.75 -2.771 1 94 275 ALA B N 1
ATOM 6780 C CA . ALA B 1 275 ? -21.5 -29.219 -1.721 1 94 275 ALA B CA 1
ATOM 6781 C C . ALA B 1 275 ? -22.141 -30.328 -0.896 1 94 275 ALA B C 1
ATOM 6783 O O . ALA B 1 275 ? -21.469 -31.219 -0.384 1 94 275 ALA B O 1
ATOM 6784 N N . ARG B 1 276 ? -23.422 -30.297 -0.858 1 93.44 276 ARG B N 1
ATOM 6785 C CA . ARG B 1 276 ? -24.172 -31.281 -0.093 1 93.44 276 ARG B CA 1
ATOM 6786 C C . ARG B 1 276 ? -24.469 -32.531 -0.932 1 93.44 276 ARG B C 1
ATOM 6788 O O . ARG B 1 276 ? -25.047 -33.5 -0.437 1 93.44 276 ARG B O 1
ATOM 6795 N N . GLY B 1 277 ? -24.109 -32.531 -2.191 1 93.56 277 GLY B N 1
ATOM 6796 C CA . GLY B 1 277 ? -24.266 -33.688 -3.061 1 93.56 277 GLY B CA 1
ATOM 6797 C C . GLY B 1 277 ? -25.609 -33.719 -3.77 1 93.56 277 GLY B C 1
ATOM 6798 O O . GLY B 1 277 ? -25.938 -34.688 -4.441 1 93.56 277 GLY B O 1
ATOM 6799 N N . ARG B 1 278 ? -26.375 -32.688 -3.584 1 95.94 278 ARG B N 1
ATOM 6800 C CA . ARG B 1 278 ? -27.672 -32.594 -4.254 1 95.94 278 ARG B CA 1
ATOM 6801 C C . ARG B 1 278 ? -27.547 -31.938 -5.613 1 95.94 278 ARG B C 1
ATOM 6803 O O . ARG B 1 278 ? -28.031 -30.828 -5.812 1 95.94 278 ARG B O 1
ATOM 6810 N N . THR B 1 279 ? -27.094 -32.594 -6.598 1 97.44 279 THR B N 1
ATOM 6811 C CA . THR B 1 279 ? -26.688 -32.062 -7.883 1 97.44 279 THR B CA 1
ATOM 6812 C C . THR B 1 279 ? -27.906 -31.672 -8.727 1 97.44 279 THR B C 1
ATOM 6814 O O . THR B 1 279 ? -27.875 -30.719 -9.5 1 97.44 279 THR B O 1
ATOM 6817 N N . GLU B 1 280 ? -29.031 -32.406 -8.578 1 97.38 280 GLU B N 1
ATOM 6818 C CA . GLU B 1 280 ? -30.219 -32.094 -9.367 1 97.38 280 GLU B CA 1
ATOM 6819 C C . GLU B 1 280 ? -30.797 -30.75 -8.984 1 97.38 280 GLU B C 1
ATOM 6821 O O . GLU B 1 280 ? -31.172 -29.953 -9.859 1 97.38 280 GLU B O 1
ATOM 6826 N N . ILE B 1 281 ? -30.906 -30.547 -7.703 1 97.44 281 ILE B N 1
ATOM 6827 C CA . ILE B 1 281 ? -31.422 -29.266 -7.215 1 97.44 281 ILE B CA 1
ATOM 6828 C C . ILE B 1 281 ? -30.484 -28.141 -7.641 1 97.44 281 ILE B C 1
ATOM 6830 O O . ILE B 1 281 ? -30.922 -27.094 -8.102 1 97.44 281 ILE B O 1
ATOM 6834 N N . ALA B 1 282 ? -29.188 -28.344 -7.434 1 98 282 ALA B N 1
ATOM 6835 C CA . ALA B 1 282 ? -28.203 -27.344 -7.84 1 98 282 ALA B CA 1
ATOM 6836 C C . ALA B 1 282 ? -28.312 -27.031 -9.328 1 98 282 ALA B C 1
ATOM 6838 O O . ALA B 1 282 ? -28.234 -25.859 -9.727 1 98 282 ALA B O 1
ATOM 6839 N N . ASP B 1 283 ? -28.484 -28.047 -10.125 1 98.06 283 ASP B N 1
ATOM 6840 C CA . ASP B 1 283 ? -28.609 -27.922 -11.578 1 98.06 283 ASP B CA 1
ATOM 6841 C C . ASP B 1 283 ? -29.797 -27.016 -11.945 1 98.06 283 ASP B C 1
ATOM 6843 O O . ASP B 1 283 ? -29.656 -26.094 -12.75 1 98.06 283 ASP B O 1
ATOM 6847 N N . GLU B 1 284 ? -30.875 -27.266 -11.336 1 98 284 GLU B N 1
ATOM 6848 C CA . GLU B 1 284 ? -32.062 -26.484 -11.602 1 98 284 GLU B CA 1
ATOM 6849 C C . GLU B 1 284 ? -31.891 -25.031 -11.211 1 98 284 GLU B C 1
ATOM 6851 O O . GLU B 1 284 ? -32.219 -24.125 -11.977 1 98 284 GLU B O 1
ATOM 6856 N N . LEU B 1 285 ? -31.406 -24.812 -10.047 1 98.06 285 LEU B N 1
ATOM 6857 C CA . LEU B 1 285 ? -31.234 -23.453 -9.531 1 98.06 285 LEU B CA 1
ATOM 6858 C C . LEU B 1 285 ? -30.234 -22.672 -10.383 1 98.06 285 LEU B C 1
ATOM 6860 O O . LEU B 1 285 ? -30.469 -21.5 -10.695 1 98.06 285 LEU B O 1
ATOM 6864 N N . VAL B 1 286 ? -29.109 -23.297 -10.781 1 98.25 286 VAL B N 1
ATOM 6865 C CA . VAL B 1 286 ? -28.125 -22.625 -11.609 1 98.25 286 VAL B CA 1
ATOM 6866 C C . VAL B 1 286 ? -28.719 -22.297 -12.977 1 98.25 286 VAL B C 1
ATOM 6868 O O . VAL B 1 286 ? -28.469 -21.219 -13.539 1 98.25 286 VAL B O 1
ATOM 6871 N N . GLY B 1 287 ? -29.5 -23.234 -13.469 1 97.81 287 GLY B N 1
ATOM 6872 C CA . GLY B 1 287 ? -30.156 -23 -14.734 1 97.81 287 GLY B CA 1
ATOM 6873 C C . GLY B 1 287 ? -31.047 -21.766 -14.727 1 97.81 287 GLY B C 1
ATOM 6874 O O . GLY B 1 287 ? -31.016 -20.953 -15.656 1 97.81 287 GLY B O 1
ATOM 6875 N N . ILE B 1 288 ? -31.812 -21.609 -13.664 1 97.69 288 ILE B N 1
ATOM 6876 C CA . ILE B 1 288 ? -32.688 -20.438 -13.523 1 97.69 288 ILE B CA 1
ATOM 6877 C C . ILE B 1 288 ? -31.859 -19.172 -13.43 1 97.69 288 ILE B C 1
ATOM 6879 O O . ILE B 1 288 ? -32.188 -18.156 -14.062 1 97.69 288 ILE B O 1
ATOM 6883 N N . ALA B 1 289 ? -30.797 -19.25 -12.648 1 97.94 289 ALA B N 1
ATOM 6884 C CA . ALA B 1 289 ? -29.922 -18.094 -12.484 1 97.94 289 ALA B CA 1
ATOM 6885 C C . ALA B 1 289 ? -29.297 -17.688 -13.812 1 97.94 289 ALA B C 1
ATOM 6887 O O . ALA B 1 289 ? -29.25 -16.5 -14.156 1 97.94 289 ALA B O 1
ATOM 6888 N N . LEU B 1 290 ? -28.812 -18.656 -14.578 1 98 290 LEU B N 1
ATOM 6889 C CA . LEU B 1 290 ? -28.172 -18.406 -15.867 1 98 290 LEU B CA 1
ATOM 6890 C C . LEU B 1 290 ? -29.125 -17.703 -16.828 1 98 290 LEU B C 1
ATOM 6892 O O . LEU B 1 290 ? -28.734 -16.766 -17.516 1 98 290 LEU B O 1
ATOM 6896 N N . GLN B 1 291 ? -30.312 -18.141 -16.844 1 97.62 291 GLN B N 1
ATOM 6897 C CA . GLN B 1 291 ? -31.312 -17.531 -17.703 1 97.62 291 GLN B CA 1
ATOM 6898 C C . GLN B 1 291 ? -31.547 -16.062 -17.344 1 97.62 291 GLN B C 1
ATOM 6900 O O . GLN B 1 291 ? -31.656 -15.211 -18.219 1 97.62 291 GLN B O 1
ATOM 6905 N N . THR B 1 292 ? -31.625 -15.836 -16.094 1 97.25 292 THR B N 1
ATOM 6906 C CA . THR B 1 292 ? -31.844 -14.477 -15.625 1 97.25 292 THR B CA 1
ATOM 6907 C C . THR B 1 292 ? -30.641 -13.594 -15.961 1 97.25 292 THR B C 1
ATOM 6909 O O . THR B 1 292 ? -30.797 -12.461 -16.422 1 97.25 292 THR B O 1
ATOM 6912 N N . TYR B 1 293 ? -29.406 -14.094 -15.695 1 97 293 TYR B N 1
ATOM 6913 C CA . TYR B 1 293 ? -28.203 -13.32 -15.977 1 97 293 TYR B CA 1
ATOM 6914 C C . TYR B 1 293 ? -28.094 -13 -17.453 1 97 293 TYR B C 1
ATOM 6916 O O . TYR B 1 293 ? -27.688 -11.898 -17.828 1 97 293 TYR B O 1
ATOM 6924 N N . GLU B 1 294 ? -28.422 -13.93 -18.312 1 96.19 294 GLU B N 1
ATOM 6925 C CA . GLU B 1 294 ? -28.406 -13.727 -19.766 1 96.19 294 GLU B CA 1
ATOM 6926 C C . GLU B 1 294 ? -29.406 -12.664 -20.188 1 96.19 294 GLU B C 1
ATOM 6928 O O . GLU B 1 294 ? -29.062 -11.75 -20.938 1 96.19 294 GLU B O 1
ATOM 6933 N N . LYS B 1 295 ? -30.594 -12.805 -19.656 1 95 295 LYS B N 1
ATOM 6934 C CA . LYS B 1 295 ? -31.672 -11.883 -20.016 1 95 295 LYS B CA 1
ATOM 6935 C C . LYS B 1 295 ? -31.344 -10.461 -19.578 1 95 295 LYS B C 1
ATOM 6937 O O . LYS B 1 295 ? -31.688 -9.5 -20.281 1 95 295 LYS B O 1
ATOM 6942 N N . GLN B 1 296 ? -30.719 -10.398 -18.5 1 93.56 296 GLN B N 1
ATOM 6943 C CA . GLN B 1 296 ? -30.453 -9.078 -17.938 1 93.56 296 GLN B CA 1
ATOM 6944 C C . GLN B 1 296 ? -29.078 -8.578 -18.328 1 93.56 296 GLN B C 1
ATOM 6946 O O . GLN B 1 296 ? -28.641 -7.512 -17.875 1 93.56 296 GLN B O 1
ATOM 6951 N N . GLY B 1 297 ? -28.375 -9.273 -19.062 1 92.56 297 GLY B N 1
ATOM 6952 C CA . GLY B 1 297 ? -27.078 -8.859 -19.578 1 92.56 297 GLY B CA 1
ATOM 6953 C C . GLY B 1 297 ? -26 -8.781 -18.5 1 92.56 297 GLY B C 1
ATOM 6954 O O . GLY B 1 297 ? -25.156 -7.891 -18.531 1 92.56 297 GLY B O 1
ATOM 6955 N N . LYS B 1 298 ? -26.109 -9.641 -17.438 1 93.94 298 LYS B N 1
ATOM 6956 C CA . LYS B 1 298 ? -25.094 -9.688 -16.391 1 93.94 298 LYS B CA 1
ATOM 6957 C C . LYS B 1 298 ? -23.984 -10.664 -16.75 1 93.94 298 LYS B C 1
ATOM 6959 O O . LYS B 1 298 ? -23.969 -11.805 -16.281 1 93.94 298 LYS B O 1
ATOM 6964 N N . VAL B 1 299 ? -22.969 -10.156 -17.453 1 93.94 299 VAL B N 1
ATOM 6965 C CA . VAL B 1 299 ? -22 -11 -18.141 1 93.94 299 VAL B CA 1
ATOM 6966 C C . VAL B 1 299 ? -21.094 -11.672 -17.109 1 93.94 299 VAL B C 1
ATOM 6968 O O . VAL B 1 299 ? -20.719 -12.844 -17.266 1 93.94 299 VAL B O 1
ATOM 6971 N N . ASN B 1 300 ? -20.656 -10.984 -16.094 1 93.31 300 ASN B N 1
ATOM 6972 C CA . ASN B 1 300 ? -19.781 -11.57 -15.078 1 93.31 300 ASN B CA 1
ATOM 6973 C C . ASN B 1 300 ? -20.484 -12.68 -14.305 1 93.31 300 ASN B C 1
ATOM 6975 O O . ASN B 1 300 ? -19.922 -13.75 -14.078 1 93.31 300 ASN B O 1
ATOM 6979 N N . ASN B 1 301 ? -21.703 -12.367 -13.938 1 94.75 301 ASN B N 1
ATOM 6980 C CA . ASN B 1 301 ? -22.484 -13.359 -13.219 1 94.75 301 ASN B CA 1
ATOM 6981 C C . ASN B 1 301 ? -22.734 -14.602 -14.078 1 94.75 301 ASN B C 1
ATOM 6983 O O . ASN B 1 301 ? -22.719 -15.727 -13.57 1 94.75 301 ASN B O 1
ATOM 6987 N N . TYR B 1 302 ? -22.984 -14.32 -15.305 1 96.69 302 TYR B N 1
ATOM 6988 C CA . TYR B 1 302 ? -23.219 -15.422 -16.234 1 96.69 302 TYR B CA 1
ATOM 6989 C C . TYR B 1 302 ? -21.984 -16.328 -16.328 1 96.69 302 TYR B C 1
ATOM 6991 O O . TYR B 1 302 ? -22.109 -17.547 -16.281 1 96.69 302 TYR B O 1
ATOM 6999 N N . MET B 1 303 ? -20.859 -15.727 -16.438 1 96.94 303 MET B N 1
ATOM 7000 C CA . MET B 1 303 ? -19.609 -16.469 -16.5 1 96.94 303 MET B CA 1
ATOM 7001 C C . MET B 1 303 ? -19.406 -17.312 -15.234 1 96.94 303 MET B C 1
ATOM 7003 O O . MET B 1 303 ? -19.094 -18.5 -15.312 1 96.94 303 MET B O 1
ATOM 7007 N N . ARG B 1 304 ? -19.641 -16.766 -14.086 1 96.94 304 ARG B N 1
ATOM 7008 C CA . ARG B 1 304 ? -19.469 -17.453 -12.812 1 96.94 304 ARG B CA 1
ATOM 7009 C C . ARG B 1 304 ? -20.469 -18.594 -12.664 1 96.94 304 ARG B C 1
ATOM 7011 O O . ARG B 1 304 ? -20.141 -19.672 -12.164 1 96.94 304 ARG B O 1
ATOM 7018 N N . ALA B 1 305 ? -21.688 -18.297 -13.102 1 97.5 305 ALA B N 1
ATOM 7019 C CA . ALA B 1 305 ? -22.719 -19.328 -13.047 1 97.5 305 ALA B CA 1
ATOM 7020 C C . ALA B 1 305 ? -22.406 -20.453 -14.031 1 97.5 305 ALA B C 1
ATOM 7022 O O . ALA B 1 305 ? -22.719 -21.625 -13.758 1 97.5 305 ALA B O 1
ATOM 7023 N N . THR B 1 306 ? -21.844 -20.109 -15.172 1 98.19 306 THR B N 1
ATOM 7024 C CA . THR B 1 306 ? -21.422 -21.141 -16.109 1 98.19 306 THR B CA 1
ATOM 7025 C C . THR B 1 306 ? -20.375 -22.047 -15.492 1 98.19 306 THR B C 1
ATOM 7027 O O . THR B 1 306 ? -20.422 -23.266 -15.664 1 98.19 306 THR B O 1
ATOM 7030 N N . ARG B 1 307 ? -19.453 -21.469 -14.844 1 98 307 ARG B N 1
ATOM 7031 C CA . ARG B 1 307 ? -18.438 -22.25 -14.133 1 98 307 ARG B CA 1
ATOM 7032 C C . ARG B 1 307 ? -19.078 -23.156 -13.086 1 98 307 ARG B C 1
ATOM 7034 O O . ARG B 1 307 ? -18.688 -24.312 -12.93 1 98 307 ARG B O 1
ATOM 7041 N N . LEU B 1 308 ? -20.078 -22.609 -12.383 1 97.69 308 LEU B N 1
ATOM 7042 C CA . LEU B 1 308 ? -20.797 -23.391 -11.383 1 97.69 308 LEU B CA 1
ATOM 7043 C C . LEU B 1 308 ? -21.547 -24.547 -12.039 1 97.69 308 LEU B C 1
ATOM 7045 O O . LEU B 1 308 ? -21.531 -25.672 -11.516 1 97.69 308 LEU B O 1
ATOM 7049 N N . LEU B 1 309 ? -22.188 -24.281 -13.133 1 98.25 309 LEU B N 1
ATOM 7050 C CA . LEU B 1 309 ? -22.875 -25.328 -13.859 1 98.25 309 LEU B CA 1
ATOM 7051 C C . LEU B 1 309 ? -21.906 -26.422 -14.289 1 98.25 309 LEU B C 1
ATOM 7053 O O . LEU B 1 309 ? -22.25 -27.609 -14.258 1 98.25 309 LEU B O 1
ATOM 7057 N N . ALA B 1 310 ? -20.766 -25.984 -14.727 1 98.25 310 ALA B N 1
ATOM 7058 C CA . ALA B 1 310 ? -19.734 -26.953 -15.102 1 98.25 310 ALA B CA 1
ATOM 7059 C C . ALA B 1 310 ? -19.406 -27.891 -13.945 1 98.25 310 ALA B C 1
ATOM 7061 O O . ALA B 1 310 ? -19.297 -29.109 -14.141 1 98.25 310 ALA B O 1
ATOM 7062 N N . ARG B 1 311 ? -19.219 -27.344 -12.812 1 97.69 311 ARG B N 1
ATOM 7063 C CA . ARG B 1 311 ? -18.922 -28.141 -11.633 1 97.69 311 ARG B CA 1
ATOM 7064 C C . ARG B 1 311 ? -20.062 -29.094 -11.305 1 97.69 311 ARG B C 1
ATOM 7066 O O . ARG B 1 311 ? -19.828 -30.234 -10.875 1 97.69 311 ARG B O 1
ATOM 7073 N N . VAL B 1 312 ? -21.281 -28.656 -11.469 1 97.94 312 VAL B N 1
ATOM 7074 C CA . VAL B 1 312 ? -22.453 -29.5 -11.242 1 97.94 312 VAL B CA 1
ATOM 7075 C C . VAL B 1 312 ? -22.453 -30.672 -12.219 1 97.94 312 VAL B C 1
ATOM 7077 O O . VAL B 1 312 ? -22.688 -31.812 -11.836 1 97.94 312 VAL B O 1
ATOM 7080 N N . ARG B 1 313 ? -22.156 -30.375 -13.453 1 98.06 313 ARG B N 1
ATOM 7081 C CA . ARG B 1 313 ? -22.109 -31.422 -14.477 1 98.06 313 ARG B CA 1
ATOM 7082 C C . ARG B 1 313 ? -21.047 -32.469 -14.164 1 98.06 313 ARG B C 1
ATOM 7084 O O . ARG B 1 313 ? -21.266 -33.656 -14.328 1 98.06 313 ARG B O 1
ATOM 7091 N N . LEU B 1 314 ? -19.922 -31.984 -13.781 1 96.94 314 LEU B N 1
ATOM 7092 C CA . LEU B 1 314 ? -18.844 -32.906 -13.43 1 96.94 314 LEU B CA 1
ATOM 7093 C C . LEU B 1 314 ? -19.234 -33.781 -12.258 1 96.94 314 LEU B C 1
ATOM 7095 O O . LEU B 1 314 ? -18.938 -34.969 -12.242 1 96.94 314 LEU B O 1
ATOM 7099 N N . ALA B 1 315 ? -19.891 -33.219 -11.297 1 96.25 315 ALA B N 1
ATOM 7100 C CA . ALA B 1 315 ? -20.359 -34 -10.148 1 96.25 315 ALA B CA 1
ATOM 7101 C C . ALA B 1 315 ? -21.406 -35.031 -10.562 1 96.25 315 ALA B C 1
ATOM 7103 O O . ALA B 1 315 ? -21.531 -36.062 -9.93 1 96.25 315 ALA B O 1
ATOM 7104 N N . GLN B 1 316 ? -22.078 -34.75 -11.664 1 97.19 316 GLN B N 1
ATOM 7105 C CA . GLN B 1 316 ? -23.078 -35.688 -12.219 1 97.19 316 GLN B CA 1
ATOM 7106 C C . GLN B 1 316 ? -22.438 -36.719 -13.141 1 97.19 316 GLN B C 1
ATOM 7108 O O . GLN B 1 316 ? -23.125 -37.469 -13.82 1 97.19 316 GLN B O 1
ATOM 7113 N N . ARG B 1 317 ? -21.109 -36.656 -13.266 1 95.5 317 ARG B N 1
ATOM 7114 C CA . ARG B 1 317 ? -20.312 -37.562 -14.078 1 95.5 317 ARG B CA 1
ATOM 7115 C C . ARG B 1 317 ? -20.578 -37.344 -15.562 1 95.5 317 ARG B C 1
ATOM 7117 O O . ARG B 1 317 ? -20.5 -38.281 -16.359 1 95.5 317 ARG B O 1
ATOM 7124 N N . ASN B 1 318 ? -21.078 -36.219 -15.828 1 96.94 318 ASN B N 1
ATOM 7125 C CA . ASN B 1 318 ? -21.125 -35.75 -17.203 1 96.94 318 ASN B CA 1
ATOM 7126 C C . ASN B 1 318 ? -19.875 -34.969 -17.578 1 96.94 318 ASN B C 1
ATOM 7128 O O . ASN B 1 318 ? -19.938 -33.75 -17.766 1 96.94 318 ASN B O 1
ATOM 7132 N N . ASP B 1 319 ? -18.812 -35.625 -17.828 1 96.25 319 ASP B N 1
ATOM 7133 C CA . ASP B 1 319 ? -17.484 -35.031 -17.953 1 96.25 319 ASP B CA 1
ATOM 7134 C C . ASP B 1 319 ? -17.359 -34.188 -19.219 1 96.25 319 ASP B C 1
ATOM 7136 O O . ASP B 1 319 ? -16.781 -33.094 -19.219 1 96.25 319 ASP B O 1
ATOM 7140 N N . ASP B 1 320 ? -17.953 -34.688 -20.312 1 96.75 320 ASP B N 1
ATOM 7141 C CA . ASP B 1 320 ? -17.859 -33.969 -21.594 1 96.75 320 ASP B CA 1
ATOM 7142 C C . ASP B 1 320 ? -18.453 -32.594 -21.5 1 96.75 320 ASP B C 1
ATOM 7144 O O . ASP B 1 320 ? -17.812 -31.594 -21.875 1 96.75 320 ASP B O 1
ATOM 7148 N N . GLU B 1 321 ? -19.641 -32.562 -20.953 1 97.31 321 GLU B N 1
ATOM 7149 C CA . GLU B 1 321 ? -20.297 -31.266 -20.828 1 97.31 321 GLU B CA 1
ATOM 7150 C C . GLU B 1 321 ? -19.625 -30.391 -19.781 1 97.31 321 GLU B C 1
ATOM 7152 O O . GLU B 1 321 ? -19.516 -29.172 -19.953 1 97.31 321 GLU B O 1
ATOM 7157 N N . GLY B 1 322 ? -19.25 -30.984 -18.672 1 97.88 322 GLY B N 1
ATOM 7158 C CA . GLY B 1 322 ? -18.578 -30.234 -17.609 1 97.88 322 GLY B CA 1
ATOM 7159 C C . GLY B 1 322 ? -17.312 -29.531 -18.062 1 97.88 322 GLY B C 1
ATOM 7160 O O . GLY B 1 322 ? -17.141 -28.344 -17.828 1 97.88 322 GLY B O 1
ATOM 7161 N N . ILE B 1 323 ? -16.469 -30.266 -18.766 1 97.38 323 ILE B N 1
ATOM 7162 C CA . ILE B 1 323 ? -15.211 -29.688 -19.219 1 97.38 323 ILE B CA 1
ATOM 7163 C C . ILE B 1 323 ? -15.469 -28.641 -20.297 1 97.38 323 ILE B C 1
ATOM 7165 O O . ILE B 1 323 ? -14.781 -27.609 -20.344 1 97.38 323 ILE B O 1
ATOM 7169 N N . ARG B 1 324 ? -16.422 -28.938 -21.172 1 97.56 324 ARG B N 1
ATOM 7170 C CA . ARG B 1 324 ? -16.781 -27.953 -22.203 1 97.56 324 ARG B CA 1
ATOM 7171 C C . ARG B 1 324 ? -17.219 -26.641 -21.562 1 97.56 324 ARG B C 1
ATOM 7173 O O . ARG B 1 324 ? -16.797 -25.562 -22 1 97.56 324 ARG B O 1
ATOM 7180 N N . LEU B 1 325 ? -18.031 -26.734 -20.531 1 98 325 LEU B N 1
ATOM 7181 C CA . LEU B 1 325 ? -18.531 -25.547 -19.844 1 98 325 LEU B CA 1
ATOM 7182 C C . LEU B 1 325 ? -17.406 -24.844 -19.109 1 98 325 LEU B C 1
ATOM 7184 O O . LEU B 1 325 ? -17.375 -23.609 -19.047 1 98 325 LEU B O 1
ATOM 7188 N N . LEU B 1 326 ? -16.5 -25.578 -18.484 1 97.94 326 LEU B N 1
ATOM 7189 C CA . LEU B 1 326 ? -15.336 -24.953 -17.844 1 97.94 326 LEU B CA 1
ATOM 7190 C C . LEU B 1 326 ? -14.508 -24.172 -18.844 1 97.94 326 LEU B C 1
ATOM 7192 O O . LEU B 1 326 ? -14.07 -23.047 -18.562 1 97.94 326 LEU B O 1
ATOM 7196 N N . MET B 1 327 ? -14.305 -24.766 -19.984 1 97.56 327 MET B N 1
ATOM 7197 C CA . MET B 1 327 ? -13.539 -24.094 -21.031 1 97.56 327 MET B CA 1
ATOM 7198 C C . MET B 1 327 ? -14.258 -22.844 -21.516 1 97.56 327 MET B C 1
ATOM 7200 O O . MET B 1 327 ? -13.617 -21.812 -21.766 1 97.56 327 MET B O 1
ATOM 7204 N N . GLN B 1 328 ? -15.539 -22.984 -21.625 1 97.69 328 GLN B N 1
ATOM 7205 C CA . GLN B 1 328 ? -16.328 -21.828 -22 1 97.69 328 GLN B CA 1
ATOM 7206 C C . GLN B 1 328 ? -16.188 -20.719 -20.969 1 97.69 328 GLN B C 1
ATOM 7208 O O . GLN B 1 328 ? -16 -19.547 -21.328 1 97.69 328 GLN B O 1
ATOM 7213 N N . ALA B 1 329 ? -16.312 -21.047 -19.688 1 97.81 329 ALA B N 1
ATOM 7214 C CA . ALA B 1 329 ? -16.172 -20.062 -18.609 1 97.81 329 ALA B CA 1
ATOM 7215 C C . ALA B 1 329 ? -14.789 -19.422 -18.625 1 97.81 329 ALA B C 1
ATOM 7217 O O . ALA B 1 329 ? -14.648 -18.219 -18.391 1 97.81 329 ALA B O 1
ATOM 7218 N N . ALA B 1 330 ? -13.75 -20.203 -18.859 1 97.56 330 ALA B N 1
ATOM 7219 C CA . ALA B 1 330 ? -12.383 -19.688 -18.938 1 97.56 330 ALA B CA 1
ATOM 7220 C C . ALA B 1 330 ? -12.234 -18.672 -20.078 1 97.56 330 ALA B C 1
ATOM 7222 O O . ALA B 1 330 ? -11.617 -17.625 -19.906 1 97.56 330 ALA B O 1
ATOM 7223 N N . GLN B 1 331 ? -12.797 -19.016 -21.203 1 97 331 GLN B N 1
ATOM 7224 C CA . GLN B 1 331 ? -12.75 -18.125 -22.359 1 97 331 GLN B CA 1
ATOM 7225 C C . GLN B 1 331 ? -13.492 -16.828 -22.078 1 97 331 GLN B C 1
ATOM 7227 O O . GLN B 1 331 ? -13.023 -15.742 -22.453 1 97 331 GLN B O 1
ATOM 7232 N N . GLN B 1 332 ? -14.625 -16.984 -21.453 1 96.56 332 GLN B N 1
ATOM 7233 C CA . GLN B 1 332 ? -15.398 -15.805 -21.094 1 96.56 332 GLN B CA 1
ATOM 7234 C C . GLN B 1 332 ? -14.609 -14.914 -20.125 1 96.56 332 GLN B C 1
ATOM 7236 O O . GLN B 1 332 ? -14.609 -13.688 -20.266 1 96.56 332 GLN B O 1
ATOM 7241 N N . ALA B 1 333 ? -13.984 -15.484 -19.125 1 96.19 333 ALA B N 1
ATOM 7242 C CA . ALA B 1 333 ? -13.172 -14.734 -18.172 1 96.19 333 ALA B CA 1
ATOM 7243 C C . ALA B 1 333 ? -12.039 -14 -18.875 1 96.19 333 ALA B C 1
ATOM 7245 O O . ALA B 1 333 ? -11.711 -12.859 -18.516 1 96.19 333 ALA B O 1
ATOM 7246 N N . GLU B 1 334 ? -11.438 -14.586 -19.859 1 95.69 334 GLU B N 1
ATOM 7247 C CA . GLU B 1 334 ? -10.367 -13.969 -20.641 1 95.69 334 GLU B CA 1
ATOM 7248 C C . GLU B 1 334 ? -10.883 -12.773 -21.422 1 95.69 334 GLU B C 1
ATOM 7250 O O . GLU B 1 334 ? -10.227 -11.734 -21.484 1 95.69 334 GLU B O 1
ATOM 7255 N N . GLN B 1 335 ? -12.055 -12.953 -22.031 1 94.88 335 GLN B N 1
ATOM 7256 C CA . GLN B 1 335 ? -12.656 -11.883 -22.812 1 94.88 335 GLN B CA 1
ATOM 7257 C C . GLN B 1 335 ? -12.984 -10.68 -21.938 1 94.88 335 GLN B C 1
ATOM 7259 O O . GLN B 1 335 ? -12.875 -9.531 -22.375 1 94.88 335 GLN B O 1
ATOM 7264 N N . LEU B 1 336 ? -13.398 -11.031 -20.734 1 92.25 336 LEU B N 1
ATOM 7265 C CA . LEU B 1 336 ? -13.766 -9.977 -19.797 1 92.25 336 LEU B CA 1
ATOM 7266 C C . LEU B 1 336 ? -12.531 -9.414 -19.109 1 92.25 336 LEU B C 1
ATOM 7268 O O . LEU B 1 336 ? -12.633 -8.492 -18.281 1 92.25 336 LEU B O 1
ATOM 7272 N N . GLN B 1 337 ? -11.281 -10 -19.344 1 90.44 337 GLN B N 1
ATOM 7273 C CA . GLN B 1 337 ? -10.008 -9.57 -18.781 1 90.44 337 GLN B CA 1
ATOM 7274 C C . GLN B 1 337 ? -10.016 -9.656 -17.266 1 90.44 337 GLN B C 1
ATOM 7276 O O . GLN B 1 337 ? -9.547 -8.75 -16.578 1 90.44 337 GLN B O 1
ATOM 7281 N N . LEU B 1 338 ? -10.641 -10.727 -16.766 1 91.12 338 LEU B N 1
ATOM 7282 C CA . LEU B 1 338 ? -10.641 -11.016 -15.328 1 91.12 338 LEU B CA 1
ATOM 7283 C C . LEU B 1 338 ? -9.641 -12.117 -15 1 91.12 338 LEU B C 1
ATOM 7285 O O . LEU B 1 338 ? -10.008 -13.289 -14.914 1 91.12 338 LEU B O 1
ATOM 7289 N N . ALA B 1 339 ? -8.398 -11.68 -14.727 1 90.81 339 ALA B N 1
ATOM 7290 C CA . ALA B 1 339 ? -7.281 -12.609 -14.594 1 90.81 339 ALA B CA 1
ATOM 7291 C C . ALA B 1 339 ? -7.477 -13.547 -13.398 1 90.81 339 ALA B C 1
ATOM 7293 O O . ALA B 1 339 ? -7.074 -14.711 -13.445 1 90.81 339 ALA B O 1
ATOM 7294 N N . ASP B 1 340 ? -8.055 -13.086 -12.352 1 89.38 340 ASP B N 1
ATOM 7295 C CA . ASP B 1 340 ? -8.281 -13.922 -11.172 1 89.38 340 ASP B CA 1
ATOM 7296 C C . ASP B 1 340 ? -9.297 -15.023 -11.469 1 89.38 340 ASP B C 1
ATOM 7298 O O . ASP B 1 340 ? -9.133 -16.156 -11 1 89.38 340 ASP B O 1
ATOM 7302 N N . GLU B 1 341 ? -10.289 -14.664 -12.219 1 93.31 341 GLU B N 1
ATOM 7303 C CA . GLU B 1 341 ? -11.305 -15.641 -12.609 1 93.31 341 GLU B CA 1
ATOM 7304 C C . GLU B 1 341 ? -10.727 -16.672 -13.578 1 93.31 341 GLU B C 1
ATOM 7306 O O . GLU B 1 341 ? -11.102 -17.844 -13.531 1 93.31 341 GLU B O 1
ATOM 7311 N N . VAL B 1 342 ? -9.875 -16.219 -14.469 1 96.25 342 VAL B N 1
ATOM 7312 C CA . VAL B 1 342 ? -9.195 -17.141 -15.367 1 96.25 342 VAL B CA 1
ATOM 7313 C C . VAL B 1 342 ? -8.359 -18.125 -14.562 1 96.25 342 VAL B C 1
ATOM 7315 O O . VAL B 1 342 ? -8.414 -19.344 -14.789 1 96.25 342 VAL B O 1
ATOM 7318 N N . ALA B 1 343 ? -7.594 -17.594 -13.617 1 95.19 343 ALA B N 1
ATOM 7319 C CA . ALA B 1 343 ? -6.727 -18.422 -12.789 1 95.19 343 ALA B CA 1
ATOM 7320 C C . ALA B 1 343 ? -7.527 -19.5 -12.047 1 95.19 343 ALA B C 1
ATOM 7322 O O . ALA B 1 343 ? -7.148 -20.672 -12.039 1 95.19 343 ALA B O 1
ATOM 7323 N N . TYR B 1 344 ? -8.609 -19.125 -11.523 1 93.81 344 TYR B N 1
ATOM 7324 C CA . TYR B 1 344 ? -9.445 -20.047 -10.75 1 93.81 344 TYR B CA 1
ATOM 7325 C C . TYR B 1 344 ? -10.031 -21.125 -11.648 1 93.81 344 TYR B C 1
ATOM 7327 O O . TYR B 1 344 ? -10.008 -22.312 -11.312 1 93.81 344 TYR B O 1
ATOM 7335 N N . THR B 1 345 ? -10.547 -20.719 -12.789 1 97.44 345 THR B N 1
ATOM 7336 C CA . THR B 1 345 ? -11.172 -21.672 -13.695 1 97.44 345 THR B CA 1
ATOM 7337 C C . THR B 1 345 ? -10.148 -22.656 -14.25 1 97.44 345 THR B C 1
ATOM 7339 O O . THR B 1 345 ? -10.406 -23.859 -14.344 1 97.44 345 THR B O 1
ATOM 7342 N N . GLN B 1 346 ? -9.031 -22.156 -14.594 1 97.44 346 GLN B N 1
ATOM 7343 C CA . GLN B 1 346 ? -7.973 -23.016 -15.109 1 97.44 346 GLN B CA 1
ATOM 7344 C C . GLN B 1 346 ? -7.488 -23.984 -14.031 1 97.44 346 GLN B C 1
ATOM 7346 O O . GLN B 1 346 ? -7.113 -25.125 -14.336 1 97.44 346 GLN B O 1
ATOM 7351 N N . GLN B 1 347 ? -7.477 -23.531 -12.844 1 96.5 347 GLN B N 1
ATOM 7352 C CA . GLN B 1 347 ? -7.129 -24.438 -11.742 1 96.5 347 GLN B CA 1
ATOM 7353 C C . GLN B 1 347 ? -8.125 -25.578 -11.633 1 96.5 347 GLN B C 1
ATOM 7355 O O . GLN B 1 347 ? -7.734 -26.734 -11.414 1 96.5 347 GLN B O 1
ATOM 7360 N N . LEU B 1 348 ? -9.367 -25.281 -11.789 1 96.62 348 LEU B N 1
ATOM 7361 C CA . LEU B 1 348 ? -10.391 -26.328 -11.766 1 96.62 348 LEU B CA 1
ATOM 7362 C C . LEU B 1 348 ? -10.172 -27.328 -12.898 1 96.62 348 LEU B C 1
ATOM 7364 O O . LEU B 1 348 ? -10.312 -28.531 -12.695 1 96.62 348 LEU B O 1
ATOM 7368 N N . ILE B 1 349 ? -9.844 -26.844 -14.094 1 97.44 349 ILE B N 1
ATOM 7369 C CA . ILE B 1 349 ? -9.578 -27.703 -15.25 1 97.44 349 ILE B CA 1
ATOM 7370 C C . ILE B 1 349 ? -8.375 -28.594 -14.953 1 97.44 349 ILE B C 1
ATOM 7372 O O . ILE B 1 349 ? -8.406 -29.797 -15.219 1 97.44 349 ILE B O 1
ATOM 7376 N N . SER B 1 350 ? -7.367 -27.953 -14.383 1 97.38 350 SER B N 1
ATOM 7377 C CA . SER B 1 350 ? -6.168 -28.703 -14.031 1 97.38 350 SER B CA 1
ATOM 7378 C C . SER B 1 350 ? -6.48 -29.828 -13.039 1 97.38 350 SER B C 1
ATOM 7380 O O . SER B 1 350 ? -6.027 -30.953 -13.203 1 97.38 350 SER B O 1
ATOM 7382 N N . ASP B 1 351 ? -7.223 -29.547 -12.039 1 95.88 351 ASP B N 1
ATOM 7383 C CA . ASP B 1 351 ? -7.582 -30.531 -11.016 1 95.88 351 ASP B CA 1
ATOM 7384 C C . ASP B 1 351 ? -8.367 -31.688 -11.617 1 95.88 351 ASP B C 1
ATOM 7386 O O . ASP B 1 351 ? -8.156 -32.844 -11.242 1 95.88 351 ASP B O 1
ATOM 7390 N N . TYR B 1 352 ? -9.273 -31.391 -12.609 1 96.19 352 TYR B N 1
ATOM 7391 C CA . TYR B 1 352 ? -10.07 -32.406 -13.289 1 96.19 352 TYR B CA 1
ATOM 7392 C C . TYR B 1 352 ? -9.18 -33.438 -13.992 1 96.19 352 TYR B C 1
ATOM 7394 O O . TYR B 1 352 ? -9.344 -34.625 -13.797 1 96.19 352 TYR B O 1
ATOM 7402 N N . TYR B 1 353 ? -8.234 -32.938 -14.688 1 96.88 353 TYR B N 1
ATOM 7403 C CA . TYR B 1 353 ? -7.367 -33.844 -15.461 1 96.88 353 TYR B CA 1
ATOM 7404 C C . TYR B 1 353 ? -6.391 -34.562 -14.547 1 96.88 353 TYR B C 1
ATOM 7406 O O . TYR B 1 353 ? -6.078 -35.75 -14.773 1 96.88 353 TYR B O 1
ATOM 7414 N N . ALA B 1 354 ? -5.891 -33.906 -13.547 1 96.31 354 ALA B N 1
ATOM 7415 C CA . ALA B 1 354 ? -4.949 -34.531 -12.625 1 96.31 354 ALA B CA 1
ATOM 7416 C C . ALA B 1 354 ? -5.602 -35.688 -11.883 1 96.31 354 ALA B C 1
ATOM 7418 O O . ALA B 1 354 ? -4.965 -36.719 -11.664 1 96.31 354 ALA B O 1
ATOM 7419 N N . GLU B 1 355 ? -6.848 -35.531 -11.461 1 95 355 GLU B N 1
ATOM 7420 C CA . GLU B 1 355 ? -7.586 -36.594 -10.766 1 95 355 GLU B CA 1
ATOM 7421 C C . GLU B 1 355 ? -7.762 -37.812 -11.656 1 95 355 GLU B C 1
ATOM 7423 O O . GLU B 1 355 ? -7.875 -38.938 -11.156 1 95 355 GLU B O 1
ATOM 7428 N N . ARG B 1 356 ? -7.711 -37.688 -12.93 1 95.25 356 ARG B N 1
ATOM 7429 C CA . ARG B 1 356 ? -7.879 -38.75 -13.898 1 95.25 356 ARG B CA 1
ATOM 7430 C C . ARG B 1 356 ? -6.531 -39.219 -14.445 1 95.25 356 ARG B C 1
ATOM 7432 O O . ARG B 1 356 ? -6.477 -39.969 -15.422 1 95.25 356 ARG B O 1
ATOM 7439 N N . ALA B 1 357 ? -5.457 -38.656 -13.93 1 95.75 357 ALA B N 1
ATOM 7440 C CA . ALA B 1 357 ? -4.082 -39.031 -14.242 1 95.75 357 ALA B CA 1
ATOM 7441 C C . ALA B 1 357 ? -3.73 -38.656 -15.68 1 95.75 357 ALA B C 1
ATOM 7443 O O . ALA B 1 357 ? -2.955 -39.344 -16.344 1 95.75 357 ALA B O 1
ATOM 7444 N N . GLU B 1 358 ? -4.516 -37.781 -16.266 1 96.56 358 GLU B N 1
ATOM 7445 C CA . GLU B 1 358 ? -4.125 -37.156 -17.531 1 96.56 358 GLU B CA 1
ATOM 7446 C C . GLU B 1 358 ? -3.25 -35.938 -17.297 1 96.56 358 GLU B C 1
ATOM 7448 O O . GLU B 1 358 ? -3.74 -34.781 -17.297 1 96.56 358 GLU B O 1
ATOM 7453 N N . PHE B 1 359 ? -1.994 -36.156 -17.281 1 96.69 359 PHE B N 1
ATOM 7454 C CA . PHE B 1 359 ? -1.119 -35.156 -16.688 1 96.69 359 PHE B CA 1
ATOM 7455 C C . PHE B 1 359 ? -0.683 -34.125 -17.734 1 96.69 359 PHE B C 1
ATOM 7457 O O . PHE B 1 359 ? -0.26 -33.031 -17.391 1 96.69 359 PHE B O 1
ATOM 7464 N N . LYS B 1 360 ? -0.738 -34.406 -18.984 1 96.5 360 LYS B N 1
ATOM 7465 C CA . LYS B 1 360 ? -0.38 -33.375 -19.984 1 96.5 360 LYS B CA 1
ATOM 7466 C C . LYS B 1 360 ? -1.36 -32.219 -19.953 1 96.5 360 LYS B C 1
ATOM 7468 O O . LYS B 1 360 ? -0.964 -31.078 -19.734 1 96.5 360 LYS B O 1
ATOM 7473 N N . PRO B 1 361 ? -2.629 -32.5 -20.141 1 96.62 361 PRO B N 1
ATOM 7474 C CA . PRO B 1 361 ? -3.566 -31.391 -20.031 1 96.62 361 PRO B CA 1
ATOM 7475 C C . PRO B 1 361 ? -3.615 -30.781 -18.641 1 96.62 361 PRO B C 1
ATOM 7477 O O . PRO B 1 361 ? -3.842 -29.578 -18.5 1 96.62 361 PRO B O 1
ATOM 7480 N N . ALA B 1 362 ? -3.375 -31.531 -17.594 1 97.25 362 ALA B N 1
ATOM 7481 C CA . ALA B 1 362 ? -3.316 -30.984 -16.234 1 97.25 362 ALA B CA 1
ATOM 7482 C C . ALA B 1 362 ? -2.193 -29.969 -16.094 1 97.25 362 ALA B C 1
ATOM 7484 O O . ALA B 1 362 ? -2.387 -28.906 -15.508 1 97.25 362 ALA B O 1
ATOM 7485 N N . TYR B 1 363 ? -1.074 -30.359 -16.656 1 96.88 363 TYR B N 1
ATOM 7486 C CA . TYR B 1 363 ? 0.084 -29.469 -16.609 1 96.88 363 TYR B CA 1
ATOM 7487 C C . TYR B 1 363 ? -0.184 -28.188 -17.391 1 96.88 363 TYR B C 1
ATOM 7489 O O . TYR B 1 363 ? 0.108 -27.094 -16.906 1 96.88 363 TYR B O 1
ATOM 7497 N N . GLU B 1 364 ? -0.717 -28.297 -18.562 1 96.62 364 GLU B N 1
ATOM 7498 C CA . GLU B 1 364 ? -0.989 -27.141 -19.406 1 96.62 364 GLU B CA 1
ATOM 7499 C C . GLU B 1 364 ? -1.969 -26.188 -18.719 1 96.62 364 GLU B C 1
ATOM 7501 O O . GLU B 1 364 ? -1.758 -24.969 -18.703 1 96.62 364 GLU B O 1
ATOM 7506 N N . ALA B 1 365 ? -2.996 -26.719 -18.125 1 97.06 365 ALA B N 1
ATOM 7507 C CA . ALA B 1 365 ? -3.986 -25.906 -17.422 1 97.06 365 ALA B CA 1
ATOM 7508 C C . ALA B 1 365 ? -3.381 -25.25 -16.188 1 97.06 365 ALA B C 1
ATOM 7510 O O . ALA B 1 365 ? -3.688 -24.094 -15.867 1 97.06 365 ALA B O 1
ATOM 7511 N N . MET B 1 366 ? -2.572 -25.969 -15.5 1 96.38 366 MET B N 1
ATOM 7512 C CA . MET B 1 366 ? -1.917 -25.422 -14.32 1 96.38 366 MET B CA 1
ATOM 7513 C C . MET B 1 366 ? -0.994 -24.266 -14.688 1 96.38 366 MET B C 1
ATOM 7515 O O . MET B 1 366 ? -0.918 -23.266 -13.969 1 96.38 366 MET B O 1
ATOM 7519 N N . LYS B 1 367 ? -0.276 -24.438 -15.75 1 95.5 367 LYS B N 1
ATOM 7520 C CA . LYS B 1 367 ? 0.596 -23.375 -16.25 1 95.5 367 LYS B CA 1
ATOM 7521 C C . LYS B 1 367 ? -0.201 -22.109 -16.562 1 95.5 367 LYS B C 1
ATOM 7523 O O . LYS B 1 367 ? 0.2 -21.016 -16.203 1 95.5 367 LYS B O 1
ATOM 7528 N N . LEU B 1 368 ? -1.299 -22.328 -17.219 1 95.56 368 LEU B N 1
ATOM 7529 C CA . LEU B 1 368 ? -2.164 -21.188 -17.547 1 95.56 368 LEU B CA 1
ATOM 7530 C C . LEU B 1 368 ? -2.727 -20.562 -16.266 1 95.56 368 LEU B C 1
ATOM 7532 O O . LEU B 1 368 ? -2.842 -19.328 -16.188 1 95.56 368 LEU B O 1
ATOM 7536 N N . ALA B 1 369 ? -3.102 -21.375 -15.297 1 96.06 369 ALA B N 1
ATOM 7537 C CA . ALA B 1 369 ? -3.602 -20.875 -14.016 1 96.06 369 ALA B CA 1
ATOM 7538 C C . ALA B 1 369 ? -2.553 -20.016 -13.312 1 96.06 369 ALA B C 1
ATOM 7540 O O . ALA B 1 369 ? -2.863 -18.922 -12.812 1 96.06 369 ALA B O 1
ATOM 7541 N N . ALA B 1 370 ? -1.382 -20.484 -13.32 1 93.88 370 ALA B N 1
ATOM 7542 C CA . ALA B 1 370 ? -0.288 -19.781 -12.664 1 93.88 370 ALA B CA 1
ATOM 7543 C C . ALA B 1 370 ? -0.005 -18.453 -13.359 1 93.88 370 ALA B C 1
ATOM 7545 O O . ALA B 1 370 ? 0.234 -17.438 -12.703 1 93.88 370 ALA B O 1
ATOM 7546 N N . GLN B 1 371 ? 0.014 -18.484 -14.617 1 92.81 371 GLN B N 1
ATOM 7547 C CA . GLN B 1 371 ? 0.244 -17.266 -15.391 1 92.81 371 GLN B CA 1
ATOM 7548 C C . GLN B 1 371 ? -0.855 -16.25 -15.133 1 92.81 371 GLN B C 1
ATOM 7550 O O . GLN B 1 371 ? -0.573 -15.062 -14.945 1 92.81 371 GLN B O 1
ATOM 7555 N N . ALA B 1 372 ? -2.068 -16.688 -15.141 1 93.56 372 ALA B N 1
ATOM 7556 C CA . ALA B 1 372 ? -3.203 -15.805 -14.883 1 93.56 372 ALA B CA 1
ATOM 7557 C C . ALA B 1 372 ? -3.158 -15.25 -13.461 1 93.56 372 ALA B C 1
ATOM 7559 O O . ALA B 1 372 ? -3.498 -14.086 -13.234 1 93.56 372 ALA B O 1
ATOM 7560 N N . ALA B 1 373 ? -2.807 -16.062 -12.555 1 90.56 373 ALA B N 1
ATOM 7561 C CA . ALA B 1 373 ? -2.686 -15.625 -11.164 1 90.56 373 ALA B CA 1
ATOM 7562 C C . ALA B 1 373 ? -1.624 -14.531 -11.031 1 90.56 373 ALA B C 1
ATOM 7564 O O . ALA B 1 373 ? -1.815 -13.562 -10.297 1 90.56 373 ALA B O 1
ATOM 7565 N N . ALA B 1 374 ? -0.53 -14.734 -11.688 1 86.19 374 ALA B N 1
ATOM 7566 C CA . ALA B 1 374 ? 0.532 -13.727 -11.672 1 86.19 374 ALA B CA 1
ATOM 7567 C C . ALA B 1 374 ? 0.046 -12.406 -12.258 1 86.19 374 ALA B C 1
ATOM 7569 O O . ALA B 1 374 ? 0.36 -11.336 -11.734 1 86.19 374 ALA B O 1
ATOM 7570 N N . GLU B 1 375 ? -0.662 -12.516 -13.273 1 86.75 375 GLU B N 1
ATOM 7571 C CA . GLU B 1 375 ? -1.216 -11.312 -13.898 1 86.75 375 GLU B CA 1
ATOM 7572 C C . GLU B 1 375 ? -2.203 -10.617 -12.969 1 86.75 375 GLU B C 1
ATOM 7574 O O . GLU B 1 375 ? -2.203 -9.391 -12.867 1 86.75 375 GLU B O 1
ATOM 7579 N N . ALA B 1 376 ? -3.039 -11.367 -12.359 1 84.88 376 ALA B N 1
ATOM 7580 C CA . ALA B 1 376 ? -4 -10.812 -11.414 1 84.88 376 ALA B CA 1
ATOM 7581 C C . ALA B 1 376 ? -3.289 -10.078 -10.281 1 84.88 376 ALA B C 1
ATOM 7583 O O . ALA B 1 376 ? -3.711 -8.992 -9.875 1 84.88 376 ALA B O 1
ATOM 7584 N N . GLN B 1 377 ? -2.268 -10.617 -9.867 1 79.19 377 GLN B N 1
ATOM 7585 C CA . GLN B 1 377 ? -1.498 -10.016 -8.781 1 79.19 377 GLN B CA 1
ATOM 7586 C C . GLN B 1 377 ? -0.838 -8.719 -9.234 1 79.19 377 GLN B C 1
ATOM 7588 O O . GLN B 1 377 ? -0.796 -7.742 -8.477 1 79.19 377 GLN B O 1
ATOM 7593 N N . LYS B 1 378 ? -0.328 -8.742 -10.344 1 76.25 378 LYS B N 1
ATOM 7594 C CA . LYS B 1 378 ? 0.277 -7.531 -10.898 1 76.25 378 LYS B CA 1
ATOM 7595 C C . LYS B 1 378 ? -0.737 -6.395 -10.977 1 76.25 378 LYS B C 1
ATOM 7597 O O . LYS B 1 378 ? -0.431 -5.258 -10.617 1 76.25 378 LYS B O 1
ATOM 7602 N N . GLN B 1 379 ? -1.893 -6.672 -11.445 1 74.44 379 GLN B N 1
ATOM 7603 C CA . GLN B 1 379 ? -2.951 -5.672 -11.555 1 74.44 379 GLN B CA 1
ATOM 7604 C C . GLN B 1 379 ? -3.352 -5.148 -10.18 1 74.44 379 GLN B C 1
ATOM 7606 O O . GLN B 1 379 ? -3.559 -3.945 -10 1 74.44 379 GLN B O 1
ATOM 7611 N N . LEU B 1 380 ? -3.408 -6.047 -9.273 1 73.75 380 LEU B N 1
ATOM 7612 C CA . LEU B 1 380 ? -3.789 -5.676 -7.918 1 73.75 380 LEU B CA 1
ATOM 7613 C C . LEU B 1 380 ? -2.73 -4.777 -7.285 1 73.75 380 LEU B C 1
ATOM 7615 O O . LEU B 1 380 ? -3.062 -3.771 -6.652 1 73.75 380 LEU B O 1
ATOM 7619 N N . ASN B 1 381 ? -1.527 -5.109 -7.438 1 70.25 381 ASN B N 1
ATOM 7620 C CA . ASN B 1 381 ? -0.431 -4.316 -6.887 1 70.25 381 ASN B CA 1
ATOM 7621 C C . ASN B 1 381 ? -0.402 -2.91 -7.484 1 70.25 381 ASN B C 1
ATOM 7623 O O . ASN B 1 381 ? -0.187 -1.933 -6.766 1 70.25 381 ASN B O 1
ATOM 7627 N N . ASN B 1 382 ? -0.643 -2.846 -8.664 1 68.12 382 ASN B N 1
ATOM 7628 C CA . ASN B 1 382 ? -0.68 -1.54 -9.312 1 68.12 382 ASN B CA 1
ATOM 7629 C C . ASN B 1 382 ? -1.815 -0.676 -8.773 1 68.12 382 ASN B C 1
ATOM 7631 O O . ASN B 1 382 ? -1.635 0.521 -8.547 1 68.12 382 ASN B O 1
ATOM 7635 N N . THR B 1 383 ? -2.879 -1.264 -8.57 1 67.5 383 THR B N 1
ATOM 7636 C CA . THR B 1 383 ? -4.031 -0.542 -8.047 1 67.5 383 THR B CA 1
ATOM 7637 C C . THR B 1 383 ? -3.76 -0.054 -6.625 1 67.5 383 THR B C 1
ATOM 7639 O O . THR B 1 383 ? -4.059 1.096 -6.293 1 67.5 383 THR B O 1
ATOM 7642 N N . ARG B 1 384 ? -3.262 -0.822 -5.844 1 66.38 384 ARG B N 1
ATOM 7643 C CA . ARG B 1 384 ? -2.961 -0.463 -4.465 1 66.38 384 ARG B CA 1
ATOM 7644 C C . ARG B 1 384 ? -1.942 0.671 -4.402 1 66.38 384 ARG B C 1
ATOM 7646 O O . ARG B 1 384 ? -2.08 1.593 -3.594 1 66.38 384 ARG B O 1
ATOM 7653 N N . PHE B 1 385 ? -0.976 0.617 -5.133 1 62.88 385 PHE B N 1
ATOM 7654 C CA . PHE B 1 385 ? 0.049 1.653 -5.156 1 62.88 385 PHE B CA 1
ATOM 7655 C C . PHE B 1 385 ? -0.557 3.006 -5.508 1 62.88 385 PHE B C 1
ATOM 7657 O O . PHE B 1 385 ? -0.243 4.016 -4.875 1 62.88 385 PHE B O 1
ATOM 7664 N N . MET B 1 386 ? -1.42 2.914 -6.453 1 60.53 386 MET B N 1
ATOM 7665 C CA . MET B 1 386 ? -2.049 4.168 -6.867 1 60.53 386 MET B CA 1
ATOM 7666 C C . MET B 1 386 ? -2.916 4.734 -5.75 1 60.53 386 MET B C 1
ATOM 7668 O O . MET B 1 386 ? -2.973 5.949 -5.559 1 60.53 386 MET B O 1
ATOM 7672 N N . GLN B 1 387 ? -3.514 3.895 -5.027 1 65.31 387 GLN B N 1
ATOM 7673 C CA . GLN B 1 387 ? -4.355 4.305 -3.91 1 65.31 387 GLN B CA 1
ATOM 7674 C C . GLN B 1 387 ? -3.527 4.949 -2.805 1 65.31 387 GLN B C 1
ATOM 7676 O O . GLN B 1 387 ? -3.887 6.008 -2.289 1 65.31 387 GLN B O 1
ATOM 7681 N N . TYR B 1 388 ? -2.504 4.359 -2.434 1 60.88 388 TYR B N 1
ATOM 7682 C CA . TYR B 1 388 ? -1.665 4.887 -1.364 1 60.88 388 TYR B CA 1
ATOM 7683 C C . TYR B 1 388 ? -1.028 6.211 -1.775 1 60.88 388 TYR B C 1
ATOM 7685 O O . TYR B 1 388 ? -0.947 7.145 -0.973 1 60.88 388 TYR B O 1
ATOM 7693 N N . LYS B 1 389 ? -0.674 6.223 -2.984 1 57.94 389 LYS B N 1
ATOM 7694 C CA . LYS B 1 389 ? -0.105 7.465 -3.5 1 57.94 389 LYS B CA 1
ATOM 7695 C C . LYS B 1 389 ? -1.117 8.602 -3.426 1 57.94 389 LYS B C 1
ATOM 7697 O O . LYS B 1 389 ? -0.77 9.727 -3.045 1 57.94 389 LYS B O 1
ATOM 7702 N N . ALA B 1 390 ? -2.268 8.266 -3.775 1 56.69 390 ALA B N 1
ATOM 7703 C CA . ALA B 1 390 ? -3.318 9.281 -3.73 1 56.69 390 ALA B CA 1
ATOM 7704 C C . ALA B 1 390 ? -3.559 9.758 -2.301 1 56.69 390 ALA B C 1
ATOM 7706 O O . ALA B 1 390 ? -3.713 10.953 -2.055 1 56.69 390 ALA B O 1
ATOM 7707 N N . ARG B 1 391 ? -3.508 8.922 -1.416 1 62.62 391 ARG B N 1
ATOM 7708 C CA . ARG B 1 391 ? -3.744 9.25 -0.014 1 62.62 391 ARG B CA 1
ATOM 7709 C C . ARG B 1 391 ? -2.596 10.078 0.556 1 62.62 391 ARG B C 1
ATOM 7711 O O . ARG B 1 391 ? -2.822 11.047 1.287 1 62.62 391 ARG B O 1
ATOM 7718 N N . LEU B 1 392 ? -1.433 9.719 0.286 1 56.31 392 LEU B N 1
ATOM 7719 C CA . LEU B 1 392 ? -0.254 10.438 0.756 1 56.31 392 LEU B CA 1
ATOM 7720 C C . LEU B 1 392 ? -0.218 11.852 0.184 1 56.31 392 LEU B C 1
ATOM 7722 O O . LEU B 1 392 ? 0.103 12.805 0.896 1 56.31 392 LEU B O 1
ATOM 7726 N N . SER B 1 393 ? -0.576 11.906 -1.024 1 55.97 393 SER B N 1
ATOM 7727 C CA . SER B 1 393 ? -0.612 13.211 -1.669 1 55.97 393 SER B CA 1
ATOM 7728 C C . SER B 1 393 ? -1.665 14.117 -1.032 1 55.97 393 SER B C 1
ATOM 7730 O O . SER B 1 393 ? -1.435 15.312 -0.845 1 55.97 393 SER B O 1
ATOM 7732 N N . GLN B 1 394 ? -2.727 13.555 -0.73 1 59.28 394 GLN B N 1
ATOM 7733 C CA . GLN B 1 394 ? -3.791 14.312 -0.079 1 59.28 394 GLN B CA 1
ATOM 7734 C C . GLN B 1 394 ? -3.359 14.789 1.305 1 59.28 394 GLN B C 1
ATOM 7736 O O . GLN B 1 394 ? -3.617 15.938 1.68 1 59.28 394 GLN B O 1
ATOM 7741 N N . GLN B 1 395 ? -2.734 13.969 1.996 1 60.03 395 GLN B N 1
ATOM 7742 C CA . GLN B 1 395 ? -2.271 14.336 3.33 1 60.03 395 GLN B CA 1
ATOM 7743 C C . GLN B 1 395 ? -1.2 15.422 3.258 1 60.03 395 GLN B C 1
ATOM 7745 O O . GLN B 1 395 ? -1.162 16.328 4.102 1 60.03 395 GLN B O 1
ATOM 7750 N N . GLU B 1 396 ? -0.366 15.281 2.328 1 57.66 396 GLU B N 1
ATOM 7751 C CA . GLU B 1 396 ? 0.654 16.312 2.121 1 57.66 396 GLU B CA 1
ATOM 7752 C C . GLU B 1 396 ? 0.023 17.656 1.781 1 57.66 396 GLU B C 1
ATOM 7754 O O . GLU B 1 396 ? 0.469 18.703 2.268 1 57.66 396 GLU B O 1
ATOM 7759 N N . GLN B 1 397 ? -0.975 17.594 1.003 1 57.66 397 GLN B N 1
ATOM 7760 C CA . GLN B 1 397 ? -1.679 18.812 0.657 1 57.66 397 GLN B CA 1
ATOM 7761 C C . GLN B 1 397 ? -2.354 19.438 1.882 1 57.66 397 GLN B C 1
ATOM 7763 O O . GLN B 1 397 ? -2.32 20.641 2.072 1 57.66 397 GLN B O 1
ATOM 7768 N N . LEU B 1 398 ? -2.889 18.594 2.641 1 60.94 398 LEU B N 1
ATOM 7769 C CA . LEU B 1 398 ? -3.535 19.062 3.861 1 60.94 398 LEU B CA 1
ATOM 7770 C C . LEU B 1 398 ? -2.518 19.688 4.812 1 60.94 398 LEU B C 1
ATOM 7772 O O . LEU B 1 398 ? -2.807 20.688 5.473 1 60.94 398 LEU B O 1
ATOM 7776 N N . GLN B 1 399 ? -1.405 19.156 4.879 1 60.62 399 GLN B N 1
ATOM 7777 C CA . GLN B 1 399 ? -0.343 19.703 5.715 1 60.62 399 GLN B CA 1
ATOM 7778 C C . GLN B 1 399 ? 0.102 21.078 5.207 1 60.62 399 GLN B C 1
ATOM 7780 O O . GLN B 1 399 ? 0.317 22 5.996 1 60.62 399 GLN B O 1
ATOM 7785 N N . VAL B 1 400 ? 0.234 21.062 3.926 1 59.56 400 VAL B N 1
ATOM 7786 C CA . VAL B 1 400 ? 0.633 22.328 3.328 1 59.56 400 VAL B CA 1
ATOM 7787 C C . VAL B 1 400 ? -0.44 23.375 3.592 1 59.56 400 VAL B C 1
ATOM 7789 O O . VAL B 1 400 ? -0.126 24.516 3.938 1 59.56 400 VAL B O 1
ATOM 7792 N N . GLU B 1 401 ? -1.664 22.984 3.469 1 61.78 401 GLU B N 1
ATOM 7793 C CA . GLU B 1 401 ? -2.773 23.906 3.715 1 61.78 401 GLU B CA 1
ATOM 7794 C C . GLU B 1 401 ? -2.826 24.328 5.18 1 61.78 401 GLU B C 1
ATOM 7796 O O . GLU B 1 401 ? -3.059 25.5 5.484 1 61.78 401 GLU B O 1
ATOM 7801 N N . THR B 1 402 ? -2.615 23.391 5.941 1 61.44 402 THR B N 1
ATOM 7802 C CA . THR B 1 402 ? -2.615 23.703 7.367 1 61.44 402 THR B CA 1
ATOM 7803 C C . THR B 1 402 ? -1.473 24.641 7.723 1 61.44 402 THR B C 1
ATOM 7805 O O . THR B 1 402 ? -1.653 25.578 8.508 1 61.44 402 THR B O 1
ATOM 7808 N N . GLN B 1 403 ? -0.335 24.375 7.133 1 59.75 403 GLN B N 1
ATOM 7809 C CA . GLN B 1 403 ? 0.806 25.25 7.367 1 59.75 403 GLN B CA 1
ATOM 7810 C C . GLN B 1 403 ? 0.541 26.656 6.832 1 59.75 403 GLN B C 1
ATOM 7812 O O . GLN B 1 403 ? 0.914 27.641 7.461 1 59.75 403 GLN B O 1
ATOM 7817 N N . GLN B 1 404 ? -0.11 26.609 5.715 1 60.97 404 GLN B N 1
ATOM 7818 C CA . GLN B 1 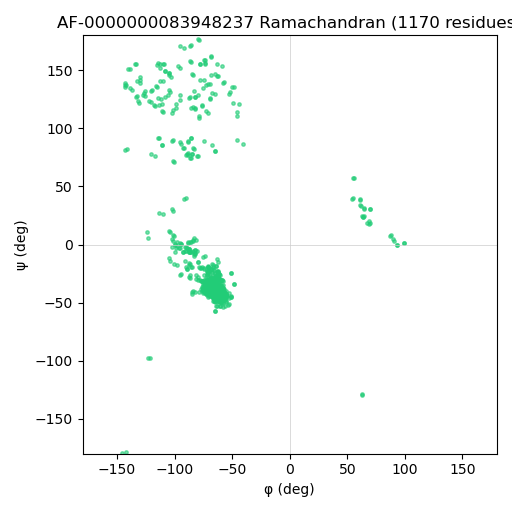404 ? -0.474 27.891 5.137 1 60.97 404 GLN B CA 1
ATOM 7819 C C . GLN B 1 404 ? -1.491 28.625 6.012 1 60.97 404 GLN B C 1
ATOM 7821 O O . GLN B 1 404 ? -1.392 29.844 6.211 1 60.97 404 GLN B O 1
ATOM 7826 N N . ASN B 1 405 ? -2.41 27.906 6.512 1 60.91 405 ASN B N 1
ATOM 7827 C CA . ASN B 1 405 ? -3.414 28.5 7.391 1 60.91 405 ASN B CA 1
ATOM 7828 C C . ASN B 1 405 ? -2.791 29.016 8.68 1 60.91 405 ASN B C 1
ATOM 7830 O O . ASN B 1 405 ? -3.184 30.062 9.188 1 60.91 405 ASN B O 1
ATOM 7834 N N . ILE B 1 406 ? -1.849 28.328 9.117 1 59.59 406 ILE B N 1
ATOM 7835 C CA . ILE B 1 406 ? -1.128 28.766 10.312 1 59.59 406 ILE B CA 1
ATOM 7836 C C . ILE B 1 406 ? -0.373 30.062 10.008 1 59.59 406 ILE B C 1
ATOM 7838 O O . ILE B 1 406 ? -0.375 30.984 10.812 1 59.59 406 ILE B O 1
ATOM 7842 N N . ARG B 1 407 ? 0.226 30.047 8.852 1 62.16 407 ARG B N 1
ATOM 7843 C CA . ARG B 1 407 ? 0.96 31.234 8.461 1 62.16 407 ARG B CA 1
ATOM 7844 C C . ARG B 1 407 ? 0.024 32.438 8.32 1 62.16 407 ARG B C 1
ATOM 7846 O O . ARG B 1 407 ? 0.351 33.531 8.758 1 62.16 407 ARG B O 1
ATOM 7853 N N . LEU B 1 408 ? -1.13 32.188 7.793 1 61.03 408 LEU B N 1
ATOM 7854 C CA . LEU B 1 408 ? -2.107 33.25 7.613 1 61.03 408 LEU B CA 1
ATOM 7855 C C . LEU B 1 408 ? -2.674 33.719 8.953 1 61.03 408 LEU B C 1
ATOM 7857 O O . LEU B 1 408 ? -2.848 34.906 9.188 1 61.03 408 LEU B O 1
ATOM 7861 N N . ALA B 1 409 ? -2.918 32.812 9.781 1 60.69 409 ALA B N 1
ATOM 7862 C CA . ALA B 1 409 ? -3.434 33.125 11.102 1 60.69 409 ALA B CA 1
ATOM 7863 C C . ALA B 1 409 ? -2.406 33.938 11.914 1 60.69 409 ALA B C 1
ATOM 7865 O O . ALA B 1 409 ? -2.758 34.875 12.617 1 60.69 409 ALA B O 1
ATOM 7866 N N . SER B 1 410 ? -1.212 33.5 11.789 1 60.66 410 SER B N 1
ATOM 7867 C CA . SER B 1 410 ? -0.141 34.219 12.469 1 60.66 410 SER B CA 1
ATOM 7868 C C . SER B 1 410 ? 0.019 35.625 11.922 1 60.66 410 SER B C 1
ATOM 7870 O O . SER B 1 410 ? 0.254 36.562 12.68 1 60.66 410 SER B O 1
ATOM 7872 N N . ALA B 1 411 ? -0.165 35.719 10.656 1 61.81 411 ALA B N 1
ATOM 7873 C CA . ALA B 1 411 ? -0.086 37.031 10.023 1 61.81 411 ALA B CA 1
ATOM 7874 C C . ALA B 1 411 ? -1.248 37.906 10.461 1 61.81 411 ALA B C 1
ATOM 7876 O O . ALA B 1 411 ? -1.062 39.094 10.727 1 61.81 411 ALA B O 1
ATOM 7877 N N . ASP B 1 412 ? -2.395 37.344 10.508 1 61.88 412 ASP B N 1
ATOM 7878 C CA . ASP B 1 412 ? -3.574 38.062 10.961 1 61.88 412 ASP B CA 1
ATOM 7879 C C . ASP B 1 412 ? -3.418 38.531 12.414 1 61.88 412 ASP B C 1
ATOM 7881 O O . ASP B 1 412 ? -3.775 39.656 12.758 1 61.88 412 ASP B O 1
ATOM 7885 N N . GLN B 1 413 ? -2.859 37.656 13.141 1 60.5 413 GLN B N 1
ATOM 7886 C CA . GLN B 1 413 ? -2.646 38 14.547 1 60.5 413 GLN B CA 1
ATOM 7887 C C . GLN B 1 413 ? -1.62 39.094 14.695 1 60.5 413 GLN B C 1
ATOM 7889 O O . GLN B 1 413 ? -1.773 40 15.539 1 60.5 413 GLN B O 1
ATOM 7894 N N . ARG B 1 414 ? -0.661 39 13.883 1 62.38 414 ARG B N 1
ATOM 7895 C CA . ARG B 1 414 ? 0.334 40.062 13.906 1 62.38 414 ARG B CA 1
ATOM 7896 C C . ARG B 1 414 ? -0.283 41.406 13.492 1 62.38 414 ARG B C 1
ATOM 7898 O O . ARG B 1 414 ? 0.032 42.438 14.07 1 62.38 414 ARG B O 1
ATOM 7905 N N . SER B 1 415 ? -1.146 41.281 12.586 1 63.28 415 SER B N 1
ATOM 7906 C CA . SER B 1 415 ? -1.807 42.5 12.117 1 63.28 415 SER B CA 1
ATOM 7907 C C . SER B 1 415 ? -2.732 43.062 13.188 1 63.28 415 SER B C 1
ATOM 7909 O O . SER B 1 415 ? -2.773 44.281 13.398 1 63.28 415 SER B O 1
ATOM 7911 N N . LYS B 1 416 ? -3.371 42.219 13.844 1 64.12 416 LYS B N 1
ATOM 7912 C CA . LYS B 1 416 ? -4.266 42.656 14.906 1 64.12 416 LYS B CA 1
ATOM 7913 C C . LYS B 1 416 ? -3.479 43.281 16.062 1 64.12 416 LYS B C 1
ATOM 7915 O O . LYS B 1 416 ? -3.896 44.281 16.656 1 64.12 416 LYS B O 1
ATOM 7920 N N . LEU B 1 417 ? -2.385 42.688 16.297 1 62 417 LEU B N 1
ATOM 7921 C CA . LEU B 1 417 ? -1.513 43.25 17.328 1 62 417 LEU B CA 1
ATOM 7922 C C . LEU B 1 417 ? -0.999 44.625 16.953 1 62 417 LEU B C 1
ATOM 7924 O O . LEU B 1 417 ? -0.961 45.531 17.781 1 62 417 LEU B O 1
ATOM 7928 N N . SER B 1 418 ? -0.696 44.719 15.766 1 63.97 418 SER B N 1
ATOM 7929 C CA . SER B 1 418 ? -0.215 46 15.281 1 63.97 418 SER B CA 1
ATOM 7930 C C . SER B 1 418 ? -1.316 47.062 15.328 1 63.97 418 SER B C 1
ATOM 7932 O O . SER B 1 418 ? -1.067 48.219 15.695 1 63.97 418 SER B O 1
ATOM 7934 N N . GLN B 1 419 ? -2.502 46.656 15.062 1 63.97 419 GLN B N 1
ATOM 7935 C CA . GLN B 1 419 ? -3.629 47.594 15.133 1 63.97 419 GLN B CA 1
ATOM 7936 C C . GLN B 1 419 ? -3.93 47.969 16.578 1 63.97 419 GLN B C 1
ATOM 7938 O O . GLN B 1 419 ? -4.23 49.156 16.859 1 63.97 419 GLN B O 1
ATOM 7943 N N . ALA B 1 420 ? -3.787 46.969 17.328 1 62.88 420 ALA B N 1
ATOM 7944 C CA . ALA B 1 420 ? -4.012 47.25 18.75 1 62.88 420 ALA B CA 1
ATOM 7945 C C . ALA B 1 420 ? -2.986 48.25 19.266 1 62.88 420 ALA B C 1
ATOM 7947 O O . ALA B 1 420 ? -3.338 49.188 20 1 62.88 420 ALA B O 1
ATOM 7948 N N . TYR B 1 421 ? -1.805 48.062 18.797 1 64.38 421 TYR B N 1
ATOM 7949 C CA . TYR B 1 421 ? -0.76 49 19.203 1 64.38 421 TYR B CA 1
ATOM 7950 C C . TYR B 1 421 ? -1.035 50.375 18.641 1 64.38 421 TYR B C 1
ATOM 7952 O O . TYR B 1 421 ? -0.812 51.375 19.328 1 64.38 421 TYR B O 1
ATOM 7960 N N . GLY B 1 422 ? -1.567 50.344 17.484 1 62.5 422 GLY B N 1
ATOM 7961 C CA . GLY B 1 422 ? -1.918 51.594 16.875 1 62.5 422 GLY B CA 1
ATOM 7962 C C . GLY B 1 422 ? -3.035 52.312 17.594 1 62.5 422 GLY B C 1
ATOM 7963 O O . GLY B 1 422 ? -2.93 53.531 17.875 1 62.5 422 GLY B O 1
ATOM 7964 N N . THR B 1 423 ? -4.027 51.656 17.984 1 65.56 423 THR B N 1
ATOM 7965 C CA . THR B 1 423 ? -5.16 52.25 18.688 1 65.56 423 THR B CA 1
ATOM 7966 C C . THR B 1 423 ? -4.738 52.75 20.062 1 65.56 423 THR B C 1
ATOM 7968 O O . THR B 1 423 ? -5.156 53.844 20.484 1 65.56 423 THR B O 1
ATOM 7971 N N . ILE B 1 424 ? -3.881 52.031 20.641 1 62.84 424 ILE B N 1
ATOM 7972 C CA . ILE B 1 424 ? -3.398 52.438 21.953 1 62.84 424 ILE B CA 1
ATOM 7973 C C . ILE B 1 424 ? -2.568 53.688 21.844 1 62.84 424 ILE B C 1
ATOM 7975 O O . ILE B 1 424 ? -2.684 54.594 22.688 1 62.84 424 ILE B O 1
ATOM 7979 N N . SER B 1 425 ? -1.823 53.719 20.828 1 67.94 425 SER B N 1
ATOM 7980 C CA . SER B 1 425 ? -0.994 54.906 20.625 1 67.94 425 SER B CA 1
ATOM 7981 C C . SER B 1 425 ? -1.85 56.156 20.391 1 67.94 425 SER B C 1
ATOM 7983 O O . SER B 1 425 ? -1.558 57.219 20.938 1 67.94 425 SER B O 1
ATOM 7985 N N . VAL B 1 426 ? -2.99 56.094 19.797 1 68.19 426 VAL B N 1
ATOM 7986 C CA . VAL B 1 426 ? -3.881 57.219 19.531 1 68.19 426 VAL B CA 1
ATOM 7987 C C . VAL B 1 426 ? -4.594 57.656 20.812 1 68.19 426 VAL B C 1
ATOM 7989 O O . VAL B 1 426 ? -4.711 58.844 21.109 1 68.19 426 VAL B O 1
ATOM 7992 N N . LEU B 1 427 ? -4.926 56.656 21.531 1 67.38 427 LEU B N 1
ATOM 7993 C CA . LEU B 1 427 ? -5.617 56.938 22.781 1 67.38 427 LEU B CA 1
ATOM 7994 C C . LEU B 1 427 ? -4.68 57.625 23.781 1 67.38 427 LEU B C 1
ATOM 7996 O O . LEU B 1 427 ? -5.086 58.531 24.484 1 67.38 427 LEU B O 1
ATOM 8000 N N . ALA B 1 428 ? -3.443 57.156 23.719 1 67.81 428 ALA B N 1
ATOM 8001 C CA . ALA B 1 428 ? -2.443 57.781 24.594 1 67.81 428 ALA B CA 1
ATOM 8002 C C . ALA B 1 428 ? -2.213 59.219 24.219 1 67.81 428 ALA B C 1
ATOM 8004 O O . ALA B 1 428 ? -2.143 60.094 25.094 1 67.81 428 ALA B O 1
ATOM 8005 N N . LEU B 1 429 ? -2.258 59.5 23 1 70.62 429 LEU B N 1
ATOM 8006 C CA . LEU B 1 429 ? -2.062 60.844 22.516 1 70.62 429 LEU B CA 1
ATOM 8007 C C . LEU B 1 429 ? -3.264 61.719 22.844 1 70.62 429 LEU B C 1
ATOM 8009 O O . LEU B 1 429 ? -3.104 62.875 23.219 1 70.62 429 LEU B O 1
ATOM 8013 N N . ALA B 1 430 ? -4.414 61.125 22.859 1 70.31 430 ALA B N 1
ATOM 8014 C CA . ALA B 1 430 ? -5.641 61.844 23.172 1 70.31 430 ALA B CA 1
ATOM 8015 C C . ALA B 1 430 ? -5.699 62.219 24.656 1 70.31 430 ALA B C 1
ATOM 8017 O O . ALA B 1 430 ? -6.082 63.312 25.031 1 70.31 430 ALA B O 1
ATOM 8018 N N . ILE B 1 431 ? -5.203 61.406 25.422 1 67.81 431 ILE B N 1
ATOM 8019 C CA . ILE B 1 431 ? -5.199 61.594 26.859 1 67.81 431 ILE B CA 1
ATOM 8020 C C . ILE B 1 431 ? -4.18 62.688 27.219 1 67.81 431 ILE B C 1
ATOM 8022 O O . ILE B 1 431 ? -4.469 63.594 28.016 1 67.81 431 ILE B O 1
ATOM 8026 N N . ILE B 1 432 ? -3.062 62.562 26.5 1 68.94 432 ILE B N 1
ATOM 8027 C CA . ILE B 1 432 ? -2.02 63.562 26.719 1 68.94 432 ILE B CA 1
ATOM 8028 C C . ILE B 1 432 ? -2.52 64.938 26.297 1 68.94 432 ILE B C 1
ATOM 8030 O O . ILE B 1 432 ? -2.33 65.938 27.016 1 68.94 432 ILE B O 1
ATOM 8034 N N . GLY B 1 433 ? -3.246 65 25.266 1 66.56 433 GLY B N 1
ATOM 8035 C CA . GLY B 1 433 ? -3.803 66.25 24.781 1 66.56 433 GLY B CA 1
ATOM 8036 C C . GLY B 1 433 ? -4.867 66.812 25.688 1 66.56 433 GLY B C 1
ATOM 8037 O O . GLY B 1 433 ? -4.871 68 25.969 1 66.56 433 GLY B O 1
ATOM 8038 N N . ALA B 1 434 ? -5.637 66 26.25 1 69.62 434 ALA B N 1
ATOM 8039 C CA . ALA B 1 434 ? -6.703 66.438 27.156 1 69.62 434 ALA B CA 1
ATOM 8040 C C . ALA B 1 434 ? -6.125 67 28.469 1 69.62 434 ALA B C 1
ATOM 8042 O O . ALA B 1 434 ? -6.602 67.938 29.016 1 69.62 434 ALA B O 1
ATOM 8043 N N . LEU B 1 435 ? -5.078 66.438 28.844 1 63.62 435 LEU B N 1
ATOM 8044 C CA . LEU B 1 435 ? -4.418 66.812 30.094 1 63.62 435 LEU B CA 1
ATOM 8045 C C . LEU B 1 435 ? -3.756 68.188 29.938 1 63.62 435 LEU B C 1
ATOM 8047 O O . LEU B 1 435 ? -3.867 69 30.828 1 63.62 435 LEU B O 1
ATOM 8051 N N . ILE B 1 436 ? -3.189 68.438 28.875 1 65.75 436 ILE B N 1
ATOM 8052 C CA . ILE B 1 436 ? -2.555 69.688 28.578 1 65.75 436 ILE B CA 1
ATOM 8053 C C . ILE B 1 436 ? -3.615 70.75 28.484 1 65.75 436 ILE B C 1
ATOM 8055 O O . ILE B 1 436 ? -3.426 71.875 29 1 65.75 436 ILE B O 1
ATOM 8059 N N . TRP B 1 437 ? -4.758 70.438 28 1 62.62 437 TRP B N 1
ATOM 8060 C CA . TRP B 1 437 ? -5.867 71.375 27.859 1 62.62 437 TRP B CA 1
ATOM 8061 C C . TRP B 1 437 ? -6.449 71.75 29.219 1 62.62 437 TRP B C 1
ATOM 8063 O O . TRP B 1 437 ? -6.715 72.938 29.484 1 62.62 437 TRP B O 1
ATOM 8073 N N . LEU B 1 438 ? -6.438 71 30.125 1 61.41 438 LEU B N 1
ATOM 8074 C CA . LEU B 1 438 ? -6.992 71.188 31.453 1 61.41 438 LEU B CA 1
ATOM 8075 C C . LEU B 1 438 ? -6.043 72.062 32.312 1 61.41 438 LEU B C 1
ATOM 8077 O O . LEU B 1 438 ? -6.484 72.938 33.062 1 61.41 438 LEU B O 1
ATOM 8081 N N . VAL B 1 439 ? -4.801 71.812 32.188 1 59 439 VAL B N 1
ATOM 8082 C CA . VAL B 1 439 ? -3.799 72.562 32.969 1 59 439 VAL B CA 1
ATOM 8083 C C . VAL B 1 439 ? -3.678 74 32.469 1 59 439 VAL B C 1
ATOM 8085 O O . VAL B 1 439 ? -3.527 74.938 33.25 1 59 439 VAL B O 1
ATOM 8088 N N . SER B 1 440 ? -3.82 74.188 31.281 1 57.03 440 SER B N 1
ATOM 8089 C CA . SER B 1 440 ? -3.688 75.562 30.703 1 57.03 440 SER B CA 1
ATOM 8090 C C . SER B 1 440 ? -4.859 76.438 31.078 1 57.03 440 SER B C 1
ATOM 8092 O O . SER B 1 440 ? -4.723 77.625 31.125 1 57.03 440 SER B O 1
ATOM 8094 N N . ARG B 1 441 ? -5.953 76.062 31.406 1 53.59 441 ARG B N 1
ATOM 8095 C CA . ARG B 1 441 ? -7.133 76.875 31.75 1 53.59 441 ARG B CA 1
ATOM 8096 C C . ARG B 1 441 ? -7.062 77.375 33.188 1 53.59 441 ARG B C 1
ATOM 8098 O O . ARG B 1 441 ? -7.574 78.438 33.5 1 53.59 441 ARG B O 1
ATOM 8105 N N . ARG B 1 442 ? -6.434 76.812 34.094 1 48.59 442 ARG B N 1
ATOM 8106 C CA . ARG B 1 442 ? -6.461 77.25 35.5 1 48.59 442 ARG B CA 1
ATOM 8107 C C . ARG B 1 442 ? -5.629 78.5 35.719 1 48.59 442 ARG B C 1
ATOM 8109 O O . ARG B 1 442 ? -5.957 79.312 36.562 1 48.59 442 ARG B O 1
ATOM 8116 N N . ASN B 1 443 ? -4.605 78.625 35.031 1 47.66 443 ASN B N 1
ATOM 8117 C CA . ASN B 1 443 ? -3.672 79.625 35.469 1 47.66 443 ASN B CA 1
ATOM 8118 C C . ASN B 1 443 ? -4.18 81.062 35.125 1 47.66 443 ASN B C 1
ATOM 8120 O O . ASN B 1 443 ? -3.574 82.062 35.5 1 47.66 443 ASN B O 1
ATOM 8124 N N . ARG B 1 444 ? -5.199 81.312 34.344 1 45.47 444 ARG B N 1
ATOM 8125 C CA . ARG B 1 444 ? -5.293 82.688 33.938 1 45.47 444 ARG B CA 1
ATOM 8126 C C . ARG B 1 444 ? -6.145 83.5 34.938 1 45.47 444 ARG B C 1
ATOM 8128 O O . ARG B 1 444 ? -7.332 83.688 34.688 1 45.47 444 ARG B O 1
ATOM 8135 N N . TRP B 1 445 ? -6.051 83.312 36.125 1 40.59 445 TRP B N 1
ATOM 8136 C CA . TRP B 1 445 ? -6.762 84.25 36.969 1 40.59 445 TRP B CA 1
ATOM 8137 C C . TRP B 1 445 ? -6.164 85.625 36.812 1 40.59 445 TRP B C 1
ATOM 8139 O O . TRP B 1 445 ? -4.984 85.875 37.094 1 40.59 445 TRP B O 1
ATOM 8149 N N . GLN B 1 446 ? -6.469 86.375 35.812 1 44.25 446 GLN B N 1
ATOM 8150 C CA . GLN B 1 446 ? -6.094 87.812 35.656 1 44.25 446 GLN B CA 1
ATOM 8151 C C . GLN B 1 446 ? -6.977 88.688 36.531 1 44.25 446 GLN B C 1
ATOM 8153 O O . GLN B 1 446 ? -8.188 88.5 36.625 1 44.25 446 GLN B O 1
ATOM 8158 N N . GLN B 1 447 ? -6.465 89.438 37.469 1 47.72 447 GLN B N 1
ATOM 8159 C CA . GLN B 1 447 ? -7.09 90.5 38.219 1 47.72 447 GLN B CA 1
ATOM 8160 C C . GLN B 1 447 ? -7.867 91.438 37.312 1 47.72 447 GLN B C 1
ATOM 8162 O O . GLN B 1 447 ? -7.375 91.812 36.25 1 47.72 447 GLN B O 1
ATOM 8167 N N . PRO B 1 448 ? -9.086 91.5 37.406 1 49.69 448 PRO B N 1
ATOM 8168 C CA . PRO B 1 448 ? -9.805 92.438 36.531 1 49.69 448 PRO B CA 1
ATOM 8169 C C . PRO B 1 448 ? -9.172 93.875 36.562 1 49.69 448 PRO B C 1
ATOM 8171 O O . PRO B 1 448 ? -8.672 94.312 37.594 1 49.69 448 PRO B O 1
ATOM 8174 N N . SER B 1 449 ? -8.766 94.375 35.469 1 53.97 449 SER B N 1
ATOM 8175 C CA . SER B 1 449 ? -8.211 95.75 35.344 1 53.97 449 SER B CA 1
ATOM 8176 C C . SER B 1 449 ? -9.094 96.75 36.031 1 53.97 449 SER B C 1
ATOM 8178 O O . SER B 1 449 ? -10.32 96.625 36 1 53.97 449 SER B O 1
ATOM 8180 N N . THR B 1 450 ? -8.492 97.688 36.812 1 57.19 450 THR B N 1
ATOM 8181 C CA . THR B 1 450 ? -9.148 98.812 37.5 1 57.19 450 THR B CA 1
ATOM 8182 C C . THR B 1 450 ? -10.086 99.562 36.531 1 57.19 450 THR B C 1
ATOM 8184 O O . THR B 1 450 ? -11.172 99.938 36.938 1 57.19 450 THR B O 1
ATOM 8187 N N . VAL B 1 451 ? -9.703 99.625 35.281 1 58.97 451 VAL B N 1
ATOM 8188 C CA . VAL B 1 451 ? -10.484 100.375 34.312 1 58.97 451 VAL B CA 1
ATOM 8189 C C . VAL B 1 451 ? -11.781 99.625 34 1 58.97 451 VAL B C 1
ATOM 8191 O O . VAL B 1 451 ? -12.836 100.25 33.844 1 58.97 451 VAL B O 1
ATOM 8194 N N . ALA B 1 452 ? -11.727 98.375 34.094 1 61.34 452 ALA B N 1
ATOM 8195 C CA . ALA B 1 452 ? -12.906 97.625 33.781 1 61.34 452 ALA B CA 1
ATOM 8196 C C . ALA B 1 452 ? -13.914 97.625 34.938 1 61.34 452 ALA B C 1
ATOM 8198 O O . ALA B 1 452 ? -15.125 97.625 34.688 1 61.34 452 ALA B O 1
ATOM 8199 N N . LEU B 1 453 ? -13.453 97.75 36.094 1 64.12 453 LEU B N 1
ATOM 8200 C CA . LEU B 1 453 ? -14.328 97.812 37.281 1 64.12 453 LEU B CA 1
ATOM 8201 C C . LEU B 1 453 ? -15.023 99.188 37.375 1 64.12 453 LEU B C 1
ATOM 8203 O O . LEU B 1 453 ? -16.156 99.25 37.844 1 64.12 453 LEU B O 1
ATOM 8207 N N . GLU B 1 454 ? -14.32 100.188 36.906 1 64.56 454 GLU B N 1
ATOM 8208 C CA . GLU B 1 454 ? -14.852 101.562 37 1 64.56 454 GLU B CA 1
ATOM 8209 C C . GLU B 1 454 ? -16.094 101.75 36.125 1 64.56 454 GLU B C 1
ATOM 8211 O O . GLU B 1 454 ? -16.922 102.625 36.375 1 64.56 454 GLU B O 1
ATOM 8216 N N . LYS B 1 455 ? -16.297 100.875 35.156 1 65.31 455 LYS B N 1
ATOM 8217 C CA . LYS B 1 455 ? -17.438 101 34.25 1 65.31 455 LYS B CA 1
ATOM 8218 C C . LYS B 1 455 ? -18.656 100.312 34.812 1 65.31 455 LYS B C 1
ATOM 8220 O O . LYS B 1 455 ? -19.781 100.438 34.344 1 65.31 455 LYS B O 1
ATOM 8225 N N . LEU B 1 456 ? -18.516 99.688 35.906 1 72.31 456 LEU B N 1
ATOM 8226 C CA . LEU B 1 456 ? -19.641 98.938 36.5 1 72.31 456 LEU B CA 1
ATOM 8227 C C . LEU B 1 456 ? -20.344 99.812 37.531 1 72.31 456 LEU B C 1
ATOM 8229 O O . LEU B 1 456 ? -19.75 100.688 38.125 1 72.31 456 LEU B O 1
ATOM 8233 N N . PRO B 1 457 ? -21.609 99.562 37.719 1 75.75 457 PRO B N 1
ATOM 8234 C CA . PRO B 1 457 ? -22.312 100.188 38.812 1 75.75 457 PRO B CA 1
ATOM 8235 C C . PRO B 1 457 ? -21.703 99.875 40.188 1 75.75 457 PRO B C 1
ATOM 8237 O O . PRO B 1 457 ? -21.047 98.875 40.344 1 75.75 457 PRO B O 1
ATOM 8240 N N . ALA B 1 458 ? -21.891 100.75 41.125 1 75.56 458 ALA B N 1
ATOM 8241 C CA . ALA B 1 458 ? -21.25 100.688 42.438 1 75.56 458 ALA B CA 1
ATOM 8242 C C . ALA B 1 458 ? -21.438 99.312 43.062 1 75.56 458 ALA B C 1
ATOM 8244 O O . ALA B 1 458 ? -20.484 98.75 43.594 1 75.56 458 ALA B O 1
ATOM 8245 N N . ALA B 1 459 ? -22.578 98.812 43 1 77.06 459 ALA B N 1
ATOM 8246 C CA . ALA B 1 459 ? -22.891 97.562 43.625 1 77.06 459 ALA B CA 1
ATOM 8247 C C . ALA B 1 459 ? -22.141 96.438 42.938 1 77.06 459 ALA B C 1
ATOM 8249 O O . ALA B 1 459 ? -21.641 95.5 43.625 1 77.06 459 ALA B O 1
ATOM 8250 N N . GLN B 1 460 ? -22.031 96.5 41.719 1 79.62 460 GLN B N 1
ATOM 8251 C CA . GLN B 1 460 ? -21.359 95.438 40.969 1 79.62 460 GLN B CA 1
ATOM 8252 C C . GLN B 1 460 ? -19.844 95.562 41.125 1 79.62 460 GLN B C 1
ATOM 8254 O O . GLN B 1 460 ? -19.156 94.5 41.156 1 79.62 460 GLN B O 1
ATOM 8259 N N . GLN B 1 461 ? -19.406 96.812 41.281 1 80.62 461 GLN B N 1
ATOM 8260 C CA . GLN B 1 461 ? -17.984 97 41.562 1 80.62 461 GLN B CA 1
ATOM 8261 C C . GLN B 1 461 ? -17.578 96.312 42.875 1 80.62 461 GLN B C 1
ATOM 8263 O O . GLN B 1 461 ? -16.531 95.688 42.969 1 80.62 461 GLN B O 1
ATOM 8268 N N . LEU B 1 462 ? -18.406 96.438 43.781 1 82.12 462 LEU B N 1
ATOM 8269 C CA . LEU B 1 462 ? -18.156 95.938 45.125 1 82.12 462 LEU B CA 1
ATOM 8270 C C . LEU B 1 462 ? -18.141 94.438 45.094 1 82.12 462 LEU B C 1
ATOM 8272 O O . LEU B 1 462 ? -17.25 93.812 45.688 1 82.12 462 LEU B O 1
ATOM 8276 N N . ASP B 1 463 ? -19.062 93.875 44.344 1 82.25 463 ASP B N 1
ATOM 8277 C CA . ASP B 1 463 ? -19.156 92.375 44.25 1 82.25 463 ASP B CA 1
ATOM 8278 C C . ASP B 1 463 ? -17.969 91.812 43.5 1 82.25 463 ASP B C 1
ATOM 8280 O O . ASP B 1 463 ? -17.453 90.75 43.875 1 82.25 463 ASP B O 1
ATOM 8284 N N . ALA B 1 464 ? -17.625 92.562 42.531 1 81.62 464 ALA B N 1
ATOM 8285 C CA . ALA B 1 464 ? -16.484 92.125 41.75 1 81.62 464 ALA B CA 1
ATOM 8286 C C . ALA B 1 464 ? -15.211 92.125 42.562 1 81.62 464 ALA B C 1
ATOM 8288 O O . ALA B 1 464 ? -14.398 91.188 42.469 1 81.62 464 ALA B O 1
ATOM 8289 N N . MET B 1 465 ? -15.07 93.125 43.406 1 82.5 465 MET B N 1
ATOM 8290 C CA . MET B 1 465 ? -13.883 93.188 44.25 1 82.5 465 MET B CA 1
ATOM 8291 C C . MET B 1 465 ? -13.891 92.125 45.344 1 82.5 465 MET B C 1
ATOM 8293 O O . MET B 1 465 ? -12.844 91.562 45.656 1 82.5 465 MET B O 1
ATOM 8297 N N . LEU B 1 466 ? -14.992 91.938 45.844 1 85.75 466 LEU B N 1
ATOM 8298 C CA . LEU B 1 466 ? -15.141 90.875 46.875 1 85.75 466 LEU B CA 1
ATOM 8299 C C . LEU B 1 466 ? -14.82 89.5 46.281 1 85.75 466 LEU B C 1
ATOM 8301 O O . LEU B 1 466 ? -14.102 88.688 46.906 1 85.75 466 LEU B O 1
ATOM 8305 N N . SER B 1 467 ? -15.367 89.25 45.094 1 82.38 467 SER B N 1
ATOM 8306 C CA . SER B 1 467 ? -15.125 87.938 44.406 1 82.38 467 SER B CA 1
ATOM 8307 C C . SER B 1 467 ? -13.656 87.812 44.062 1 82.38 467 SER B C 1
ATOM 8309 O O . SER B 1 467 ? -13.102 86.688 44.219 1 82.38 467 SER B O 1
ATOM 8311 N N . SER B 1 468 ? -13.094 88.875 43.625 1 78.56 468 SER B N 1
ATOM 8312 C CA . SER B 1 468 ? -11.672 88.875 43.281 1 78.56 468 SER B CA 1
ATOM 8313 C C . SER B 1 468 ? -10.82 88.562 44.531 1 78.56 468 SER B C 1
ATOM 8315 O O . SER B 1 468 ? -9.859 87.812 44.438 1 78.56 468 SER B O 1
ATOM 8317 N N . ALA B 1 469 ? -11.195 89.125 45.656 1 80.25 469 ALA B N 1
ATOM 8318 C CA . ALA B 1 469 ? -10.469 88.875 46.875 1 80.25 469 ALA B CA 1
ATOM 8319 C C . ALA B 1 469 ? -10.617 87.438 47.375 1 80.25 469 ALA B C 1
ATOM 8321 O O . ALA B 1 469 ? -9.656 86.875 47.875 1 80.25 469 ALA B O 1
ATOM 8322 N N . LYS B 1 470 ? -11.727 86.938 47.25 1 79.38 470 LYS B N 1
ATOM 8323 C CA . LYS B 1 470 ? -11.984 85.562 47.625 1 79.38 470 LYS B CA 1
ATOM 8324 C C . LYS B 1 470 ? -11.203 84.562 46.75 1 79.38 470 LYS B C 1
ATOM 8326 O O . LYS B 1 470 ? -10.602 83.625 47.281 1 79.38 470 LYS B O 1
ATOM 8331 N N . LYS B 1 471 ? -11.188 84.938 45.531 1 71.19 471 LYS B N 1
ATOM 8332 C CA . LYS B 1 471 ? -10.492 84.062 44.562 1 71.19 471 LYS B CA 1
ATOM 8333 C C . LYS B 1 471 ? -8.984 84.188 44.719 1 71.19 471 LYS B C 1
ATOM 8335 O O . LYS B 1 471 ? -8.266 83.188 44.656 1 71.19 471 LYS B O 1
ATOM 8340 N N . GLY B 1 472 ? -8.531 85.312 44.938 1 69.5 472 GLY B N 1
ATOM 8341 C CA . GLY B 1 472 ? -7.109 85.625 45.062 1 69.5 472 GLY B CA 1
ATOM 8342 C C . GLY B 1 472 ? -6.594 85.375 46.469 1 69.5 472 GLY B C 1
ATOM 8343 O O . GLY B 1 472 ? -5.383 85.375 46.719 1 69.5 472 GLY B O 1
ATOM 8344 N N . ASN B 1 473 ? -7.445 85.062 47.375 1 74.75 473 ASN B N 1
ATOM 8345 C CA . ASN B 1 473 ? -7.133 84.75 48.781 1 74.75 473 ASN B CA 1
ATOM 8346 C C . ASN B 1 473 ? -6.328 85.875 49.406 1 74.75 473 ASN B C 1
ATOM 8348 O O . ASN B 1 473 ? -5.293 85.625 50.031 1 74.75 473 ASN B O 1
ATOM 8352 N N . TYR B 1 474 ? -6.691 87.125 49.062 1 76.62 474 TYR B N 1
ATOM 8353 C CA . TYR B 1 474 ? -6.062 88.25 49.719 1 76.62 474 TYR B CA 1
ATOM 8354 C C . TYR B 1 474 ? -7.059 89 50.594 1 76.62 474 TYR B C 1
ATOM 8356 O O . TYR B 1 474 ? -8.273 88.938 50.375 1 76.62 474 TYR B O 1
ATOM 8364 N N . PRO B 1 475 ? -6.543 89.625 51.625 1 83.25 475 PRO B N 1
ATOM 8365 C CA . PRO B 1 475 ? -7.441 90.312 52.562 1 83.25 475 PRO B CA 1
ATOM 8366 C C . PRO B 1 475 ? -8.109 91.562 51.938 1 83.25 475 PRO B C 1
ATOM 8368 O O . PRO B 1 475 ? -7.496 92.25 51.125 1 83.25 475 PRO B O 1
ATOM 8371 N N . LEU B 1 476 ? -9.359 91.75 52.188 1 88.25 476 LEU B N 1
ATOM 8372 C CA . LEU B 1 476 ? -10.156 92.875 51.812 1 88.25 476 LEU B CA 1
ATOM 8373 C C . LEU B 1 476 ? -10.961 93.438 53 1 88.25 476 LEU B C 1
ATOM 8375 O O . LEU B 1 476 ? -11.586 92.625 53.719 1 88.25 476 LEU B O 1
ATOM 8379 N N . SER B 1 477 ? -10.789 94.625 53.312 1 91.94 477 SER B N 1
ATOM 8380 C CA . SER B 1 477 ? -11.547 95.25 54.406 1 91.94 477 SER B CA 1
ATOM 8381 C C . SER B 1 477 ? -12.461 96.375 53.875 1 91.94 477 SER B C 1
ATOM 8383 O O . SER B 1 477 ? -12.203 96.938 52.812 1 91.94 477 SER B O 1
ATOM 8385 N N . LEU B 1 478 ? -13.477 96.625 54.594 1 93.81 478 LEU B N 1
ATOM 8386 C CA . LEU B 1 478 ? -14.492 97.625 54.219 1 93.81 478 LEU B CA 1
ATOM 8387 C C . LEU B 1 478 ? -14.68 98.625 55.344 1 93.81 478 LEU B C 1
ATOM 8389 O O . LEU B 1 478 ? -14.719 98.25 56.531 1 93.81 478 LEU B O 1
ATOM 8393 N N . LEU B 1 479 ? -14.664 99.875 54.969 1 94.12 479 LEU B N 1
ATOM 8394 C CA . LEU B 1 479 ? -14.992 101 55.875 1 94.12 479 LEU B CA 1
ATOM 8395 C C . LEU B 1 479 ? -16.375 101.562 55.594 1 94.12 479 LEU B C 1
ATOM 8397 O O . LEU B 1 479 ? -16.734 101.75 54.406 1 94.12 479 LEU B O 1
ATOM 8401 N N . LEU B 1 480 ? -17.172 101.75 56.531 1 93.5 480 LEU B N 1
ATOM 8402 C CA . LEU B 1 480 ? -18.516 102.375 56.406 1 93.5 480 LEU B CA 1
ATOM 8403 C C . LEU B 1 480 ? -18.578 103.75 57.062 1 93.5 480 LEU B C 1
ATOM 8405 O O . LEU B 1 480 ? -18.25 103.875 58.25 1 93.5 480 LEU B O 1
ATOM 8409 N N . LEU B 1 481 ? -18.891 104.688 56.25 1 90.5 481 LEU B N 1
ATOM 8410 C CA . LEU B 1 481 ? -19 106.062 56.719 1 90.5 481 LEU B CA 1
ATOM 8411 C C . LEU B 1 481 ? -20.438 106.562 56.625 1 90.5 481 LEU B C 1
ATOM 8413 O O . LEU B 1 481 ? -21.109 106.375 55.625 1 90.5 481 LEU B O 1
ATOM 8417 N N . SER B 1 482 ? -20.969 107.062 57.719 1 85.19 482 SER B N 1
ATOM 8418 C CA . SER B 1 482 ? -22.297 107.688 57.719 1 85.19 482 SER B CA 1
ATOM 8419 C C . SER B 1 482 ? -22.234 109.188 57.344 1 85.19 482 SER B C 1
ATOM 8421 O O . SER B 1 482 ? -21.422 109.938 57.875 1 85.19 482 SER B O 1
ATOM 8423 N N . THR B 1 483 ? -23.016 109.562 56.375 1 82.25 483 THR B N 1
ATOM 8424 C CA . THR B 1 483 ? -23.062 110.938 55.906 1 82.25 483 THR B CA 1
ATOM 8425 C C . THR B 1 483 ? -24.375 111.562 56.281 1 82.25 483 THR B C 1
ATOM 8427 O O . THR B 1 483 ? -24.781 112.562 55.688 1 82.25 483 THR B O 1
ATOM 8430 N N . SER B 1 484 ? -25.047 111.125 57.312 1 80.75 484 SER B N 1
ATOM 8431 C CA . SER B 1 484 ? -26.375 111.625 57.656 1 80.75 484 SER B CA 1
ATOM 8432 C C . SER B 1 484 ? -26.297 113.062 58.219 1 80.75 484 SER B C 1
ATOM 8434 O O . SER B 1 484 ? -27.25 113.812 58.062 1 80.75 484 SER B O 1
ATOM 8436 N N . HIS B 1 485 ? -25.203 113.438 58.781 1 82.12 485 HIS B N 1
ATOM 8437 C CA . HIS B 1 485 ? -25.109 114.812 59.406 1 82.12 485 HIS B CA 1
ATOM 8438 C C . HIS B 1 485 ? -24.328 115.75 58.531 1 82.12 485 HIS B C 1
ATOM 8440 O O . HIS B 1 485 ? -23.953 116.812 58.969 1 82.12 485 HIS B O 1
ATOM 8446 N N . ILE B 1 486 ? -24.078 115.312 57.344 1 82.31 486 ILE B N 1
ATOM 8447 C CA . ILE B 1 486 ? -23.344 116.188 56.406 1 82.31 486 ILE B CA 1
ATOM 8448 C C . ILE B 1 486 ? -24.297 116.75 55.344 1 82.31 486 ILE B C 1
ATOM 8450 O O . ILE B 1 486 ? -25.172 116 54.844 1 82.31 486 ILE B O 1
ATOM 8454 N N . ARG B 1 487 ? -24.219 118.062 55.219 1 81.44 487 ARG B N 1
ATOM 8455 C CA . ARG B 1 487 ? -25.062 118.688 54.219 1 81.44 487 ARG B CA 1
ATOM 8456 C C . ARG B 1 487 ? -24.781 118.125 52.844 1 81.44 487 ARG B C 1
ATOM 8458 O O . ARG B 1 487 ? -23.625 117.812 52.5 1 81.44 487 ARG B O 1
ATOM 8465 N N . GLN B 1 488 ? -25.734 117.875 52.031 1 78.06 488 GLN B N 1
ATOM 8466 C CA . GLN B 1 488 ? -25.672 117.25 50.719 1 78.06 488 GLN B CA 1
ATOM 8467 C C . GLN B 1 488 ? -24.734 118.062 49.781 1 78.06 488 GLN B C 1
ATOM 8469 O O . GLN B 1 488 ? -24.031 117.5 48.969 1 78.06 488 GLN B O 1
ATOM 8474 N N . VAL B 1 489 ? -24.656 119.375 49.969 1 80.12 489 VAL B N 1
ATOM 8475 C CA . VAL B 1 489 ? -23.844 120.25 49.125 1 80.12 489 VAL B CA 1
ATOM 8476 C C . VAL B 1 489 ? -22.359 120 49.406 1 80.12 489 VAL B C 1
ATOM 8478 O O . VAL B 1 489 ? -21.516 120.25 48.562 1 80.12 489 VAL B O 1
ATOM 8481 N N . ASP B 1 490 ? -22.109 119.438 50.5 1 84.5 490 ASP B N 1
ATOM 8482 C CA . ASP B 1 490 ? -20.734 119.312 50.906 1 84.5 490 ASP B CA 1
ATOM 8483 C C . ASP B 1 490 ? -20.219 117.875 50.656 1 84.5 490 ASP B C 1
ATOM 8485 O O . ASP B 1 490 ? -19.047 117.562 50.906 1 84.5 490 ASP B O 1
ATOM 8489 N N . LEU B 1 491 ? -21.078 117.062 50.188 1 86.19 491 LEU B N 1
ATOM 8490 C CA . LEU B 1 491 ? -20.719 115.688 50.031 1 86.19 491 LEU B CA 1
ATOM 8491 C C . LEU B 1 491 ? -19.688 115.5 48.938 1 86.19 491 LEU B C 1
ATOM 8493 O O . LEU B 1 491 ? -18.797 114.688 49.031 1 86.19 491 LEU B O 1
ATOM 8497 N N . SER B 1 492 ? -19.812 116.375 47.969 1 86.5 492 SER B N 1
ATOM 8498 C CA . SER B 1 492 ? -18.844 116.25 46.875 1 86.5 492 SER B CA 1
ATOM 8499 C C . SER B 1 492 ? -17.453 116.75 47.344 1 86.5 492 SER B C 1
ATOM 8501 O O . SER B 1 492 ? -16.453 116.125 46.938 1 86.5 492 SER B O 1
ATOM 8503 N N . ALA B 1 493 ? -17.469 117.688 48.094 1 86.44 493 ALA B N 1
ATOM 8504 C CA . ALA B 1 493 ? -16.203 118.188 48.625 1 86.44 493 ALA B CA 1
ATOM 8505 C C . ALA B 1 493 ? -15.57 117.188 49.594 1 86.44 493 ALA B C 1
ATOM 8507 O O . ALA B 1 493 ? -14.352 117 49.594 1 86.44 493 ALA B O 1
ATOM 8508 N N . LEU B 1 494 ? -16.375 116.5 50.344 1 88.75 494 LEU B N 1
ATOM 8509 C CA . LEU B 1 494 ? -15.891 115.438 51.25 1 88.75 494 LEU B CA 1
ATOM 8510 C C . LEU B 1 494 ? -15.312 114.25 50.469 1 88.75 494 LEU B C 1
ATOM 8512 O O . LEU B 1 494 ? -14.25 113.75 50.812 1 88.75 494 LEU B O 1
ATOM 8516 N N . GLN B 1 495 ? -16.016 113.938 49.438 1 87.44 495 GLN B N 1
ATOM 8517 C CA . GLN B 1 495 ? -15.555 112.812 48.625 1 87.44 495 GLN B CA 1
ATOM 8518 C C . GLN B 1 495 ? -14.172 113.125 48.031 1 87.44 495 GLN B C 1
ATOM 8520 O O . GLN B 1 495 ? -13.305 112.25 48.031 1 87.44 495 GLN B O 1
ATOM 8525 N N . ARG B 1 496 ? -13.977 114.25 47.656 1 86.81 496 ARG B N 1
ATOM 8526 C CA . ARG B 1 496 ? -12.695 114.688 47.094 1 86.81 496 ARG B CA 1
ATOM 8527 C C . ARG B 1 496 ? -11.594 114.688 48.125 1 86.81 496 ARG B C 1
ATOM 8529 O O . ARG B 1 496 ? -10.469 114.25 47.875 1 86.81 496 ARG B O 1
ATOM 8536 N N . ALA B 1 497 ? -11.969 115.062 49.281 1 87.25 497 ALA B N 1
ATOM 8537 C CA . ALA B 1 497 ? -11.008 115.125 50.375 1 87.25 497 ALA B CA 1
ATOM 8538 C C . ALA B 1 497 ? -10.594 113.688 50.781 1 87.25 497 ALA B C 1
ATOM 8540 O O . ALA B 1 497 ? -9.422 113.438 51.062 1 87.25 497 ALA B O 1
ATOM 8541 N N . LEU B 1 498 ? -11.516 112.812 50.719 1 89.12 498 LEU B N 1
ATOM 8542 C CA . LEU B 1 498 ? -11.242 111.438 51.094 1 89.12 498 LEU B CA 1
ATOM 8543 C C . LEU B 1 498 ? -10.391 110.75 50.031 1 89.12 498 LEU B C 1
ATOM 8545 O O . LEU B 1 498 ? -9.453 110 50.344 1 89.12 498 LEU B O 1
ATOM 8549 N N . GLU B 1 499 ? -10.719 111.062 48.844 1 86.38 499 GLU B N 1
ATOM 8550 C CA . GLU B 1 499 ? -10.008 110.438 47.719 1 86.38 499 GLU B CA 1
ATOM 8551 C C . GLU B 1 499 ? -8.531 110.812 47.688 1 86.38 499 GLU B C 1
ATOM 8553 O O . GLU B 1 499 ? -7.676 110.062 47.281 1 86.38 499 GLU B O 1
ATOM 8558 N N . GLN B 1 500 ? -8.281 112 48.188 1 81.12 500 GLN B N 1
ATOM 8559 C CA . GLN B 1 500 ? -6.91 112.438 48.25 1 81.12 500 GLN B CA 1
ATOM 8560 C C . GLN B 1 500 ? -6.086 111.688 49.281 1 81.12 500 GLN B C 1
ATOM 8562 O O . GLN B 1 500 ? -4.863 111.625 49.156 1 81.12 500 GLN B O 1
ATOM 8567 N N . LYS B 1 501 ? -6.699 111.062 50.25 1 81.94 501 LYS B N 1
ATOM 8568 C CA . LYS B 1 501 ? -6.004 110.312 51.312 1 81.94 501 LYS B CA 1
ATOM 8569 C C . LYS B 1 501 ? -5.977 108.812 51 1 81.94 501 LYS B C 1
ATOM 8571 O O . LYS B 1 501 ? -5.168 108.125 51.562 1 81.94 501 LYS B O 1
ATOM 8576 N N . LEU B 1 502 ? -6.855 108.438 50.094 1 86.25 502 LEU B N 1
ATOM 8577 C CA . LEU B 1 502 ? -6.945 107 49.75 1 86.25 502 LEU B CA 1
ATOM 8578 C C . LEU B 1 502 ? -5.945 106.625 48.656 1 86.25 502 LEU B C 1
ATOM 8580 O O . LEU B 1 502 ? -5.457 107.562 47.938 1 86.25 502 LEU B O 1
ATOM 8584 N N . ARG B 1 503 ? -5.641 105.375 48.625 1 82.56 503 ARG B N 1
ATOM 8585 C CA . ARG B 1 503 ? -4.695 104.875 47.625 1 82.56 503 ARG B CA 1
ATOM 8586 C C . ARG B 1 503 ? -5.41 104.562 46.344 1 82.56 503 ARG B C 1
ATOM 8588 O O . ARG B 1 503 ? -6.641 104.562 46.281 1 82.56 503 ARG B O 1
ATOM 8595 N N . GLU B 1 504 ? -4.586 104.25 45.25 1 79 504 GLU B N 1
ATOM 8596 C CA . GLU B 1 504 ? -5.047 103.938 43.906 1 79 504 GLU B CA 1
ATOM 8597 C C . GLU B 1 504 ? -5.961 102.688 43.906 1 79 504 GLU B C 1
ATOM 8599 O O . GLU B 1 504 ? -6.938 102.688 43.156 1 79 504 GLU B O 1
ATOM 8604 N N . GLN B 1 505 ? -5.793 101.75 44.781 1 78.19 505 GLN B N 1
ATOM 8605 C CA . GLN B 1 505 ? -6.551 100.5 44.781 1 78.19 505 GLN B CA 1
ATOM 8606 C C . GLN B 1 505 ? -7.812 100.625 45.625 1 78.19 505 GLN B C 1
ATOM 8608 O O . GLN B 1 505 ? -8.711 99.812 45.531 1 78.19 505 GLN B O 1
ATOM 8613 N N . ASP B 1 506 ? -7.855 101.688 46.438 1 85.94 506 ASP B N 1
ATOM 8614 C CA . ASP B 1 506 ? -9.023 101.875 47.281 1 85.94 506 ASP B CA 1
ATOM 8615 C C . ASP B 1 506 ? -10.195 102.438 46.469 1 85.94 506 ASP B C 1
ATOM 8617 O O . ASP B 1 506 ? -10 103.188 45.5 1 85.94 506 ASP B O 1
ATOM 8621 N N . ARG B 1 507 ? -11.32 101.938 46.812 1 87.19 507 ARG B N 1
ATOM 8622 C CA . ARG B 1 507 ? -12.508 102.438 46.125 1 87.19 507 ARG B CA 1
ATOM 8623 C C . ARG B 1 507 ? -13.508 103.062 47.094 1 87.19 507 ARG B C 1
ATOM 8625 O O . ARG B 1 507 ? -13.836 102.438 48.125 1 87.19 507 ARG B O 1
ATOM 8632 N N . LEU B 1 508 ? -13.773 104.312 46.781 1 88.94 508 LEU B N 1
ATOM 8633 C CA . LEU B 1 508 ? -14.812 105 47.531 1 88.94 508 LEU B CA 1
ATOM 8634 C C . LEU B 1 508 ? -16.125 105 46.75 1 88.94 508 LEU B C 1
ATOM 8636 O O . LEU B 1 508 ? -16.172 105.375 45.594 1 88.94 508 LEU B O 1
ATOM 8640 N N . LEU B 1 509 ? -17.109 104.438 47.344 1 86.56 509 LEU B N 1
ATOM 8641 C CA . LEU B 1 509 ? -18.391 104.312 46.656 1 86.56 509 LEU B CA 1
ATOM 8642 C C . LEU B 1 509 ? -19.531 104.812 47.562 1 86.56 509 LEU B C 1
ATOM 8644 O O . LEU B 1 509 ? -19.453 104.625 48.781 1 86.56 509 LEU B O 1
ATOM 8648 N N . ARG B 1 510 ? -20.516 105.5 46.906 1 83.44 510 ARG B N 1
ATOM 8649 C CA . ARG B 1 510 ? -21.75 105.812 47.625 1 83.44 510 ARG B CA 1
ATOM 8650 C C . ARG B 1 510 ? -22.656 104.625 47.688 1 83.44 510 ARG B C 1
ATOM 8652 O O . ARG B 1 510 ? -23.031 104.062 46.688 1 83.44 510 ARG B O 1
ATOM 8659 N N . TYR B 1 511 ? -22.859 104 48.781 1 80.56 511 TYR B N 1
ATOM 8660 C CA . TYR B 1 511 ? -23.656 102.812 49 1 80.56 511 TYR B CA 1
ATOM 8661 C C . TYR B 1 511 ? -25.141 103.125 49.156 1 80.56 511 TYR B C 1
ATOM 8663 O O . TYR B 1 511 ? -26 102.438 48.625 1 80.56 511 TYR B O 1
ATOM 8671 N N . SER B 1 512 ? -25.516 104.188 49.875 1 81.31 512 SER B N 1
ATOM 8672 C CA . SER B 1 512 ? -26.859 104.688 50.062 1 81.31 512 SER B CA 1
ATOM 8673 C C . SER B 1 512 ? -26.875 106.188 50.156 1 81.31 512 SER B C 1
ATOM 8675 O O . SER B 1 512 ? -25.828 106.875 49.969 1 81.31 512 SER B O 1
ATOM 8677 N N . MET B 1 513 ? -28.047 106.812 50.344 1 80.12 513 MET B N 1
ATOM 8678 C CA . MET B 1 513 ? -28.203 108.25 50.469 1 80.12 513 MET B CA 1
ATOM 8679 C C . MET B 1 513 ? -27.438 108.812 51.656 1 80.12 513 MET B C 1
ATOM 8681 O O . MET B 1 513 ? -26.906 109.938 51.625 1 80.12 513 MET B O 1
ATOM 8685 N N . ASP B 1 514 ? -27.234 107.938 52.656 1 84.62 514 ASP B N 1
ATOM 8686 C CA . ASP B 1 514 ? -26.641 108.438 53.906 1 84.62 514 ASP B CA 1
ATOM 8687 C C . ASP B 1 514 ? -25.375 107.688 54.25 1 84.62 514 ASP B C 1
ATOM 8689 O O . ASP B 1 514 ? -24.828 107.812 55.344 1 84.62 514 ASP B O 1
ATOM 8693 N N . GLU B 1 515 ? -24.922 106.812 53.375 1 88.5 515 GLU B N 1
ATOM 8694 C CA . GLU B 1 515 ? -23.766 106 53.719 1 88.5 515 GLU B CA 1
ATOM 8695 C C . GLU B 1 515 ? -22.781 105.875 52.562 1 88.5 515 GLU B C 1
ATOM 8697 O O . GLU B 1 515 ? -23.188 105.812 51.406 1 88.5 515 GLU B O 1
ATOM 8702 N N . MET B 1 516 ? -21.547 106.062 52.844 1 90 516 MET B N 1
ATOM 8703 C CA . MET B 1 516 ? -20.453 105.812 51.906 1 90 516 MET B CA 1
ATOM 8704 C C . MET B 1 516 ? -19.625 104.625 52.312 1 90 516 MET B C 1
ATOM 8706 O O . MET B 1 516 ? -19.422 104.375 53.531 1 90 516 MET B O 1
ATOM 8710 N N . VAL B 1 517 ? -19.188 103.812 51.344 1 91.25 517 VAL B N 1
ATOM 8711 C CA . VAL B 1 517 ? -18.391 102.625 51.594 1 91.25 517 VAL B CA 1
ATOM 8712 C C . VAL B 1 517 ? -17.016 102.812 50.938 1 91.25 517 VAL B C 1
ATOM 8714 O O . VAL B 1 517 ? -16.891 103.312 49.812 1 91.25 517 VAL B O 1
ATOM 8717 N N . ILE B 1 518 ? -15.969 102.438 51.688 1 91.88 518 ILE B N 1
ATOM 8718 C CA . ILE B 1 518 ? -14.602 102.438 51.188 1 91.88 518 ILE B CA 1
ATOM 8719 C C . ILE B 1 518 ? -14.078 101 51.219 1 91.88 518 ILE B C 1
ATOM 8721 O O . ILE B 1 518 ? -14.078 100.375 52.281 1 91.88 518 ILE B O 1
ATOM 8725 N N . LEU B 1 519 ? -13.719 100.5 50.062 1 90.69 519 LEU B N 1
ATOM 8726 C CA . LEU B 1 519 ? -13.102 99.188 49.969 1 90.69 519 LEU B CA 1
ATOM 8727 C C . LEU B 1 519 ? -11.586 99.312 49.938 1 90.69 519 LEU B C 1
ATOM 8729 O O . LEU B 1 519 ? -11.031 100.125 49.219 1 90.69 519 LEU B O 1
ATOM 8733 N N . LEU B 1 520 ? -10.969 98.562 50.812 1 89.94 520 LEU B N 1
ATOM 8734 C CA . LEU B 1 520 ? -9.516 98.5 50.938 1 89.94 520 LEU B CA 1
ATOM 8735 C C . LEU B 1 520 ? -8.969 97.125 50.562 1 89.94 520 LEU B C 1
ATOM 8737 O O . LEU B 1 520 ? -8.859 96.25 51.438 1 89.94 520 LEU B O 1
ATOM 8741 N N . PRO B 1 521 ? -8.664 97.062 49.344 1 85.38 521 PRO B N 1
ATOM 8742 C CA . PRO B 1 521 ? -8.062 95.75 48.938 1 85.38 521 PRO B CA 1
ATOM 8743 C C . PRO B 1 521 ? -6.684 95.562 49.562 1 85.38 521 PRO B C 1
ATOM 8745 O O . PRO B 1 521 ? -5.988 96.5 49.875 1 85.38 521 PRO B O 1
ATOM 8748 N N . TYR B 1 522 ? -6.23 94.312 49.938 1 80.38 522 TYR B N 1
ATOM 8749 C CA . TYR B 1 522 ? -4.945 93.875 50.469 1 80.38 522 TYR B CA 1
ATOM 8750 C C . TYR B 1 522 ? -4.707 94.5 51.844 1 80.38 522 TYR B C 1
ATOM 8752 O O . TYR B 1 522 ? -3.57 94.812 52.219 1 80.38 522 TYR B O 1
ATOM 8760 N N . THR B 1 523 ? -5.812 94.688 52.5 1 85.38 523 THR B N 1
ATOM 8761 C CA . THR B 1 523 ? -5.727 95.312 53.812 1 85.38 523 THR B CA 1
ATOM 8762 C C . THR B 1 523 ? -6.426 94.5 54.875 1 85.38 523 THR B C 1
ATOM 8764 O O . THR B 1 523 ? -7.57 94.062 54.688 1 85.38 523 THR B O 1
ATOM 8767 N N . SER B 1 524 ? -5.719 94.25 55.938 1 85.19 524 SER B N 1
ATOM 8768 C CA . SER B 1 524 ? -6.285 93.5 57.062 1 85.19 524 SER B CA 1
ATOM 8769 C C . SER B 1 524 ? -7.152 94.375 57.938 1 85.19 524 SER B C 1
ATOM 8771 O O . SER B 1 524 ? -7.285 95.562 57.688 1 85.19 524 SER B O 1
ATOM 8773 N N . VAL B 1 525 ? -7.754 93.75 58.938 1 86.06 525 VAL B N 1
ATOM 8774 C CA . VAL B 1 525 ? -8.578 94.5 59.875 1 86.06 525 VAL B CA 1
ATOM 8775 C C . VAL B 1 525 ? -7.734 95.562 60.594 1 86.06 525 VAL B C 1
ATOM 8777 O O . VAL B 1 525 ? -8.188 96.688 60.812 1 86.06 525 VAL B O 1
ATOM 8780 N N . GLN B 1 526 ? -6.508 95.188 60.906 1 82.62 526 GLN B N 1
ATOM 8781 C CA . GLN B 1 526 ? -5.617 96.125 61.594 1 82.62 526 GLN B CA 1
ATOM 8782 C C . GLN B 1 526 ? -5.234 97.312 60.688 1 82.62 526 GLN B C 1
ATOM 8784 O O . GLN B 1 526 ? -5.215 98.438 61.125 1 82.62 526 GLN B O 1
ATOM 8789 N N . GLY B 1 527 ? -4.992 96.938 59.438 1 85.06 527 GLY B N 1
ATOM 8790 C CA . GLY B 1 527 ? -4.707 98 58.469 1 85.06 527 GLY B CA 1
ATOM 8791 C C . GLY B 1 527 ? -5.887 98.938 58.219 1 85.06 527 GLY B C 1
ATOM 8792 O O . GLY B 1 527 ? -5.719 100.125 58.062 1 85.06 527 GLY B O 1
ATOM 8793 N N . ALA B 1 528 ? -6.996 98.312 58.219 1 90.69 528 ALA B N 1
ATOM 8794 C CA . ALA B 1 528 ? -8.219 99.125 58 1 90.69 528 ALA B CA 1
ATOM 8795 C C . ALA B 1 528 ? -8.477 100.062 59.125 1 90.69 528 ALA B C 1
ATOM 8797 O O . ALA B 1 528 ? -8.922 101.188 58.938 1 90.69 528 ALA B O 1
ATOM 8798 N N . LEU B 1 529 ? -8.133 99.688 60.344 1 87 529 LEU B N 1
ATOM 8799 C CA . LEU B 1 529 ? -8.273 100.562 61.5 1 87 529 LEU B CA 1
ATOM 8800 C C . LEU B 1 529 ? -7.324 101.75 61.406 1 87 529 LEU B C 1
ATOM 8802 O O . LEU B 1 529 ? -7.695 102.875 61.781 1 87 529 LEU B O 1
ATOM 8806 N N . GLN B 1 530 ? -6.227 101.438 60.906 1 85.81 530 GLN B N 1
ATOM 8807 C CA . GLN B 1 530 ? -5.254 102.562 60.75 1 85.81 530 GLN B CA 1
ATOM 8808 C C . GLN B 1 530 ? -5.73 103.562 59.719 1 85.81 530 GLN B C 1
ATOM 8810 O O . GLN B 1 530 ? -5.609 104.75 59.906 1 85.81 530 GLN B O 1
ATOM 8815 N N . VAL B 1 531 ? -6.285 103.062 58.625 1 88.94 531 VAL B N 1
ATOM 8816 C CA . VAL B 1 531 ? -6.816 103.938 57.594 1 88.94 531 VAL B CA 1
ATOM 8817 C C . VAL B 1 531 ? -8 104.75 58.156 1 88.94 531 VAL B C 1
ATOM 8819 O O . VAL B 1 531 ? -8.141 105.938 57.875 1 88.94 531 VAL B O 1
ATOM 8822 N N . SER B 1 532 ? -8.727 104.062 58.875 1 89.88 532 SER B N 1
ATOM 8823 C CA . SER B 1 532 ? -9.875 104.688 59.5 1 89.88 532 SER B CA 1
ATOM 8824 C C . SER B 1 532 ? -9.438 105.875 60.406 1 89.88 532 SER B C 1
ATOM 8826 O O . SER B 1 532 ? -10.055 106.938 60.406 1 89.88 532 SER B O 1
ATOM 8828 N N . GLU B 1 533 ? -8.398 105.688 61.156 1 86.62 533 GLU B N 1
ATOM 8829 C CA . GLU B 1 533 ? -7.879 106.75 62.062 1 86.62 533 GLU B CA 1
ATOM 8830 C C . GLU B 1 533 ? -7.34 107.938 61.281 1 86.62 533 GLU B C 1
ATOM 8832 O O . GLU B 1 533 ? -7.426 109.062 61.719 1 86.62 533 GLU B O 1
ATOM 8837 N N . GLN B 1 534 ? -6.91 107.625 60.156 1 85.62 534 GLN B N 1
ATOM 8838 C CA . GLN B 1 534 ? -6.387 108.688 59.281 1 85.62 534 GLN B CA 1
ATOM 8839 C C . GLN B 1 534 ? -7.52 109.5 58.656 1 85.62 534 GLN B C 1
ATOM 8841 O O . GLN B 1 534 ? -7.359 110.688 58.344 1 85.62 534 GLN B O 1
ATOM 8846 N N . LEU B 1 535 ? -8.594 108.875 58.438 1 88.81 535 LEU B N 1
ATOM 8847 C CA . LEU B 1 535 ? -9.719 109.5 57.75 1 88.81 535 LEU B CA 1
ATOM 8848 C C . LEU B 1 535 ? -10.586 110.25 58.719 1 88.81 535 LEU B C 1
ATOM 8850 O O . LEU B 1 535 ? -11.281 111.188 58.312 1 88.81 535 LEU B O 1
ATOM 8854 N N . LYS B 1 536 ? -10.531 110 59.938 1 87.56 536 LYS B N 1
ATOM 8855 C CA . LYS B 1 536 ? -11.391 110.625 60.969 1 87.56 536 LYS B CA 1
ATOM 8856 C C . LYS B 1 536 ? -11.234 112.125 61 1 87.56 536 LYS B C 1
ATOM 8858 O O . LYS B 1 536 ? -12.227 112.875 61 1 87.56 536 LYS B O 1
ATOM 8863 N N . PRO B 1 537 ? -9.977 112.562 61.031 1 86.25 537 PRO B N 1
ATOM 8864 C CA . PRO B 1 537 ? -9.828 114 61.062 1 86.25 537 PRO B CA 1
ATOM 8865 C C . PRO B 1 537 ? -10.422 114.688 59.844 1 86.25 537 PRO B C 1
ATOM 8867 O O . PRO B 1 537 ? -10.914 115.812 59.938 1 86.25 537 PRO B O 1
ATOM 8870 N N . ILE B 1 538 ? -10.438 114.125 58.781 1 86.94 538 ILE B N 1
ATOM 8871 C CA . ILE B 1 538 ? -10.961 114.688 57.531 1 86.94 538 ILE B CA 1
ATOM 8872 C C . ILE B 1 538 ? -12.484 114.75 57.594 1 86.94 538 ILE B C 1
ATOM 8874 O O . ILE B 1 538 ? -13.07 115.75 57.25 1 86.94 538 ILE B O 1
ATOM 8878 N N . VAL B 1 539 ? -13.094 113.75 58.062 1 87.25 539 VAL B N 1
ATOM 8879 C CA . VAL B 1 539 ? -14.547 113.75 58.156 1 87.25 539 VAL B CA 1
ATOM 8880 C C . VAL B 1 539 ? -15.023 114.688 59.281 1 87.25 539 VAL B C 1
ATOM 8882 O O . VAL B 1 539 ? -16.062 115.312 59.156 1 87.25 539 VAL B O 1
ATOM 8885 N N . GLN B 1 540 ? -14.188 114.812 60.25 1 85.44 540 GLN B N 1
ATOM 8886 C CA . GLN B 1 540 ? -14.539 115.625 61.406 1 85.44 540 GLN B CA 1
ATOM 8887 C C . GLN B 1 540 ? -14.602 117.125 61 1 85.44 540 GLN B C 1
ATOM 8889 O O . GLN B 1 540 ? -15.391 117.875 61.562 1 85.44 540 GLN B O 1
ATOM 8894 N N . ASN B 1 541 ? -13.844 117.438 60.062 1 84.25 541 ASN B N 1
ATOM 8895 C CA . ASN B 1 541 ? -13.844 118.812 59.594 1 84.25 541 ASN B CA 1
ATOM 8896 C C . ASN B 1 541 ? -15.18 119.188 58.969 1 84.25 541 ASN B C 1
ATOM 8898 O O . ASN B 1 541 ? -15.531 120.375 58.906 1 84.25 541 ASN B O 1
ATOM 8902 N N . TRP B 1 542 ? -15.875 118.312 58.562 1 82 542 TRP B N 1
ATOM 8903 C CA . TRP B 1 542 ? -17.125 118.562 57.844 1 82 542 TRP B CA 1
ATOM 8904 C C . TRP B 1 542 ? -18.328 118.312 58.75 1 82 542 TRP B C 1
ATOM 8906 O O . TRP B 1 542 ? -19.453 118.625 58.406 1 82 542 TRP B O 1
ATOM 8916 N N . GLN B 1 543 ? -18.062 117.625 59.906 1 76.81 543 GLN B N 1
ATOM 8917 C CA . GLN B 1 543 ? -19.125 117.375 60.875 1 76.81 543 GLN B CA 1
ATOM 8918 C C . GLN B 1 543 ? -18.812 118.062 62.219 1 76.81 543 GLN B C 1
ATOM 8920 O O . GLN B 1 543 ? -18.109 117.5 63.031 1 76.81 543 GLN B O 1
ATOM 8925 N N . VAL B 1 544 ? -18.953 119.312 62.406 1 64.56 544 VAL B N 1
ATOM 8926 C CA . VAL B 1 544 ? -18.516 120.125 63.562 1 64.56 544 VAL B CA 1
ATOM 8927 C C . VAL B 1 544 ? -19.109 119.562 64.875 1 64.56 544 VAL B C 1
ATOM 8929 O O . VAL B 1 544 ? -18.422 119.438 65.875 1 64.56 544 VAL B O 1
ATOM 8932 N N . ALA B 1 545 ? -20.359 119.312 65.125 1 69.56 545 ALA B N 1
ATOM 8933 C CA . ALA B 1 545 ? -21.016 119.125 66.375 1 69.56 545 ALA B CA 1
ATOM 8934 C C . ALA B 1 545 ? -21.234 117.625 66.688 1 69.56 545 ALA B C 1
ATOM 8936 O O . ALA B 1 545 ? -21.688 117.25 67.75 1 69.56 545 ALA B O 1
ATOM 8937 N N . HIS B 1 546 ? -20.75 116.625 65.688 1 73.94 546 HIS B N 1
ATOM 8938 C CA . HIS B 1 546 ? -21.062 115.25 65.875 1 73.94 546 HIS B CA 1
ATOM 8939 C C . HIS B 1 546 ? -19.812 114.375 65.688 1 73.94 546 HIS B C 1
ATOM 8941 O O . HIS B 1 546 ? -18.922 114.688 64.938 1 73.94 546 HIS B O 1
ATOM 8947 N N . ALA B 1 547 ? -19.688 113.312 66.562 1 76.94 547 ALA B N 1
ATOM 8948 C CA . ALA B 1 547 ? -18.562 112.375 66.5 1 76.94 547 ALA B CA 1
ATOM 8949 C C . ALA B 1 547 ? -18.625 111.562 65.25 1 76.94 547 ALA B C 1
ATOM 8951 O O . ALA B 1 547 ? -19.688 111.062 64.812 1 76.94 547 ALA B O 1
ATOM 8952 N N . VAL B 1 548 ? -17.531 111.438 64.438 1 77.88 548 VAL B N 1
ATOM 8953 C CA . VAL B 1 548 ? -17.438 110.688 63.219 1 77.88 548 VAL B CA 1
ATOM 8954 C C . VAL B 1 548 ? -17.172 109.188 63.562 1 77.88 548 VAL B C 1
ATOM 8956 O O . VAL B 1 548 ? -16.219 108.875 64.312 1 77.88 548 VAL B O 1
ATOM 8959 N N . ARG B 1 549 ? -18.078 108.312 63.219 1 81.56 549 ARG B N 1
ATOM 8960 C CA . ARG B 1 549 ? -17.875 106.875 63.438 1 81.56 549 ARG B CA 1
ATOM 8961 C C . ARG B 1 549 ? -17.688 106.125 62.125 1 81.56 549 ARG B C 1
ATOM 8963 O O . ARG B 1 549 ? -18.562 106.188 61.25 1 81.56 549 ARG B O 1
ATOM 8970 N N . ILE B 1 550 ? -16.562 105.625 62 1 89.44 550 ILE B N 1
ATOM 8971 C CA . ILE B 1 550 ? -16.25 104.812 60.812 1 89.44 550 ILE B CA 1
ATOM 8972 C C . ILE B 1 550 ? -16.297 103.312 61.188 1 89.44 550 ILE B C 1
ATOM 8974 O O . ILE B 1 550 ? -15.57 102.875 62.094 1 89.44 550 ILE B O 1
ATOM 8978 N N . GLY B 1 551 ? -17.297 102.5 60.625 1 92.31 551 GLY B N 1
ATOM 8979 C CA . GLY B 1 551 ? -17.359 101.062 60.812 1 92.31 551 GLY B CA 1
ATOM 8980 C C . GLY B 1 551 ? -16.297 100.312 60.031 1 92.31 551 GLY B C 1
ATOM 8981 O O . GLY B 1 551 ? -15.984 100.688 58.875 1 92.31 551 GLY B O 1
ATOM 8982 N N . VAL B 1 552 ? -15.672 99.312 60.688 1 93.31 552 VAL B N 1
ATOM 8983 C CA . VAL B 1 552 ? -14.633 98.5 60.031 1 93.31 552 VAL B CA 1
ATOM 8984 C C . VAL B 1 552 ? -15.039 97.062 60.031 1 93.31 552 VAL B C 1
ATOM 8986 O O . VAL B 1 552 ? -15.57 96.562 61.031 1 93.31 552 VAL B O 1
ATOM 8989 N N . ALA B 1 553 ? -14.922 96.375 58.781 1 92.81 553 ALA B N 1
ATOM 8990 C CA . ALA B 1 553 ? -15.125 94.938 58.688 1 92.81 553 ALA B CA 1
ATOM 8991 C C . ALA B 1 553 ? -14.156 94.312 57.688 1 92.81 553 ALA B C 1
ATOM 8993 O O . ALA B 1 553 ? -13.852 94.875 56.656 1 92.81 553 ALA B O 1
ATOM 8994 N N . SER B 1 554 ? -13.602 93.188 57.969 1 92.25 554 SER B N 1
ATOM 8995 C CA . SER B 1 554 ? -12.719 92.5 57.062 1 92.25 554 SER B CA 1
ATOM 8996 C C . SER B 1 554 ? -13.438 91.312 56.438 1 92.25 554 SER B C 1
ATOM 8998 O O . SER B 1 554 ? -14.266 90.625 57.094 1 92.25 554 SER B O 1
ATOM 9000 N N . LEU B 1 555 ? -13.102 91 55.219 1 88.94 555 LEU B N 1
ATOM 9001 C CA . LEU B 1 555 ? -13.727 89.938 54.438 1 88.94 555 LEU B CA 1
ATOM 9002 C C . LEU B 1 555 ? -13.383 88.562 55 1 88.94 555 LEU B C 1
ATOM 9004 O O . LEU B 1 555 ? -12.219 88.312 55.312 1 88.94 555 LEU B O 1
ATOM 9008 N N . GLN B 1 556 ? -14.383 87.688 55.312 1 84.62 556 GLN B N 1
ATOM 9009 C CA . GLN B 1 556 ? -14.266 86.312 55.594 1 84.62 556 GLN B CA 1
ATOM 9010 C C . GLN B 1 556 ? -14.844 85.438 54.5 1 84.62 556 GLN B C 1
ATOM 9012 O O . GLN B 1 556 ? -15.648 85.938 53.688 1 84.62 556 GLN B O 1
ATOM 9017 N N . GLN B 1 557 ? -14.445 84.188 54.312 1 79.88 557 GLN B N 1
ATOM 9018 C CA . GLN B 1 557 ? -14.781 83.312 53.219 1 79.88 557 GLN B CA 1
ATOM 9019 C C . GLN B 1 557 ? -16.281 83.25 53 1 79.88 557 GLN B C 1
ATOM 9021 O O . GLN B 1 557 ? -16.766 83.25 51.875 1 79.88 557 GLN B O 1
ATOM 9026 N N . PRO B 1 558 ? -17.109 83.125 53.969 1 77.25 558 PRO B N 1
ATOM 9027 C CA . PRO B 1 558 ? -18.547 83 53.75 1 77.25 558 PRO B CA 1
ATOM 9028 C C . PRO B 1 558 ? -19.219 84.375 53.531 1 77.25 558 PRO B C 1
ATOM 9030 O O . PRO B 1 558 ? -20.406 84.438 53.188 1 77.25 558 PRO B O 1
ATOM 9033 N N . ASP B 1 559 ? -18.547 85.562 53.469 1 84 559 ASP B N 1
ATOM 9034 C CA . ASP B 1 559 ? -19.141 86.938 53.469 1 84 559 ASP B CA 1
ATOM 9035 C C . ASP B 1 559 ? -19.672 87.312 52.094 1 84 559 ASP B C 1
ATOM 9037 O O . ASP B 1 559 ? -19.062 86.938 51.062 1 84 559 ASP B O 1
ATOM 9041 N N . THR B 1 560 ? -20.891 87.75 52.062 1 84.88 560 THR B N 1
ATOM 9042 C CA . THR B 1 560 ? -21.406 88.5 50.938 1 84.88 560 THR B CA 1
ATOM 9043 C C . THR B 1 560 ? -21.234 90 51.125 1 84.88 560 THR B C 1
ATOM 9045 O O . THR B 1 560 ? -20.859 90.438 52.219 1 84.88 560 THR B O 1
ATOM 9048 N N . LEU B 1 561 ? -21.453 90.75 50.125 1 86.25 561 LEU B N 1
ATOM 9049 C CA . LEU B 1 561 ? -21.391 92.25 50.25 1 86.25 561 LEU B CA 1
ATOM 9050 C C . LEU B 1 561 ? -22.281 92.688 51.375 1 86.25 561 LEU B C 1
ATOM 9052 O O . LEU B 1 561 ? -21.875 93.562 52.188 1 86.25 561 LEU B O 1
ATOM 9056 N N . ASP B 1 562 ? -23.453 92.188 51.438 1 86.75 562 ASP B N 1
ATOM 9057 C CA . ASP B 1 562 ? -24.438 92.625 52.438 1 86.75 562 ASP B CA 1
ATOM 9058 C C . ASP B 1 562 ? -23.984 92.25 53.844 1 86.75 562 ASP B C 1
ATOM 9060 O O . ASP B 1 562 ? -24.109 93.062 54.75 1 86.75 562 ASP B O 1
ATOM 9064 N N . SER B 1 563 ? -23.453 91.062 53.938 1 89.06 563 SER B N 1
ATOM 9065 C CA . SER B 1 563 ? -23.016 90.625 55.281 1 89.06 563 SER B CA 1
ATOM 9066 C C . SER B 1 563 ? -21.812 91.438 55.75 1 89.06 563 SER B C 1
ATOM 9068 O O . SER B 1 563 ? -21.688 91.75 56.938 1 89.06 563 SER B O 1
ATOM 9070 N N . LEU B 1 564 ? -20.938 91.812 54.844 1 91.06 564 LEU B N 1
ATOM 9071 C CA . LEU B 1 564 ? -19.75 92.625 55.156 1 91.06 564 LEU B CA 1
ATOM 9072 C C . LEU B 1 564 ? -20.141 94 55.594 1 91.06 564 LEU B C 1
ATOM 9074 O O . LEU B 1 564 ? -19.609 94.562 56.594 1 91.06 564 LEU B O 1
ATOM 9078 N N . VAL B 1 565 ? -21.047 94.562 54.938 1 89.88 565 VAL B N 1
ATOM 9079 C CA . VAL B 1 565 ? -21.531 95.875 55.25 1 89.88 565 VAL B CA 1
ATOM 9080 C C . VAL B 1 565 ? -22.25 95.875 56.594 1 89.88 565 VAL B C 1
ATOM 9082 O O . VAL B 1 565 ? -22.078 96.812 57.406 1 89.88 565 VAL B O 1
ATOM 9085 N N . LYS B 1 566 ? -23.078 94.938 56.844 1 88.56 566 LYS B N 1
ATOM 9086 C CA . LYS B 1 566 ? -23.797 94.812 58.125 1 88.56 566 LYS B CA 1
ATOM 9087 C C . LYS B 1 566 ? -22.812 94.688 59.281 1 88.56 566 LYS B C 1
ATOM 9089 O O . LYS B 1 566 ? -23.031 95.312 60.344 1 88.56 566 LYS B O 1
ATOM 9094 N N . ARG B 1 567 ? -21.812 93.938 59.062 1 90.19 567 ARG B N 1
ATOM 9095 C CA . ARG B 1 567 ? -20.828 93.812 60.125 1 90.19 567 ARG B CA 1
ATOM 9096 C C . ARG B 1 567 ? -20.094 95.125 60.375 1 90.19 567 ARG B C 1
ATOM 9098 O O . ARG B 1 567 ? -19.797 95.5 61.5 1 90.19 567 ARG B O 1
ATOM 9105 N N . ALA B 1 568 ? -19.812 95.75 59.312 1 92.69 568 ALA B N 1
ATOM 9106 C CA . ALA B 1 568 ? -19.219 97.062 59.469 1 92.69 568 ALA B CA 1
ATOM 9107 C C . ALA B 1 568 ? -20.188 98 60.188 1 92.69 568 ALA B C 1
ATOM 9109 O O . ALA B 1 568 ? -19.766 98.812 61 1 92.69 568 ALA B O 1
ATOM 9110 N N . GLY B 1 569 ? -21.438 97.938 59.938 1 88.38 569 GLY B N 1
ATOM 9111 C CA . GLY B 1 569 ? -22.469 98.688 60.594 1 88.38 569 GLY B CA 1
ATOM 9112 C C . GLY B 1 569 ? -22.578 98.375 62.094 1 88.38 569 GLY B C 1
ATOM 9113 O O . GLY B 1 569 ? -22.719 99.25 62.906 1 88.38 569 GLY B O 1
ATOM 9114 N N . VAL B 1 570 ? -22.484 97.188 62.344 1 87.81 570 VAL B N 1
ATOM 9115 C CA . VAL B 1 570 ? -22.516 96.75 63.75 1 87.81 570 VAL B CA 1
ATOM 9116 C C . VAL B 1 570 ? -21.312 97.312 64.5 1 87.81 570 VAL B C 1
ATOM 9118 O O . VAL B 1 570 ? -21.438 97.75 65.625 1 87.81 570 VAL B O 1
ATOM 9121 N N . ASN B 1 571 ? -20.156 97.312 63.812 1 88.62 571 ASN B N 1
ATOM 9122 C CA . ASN B 1 571 ? -18.953 97.875 64.375 1 88.62 571 ASN B CA 1
ATOM 9123 C C . ASN B 1 571 ? -19.141 99.375 64.625 1 88.62 571 ASN B C 1
ATOM 9125 O O . ASN B 1 571 ? -18.703 99.875 65.688 1 88.62 571 ASN B O 1
ATOM 9129 N N . GLN B 1 572 ? -19.75 99.938 63.781 1 87.69 572 GLN B N 1
ATOM 9130 C CA . 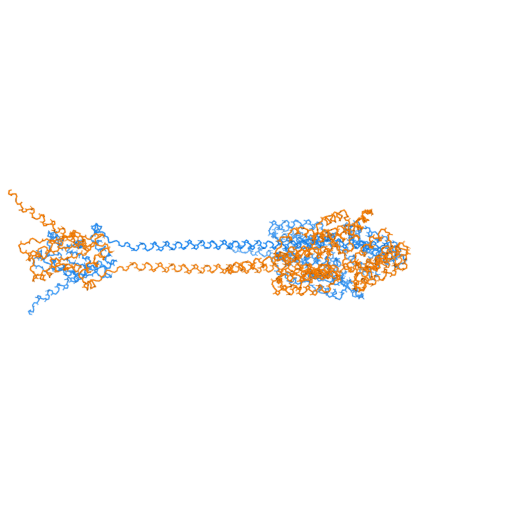GLN B 1 572 ? -20.047 101.375 63.906 1 87.69 572 GLN B CA 1
ATOM 9131 C C . GLN B 1 572 ? -20.953 101.625 65.125 1 87.69 572 GLN B C 1
ATOM 9133 O O . GLN B 1 572 ? -20.719 102.562 65.875 1 87.69 572 GLN B O 1
ATOM 9138 N N . LEU B 1 573 ? -22.031 100.875 65.312 1 83.19 573 LEU B N 1
ATOM 9139 C CA . LEU B 1 573 ? -22.984 101.062 66.375 1 83.19 573 LEU B CA 1
ATOM 9140 C C . LEU B 1 573 ? -22.344 100.75 67.75 1 83.19 573 LEU B C 1
ATOM 9142 O O . LEU B 1 573 ? -22.656 101.438 68.75 1 83.19 573 LEU B O 1
ATOM 9146 N N . SER B 1 574 ? -21.484 99.875 67.688 1 83.81 574 SER B N 1
ATOM 9147 C CA . SER B 1 574 ? -20.781 99.562 68.938 1 83.81 574 SER B CA 1
ATOM 9148 C C . SER B 1 574 ? -19.906 100.688 69.375 1 83.81 574 SER B C 1
ATOM 9150 O O . SER B 1 574 ? -19.797 100.938 70.562 1 83.81 574 SER B O 1
ATOM 9152 N N . GLN B 1 575 ? -19.344 101.312 68.438 1 81.06 575 GLN B N 1
ATOM 9153 C CA . GLN B 1 575 ? -18.547 102.5 68.75 1 81.06 575 GLN B CA 1
ATOM 9154 C C . GLN B 1 575 ? -19.422 103.625 69.312 1 81.06 575 GLN B C 1
ATOM 9156 O O . GLN B 1 575 ? -19 104.375 70.188 1 81.06 575 GLN B O 1
ATOM 9161 N N . GLN B 1 576 ? -20.562 103.688 68.875 1 76.38 576 GLN B N 1
ATOM 9162 C CA . GLN B 1 576 ? -21.516 104.688 69.312 1 76.38 576 GLN B CA 1
ATOM 9163 C C . GLN B 1 576 ? -21.969 104.375 70.75 1 76.38 576 GLN B C 1
ATOM 9165 O O . GLN B 1 576 ? -22.047 105.312 71.625 1 76.38 576 GLN B O 1
ATOM 9170 N N . LYS B 1 577 ? -22.203 103.25 71.062 1 75.44 577 LYS B N 1
ATOM 9171 C CA . LYS B 1 577 ? -22.641 102.875 72.375 1 75.44 577 LYS B CA 1
ATOM 9172 C C . LYS B 1 577 ? -21.516 103 73.375 1 75.44 577 LYS B C 1
ATOM 9174 O O . LYS B 1 577 ? -21.75 103.438 74.5 1 75.44 577 LYS B O 1
ATOM 9179 N N . ALA B 1 578 ? -20.391 102.812 72.938 1 72.44 578 ALA B N 1
ATOM 9180 C CA . ALA B 1 578 ? -19.25 102.938 73.812 1 72.44 578 ALA B CA 1
ATOM 9181 C C . ALA B 1 578 ? -18.984 104.375 74.125 1 72.44 578 ALA B C 1
ATOM 9183 O O . ALA B 1 578 ? -18.625 104.75 75.25 1 72.44 578 ALA B O 1
ATOM 9184 N N . ALA B 1 579 ? -19.219 105.25 73.25 1 67.5 579 ALA B N 1
ATOM 9185 C CA . ALA B 1 579 ? -19.031 106.688 73.438 1 67.5 579 ALA B CA 1
ATOM 9186 C C . ALA B 1 579 ? -20.172 107.312 74.312 1 67.5 579 ALA B C 1
ATOM 9188 O O . ALA B 1 579 ? -19.938 108.188 75.125 1 67.5 579 ALA B O 1
ATOM 9189 N N . GLU B 1 580 ? -21.375 106.875 74.188 1 64.75 580 GLU B N 1
ATOM 9190 C CA . GLU B 1 580 ? -22.516 107.312 75 1 64.75 580 GLU B CA 1
ATOM 9191 C C . GLU B 1 580 ? -22.391 106.812 76.438 1 64.75 580 GLU B C 1
ATOM 9193 O O . GLU B 1 580 ? -22.781 107.5 77.375 1 64.75 580 GLU B O 1
ATOM 9198 N N . GLN B 1 581 ? -21.906 105.75 76.688 1 59.34 581 GLN B N 1
ATOM 9199 C CA . GLN B 1 581 ? -21.75 105.25 78.062 1 59.34 581 GLN B CA 1
ATOM 9200 C C . GLN B 1 581 ? -20.672 106 78.75 1 59.34 581 GLN B C 1
ATOM 9202 O O . GLN B 1 581 ? -20.75 106.188 80 1 59.34 581 GLN B O 1
ATOM 9207 N N . HIS B 1 582 ? -19.797 106.5 78.188 1 55.47 582 HIS B N 1
ATOM 9208 C CA . HIS B 1 582 ? -18.766 107.25 78.875 1 55.47 582 HIS B CA 1
ATOM 9209 C C . HIS B 1 582 ? -19.25 108.688 79.25 1 55.47 582 HIS B C 1
ATOM 9211 O O . HIS B 1 582 ? -18.656 109.312 80.062 1 55.47 582 HIS B O 1
ATOM 9217 N N . GLN B 1 583 ? -20.188 109.188 78.688 1 49.31 583 GLN B N 1
ATOM 9218 C CA . GLN B 1 583 ? -20.703 110.5 79.062 1 49.31 583 GLN B CA 1
ATOM 9219 C C . GLN B 1 583 ? -21.781 110.438 80.125 1 49.31 583 GLN B C 1
ATOM 9221 O O . GLN B 1 583 ? -22.266 111.438 80.625 1 49.31 583 GLN B O 1
ATOM 9226 N N . SER B 1 584 ? -22.422 109.438 80.375 1 46 584 SER B N 1
ATOM 9227 C CA . SER B 1 584 ? -23.422 109.5 81.438 1 46 584 SER B CA 1
ATOM 9228 C C . SER B 1 584 ? -22.781 109.5 82.812 1 46 584 SER B C 1
ATOM 9230 O O . SER B 1 584 ? -22.109 108.562 83.188 1 46 584 SER B O 1
ATOM 9232 N N . PRO B 1 585 ? -22.5 110.75 83.25 1 43.84 585 PRO B N 1
ATOM 9233 C CA . PRO B 1 585 ? -22.125 110.875 84.688 1 43.84 585 PRO B CA 1
ATOM 9234 C C . PRO B 1 585 ? -23.172 110.188 85.625 1 43.84 585 PRO B C 1
ATOM 9236 O O . PRO B 1 585 ? -24.344 110.125 85.25 1 43.84 585 PRO B O 1
ATOM 9239 N N . ALA B 1 586 ? -22.703 109.375 86.562 1 44.25 586 ALA B N 1
ATOM 9240 C CA . ALA B 1 586 ? -23.484 109.125 87.75 1 44.25 586 ALA B CA 1
ATOM 9241 C C . ALA B 1 586 ? -24.047 110.438 88.312 1 44.25 586 ALA B C 1
ATOM 9243 O O . ALA B 1 586 ? -23.281 111.375 88.688 1 44.25 586 ALA B O 1
ATOM 9244 N N . ARG B 1 587 ? -25.234 110.938 87.938 1 31.2 587 ARG B N 1
ATOM 9245 C CA . ARG B 1 587 ? -25.938 111.562 89.062 1 31.2 587 ARG B CA 1
ATOM 9246 C C . ARG B 1 587 ? -26.266 110.625 90.188 1 31.2 587 ARG B C 1
ATOM 9248 O O . ARG B 1 587 ? -26.656 109.438 89.938 1 31.2 587 ARG B O 1
#

InterPro domains:
  IPR000160 GGDEF domain [PF00990] (491-579)
  IPR000160 GGDEF domain [PS50887] (474-587)
  IPR000160 GGDEF domain [SM00267] (438-587)
  IPR011990 Tetratricopeptide-like helical domain superfamily [G3DSA:1.25.40.10] (39-222)
  IPR011990 Tetratricopeptide-like helical domain superfamily [G3DSA:1.25.40.10] (225-385)
  IPR011990 Tetratricopeptide-like helical domain superfamily [SSF48452] (74-223)
  IPR011990 Tetratricopeptide-like helical domain superfamily [SSF48452] (225-378)
  IPR019734 Tetratricopeptide repeat [PS50005] (139-172)
  IPR029787 Nucleotide cyclase [SSF55073] (460-571)
  IPR041617 MalT-like TPR region [PF17874] (112-374)
  IPR043128 Reverse transcriptase/Diguanylate cyclase domain [G3DSA:3.30.70.270] (447-584)

Foldseek 3Di:
DDPVVVVVVVVVVLVVLQVVLLVVLVVLLLCCQQFLVVSLVVLVVVQVVCVSYDLVSNLLSLLSNLSSCLVQPVLVVSLVSLVVSLVSCVVVVVQLCNLSSLQSNLSSCVLLVNNLSNLQSLLVSCVSCVVVVQLQSNLSSLQVNLLVCLVLVVLVSSVVSLVVSVVSVVVNVVDPPHHHHDDPLSSLQSVLSSCVSVPNLVSSLVSLVVSCPDPSCHAPNVLVSLLSNLVSCVVVVNNVSSVVSLVVSVVRLVSHDHQQSSLVSLQSSLVSCVSVLNLVSSLVSLVSSLVSCVVVVVLLSNLVSLLSNLSSCVSVVNPVSSLVSLVVSLVSCVVSVPLQSNLVSLQVNLVVCVVVVNNPSNVVSNVSSVVSVVVSVVVVVVSVVVSVVVNVVVVVVVVVVVVVVVVVVVVVVVVVVVVVVVVVVVVVVVVVVVVVVVVVPPPPPDDPDPVVLVPDPPQVSLQSLLVSCLVVVAKKKKKKWFQPQFDPVCVVVLVVLLVVLDDPPWDWADPDPGMIMIMDTRADQVRVVVSVVVCQVSVCVRRPPDHIFMFMFMDDNVDGPVNNVVNSVVSRVVVVVVVVVVPPDDD/DDPVVVVVVVVVVLVVLQVVLLVVLVVLLLCCQQFLVVSLVVLVVVQVVCVSYDLVSNLLSLLSNLSSCLVQPVLVVSLVSLVVSLVSCVVVVVQLCNLSSLQSNLSSCVLLVNNLSNLQSLLVSCVSCVVVVQLQSNLSSLQVNLLVCLVLVVLVSSCVSLVVSVVSVVVNVVDPPHHHHDDPLSSLQSVLSSCVSVVNLVSSLVSLVVSCPDPSCHHPNVLVSLLSNLVSCVVVVNNVSSVVSLVVSVVRLVSHDHQQSSLVSLQSSLVSCVSVLNLVSSLVSLVSSLVSCVVVVVLLSNLVSLLSNLSSCVSVVNPVSSLVSLVVSLVSCVVSVPLQSNLVSLQVNLVVCVVVVNNPSNVVSNVSSVVSVVVSVVVVVVSVVVNVVVVVVVVVVVVVVVVVVVVVVVVVVVVVVVVVVVVVVVVVVVVVVVVVVVVVPPPPPDQPDPVVLVPDPPQVSLQSLLVNCLVVVAKKKKKKWFQQQFDPVCVVVLVVLLVVLDDPPWDWADPDPGMIMIMDTNADQVRVVVSVVVSQVSVCVRRPPDHIFMFMFMDDNVDDPVNNVVNSVVRRVVVVVVVVVVPDDDD

Organism: NCBI:txid38313

Radius of gyration: 59.36 Å; Cα contacts (8 Å, |Δi|>4): 1477; chains: 2; bounding box: 114×177×119 Å

Sequence (1174 aa):
MDFRLLALSLLLWSFSCVLWAAERLDTLANTLYQYPTLALTQINELERQASELSQAQVLRLQLFKCEALLQLGDNGAAINLAELGEARAKQLRLEQADSYFQICRADAYANFDDLKQSLLLLDGAIEQAKRHNQPQALVNALRLKGQLENDLGNYGTAIEDLRLALDIYPDISSQNPSWLWPPLAYVYGDMASLMYSTGDLRQAAYYLKLALDTDEAKGKVRHVLLLMAARVALAQEDMAQADSLLKQSKILLPEIGSPLELANSYSQIAVIELARGRTEIADELVGIALQTYEKQGKVNNYMRATRLLARVRLAQRNDDEGIRLLMQAAQQAEQLQLADEVAYTQQLISDYYAERAEFKPAYEAMKLAAQAAAEAQKQLNNTRFMQYKARLSQQEQLQVETQQNIRLASADQRSKLSQAYGTISVLALAIIGALIWLVSRRNRWQQPSTVALEKLPAAQQLDAMLSSAKKGNYPLSLLLLSTSHIRQVDLSALQRALEQKLREQDRLLRYSMDEMVILLPYTSVQGALQVSEQLKPIVQNWQVAHAVRIGVASLQQPDTLDSLVKRAGVNQLSQQKAAEQHQSPARMDFRLLALSLLLWSFSCVLWAAERLDTLANTLYQYPTLALTQINELERQASELSQAQVLRLQLFKCEALLQLGDNGAAINLAELGEARAKQLRLEQADSYFQICRADAYANFDDLKQSLLLLDGAIEQAKRHNQPQALVNALRLKGQLENDLGNYGTAIEDLRLALDIYPDISSQNPSWLWPPLAYVYGDMASLMYSTGDLRQAAYYLKLALDTDEAKGKVRHVLLLMAARVALAQEDMAQADSLLKQSKILLPEIGSPLELANSYSQIAVIELARGRTEIADELVGIALQTYEKQGKVNNYMRATRLLARVRLAQRNDDEGIRLLMQAAQQAEQLQLADEVAYTQQLISDYYAERAEFKPAYEAMKLAAQAAAEAQKQLNNTRFMQYKARLSQQEQLQVETQQNIRLASADQRSKLSQAYGTISVLALAIIGALIWLVSRRNRWQQPSTVALEKLPAAQQLDAMLSSAKKGNYPLSLLLLSTSHIRQVDLSALQRALEQKLREQDRLLRYSMDEMVILLPYTSVQGALQVSEQLKPIVQNWQVAHAVRIGVASLQQPDTLDSLVKRAGVNQLSQQKAAEQHQSPAR

Solvent-accessible surface area (backbone atoms only — not comparable to full-atom values): 59470 Å² total; per-residue (Å²): 134,68,67,63,62,54,53,51,49,51,50,50,49,52,49,50,49,52,52,52,50,50,52,51,50,55,53,42,48,53,33,35,64,25,32,35,62,61,31,46,54,52,49,56,54,49,59,74,51,43,88,79,48,52,74,69,52,51,51,46,50,52,52,50,50,28,52,27,28,46,73,68,63,40,33,70,59,17,36,54,47,21,54,52,48,38,54,50,24,56,76,70,70,37,67,68,53,36,24,50,28,32,36,50,32,17,52,32,29,40,75,70,66,35,54,60,60,13,52,48,31,28,53,51,19,37,52,46,13,61,75,59,69,33,50,32,41,30,31,40,30,26,37,53,49,16,46,53,28,35,76,70,65,38,51,72,62,13,50,50,32,39,51,48,22,61,70,46,50,77,50,38,78,72,47,82,81,78,79,61,59,70,56,68,32,54,52,29,40,47,51,12,52,45,27,45,75,74,65,40,52,69,57,15,51,50,28,39,50,55,16,62,68,35,92,70,38,38,54,42,45,31,29,54,51,27,47,53,46,17,51,51,27,46,75,67,70,34,58,67,59,18,50,53,31,41,51,58,22,57,70,41,49,82,55,50,72,45,68,61,57,42,25,56,48,29,41,54,51,18,54,53,30,42,75,70,67,40,43,68,63,16,48,52,31,32,51,54,20,38,53,47,24,59,76,68,66,34,62,69,61,30,34,54,42,37,36,50,46,13,53,41,30,40,75,68,68,36,52,70,61,11,53,52,31,37,51,49,24,29,52,47,24,54,75,70,67,35,34,54,57,26,15,52,42,25,40,52,52,11,52,56,28,46,78,68,69,38,28,58,65,13,29,56,26,39,53,51,12,42,52,24,39,53,50,33,48,52,54,50,52,52,42,51,52,52,45,53,49,53,51,52,51,50,52,51,48,48,49,51,48,49,51,48,49,47,52,49,50,51,47,50,50,50,48,50,50,50,47,51,51,48,52,49,53,52,51,50,50,50,49,52,50,52,50,54,56,57,54,63,64,66,69,69,74,69,78,78,54,72,73,64,44,68,75,43,58,64,71,54,34,52,49,50,51,51,52,49,28,64,72,66,70,46,44,31,16,39,38,34,36,71,42,74,80,41,61,75,85,49,46,63,60,49,52,52,56,50,55,70,75,48,58,78,71,39,43,80,38,73,74,51,98,42,31,37,36,34,40,34,67,72,21,44,58,70,38,44,51,52,50,49,62,63,45,45,65,62,53,34,72,65,28,82,95,54,88,77,56,69,7,57,30,52,68,52,92,88,58,47,69,67,54,43,51,50,45,6,48,50,43,25,50,50,53,50,53,56,55,52,57,71,62,58,66,86,123,135,66,66,64,62,54,52,50,49,49,49,50,48,53,49,50,51,52,51,51,50,50,53,52,50,55,53,43,47,53,33,36,64,26,32,35,61,60,31,47,54,51,49,55,55,49,59,74,51,42,89,80,45,53,72,69,53,50,52,46,49,51,51,50,49,27,51,28,28,45,73,67,64,40,30,70,59,17,38,56,48,22,55,52,48,38,54,49,24,56,75,69,70,36,67,67,52,38,22,50,28,32,36,51,32,15,52,31,30,41,75,71,67,35,54,60,60,14,52,49,31,29,53,52,18,36,52,45,13,60,75,59,69,32,50,31,42,29,30,40,29,25,37,53,49,16,45,53,28,35,75,70,65,38,51,70,62,15,51,51,30,38,50,48,22,61,71,45,49,77,48,37,78,73,47,82,82,77,78,62,57,70,56,68,30,54,52,28,39,47,49,14,52,44,27,44,75,72,65,39,52,68,57,14,50,49,28,38,51,56,14,61,68,35,90,71,36,37,53,43,45,32,29,53,50,26,47,53,47,17,52,52,27,45,76,68,68,34,59,68,60,17,50,53,31,40,53,58,22,58,70,42,50,82,56,49,74,45,69,61,57,42,23,54,48,29,41,53,50,18,54,54,30,42,76,69,68,39,42,68,62,17,48,51,31,33,51,54,18,38,52,46,23,60,74,67,65,35,64,69,59,29,35,54,42,37,38,49,47,12,54,39,30,41,75,69,68,35,52,71,61,12,53,51,31,36,51,49,24,30,51,47,23,55,76,68,66,36,35,55,56,26,14,51,43,25,39,52,54,11,51,56,28,45,77,67,70,40,28,59,66,14,29,54,26,38,53,52,14,42,53,24,41,52,50,32,48,53,53,49,52,53,41,51,52,53,44,53,50,53,52,52,51,50,52,51,49,49,49,50,49,50,50,47,48,48,51,48,49,53,49,50,48,50,50,50,50,50,47,49,50,49,52,49,52,50,51,50,50,50,52,53,52,54,52,54,57,58,56,63,64,67,71,70,75,69,77,78,55,70,71,64,43,68,74,42,56,64,71,54,32,52,49,50,50,52,51,49,27,63,71,66,71,43,45,30,18,37,38,34,36,71,42,72,81,40,61,75,85,47,46,62,58,49,50,53,58,49,54,71,74,48,57,79,71,40,42,80,39,75,75,51,98,40,31,35,35,34,40,33,66,72,21,45,59,70,36,44,50,53,51,48,61,64,45,43,64,63,53,34,71,64,28,81,94,52,87,79,57,69,6,58,30,54,69,52,93,88,56,47,72,66,55,43,50,50,45,6,48,50,42,25,52,50,52,50,52,57,56,54,58,70,62,61,68,86,125

Nearest PDB structures (foldseek):
  4wne-assembly1_A  TM=5.739E-01  e=7.279E-09  Homo sapiens
  4wnd-assembly1_A  TM=5.972E-01  e=7.843E-08  Homo sapiens
  3sf4-assembly3_C  TM=5.048E-01  e=2.301E-07  Homo sapiens
  7ep7-assembly1_A  TM=4.524E-01  e=5.903E-07  Mus musculus
  4a1s-assembly1_B  TM=3.831E-01  e=3.769E-07  Drosophila melanogaster

pLDDT: mean 85.36, std 13.67, range [30.62, 98.25]

Secondary structure (DSSP, 8-state):
--HHHHHHHHHHHHHHHHHHHHHHHHHHHHHHHH-HHHHHHHHHHHHHTGGGS-HHHHHHHHHHHHHHHHHHT-HHHHHHHHHHHHHHHHHTT-GGGHHHHHHHHHHHHHHTT-HHHHHHHHHHHHHHHHHTT-HHHHHHHHHHHHHHHHHTT-HHHHHHHHHHHHHHGGGGGG-SS------HHHHHHHHHHHHHHTT-HHHHHHHHHHHHTSTT--HHHHHHHHHHHHHHHHHTT-HHHHHHHHHHHHHTGGG--SHHHHHHHHHHHHHHHHHTT-HHHHHHHHHHHHHHHHHTT-HHHHHHHHHHHHHHHHHTT-HHHHHHHHHHHHHHHHHTT-HHHHHHHHHHHHHHHHHTT-HHHHHHHHHHHHHHHHHHHHHHHHHHHHHHHHHHHHHHHHHHHHHHHHHHHHHHHHHHHHHHHHHHHHHHHHHHHHHHHHHHHHT------HHHHHTS-HHHHHHHHHHHHHHHT--EEEEEEE-TTS-GGGHHHHHHHHHHHS-TT-EEEE-SSSEEEEEEET--HHHHHHHHHHHHHHHHTT-SSS---EEEEE--TT--HHHHHHHHHHHHHHHHHHHHHHH----/--HHHHHHHHHHHHHHHHHHHHHHHHHHHHHHHH-HHHHHHHHHHHHHTGGGS-HHHHHHHHHHHHHHHHHTT-HHHHHHHHHHHHHHHHHTT-GGGHHHHHHHHHHHHHHTT-HHHHHHHHHHHHHHHHHTT-HHHHHHHHHHHHHHHHHTT-HHHHHHHHHHHHHHGGGGGG-SS------HHHHHHHHHHHHHHTT-HHHHHHHHHHHHTSTT--HHHHHHHHHHHHHHHHHTT-HHHHHHHHHHHHHTGGG--SHHHHHHHHHHHHHHHHHTT-HHHHHHHHHHHHHHHHHTT-HHHHHHHHHHHHHHHHHTT-HHHHHHHHHHHHHHHHHTT-HHHHHHHHHHHHHHHHHTT-HHHHHHHHHHHHHHHHHHHHHHHHHHHHHHHHHHHHHHHHHHHHHHHHHHHHHHHHHHHHHHHHHHHHHHHHHHHHHHHHHHHHT------HHHHHTS-HHHHHHHHHHHHHHHT--EEEEEEE-TTS-GGGHHHHHHHHHHHS-TT-EEEE-SSSEEEEEEET--HHHHHHHHHHHHHHHHTT-SSS---EEEEE--TT--HHHHHHHHHHHHHHHHHHHHHHH----